Protein 6E5C (pdb70)

Structure (mmCIF, N/CA/C/O backbone):
data_6E5C
#
_entry.id   6E5C
#
loop_
_atom_site.group_PDB
_atom_site.id
_atom_site.type_symbol
_atom_site.label_atom_id
_atom_site.label_alt_id
_atom_site.label_comp_id
_atom_site.label_asym_id
_atom_site.label_entity_id
_atom_site.label_seq_id
_atom_site.pdbx_PDB_ins_code
_atom_site.Cartn_x
_atom_site.Cartn_y
_atom_site.Cartn_z
_atom_site.occupancy
_atom_site.B_iso_or_equiv
_atom_site.auth_seq_id
_atom_site.auth_comp_id
_atom_site.auth_asym_id
_atom_site.auth_atom_id
_atom_site.pdbx_PDB_model_num
ATOM 1 N N . THR A 1 1 ? 2.241 -0.719 -2.895 1.00 0.00 1 THR A N 1
ATOM 2 C CA . THR A 1 1 ? 3.510 -0.664 -2.180 1.00 0.00 1 THR A CA 1
ATOM 3 C C . THR A 1 1 ? 4.124 0.727 -2.254 1.00 0.00 1 THR A C 1
ATOM 4 O O . THR A 1 1 ? 4.165 1.343 -3.319 1.00 0.00 1 THR A O 1
ATOM 17 N N . ARG A 1 2 ? 4.602 1.219 -1.114 1.00 0.00 2 ARG A N 1
ATOM 18 C CA . ARG A 1 2 ? 5.193 2.549 -1.043 1.00 0.00 2 ARG A CA 1
ATOM 19 C C . ARG A 1 2 ? 6.234 2.632 0.067 1.00 0.00 2 ARG A C 1
ATOM 20 O O . ARG A 1 2 ? 6.285 1.772 0.947 1.00 0.00 2 ARG A O 1
ATOM 41 N N . GLU A 1 3 ? 7.062 3.670 0.020 1.00 0.00 3 GLU A N 1
ATOM 42 C CA . GLU A 1 3 ? 8.053 3.906 1.062 1.00 0.00 3 GLU A CA 1
ATOM 43 C C . GLU A 1 3 ? 8.070 5.371 1.482 1.00 0.00 3 GLU A C 1
ATOM 44 O O . GLU A 1 3 ? 7.782 6.259 0.681 1.00 0.00 3 GLU A O 1
ATOM 56 N N . THR A 1 4 ? 8.412 5.616 2.743 1.00 0.00 4 THR A N 1
ATOM 57 C CA . THR A 1 4 ? 8.705 6.966 3.209 1.00 0.00 4 THR A CA 1
ATOM 58 C C . THR A 1 4 ? 9.829 6.961 4.238 1.00 0.00 4 THR A C 1
ATOM 59 O O . THR A 1 4 ? 10.484 5.942 4.451 1.00 0.00 4 THR A O 1
ATOM 70 N N . LYS A 1 5 ? 10.047 8.108 4.872 1.00 0.00 5 LYS A N 1
ATOM 71 C CA . LYS A 1 5 ? 11.154 8.268 5.807 1.00 0.00 5 LYS A CA 1
ATOM 72 C C . LYS A 1 5 ? 10.797 9.238 6.924 1.00 0.00 5 LYS A C 1
ATOM 73 O O . LYS A 1 5 ? 10.257 10.317 6.675 1.00 0.00 5 LYS A O 1
ATOM 92 N N . VAL A 1 6 ? 11.102 8.850 8.158 1.00 0.00 6 VAL A N 1
ATOM 93 C CA . VAL A 1 6 ? 10.853 9.704 9.313 1.00 0.00 6 VAL A CA 1
ATOM 94 C C . VAL A 1 6 ? 12.092 9.815 10.193 1.00 0.00 6 VAL A C 1
ATOM 95 O O . VAL A 1 6 ? 12.980 8.964 10.140 1.00 0.00 6 VAL A O 1
ATOM 108 N N . THR A 1 7 ? 12.146 10.867 11.002 1.00 0.00 7 THR A N 1
ATOM 109 C CA . THR A 1 7 ? 13.245 11.058 11.939 1.00 0.00 7 THR A CA 1
ATOM 110 C C . THR A 1 7 ? 12.736 11.160 13.372 1.00 0.00 7 THR A C 1
ATOM 111 O O . THR A 1 7 ? 11.759 11.856 13.645 1.00 0.00 7 THR A O 1
ATOM 122 N N . VAL A 1 8 ? 13.406 10.463 14.284 1.00 0.00 8 VAL A N 1
ATOM 123 C CA . VAL A 1 8 ? 13.022 10.473 15.690 1.00 0.00 8 VAL A CA 1
ATOM 124 C C . VAL A 1 8 ? 14.174 10.936 16.572 1.00 0.00 8 VAL A C 1
ATOM 125 O O . VAL A 1 8 ? 15.293 10.433 16.462 1.00 0.00 8 VAL A O 1
ATOM 138 N N . ASN A 1 9 ? 13.895 11.896 17.447 1.00 0.00 9 ASN A N 1
ATOM 139 C CA . ASN A 1 9 ? 14.898 12.402 18.376 1.00 0.00 9 ASN A CA 1
ATOM 140 C C . ASN A 1 9 ? 15.104 11.443 19.541 1.00 0.00 9 ASN A C 1
ATOM 141 O O . ASN A 1 9 ? 14.228 10.641 19.860 1.00 0.00 9 ASN A O 1
ATOM 152 N N . PRO A 1 10 ? 16.270 11.531 20.173 1.00 0.00 10 PRO A N 1
ATOM 153 C CA . PRO A 1 10 ? 16.594 10.671 21.306 1.00 0.00 10 PRO A CA 1
ATOM 154 C C . PRO A 1 10 ? 15.498 10.719 22.363 1.00 0.00 10 PRO A C 1
ATOM 155 O O . PRO A 1 10 ? 15.058 11.794 22.768 1.00 0.00 10 PRO A O 1
ATOM 166 N N . GLY A 1 11 ? 15.061 9.545 22.808 1.00 0.00 11 GLY A N 1
ATOM 167 C CA . GLY A 1 11 ? 14.058 9.450 23.862 1.00 0.00 11 GLY A CA 1
ATOM 168 C C . GLY A 1 11 ? 12.649 9.462 23.284 1.00 0.00 11 GLY A C 1
ATOM 169 O O . GLY A 1 11 ? 11.714 8.941 23.892 1.00 0.00 11 GLY A O 1
ATOM 173 N N . GLU A 1 12 ? 12.503 10.061 22.107 1.00 0.00 12 GLU A N 1
ATOM 174 C CA . GLU A 1 12 ? 11.190 10.252 21.502 1.00 0.00 12 GLU A CA 1
ATOM 175 C C . GLU A 1 12 ? 10.736 8.998 20.767 1.00 0.00 12 GLU A C 1
ATOM 176 O O . GLU A 1 12 ? 11.527 8.087 20.525 1.00 0.00 12 GLU A O 1
ATOM 188 N N . GLU A 1 13 ? 9.455 8.957 20.415 1.00 0.00 13 GLU A N 1
ATOM 189 C CA . GLU A 1 13 ? 8.868 7.775 19.795 1.00 0.00 13 GLU A CA 1
ATOM 190 C C . GLU A 1 13 ? 8.068 8.142 18.552 1.00 0.00 13 GLU A C 1
ATOM 191 O O . GLU A 1 13 ? 7.674 9.296 18.374 1.00 0.00 13 GLU A O 1
ATOM 203 N N . TYR A 1 14 ? 7.831 7.157 17.694 1.00 0.00 14 TYR A N 1
ATOM 204 C CA . TYR A 1 14 ? 6.978 7.345 16.525 1.00 0.00 14 TYR A CA 1
ATOM 205 C C . TYR A 1 14 ? 6.230 6.066 16.177 1.00 0.00 14 TYR A C 1
ATOM 206 O O . TYR A 1 14 ? 6.790 4.971 16.238 1.00 0.00 14 TYR A O 1
ATOM 224 N N . GLU A 1 15 ? 4.962 6.210 15.811 1.00 0.00 15 GLU A N 1
ATOM 225 C CA . GLU A 1 15 ? 4.115 5.061 15.511 1.00 0.00 15 GLU A CA 1
ATOM 226 C C . GLU A 1 15 ? 4.010 4.832 14.009 1.00 0.00 15 GLU A C 1
ATOM 227 O O . GLU A 1 15 ? 3.833 5.775 13.238 1.00 0.00 15 GLU A O 1
ATOM 239 N N . VAL A 1 16 ? 4.120 3.572 13.600 1.00 0.00 16 VAL A N 1
ATOM 240 C CA . VAL A 1 16 ? 3.929 3.202 12.203 1.00 0.00 16 VAL A CA 1
ATOM 241 C C . VAL A 1 16 ? 2.655 2.388 12.018 1.00 0.00 16 VAL A C 1
ATOM 242 O O . VAL A 1 16 ? 2.478 1.342 12.643 1.00 0.00 16 VAL A O 1
ATOM 255 N N . LYS A 1 17 ? 1.767 2.874 11.156 1.00 0.00 17 LYS A N 1
ATOM 256 C CA . LYS A 1 17 ? 0.464 2.250 10.964 1.00 0.00 17 LYS A CA 1
ATOM 257 C C . LYS A 1 17 ? 0.549 1.095 9.975 1.00 0.00 17 LYS A C 1
ATOM 258 O O . LYS A 1 17 ? 1.203 1.198 8.939 1.00 0.00 17 LYS A O 1
ATOM 277 N N . VAL A 1 18 ? -0.119 -0.008 10.302 1.00 0.00 18 VAL A N 1
ATOM 278 C CA . VAL A 1 18 ? -0.280 -1.113 9.365 1.00 0.00 18 VAL A CA 1
ATOM 279 C C . VAL A 1 18 ? -1.739 -1.532 9.253 1.00 0.00 18 VAL A C 1
ATOM 280 O O . VAL A 1 18 ? -2.445 -1.633 10.257 1.00 0.00 18 VAL A O 1
ATOM 293 N N . ASN A 1 19 ? -2.187 -1.775 8.027 1.00 0.00 19 ASN A N 1
ATOM 294 C CA . ASN A 1 19 ? -3.572 -2.155 7.778 1.00 0.00 19 ASN A CA 1
ATOM 295 C C . ASN A 1 19 ? -3.740 -3.669 7.800 1.00 0.00 19 ASN A C 1
ATOM 296 O O . ASN A 1 19 ? -2.806 -4.411 7.498 1.00 0.00 19 ASN A O 1
ATOM 307 N N . PRO A 1 20 ? -4.937 -4.121 8.160 1.00 0.00 20 PRO A N 1
ATOM 308 C CA . PRO A 1 20 ? -5.251 -5.546 8.157 1.00 0.00 20 PRO A CA 1
ATOM 309 C C . PRO A 1 20 ? -4.908 -6.182 6.816 1.00 0.00 20 PRO A C 1
ATOM 310 O O . PRO A 1 20 ? -5.281 -5.669 5.761 1.00 0.00 20 PRO A O 1
ATOM 321 N N . GLY A 1 21 ? -4.195 -7.303 6.864 1.00 0.00 21 GLY A N 1
ATOM 322 C CA . GLY A 1 21 ? -3.870 -8.055 5.659 1.00 0.00 21 GLY A CA 1
ATOM 323 C C . GLY A 1 21 ? -2.573 -7.560 5.033 1.00 0.00 21 GLY A C 1
ATOM 324 O O . GLY A 1 21 ? -2.036 -8.184 4.119 1.00 0.00 21 GLY A O 1
ATOM 328 N N . THR A 1 22 ? -2.072 -6.436 5.533 1.00 0.00 22 THR A N 1
ATOM 329 C CA . THR A 1 22 ? -0.845 -5.845 5.012 1.00 0.00 22 THR A CA 1
ATOM 330 C C . THR A 1 22 ? 0.308 -6.011 5.994 1.00 0.00 22 THR A C 1
ATOM 331 O O . THR A 1 22 ? 0.112 -6.457 7.125 1.00 0.00 22 THR A O 1
ATOM 342 N N . ARG A 1 23 ? 1.509 -5.652 5.555 1.00 0.00 23 ARG A N 1
ATOM 343 C CA . ARG A 1 23 ? 2.687 -5.717 6.410 1.00 0.00 23 ARG A CA 1
ATOM 344 C C . ARG A 1 23 ? 3.604 -4.521 6.176 1.00 0.00 23 ARG A C 1
ATOM 345 O O . ARG A 1 23 ? 3.540 -3.874 5.132 1.00 0.00 23 ARG A O 1
ATOM 366 N N . VAL A 1 24 ? 4.456 -4.237 7.156 1.00 0.00 24 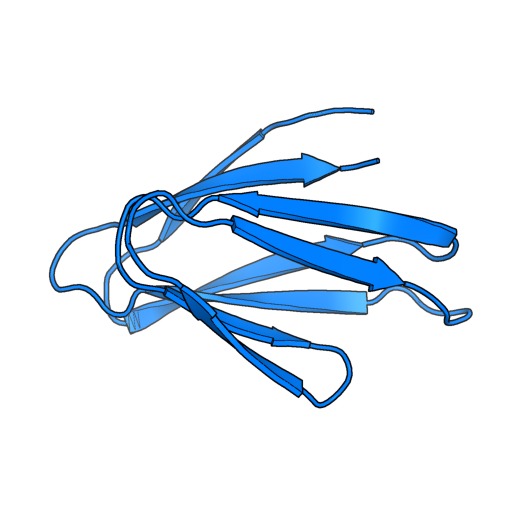VAL A N 1
ATOM 367 C CA . VAL A 1 24 ? 5.409 -3.140 7.045 1.00 0.00 24 VAL A CA 1
ATOM 368 C C . VAL A 1 24 ? 6.822 -3.600 7.383 1.00 0.00 24 VAL A C 1
ATOM 369 O O . VAL A 1 24 ? 7.013 -4.649 7.999 1.00 0.00 24 VAL A O 1
ATOM 382 N N . GLU A 1 25 ? 7.810 -2.811 6.973 1.00 0.00 25 GLU A N 1
ATOM 383 C CA . GLU A 1 25 ? 9.188 -3.031 7.391 1.00 0.00 25 GLU A CA 1
ATOM 384 C C . GLU A 1 25 ? 9.883 -1.715 7.715 1.00 0.00 25 GLU A C 1
ATOM 385 O O . GLU A 1 25 ? 9.783 -0.748 6.960 1.00 0.00 25 GLU A O 1
ATOM 397 N N . ILE A 1 26 ? 10.588 -1.684 8.840 1.00 0.00 26 ILE A N 1
ATOM 398 C CA . ILE A 1 26 ? 11.318 -0.491 9.256 1.00 0.00 26 ILE A CA 1
ATOM 399 C C . ILE A 1 26 ? 12.807 -0.780 9.400 1.00 0.00 26 ILE A C 1
ATOM 400 O O . ILE A 1 26 ? 13.206 -1.673 10.150 1.00 0.00 26 ILE A O 1
ATOM 416 N N . GLN A 1 27 ? 13.624 -0.019 8.682 1.00 0.00 27 GLN A N 1
ATOM 417 C CA . GLN A 1 27 ? 15.073 -0.112 8.816 1.00 0.00 27 GLN A CA 1
ATOM 418 C C . GLN A 1 27 ? 15.622 1.031 9.660 1.00 0.00 27 GLN A C 1
ATOM 419 O O . GLN A 1 27 ? 15.336 2.200 9.401 1.00 0.00 27 GLN A O 1
ATOM 433 N N . ALA A 1 28 ? 16.412 0.686 10.671 1.00 0.00 28 ALA A N 1
ATOM 434 C CA . ALA A 1 28 ? 16.848 1.656 11.668 1.00 0.00 28 ALA A CA 1
ATOM 435 C C . ALA A 1 28 ? 18.292 2.078 11.433 1.00 0.00 28 ALA A C 1
ATOM 436 O O . ALA A 1 28 ? 19.199 1.245 11.428 1.00 0.00 28 ALA A O 1
ATOM 443 N N . LYS A 1 29 ? 18.500 3.375 11.237 1.00 0.00 29 LYS A N 1
ATOM 444 C CA . LYS A 1 29 ? 19.846 3.926 11.119 1.00 0.00 29 LYS A CA 1
ATOM 445 C C . LYS A 1 29 ? 20.469 4.150 12.491 1.00 0.00 29 LYS A C 1
ATOM 446 O O . LYS A 1 29 ? 20.768 5.284 12.869 1.00 0.00 29 LYS A O 1
ATOM 465 N N . GLY A 1 30 ? 20.667 3.065 13.231 1.00 0.00 30 GLY A N 1
ATOM 466 C CA . GLY A 1 30 ? 21.125 3.152 14.612 1.00 0.00 30 GLY A CA 1
ATOM 467 C C . GLY A 1 30 ? 20.286 2.271 15.528 1.00 0.00 30 GLY A C 1
ATOM 468 O O . GLY A 1 30 ? 19.274 1.709 15.110 1.00 0.00 30 GLY A O 1
ATOM 472 N N . PRO A 1 31 ? 20.714 2.152 16.780 1.00 0.00 31 PRO A N 1
ATOM 473 C CA . PRO A 1 31 ? 19.986 1.361 17.766 1.00 0.00 31 PRO A CA 1
ATOM 474 C C . PRO A 1 31 ? 18.547 1.845 17.906 1.00 0.00 31 PRO A C 1
ATOM 475 O O . PRO A 1 31 ? 18.290 3.046 17.966 1.00 0.00 31 PRO A O 1
ATOM 486 N N . ALA A 1 32 ? 17.614 0.901 17.959 1.00 0.00 32 ALA A N 1
ATOM 487 C CA . ALA A 1 32 ? 16.197 1.230 18.062 1.00 0.00 32 ALA A CA 1
ATOM 488 C C . ALA A 1 32 ? 15.429 0.132 18.786 1.00 0.00 32 ALA A C 1
ATOM 489 O O . ALA A 1 32 ? 15.818 -1.036 18.755 1.00 0.00 32 ALA A O 1
ATOM 496 N N . GLU A 1 33 ? 14.338 0.514 19.441 1.00 0.00 33 GLU A N 1
ATOM 497 C CA . GLU A 1 33 ? 13.451 -0.450 20.081 1.00 0.00 33 GLU A CA 1
ATOM 498 C C . GLU A 1 33 ? 12.074 -0.448 19.431 1.00 0.00 33 GLU A C 1
ATOM 499 O O . GLU A 1 33 ? 11.539 0.607 19.087 1.00 0.00 33 GLU A O 1
ATOM 511 N N . PHE A 1 34 ? 11.502 -1.635 19.264 1.00 0.00 34 PHE A N 1
ATOM 512 C CA . PHE A 1 34 ? 10.192 -1.774 18.637 1.00 0.00 34 PHE A CA 1
ATOM 513 C C . PHE A 1 34 ? 9.205 -2.464 19.572 1.00 0.00 34 PHE A C 1
ATOM 514 O O . PHE A 1 34 ? 9.586 -3.320 20.370 1.00 0.00 34 PHE A O 1
ATOM 531 N N . GLU A 1 35 ? 7.936 -2.085 19.466 1.00 0.00 35 GLU A N 1
ATOM 532 C CA . GLU A 1 35 ? 6.869 -2.773 20.187 1.00 0.00 35 GLU A CA 1
ATOM 533 C C . GLU A 1 35 ? 5.644 -2.965 19.302 1.00 0.00 35 GLU A C 1
ATOM 534 O O . GLU A 1 35 ? 5.235 -2.051 18.585 1.00 0.00 35 GLU A O 1
ATOM 546 N N . GLY A 1 36 ? 5.062 -4.157 19.358 1.00 0.00 36 GLY A N 1
ATOM 547 C CA . GLY A 1 36 ? 3.826 -4.441 18.638 1.00 0.00 36 GLY A CA 1
ATOM 548 C C . GLY A 1 36 ? 3.506 -5.930 18.660 1.00 0.00 36 GLY A C 1
ATOM 549 O O . GLY A 1 36 ? 4.405 -6.768 18.717 1.00 0.00 36 GLY A O 1
ATOM 553 N N . GLY A 1 37 ? 2.217 -6.253 18.615 1.00 0.00 37 GLY A N 1
ATOM 554 C CA . GLY A 1 37 ? 1.777 -7.642 18.580 1.00 0.00 37 GLY A CA 1
ATOM 555 C C . GLY A 1 37 ? 1.938 -8.306 19.941 1.00 0.00 37 GLY A C 1
ATOM 556 O O . GLY A 1 37 ? 1.799 -9.522 20.071 1.00 0.00 37 GLY A O 1
ATOM 560 N N . GLY A 1 38 ? 2.233 -7.499 20.956 1.00 0.00 38 GLY A N 1
ATOM 561 C CA . GLY A 1 38 ? 2.483 -8.014 22.296 1.00 0.00 38 GLY A CA 1
ATOM 562 C C . GLY A 1 38 ? 3.943 -8.415 22.468 1.00 0.00 38 GLY A C 1
ATOM 563 O O . GLY A 1 38 ? 4.328 -8.966 23.500 1.00 0.00 38 GLY A O 1
ATOM 567 N N . THR A 1 39 ? 4.752 -8.136 21.452 1.00 0.00 39 THR A N 1
ATOM 568 C CA . THR A 1 39 ? 6.167 -8.489 21.478 1.00 0.00 39 THR A CA 1
ATOM 569 C C . THR A 1 39 ? 7.047 -7.248 21.410 1.00 0.00 39 THR A C 1
ATOM 570 O O . THR A 1 39 ? 6.574 -6.159 21.078 1.00 0.00 39 THR A O 1
ATOM 581 N N . ARG A 1 40 ? 8.325 -7.417 21.725 1.00 0.00 40 ARG A N 1
ATOM 582 C CA . ARG A 1 40 ? 9.290 -6.329 21.622 1.00 0.00 40 ARG A CA 1
ATOM 583 C C . ARG A 1 40 ? 10.573 -6.792 20.942 1.00 0.00 40 ARG A C 1
ATOM 584 O O . ARG A 1 40 ? 11.023 -7.919 21.145 1.00 0.00 40 ARG A O 1
ATOM 605 N N . THR A 1 41 ? 11.157 -5.914 20.133 1.00 0.00 41 THR A N 1
ATOM 606 C CA . THR A 1 41 ? 12.399 -6.225 19.435 1.00 0.00 41 THR A CA 1
ATOM 607 C C . THR A 1 41 ? 13.313 -5.008 19.370 1.00 0.00 41 THR A C 1
ATOM 608 O O . THR A 1 41 ? 12.857 -3.889 19.144 1.00 0.00 41 THR A O 1
ATOM 619 N N . ARG A 1 42 ? 14.607 -5.235 19.569 1.00 0.00 42 ARG A N 1
ATOM 620 C CA . ARG A 1 42 ? 15.608 -4.195 19.367 1.00 0.00 42 ARG A CA 1
ATOM 621 C C . ARG A 1 42 ? 16.506 -4.520 18.178 1.00 0.00 42 ARG A C 1
ATOM 622 O O . ARG A 1 42 ? 16.847 -5.679 17.943 1.00 0.00 42 ARG A O 1
ATOM 643 N N . LEU A 1 43 ? 16.887 -3.488 17.432 1.00 0.00 43 LEU A N 1
ATOM 644 C CA . LEU A 1 43 ? 17.712 -3.666 16.244 1.00 0.00 43 LEU A CA 1
ATOM 645 C C . LEU A 1 43 ? 19.124 -3.143 16.469 1.00 0.00 43 LEU A C 1
ATOM 646 O O . LEU A 1 43 ? 19.333 -2.199 17.233 1.00 0.00 43 LEU A O 1
ATOM 662 N N . ASN A 1 44 ? 20.092 -3.760 15.801 1.00 0.00 44 ASN A N 1
ATOM 663 C CA . ASN A 1 44 ? 21.385 -3.129 15.568 1.00 0.00 44 ASN A CA 1
ATOM 664 C C . ASN A 1 44 ? 21.353 -2.246 14.326 1.00 0.00 44 ASN A C 1
ATOM 665 O O . ASN A 1 44 ? 20.483 -2.398 13.468 1.00 0.00 44 ASN A O 1
ATOM 676 N N . PRO A 1 45 ? 22.304 -1.323 14.236 1.00 0.00 45 PRO A N 1
ATOM 677 C CA . PRO A 1 45 ? 22.411 -0.442 13.081 1.00 0.00 45 PRO A CA 1
ATOM 678 C C . PRO A 1 45 ? 22.405 -1.236 11.781 1.00 0.00 45 PRO A C 1
ATOM 679 O O . PRO A 1 45 ? 23.178 -2.180 11.615 1.00 0.00 45 PRO A O 1
ATOM 690 N N . GLY A 1 46 ? 21.529 -0.848 10.860 1.00 0.00 46 GLY A N 1
ATOM 691 C CA . GLY A 1 46 ? 21.478 -1.468 9.542 1.00 0.00 46 GLY A CA 1
ATOM 692 C C . GLY A 1 46 ? 20.358 -2.498 9.461 1.00 0.00 46 GLY A C 1
ATOM 693 O O . GLY A 1 46 ? 19.838 -2.781 8.381 1.00 0.00 46 GLY A O 1
ATOM 697 N N . GLU A 1 47 ? 19.990 -3.056 10.609 1.00 0.00 47 GLU A N 1
ATOM 698 C CA . GLU A 1 47 ? 18.972 -4.098 10.663 1.00 0.00 47 GLU A CA 1
ATOM 699 C C . GLU A 1 47 ? 17.574 -3.514 10.507 1.00 0.00 47 GLU A C 1
ATOM 700 O O . GLU A 1 47 ? 17.377 -2.307 10.645 1.00 0.00 47 GLU A O 1
ATOM 712 N N . SER A 1 48 ? 16.607 -4.377 10.218 1.00 0.00 48 SER A N 1
ATOM 713 C CA . SER A 1 48 ? 15.232 -3.942 10.002 1.00 0.00 48 SER A CA 1
ATOM 714 C C . SER A 1 48 ? 14.252 -4.792 10.801 1.00 0.00 48 SER A C 1
ATOM 715 O O . SER A 1 48 ? 14.541 -5.942 11.131 1.00 0.00 48 SER A O 1
ATOM 723 N N . TYR A 1 49 ? 13.094 -4.219 11.108 1.00 0.00 49 TYR A N 1
ATOM 724 C CA . TYR A 1 49 ? 12.042 -4.947 11.809 1.00 0.00 49 TYR A CA 1
ATOM 725 C C . TYR A 1 49 ? 10.799 -5.091 10.940 1.00 0.00 49 TYR A C 1
ATOM 726 O O . TYR A 1 49 ? 10.337 -4.123 10.335 1.00 0.00 49 TYR A O 1
ATOM 744 N N . LYS A 1 50 ? 10.261 -6.304 10.883 1.00 0.00 50 LYS A N 1
ATOM 745 C CA . LYS A 1 50 ? 9.075 -6.578 10.081 1.00 0.00 50 LYS A CA 1
ATOM 746 C C . LYS A 1 50 ? 7.858 -6.824 10.965 1.00 0.00 50 LYS A C 1
ATOM 747 O O . LYS A 1 50 ? 7.978 -7.343 12.074 1.00 0.00 50 LYS A O 1
ATOM 766 N N . PHE A 1 51 ? 6.685 -6.446 10.466 1.00 0.00 51 PHE A N 1
ATOM 767 C CA . PHE A 1 51 ? 5.436 -6.683 11.181 1.00 0.00 51 PHE A CA 1
ATOM 768 C C . PHE A 1 51 ? 4.282 -6.904 10.213 1.00 0.00 51 PHE A C 1
ATOM 769 O O . PHE A 1 51 ? 4.135 -6.179 9.229 1.00 0.00 51 PHE A O 1
ATOM 786 N N . GLU A 1 52 ? 3.462 -7.912 10.498 1.00 0.00 52 GLU A N 1
ATOM 787 C CA . GLU A 1 52 ? 2.292 -8.203 9.678 1.00 0.00 52 GLU A CA 1
ATOM 788 C C . GLU A 1 52 ? 1.017 -8.174 10.509 1.00 0.00 52 GLU A C 1
ATOM 789 O O . GLU A 1 52 ? 0.953 -8.765 11.587 1.00 0.00 52 GLU A O 1
ATOM 801 N N . ASN A 1 53 ? 0.002 -7.483 10.002 1.00 0.00 53 ASN A N 1
ATOM 802 C CA . ASN A 1 53 ? -1.257 -7.330 10.722 1.00 0.00 53 ASN A CA 1
ATOM 803 C C . ASN A 1 53 ? -2.204 -8.486 10.428 1.00 0.00 53 ASN A C 1
ATOM 804 O O . ASN A 1 53 ? -2.856 -8.518 9.385 1.00 0.00 53 ASN A O 1
ATOM 815 N N . LEU A 1 54 ? -2.274 -9.437 11.355 1.00 0.00 54 LEU A N 1
ATOM 816 C CA . LEU A 1 54 ? -3.058 -10.649 11.151 1.00 0.00 54 LEU A CA 1
ATOM 817 C C . LEU A 1 54 ? -4.421 -10.545 11.825 1.00 0.00 54 LEU A C 1
ATOM 818 O O . LEU A 1 54 ? -5.098 -11.551 12.037 1.00 0.00 54 LEU A O 1
ATOM 834 N N . THR A 1 55 ? -4.816 -9.321 12.161 1.00 0.00 55 THR A N 1
ATOM 835 C CA . THR A 1 55 ? -6.082 -9.087 12.844 1.00 0.00 55 THR A CA 1
ATOM 836 C C . THR A 1 55 ? -7.085 -8.397 11.926 1.00 0.00 55 THR A C 1
ATOM 837 O O . THR A 1 55 ? -6.784 -8.110 10.768 1.00 0.00 55 THR A O 1
ATOM 848 N N . SER A 1 56 ? -8.276 -8.133 12.451 1.00 0.00 56 SER A N 1
ATOM 849 C CA . SER A 1 56 ? -9.307 -7.430 11.698 1.00 0.00 56 SER A CA 1
ATOM 850 C C . SER A 1 56 ? -9.205 -5.924 11.899 1.00 0.00 56 SER A C 1
ATOM 851 O O . SER A 1 56 ? -9.925 -5.152 11.265 1.00 0.00 56 SER A O 1
ATOM 859 N N . GLN A 1 57 ? -8.308 -5.511 12.787 1.00 0.00 57 GLN A N 1
ATOM 860 C CA . GLN A 1 57 ? -8.223 -4.114 13.199 1.00 0.00 57 GLN A CA 1
ATOM 861 C C . GLN A 1 57 ? -6.862 -3.521 12.857 1.00 0.00 57 GLN A C 1
ATOM 862 O O . GLN A 1 57 ? -5.846 -4.215 12.887 1.00 0.00 57 GLN A O 1
ATOM 876 N N . PRO A 1 58 ? -6.848 -2.232 12.533 1.00 0.00 58 PRO A N 1
ATOM 877 C CA . PRO A 1 58 ? -5.601 -1.508 12.322 1.00 0.00 58 PRO A CA 1
ATOM 878 C C . PRO A 1 58 ? -4.682 -1.631 13.531 1.00 0.00 58 PRO A C 1
ATOM 879 O O . PRO A 1 58 ? -5.137 -1.589 14.676 1.00 0.00 58 PRO A O 1
ATOM 890 N N . LEU A 1 59 ? -3.388 -1.782 13.272 1.00 0.00 59 LEU A N 1
ATOM 891 C CA . LEU A 1 59 ? -2.394 -1.842 14.337 1.00 0.00 59 LEU A CA 1
ATOM 892 C C . LEU A 1 59 ? -1.302 -0.802 14.131 1.00 0.00 59 LEU A C 1
ATOM 893 O O . LEU A 1 59 ? -1.130 -0.276 13.032 1.00 0.00 59 LEU A O 1
ATOM 909 N N . ARG A 1 60 ? -0.562 -0.509 15.197 1.00 0.00 60 ARG A N 1
ATOM 910 C CA . ARG A 1 60 ? 0.541 0.442 15.125 1.00 0.00 60 ARG A CA 1
ATOM 911 C C . ARG A 1 60 ? 1.811 -0.140 15.732 1.00 0.00 60 ARG A C 1
ATOM 912 O O . ARG A 1 60 ? 1.768 -0.808 16.765 1.00 0.00 60 ARG A O 1
ATOM 933 N N . ILE A 1 61 ? 2.942 0.115 15.082 1.00 0.00 61 ILE A N 1
ATOM 934 C CA . ILE A 1 61 ? 4.234 -0.326 15.591 1.00 0.00 61 ILE A CA 1
ATOM 935 C C . ILE A 1 61 ? 5.006 0.831 16.213 1.00 0.00 61 ILE A C 1
ATOM 936 O O . ILE A 1 61 ? 5.222 1.860 15.574 1.00 0.00 61 ILE A O 1
ATOM 952 N N . ARG A 1 62 ? 5.417 0.657 17.465 1.00 0.00 62 ARG A N 1
ATOM 953 C CA . ARG A 1 62 ? 6.118 1.707 18.195 1.00 0.00 62 ARG A CA 1
ATOM 954 C C . ARG A 1 62 ? 7.590 1.757 17.809 1.00 0.00 62 ARG A C 1
ATOM 955 O O . ARG A 1 62 ? 8.278 0.734 17.815 1.00 0.00 62 ARG A O 1
ATOM 976 N N . LEU A 1 63 ? 8.070 2.949 17.477 1.00 0.00 63 LEU A N 1
ATOM 977 C CA . LEU A 1 63 ? 9.502 3.190 17.344 1.00 0.00 63 LEU A CA 1
ATOM 978 C C . LEU A 1 63 ? 10.038 3.993 18.522 1.00 0.00 63 LEU A C 1
ATOM 979 O O . LEU A 1 63 ? 9.385 4.920 19.002 1.00 0.00 63 LEU A O 1
ATOM 995 N N . ARG A 1 64 ? 11.229 3.630 18.985 1.00 0.00 64 ARG A N 1
ATOM 996 C CA . ARG A 1 64 ? 11.921 4.404 20.008 1.00 0.00 64 ARG A CA 1
ATOM 997 C C . ARG A 1 64 ? 13.400 4.560 19.676 1.00 0.00 64 ARG A C 1
ATOM 998 O O . ARG A 1 64 ? 14.072 3.591 19.323 1.00 0.00 64 ARG A O 1
ATOM 1019 N N . ASN A 1 65 ? 13.901 5.786 19.792 1.00 0.00 65 ASN A N 1
ATOM 1020 C CA . ASN A 1 65 ? 15.309 6.063 19.538 1.00 0.00 65 ASN A CA 1
ATOM 1021 C C . ASN A 1 65 ? 16.158 5.785 20.773 1.00 0.00 65 ASN A C 1
ATOM 1022 O O . ASN A 1 65 ? 16.027 6.463 21.792 1.00 0.00 65 ASN A O 1
ATOM 1033 N N . LEU A 1 66 ? 17.028 4.786 20.675 1.00 0.00 66 LEU A N 1
ATOM 1034 C CA . LEU A 1 66 ? 17.827 4.351 21.814 1.00 0.00 66 LEU A CA 1
ATOM 1035 C C . LEU A 1 66 ? 19.159 5.088 21.864 1.00 0.00 66 LEU A C 1
ATOM 1036 O O . LEU A 1 66 ? 19.934 4.926 22.805 1.00 0.00 66 LEU A O 1
ATOM 1052 N N . SER A 1 67 ? 19.419 5.900 20.844 1.00 0.00 67 SER A N 1
ATOM 1053 C CA . SER A 1 67 ? 20.729 6.516 20.672 1.00 0.00 67 SER A CA 1
ATOM 1054 C C . SER A 1 67 ? 20.794 7.875 21.358 1.00 0.00 67 SER A C 1
ATOM 1055 O O . SER A 1 67 ? 19.819 8.322 21.963 1.00 0.00 67 SER A O 1
ATOM 1063 N N . ASP A 1 68 ? 21.948 8.527 21.261 1.00 0.00 68 ASP A N 1
ATOM 1064 C CA . ASP A 1 68 ? 22.109 9.879 21.781 1.00 0.00 68 ASP A CA 1
ATOM 1065 C C . ASP A 1 68 ? 21.907 10.918 20.686 1.00 0.00 68 ASP A C 1
ATOM 1066 O O . ASP A 1 68 ? 21.862 12.118 20.955 1.00 0.00 68 ASP A O 1
ATOM 1075 N N . THR A 1 69 ? 21.785 10.450 19.449 1.00 0.00 69 THR A N 1
ATOM 1076 C CA . THR A 1 69 ? 21.539 11.334 18.316 1.00 0.00 69 THR A CA 1
ATOM 1077 C C . THR A 1 69 ? 20.262 10.945 17.581 1.00 0.00 69 THR A C 1
ATOM 1078 O O . THR A 1 69 ? 19.802 9.807 17.676 1.00 0.00 69 THR A O 1
ATOM 1089 N N . PRO A 1 70 ? 19.695 11.897 16.847 1.00 0.00 70 PRO A N 1
ATOM 1090 C CA . PRO A 1 70 ? 18.501 11.640 16.049 1.00 0.00 70 PRO A CA 1
ATOM 1091 C C . PRO A 1 70 ? 18.695 10.431 15.143 1.00 0.00 70 PRO A C 1
ATOM 1092 O O . PRO A 1 70 ? 19.756 10.253 14.547 1.00 0.00 70 PRO A O 1
ATOM 1103 N N . ILE A 1 71 ? 17.662 9.600 15.044 1.00 0.00 71 ILE A N 1
ATOM 1104 C CA . ILE A 1 71 ? 17.731 8.383 14.246 1.00 0.00 71 ILE A CA 1
ATOM 1105 C C . ILE A 1 71 ? 16.791 8.454 13.049 1.00 0.00 71 ILE A C 1
ATOM 1106 O O . ILE A 1 71 ? 15.673 8.958 13.155 1.00 0.00 71 ILE A O 1
ATOM 1122 N N . GLU A 1 72 ? 17.251 7.947 11.911 1.00 0.00 72 GLU A N 1
ATOM 1123 C CA . GLU A 1 72 ? 16.419 7.867 10.716 1.00 0.00 72 GLU A CA 1
ATOM 1124 C C . GLU A 1 72 ? 15.784 6.490 10.578 1.00 0.00 72 GLU A C 1
ATOM 1125 O O . GLU A 1 72 ? 16.451 5.468 10.736 1.00 0.00 72 GLU A O 1
ATOM 1137 N N . PHE A 1 73 ? 14.489 6.469 10.283 1.00 0.00 73 PHE A N 1
ATOM 1138 C CA . PHE A 1 73 ? 13.789 5.224 9.992 1.00 0.00 73 PHE A CA 1
ATOM 1139 C C . PHE A 1 73 ? 13.283 5.197 8.554 1.00 0.00 73 PHE A C 1
ATOM 1140 O O . PHE A 1 73 ? 12.601 6.121 8.110 1.00 0.00 73 PHE A O 1
ATOM 1157 N N . ARG A 1 74 ? 13.621 4.135 7.833 1.00 0.00 74 ARG A N 1
ATOM 1158 C CA . ARG A 1 74 ? 13.082 3.913 6.497 1.00 0.00 74 ARG A CA 1
ATOM 1159 C C . ARG A 1 74 ? 11.832 3.042 6.545 1.00 0.00 74 ARG A C 1
ATOM 1160 O O . ARG A 1 74 ? 11.895 1.871 6.914 1.00 0.00 74 ARG A O 1
ATOM 1181 N N . ILE A 1 75 ? 10.698 3.623 6.167 1.00 0.00 75 ILE A N 1
ATOM 1182 C CA . ILE A 1 75 ? 9.406 2.978 6.362 1.00 0.00 75 ILE A CA 1
ATOM 1183 C C . ILE A 1 75 ? 8.866 2.416 5.053 1.00 0.00 75 ILE A C 1
ATOM 1184 O O . ILE A 1 75 ? 8.614 3.158 4.105 1.00 0.00 75 ILE A O 1
ATOM 1200 N N . ARG A 1 76 ? 8.693 1.099 5.008 1.00 0.00 76 ARG A N 1
ATOM 1201 C CA . ARG A 1 76 ? 8.152 0.438 3.825 1.00 0.00 76 ARG A CA 1
ATOM 1202 C C . ARG A 1 76 ? 6.799 -0.197 4.122 1.00 0.00 76 ARG A C 1
ATOM 1203 O O . ARG A 1 76 ? 6.642 -0.912 5.112 1.00 0.00 76 ARG A O 1
ATOM 1224 N N . GLU A 1 77 ? 5.825 0.069 3.260 1.00 0.00 77 GLU A N 1
ATOM 1225 C CA . GLU A 1 77 ? 4.482 -0.472 3.429 1.00 0.00 77 GLU A CA 1
ATOM 1226 C C . GLU A 1 77 ? 4.089 -1.352 2.249 1.00 0.00 77 GLU A C 1
ATOM 1227 O O . GLU A 1 77 ? 4.174 -0.932 1.095 1.00 0.00 77 GLU A O 1
ATOM 1239 N N . GLU A 1 78 ? 3.661 -2.575 2.545 1.00 0.00 78 GLU A N 1
ATOM 1240 C CA . GLU A 1 78 ? 3.203 -3.498 1.514 1.00 0.00 78 GLU A CA 1
ATOM 1241 C C . GLU A 1 78 ? 1.754 -3.905 1.741 1.00 0.00 78 GLU A C 1
ATOM 1242 O O . GLU A 1 78 ? 0.865 -3.169 1.409 1.00 0.00 78 GLU A O 1
ATOM 1255 N N . THR A 1 1 ? 1.461 -0.184 -2.441 1.00 0.00 1 THR A N 2
ATOM 1256 C CA . THR A 1 1 ? 2.806 -0.224 -1.879 1.00 0.00 1 THR A CA 2
ATOM 1257 C C . THR A 1 1 ? 3.477 1.141 -1.958 1.00 0.00 1 THR A C 2
ATOM 1258 O O . THR A 1 1 ? 3.431 1.807 -2.992 1.00 0.00 1 THR A O 2
ATOM 1271 N N . ARG A 1 2 ? 4.103 1.552 -0.859 1.00 0.00 2 ARG A N 2
ATOM 1272 C CA . ARG A 1 2 ? 4.743 2.859 -0.786 1.00 0.00 2 ARG A CA 2
ATOM 1273 C C . ARG A 1 2 ? 5.925 2.841 0.173 1.00 0.00 2 ARG A C 2
ATOM 1274 O O . ARG A 1 2 ? 6.056 1.934 0.995 1.00 0.00 2 ARG A O 2
ATOM 1295 N N . GLU A 1 3 ? 6.785 3.847 0.063 1.00 0.00 3 GLU A N 2
ATOM 1296 C CA . GLU A 1 3 ? 7.889 4.018 1.001 1.00 0.00 3 GLU A CA 2
ATOM 1297 C C . GLU A 1 3 ? 7.964 5.453 1.508 1.00 0.00 3 GLU A C 2
ATOM 1298 O O . GLU A 1 3 ? 7.604 6.392 0.798 1.00 0.00 3 GLU A O 2
ATOM 1310 N N . THR A 1 4 ? 8.433 5.615 2.741 1.00 0.00 4 THR A N 2
ATOM 1311 C CA . THR A 1 4 ? 8.637 6.940 3.315 1.00 0.00 4 THR A CA 2
ATOM 1312 C C . THR A 1 4 ? 9.849 6.960 4.236 1.00 0.00 4 THR A C 2
ATOM 1313 O O . THR A 1 4 ? 10.600 5.988 4.311 1.00 0.00 4 THR A O 2
ATOM 1324 N N . LYS A 1 5 ? 10.034 8.074 4.936 1.00 0.00 5 LYS A N 2
ATOM 1325 C CA . LYS A 1 5 ? 11.195 8.252 5.800 1.00 0.00 5 LYS A CA 2
ATOM 1326 C C . LYS A 1 5 ? 10.862 9.133 6.997 1.00 0.00 5 LYS A C 2
ATOM 1327 O O . LYS A 1 5 ? 10.155 10.132 6.867 1.00 0.00 5 LYS A O 2
ATOM 1346 N N . VAL A 1 6 ? 11.376 8.756 8.163 1.00 0.00 6 VAL A N 2
ATOM 1347 C CA . VAL A 1 6 ? 11.167 9.534 9.379 1.00 0.00 6 VAL A CA 2
ATOM 1348 C C . VAL A 1 6 ? 12.459 9.668 10.176 1.00 0.00 6 VAL A C 2
ATOM 1349 O O . VAL A 1 6 ? 13.259 8.735 10.241 1.00 0.00 6 VAL A O 2
ATOM 1362 N N . THR A 1 7 ? 12.657 10.836 10.780 1.00 0.00 7 THR A N 2
ATOM 1363 C CA . THR A 1 7 ? 13.759 11.038 11.711 1.00 0.00 7 THR A CA 2
ATOM 1364 C C . THR A 1 7 ? 13.252 11.202 13.138 1.00 0.00 7 THR A C 2
ATOM 1365 O O . THR A 1 7 ? 12.334 11.981 13.394 1.00 0.00 7 THR A O 2
ATOM 1376 N N . VAL A 1 8 ? 13.855 10.464 14.064 1.00 0.00 8 VAL A N 2
ATOM 1377 C CA . VAL A 1 8 ? 13.461 10.522 15.466 1.00 0.00 8 VAL A CA 2
ATOM 1378 C C . VAL A 1 8 ? 14.642 10.889 16.355 1.00 0.00 8 VAL A C 2
ATOM 1379 O O . VAL A 1 8 ? 15.723 10.312 16.238 1.00 0.00 8 VAL A O 2
ATOM 1392 N N . ASN A 1 9 ? 14.430 11.854 17.245 1.00 0.00 9 ASN A N 2
ATOM 1393 C CA . ASN A 1 9 ? 15.472 12.289 18.165 1.00 0.00 9 ASN A CA 2
ATOM 1394 C C . ASN A 1 9 ? 15.481 11.440 19.429 1.00 0.00 9 ASN A C 2
ATOM 1395 O O . ASN A 1 9 ? 14.487 10.797 19.765 1.00 0.00 9 ASN A O 2
ATOM 1406 N N . PRO A 1 10 ? 16.611 11.441 20.129 1.00 0.00 10 PRO A N 2
ATOM 1407 C CA . PRO A 1 10 ? 16.741 10.697 21.376 1.00 0.00 10 PRO A CA 2
ATOM 1408 C C . PRO A 1 10 ? 15.596 11.015 22.329 1.00 0.00 10 PRO A C 2
ATOM 1409 O O . PRO A 1 10 ? 15.301 12.180 22.593 1.00 0.00 10 PRO A O 2
ATOM 1420 N N . GLY A 1 11 ? 14.955 9.972 22.844 1.00 0.00 11 GLY A N 2
ATOM 1421 C CA . GLY A 1 11 ? 13.884 10.136 23.820 1.00 0.00 11 GLY A CA 2
ATOM 1422 C C . GLY A 1 11 ? 12.522 10.187 23.139 1.00 0.00 11 GLY A C 2
ATOM 1423 O O . GLY A 1 11 ? 11.497 9.898 23.756 1.00 0.00 11 GLY A O 2
ATOM 1427 N N . GLU A 1 12 ? 12.518 10.559 21.863 1.00 0.00 12 GLU A N 2
ATOM 1428 C CA . GLU A 1 12 ? 11.278 10.694 21.109 1.00 0.00 12 GLU A CA 2
ATOM 1429 C C . GLU A 1 12 ? 10.796 9.343 20.592 1.00 0.00 12 GLU A C 2
ATOM 1430 O O . GLU A 1 12 ? 11.578 8.400 20.472 1.00 0.00 12 GLU A O 2
ATOM 1442 N N . GLU A 1 13 ? 9.506 9.257 20.289 1.00 0.00 13 GLU A N 2
ATOM 1443 C CA . GLU A 1 13 ? 8.926 8.032 19.752 1.00 0.00 13 GLU A CA 2
ATOM 1444 C C . GLU A 1 13 ? 8.133 8.309 18.481 1.00 0.00 13 GLU A C 2
ATOM 1445 O O . GLU A 1 13 ? 7.604 9.404 18.294 1.00 0.00 13 GLU A O 2
ATOM 1457 N N . TYR A 1 14 ? 8.058 7.310 17.608 1.00 0.00 14 TYR A N 2
ATOM 1458 C CA . TYR A 1 14 ? 7.235 7.401 16.408 1.00 0.00 14 TYR A CA 2
ATOM 1459 C C . TYR A 1 14 ? 6.235 6.254 16.337 1.00 0.00 14 TYR A C 2
ATOM 1460 O O . TYR A 1 14 ? 6.338 5.281 17.085 1.00 0.00 14 TYR A O 2
ATOM 1478 N N . GLU A 1 15 ? 5.268 6.373 15.433 1.00 0.00 15 GLU A N 2
ATOM 1479 C CA . GLU A 1 15 ? 4.191 5.397 15.331 1.00 0.00 15 GLU A CA 2
ATOM 1480 C C . GLU A 1 15 ? 3.828 5.128 13.876 1.00 0.00 15 GLU A C 2
ATOM 1481 O O . GLU A 1 15 ? 3.714 6.054 13.073 1.00 0.00 15 GLU A O 2
ATOM 1493 N N . VAL A 1 16 ? 3.646 3.854 13.543 1.00 0.00 16 VAL A N 2
ATOM 1494 C CA . VAL A 1 16 ? 3.087 3.473 12.252 1.00 0.00 16 VAL A CA 2
ATOM 1495 C C . VAL A 1 16 ? 1.791 2.689 12.422 1.00 0.00 16 VAL A C 2
ATOM 1496 O O . VAL A 1 16 ? 1.741 1.708 13.164 1.00 0.00 16 VAL A O 2
ATOM 1509 N N . LYS A 1 17 ? 0.745 3.129 11.731 1.00 0.00 17 LYS A N 2
ATOM 1510 C CA . LYS A 1 17 ? -0.538 2.438 11.761 1.00 0.00 17 LYS A CA 2
ATOM 1511 C C . LYS A 1 17 ? -0.628 1.394 10.655 1.00 0.00 17 LYS A C 2
ATOM 1512 O O . LYS A 1 17 ? -0.378 1.691 9.487 1.00 0.00 17 LYS A O 2
ATOM 1531 N N . VAL A 1 18 ? -0.986 0.171 11.031 1.00 0.00 18 VAL A N 2
ATOM 1532 C CA . VAL A 1 18 ? -0.986 -0.948 10.096 1.00 0.00 18 VAL A CA 2
ATOM 1533 C C . VAL A 1 18 ? -2.370 -1.575 9.988 1.00 0.00 18 VAL A C 2
ATOM 1534 O O . VAL A 1 18 ? -2.962 -1.971 10.991 1.00 0.00 18 VAL A O 2
ATOM 1547 N N . ASN A 1 19 ? -2.881 -1.662 8.765 1.00 0.00 19 ASN A N 2
ATOM 1548 C CA . ASN A 1 19 ? -4.161 -2.312 8.513 1.00 0.00 19 ASN A CA 2
ATOM 1549 C C . ASN A 1 19 ? -3.983 -3.805 8.269 1.00 0.00 19 ASN A C 2
ATOM 1550 O O . ASN A 1 19 ? -2.915 -4.251 7.850 1.00 0.00 19 ASN A O 2
ATOM 1561 N N . PRO A 1 20 ? -5.035 -4.572 8.532 1.00 0.00 20 PRO A N 2
ATOM 1562 C CA . PRO A 1 20 ? -5.011 -6.012 8.299 1.00 0.00 20 PRO A CA 2
ATOM 1563 C C . PRO A 1 20 ? -4.545 -6.333 6.886 1.00 0.00 20 PRO A C 2
ATOM 1564 O O . PRO A 1 20 ? -5.019 -5.743 5.916 1.00 0.00 20 PRO A O 2
ATOM 1575 N N . GLY A 1 21 ? -3.611 -7.272 6.777 1.00 0.00 21 GLY A N 2
ATOM 1576 C CA . GLY A 1 21 ? -3.110 -7.707 5.478 1.00 0.00 21 GLY A CA 2
ATOM 1577 C C . GLY A 1 21 ? -1.823 -6.977 5.114 1.00 0.00 21 GLY A C 2
ATOM 1578 O O . GLY A 1 21 ? -1.010 -7.483 4.339 1.00 0.00 21 GLY A O 2
ATOM 1582 N N . THR A 1 22 ? -1.644 -5.787 5.676 1.00 0.00 22 THR A N 2
ATOM 1583 C CA . THR A 1 22 ? -0.503 -4.944 5.335 1.00 0.00 22 THR A CA 2
ATOM 1584 C C . THR A 1 22 ? 0.762 -5.420 6.036 1.00 0.00 22 THR A C 2
ATOM 1585 O O . THR A 1 22 ? 0.738 -5.768 7.216 1.00 0.00 22 THR A O 2
ATOM 1596 N N . ARG A 1 23 ? 1.869 -5.435 5.300 1.00 0.00 23 ARG A N 2
ATOM 1597 C CA . ARG A 1 23 ? 3.179 -5.679 5.892 1.00 0.00 23 ARG A CA 2
ATOM 1598 C C . ARG A 1 23 ? 4.012 -4.405 5.931 1.00 0.00 23 ARG A C 2
ATOM 1599 O O . ARG A 1 23 ? 3.925 -3.567 5.033 1.00 0.00 23 ARG A O 2
ATOM 1620 N N . VAL A 1 24 ? 4.821 -4.265 6.975 1.00 0.00 24 VAL A N 2
ATOM 1621 C CA . VAL A 1 24 ? 5.681 -3.097 7.127 1.00 0.00 24 VAL A CA 2
ATOM 1622 C C . VAL A 1 24 ? 7.117 -3.506 7.430 1.00 0.00 24 VAL A C 2
ATOM 1623 O O . VAL A 1 24 ? 7.360 -4.405 8.234 1.00 0.00 24 VAL A O 2
ATOM 1636 N N . GLU A 1 25 ? 8.066 -2.840 6.780 1.00 0.00 25 GLU A N 2
ATOM 1637 C CA . GLU A 1 25 ? 9.479 -3.016 7.095 1.00 0.00 25 GLU A CA 2
ATOM 1638 C C . GLU A 1 25 ? 10.131 -1.688 7.456 1.00 0.00 25 GLU A C 2
ATOM 1639 O O . GLU A 1 25 ? 10.037 -0.714 6.709 1.00 0.00 25 GLU A O 2
ATOM 1651 N N . ILE A 1 26 ? 10.795 -1.655 8.608 1.00 0.00 26 ILE A N 2
ATOM 1652 C CA . ILE A 1 26 ? 11.441 -0.437 9.085 1.00 0.00 26 ILE A CA 2
ATOM 1653 C C . ILE A 1 26 ? 12.926 -0.664 9.336 1.00 0.00 26 ILE A C 2
ATOM 1654 O O . ILE A 1 26 ? 13.305 -1.436 10.217 1.00 0.00 26 ILE A O 2
ATOM 1670 N N . GLN A 1 27 ? 13.763 0.013 8.557 1.00 0.00 27 GLN A N 2
ATOM 1671 C CA . GLN A 1 27 ? 15.209 -0.131 8.680 1.00 0.00 27 GLN A CA 2
ATOM 1672 C C . GLN A 1 27 ? 15.817 1.044 9.434 1.00 0.00 27 GLN A C 2
ATOM 1673 O O . GLN A 1 27 ? 15.572 2.203 9.099 1.00 0.00 27 GLN A O 2
ATOM 1687 N N . ALA A 1 28 ? 16.611 0.737 10.455 1.00 0.00 28 ALA A N 2
ATOM 1688 C CA . ALA A 1 28 ? 17.155 1.763 11.337 1.00 0.00 28 ALA A CA 2
ATOM 1689 C C . ALA A 1 28 ? 18.605 2.075 10.991 1.00 0.00 28 ALA A C 2
ATOM 1690 O O . ALA A 1 28 ? 19.364 1.189 10.601 1.00 0.00 28 ALA A O 2
ATOM 1697 N N . LYS A 1 29 ? 18.983 3.341 11.136 1.00 0.00 29 LYS A N 2
ATOM 1698 C CA . LYS A 1 29 ? 20.383 3.738 11.036 1.00 0.00 29 LYS A CA 2
ATOM 1699 C C . LYS A 1 29 ? 21.022 3.852 12.415 1.00 0.00 29 LYS A C 2
ATOM 1700 O O . LYS A 1 29 ? 22.107 4.415 12.562 1.00 0.00 29 LYS A O 2
ATOM 1719 N N . GLY A 1 30 ? 20.344 3.315 13.423 1.00 0.00 30 GLY A N 2
ATOM 1720 C CA . GLY A 1 30 ? 20.845 3.355 14.791 1.00 0.00 30 GLY A CA 2
ATOM 1721 C C . GLY A 1 30 ? 20.011 2.470 15.710 1.00 0.00 30 GLY A C 2
ATOM 1722 O O . GLY A 1 30 ? 18.966 1.955 15.310 1.00 0.00 30 GLY A O 2
ATOM 1726 N N . PRO A 1 31 ? 20.479 2.297 16.941 1.00 0.00 31 PRO A N 2
ATOM 1727 C CA . PRO A 1 31 ? 19.774 1.479 17.920 1.00 0.00 31 PRO A CA 2
ATOM 1728 C C . PRO A 1 31 ? 18.343 1.965 18.116 1.00 0.00 31 PRO A C 2
ATOM 1729 O O . PRO A 1 31 ? 18.097 3.163 18.246 1.00 0.00 31 PRO A O 2
ATOM 1740 N N . ALA A 1 32 ? 17.402 1.026 18.135 1.00 0.00 32 ALA A N 2
ATOM 1741 C CA . ALA A 1 32 ? 15.991 1.359 18.284 1.00 0.00 32 ALA A CA 2
ATOM 1742 C C . ALA A 1 32 ? 15.234 0.244 18.993 1.00 0.00 32 ALA A C 2
ATOM 1743 O O . ALA A 1 32 ? 15.645 -0.916 18.963 1.00 0.00 32 ALA A O 2
ATOM 1750 N N . GLU A 1 33 ? 14.125 0.602 19.632 1.00 0.00 33 GLU A N 2
ATOM 1751 C CA . GLU A 1 33 ? 13.216 -0.385 20.202 1.00 0.00 33 GLU A CA 2
ATOM 1752 C C . GLU A 1 33 ? 11.874 -0.377 19.483 1.00 0.00 33 GLU A C 2
ATOM 1753 O O . GLU A 1 33 ? 11.338 0.682 19.157 1.00 0.00 33 GLU A O 2
ATOM 1765 N N . PHE A 1 34 ? 11.333 -1.566 19.236 1.00 0.00 34 PHE A N 2
ATOM 1766 C CA . PHE A 1 34 ? 10.037 -1.698 18.580 1.00 0.00 34 PHE A CA 2
ATOM 1767 C C . PHE A 1 34 ? 9.042 -2.432 19.469 1.00 0.00 34 PHE A C 2
ATOM 1768 O O . PHE A 1 34 ? 9.410 -3.346 20.207 1.00 0.00 34 PHE A O 2
ATOM 1785 N N . GLU A 1 35 ? 7.778 -2.026 19.394 1.00 0.00 35 GLU A N 2
ATOM 1786 C CA . GLU A 1 35 ? 6.701 -2.750 20.058 1.00 0.00 35 GLU A CA 2
ATOM 1787 C C . GLU A 1 35 ? 5.444 -2.778 19.197 1.00 0.00 35 GLU A C 2
ATOM 1788 O O . GLU A 1 35 ? 5.070 -1.771 18.595 1.00 0.00 35 GLU A O 2
ATOM 1800 N N . GLY A 1 36 ? 4.796 -3.936 19.144 1.00 0.00 36 GLY A N 2
ATOM 1801 C CA . GLY A 1 36 ? 3.546 -4.080 18.408 1.00 0.00 36 GLY A CA 2
ATOM 1802 C C . GLY A 1 36 ? 3.164 -5.547 18.252 1.00 0.00 36 GLY A C 2
ATOM 1803 O O . GLY A 1 36 ? 4.024 -6.427 18.275 1.00 0.00 36 GLY A O 2
ATOM 1807 N N . GLY A 1 37 ? 1.870 -5.803 18.093 1.00 0.00 37 GLY A N 2
ATOM 1808 C CA . GLY A 1 37 ? 1.374 -7.163 17.917 1.00 0.00 37 GLY A CA 2
ATOM 1809 C C . GLY A 1 37 ? 1.432 -7.944 19.224 1.00 0.00 37 GLY A C 2
ATOM 1810 O O . GLY A 1 37 ? 1.228 -9.158 19.243 1.00 0.00 37 GLY A O 2
ATOM 1814 N N . GLY A 1 38 ? 1.711 -7.240 20.316 1.00 0.00 38 GLY A N 2
ATOM 1815 C CA . GLY A 1 38 ? 1.869 -7.876 21.618 1.00 0.00 38 GLY A CA 2
ATOM 1816 C C . GLY A 1 38 ? 3.299 -8.362 21.823 1.00 0.00 38 GLY A C 2
ATOM 1817 O O . GLY A 1 38 ? 3.599 -9.041 22.806 1.00 0.00 38 GLY A O 2
ATOM 1821 N N . THR A 1 39 ? 4.177 -8.011 20.891 1.00 0.00 39 THR A N 2
ATOM 1822 C CA . THR A 1 39 ? 5.568 -8.446 20.946 1.00 0.00 39 THR A CA 2
ATOM 1823 C C . THR A 1 39 ? 6.512 -7.256 21.067 1.00 0.00 39 THR A C 2
ATOM 1824 O O . THR A 1 39 ? 6.153 -6.129 20.728 1.00 0.00 39 THR A O 2
ATOM 1835 N N . ARG A 1 40 ? 7.723 -7.514 21.551 1.00 0.00 40 ARG A N 2
ATOM 1836 C CA . ARG A 1 40 ? 8.760 -6.492 21.607 1.00 0.00 40 ARG A CA 2
ATOM 1837 C C . ARG A 1 40 ? 10.082 -7.017 21.063 1.00 0.00 40 ARG A C 2
ATOM 1838 O O . ARG A 1 40 ? 10.361 -8.214 21.135 1.00 0.00 40 ARG A O 2
ATOM 1859 N N . THR A 1 41 ? 10.893 -6.115 20.518 1.00 0.00 41 THR A N 2
ATOM 1860 C CA . THR A 1 41 ? 12.236 -6.464 20.073 1.00 0.00 41 THR A CA 2
ATOM 1861 C C . THR A 1 41 ? 13.126 -5.230 19.992 1.00 0.00 41 THR A C 2
ATOM 1862 O O . THR A 1 41 ? 12.642 -4.115 19.794 1.00 0.00 41 THR A O 2
ATOM 1873 N N . ARG A 1 42 ? 14.430 -5.436 20.145 1.00 0.00 42 ARG A N 2
ATOM 1874 C CA . ARG A 1 42 ? 15.411 -4.405 19.827 1.00 0.00 42 ARG A CA 2
ATOM 1875 C C . ARG A 1 42 ? 15.950 -4.577 18.413 1.00 0.00 42 ARG A C 2
ATOM 1876 O O . ARG A 1 42 ? 16.031 -5.693 17.900 1.00 0.00 42 ARG A O 2
ATOM 1897 N N . LEU A 1 43 ? 16.318 -3.465 17.786 1.00 0.00 43 LEU A N 2
ATOM 1898 C CA . LEU A 1 43 ? 16.881 -3.493 16.441 1.00 0.00 43 LEU A CA 2
ATOM 1899 C C . LEU A 1 43 ? 18.258 -2.842 16.407 1.00 0.00 43 LEU A C 2
ATOM 1900 O O . LEU A 1 43 ? 18.454 -1.754 16.949 1.00 0.00 43 LEU A O 2
ATOM 1916 N N . ASN A 1 44 ? 19.208 -3.514 15.766 1.00 0.00 44 ASN A N 2
ATOM 1917 C CA . ASN A 1 44 ? 20.553 -2.974 15.608 1.00 0.00 44 ASN A CA 2
ATOM 1918 C C . ASN A 1 44 ? 20.676 -2.169 14.319 1.00 0.00 44 ASN A C 2
ATOM 1919 O O . ASN A 1 44 ? 19.874 -2.327 13.399 1.00 0.00 44 ASN A O 2
ATOM 1930 N N . PRO A 1 45 ? 21.684 -1.306 14.261 1.00 0.00 45 PRO A N 2
ATOM 1931 C CA . PRO A 1 45 ? 21.941 -0.508 13.068 1.00 0.00 45 PRO A CA 2
ATOM 1932 C C . PRO A 1 45 ? 22.046 -1.389 11.829 1.00 0.00 45 PRO A C 2
ATOM 1933 O O . PRO A 1 45 ? 22.727 -2.415 11.841 1.00 0.00 45 PRO A O 2
ATOM 1944 N N . GLY A 1 46 ? 21.370 -0.982 10.760 1.00 0.00 46 GLY A N 2
ATOM 1945 C CA . GLY A 1 46 ? 21.462 -1.679 9.483 1.00 0.00 46 GLY A CA 2
ATOM 1946 C C . GLY A 1 46 ? 20.351 -2.711 9.338 1.00 0.00 46 GLY A C 2
ATOM 1947 O O . GLY A 1 46 ? 19.946 -3.050 8.225 1.00 0.00 46 GLY A O 2
ATOM 1951 N N . GLU A 1 47 ? 19.859 -3.208 10.468 1.00 0.00 47 GLU A N 2
ATOM 1952 C CA . GLU A 1 47 ? 18.872 -4.281 10.468 1.00 0.00 47 GLU A CA 2
ATOM 1953 C C . GLU A 1 47 ? 17.481 -3.751 10.146 1.00 0.00 47 GLU A C 2
ATOM 1954 O O . GLU A 1 47 ? 17.212 -2.557 10.289 1.00 0.00 47 GLU A O 2
ATOM 1966 N N . SER A 1 48 ? 16.599 -4.644 9.711 1.00 0.00 48 SER A N 2
ATOM 1967 C CA . SER A 1 48 ? 15.209 -4.285 9.453 1.00 0.00 48 SER A CA 2
ATOM 1968 C C . SER A 1 48 ? 14.286 -4.863 10.518 1.00 0.00 48 SER A C 2
ATOM 1969 O O . SER A 1 48 ? 14.471 -5.993 10.968 1.00 0.00 48 SER A O 2
ATOM 1977 N N . TYR A 1 49 ? 13.290 -4.079 10.919 1.00 0.00 49 TYR A N 2
ATOM 1978 C CA . TYR A 1 49 ? 12.174 -4.597 11.702 1.00 0.00 49 TYR A CA 2
ATOM 1979 C C . TYR A 1 49 ? 11.004 -4.982 10.805 1.00 0.00 49 TYR A C 2
ATOM 1980 O O . TYR A 1 49 ? 10.544 -4.181 9.991 1.00 0.00 49 TYR A O 2
ATOM 1998 N N . LYS A 1 50 ? 10.526 -6.212 10.961 1.00 0.00 50 LYS A N 2
ATOM 1999 C CA . LYS A 1 50 ? 9.427 -6.715 10.145 1.00 0.00 50 LYS A CA 2
ATOM 2000 C C . LYS A 1 50 ? 8.139 -6.811 10.955 1.00 0.00 50 LYS A C 2
ATOM 2001 O O . LYS A 1 50 ? 8.158 -7.197 12.123 1.00 0.00 50 LYS A O 2
ATOM 2020 N N . PHE A 1 51 ? 7.024 -6.458 10.326 1.00 0.00 51 PHE A N 2
ATOM 2021 C CA . PHE A 1 51 ? 5.721 -6.534 10.977 1.00 0.00 51 PHE A CA 2
ATOM 2022 C C . PHE A 1 51 ? 4.636 -6.947 9.991 1.00 0.00 51 PHE A C 2
ATOM 2023 O O . PHE A 1 51 ? 4.606 -6.478 8.854 1.00 0.00 51 PHE A O 2
ATOM 2040 N N . GLU A 1 52 ? 3.746 -7.829 10.434 1.00 0.00 52 GLU A N 2
ATOM 2041 C CA . GLU A 1 52 ? 2.613 -8.249 9.618 1.00 0.00 52 GLU A CA 2
ATOM 2042 C C . GLU A 1 52 ? 1.335 -8.319 10.444 1.00 0.00 52 GLU A C 2
ATOM 2043 O O . GLU A 1 52 ? 1.302 -8.948 11.502 1.00 0.00 52 GLU A O 2
ATOM 2055 N N . ASN A 1 53 ? 0.285 -7.668 9.956 1.00 0.00 53 ASN A N 2
ATOM 2056 C CA . ASN A 1 53 ? -0.990 -7.631 10.663 1.00 0.00 53 ASN A CA 2
ATOM 2057 C C . ASN A 1 53 ? -1.895 -8.775 10.229 1.00 0.00 53 ASN A C 2
ATOM 2058 O O . ASN A 1 53 ? -2.501 -8.729 9.158 1.00 0.00 53 ASN A O 2
ATOM 2069 N N . LEU A 1 54 ? -1.982 -9.805 11.064 1.00 0.00 54 LEU A N 2
ATOM 2070 C CA . LEU A 1 54 ? -2.774 -10.986 10.745 1.00 0.00 54 LEU A CA 2
ATOM 2071 C C . LEU A 1 54 ? -4.056 -11.030 11.568 1.00 0.00 54 LEU A C 2
ATOM 2072 O O . LEU A 1 54 ? -4.605 -12.102 11.822 1.00 0.00 54 LEU A O 2
ATOM 2088 N N . THR A 1 55 ? -4.526 -9.858 11.983 1.00 0.00 55 THR A N 2
ATOM 2089 C CA . THR A 1 55 ? -5.712 -9.765 12.825 1.00 0.00 55 THR A CA 2
ATOM 2090 C C . THR A 1 55 ? -6.894 -9.195 12.051 1.00 0.00 55 THR A C 2
ATOM 2091 O O . THR A 1 55 ? -6.815 -8.994 10.839 1.00 0.00 55 THR A O 2
ATOM 2102 N N . SER A 1 56 ? -7.990 -8.939 12.757 1.00 0.00 56 SER A N 2
ATOM 2103 C CA . SER A 1 56 ? -9.173 -8.346 12.147 1.00 0.00 56 SER A CA 2
ATOM 2104 C C . SER A 1 56 ? -9.272 -6.860 12.465 1.00 0.00 56 SER A C 2
ATOM 2105 O O . SER A 1 56 ? -10.288 -6.223 12.189 1.00 0.00 56 SER A O 2
ATOM 2113 N N . GLN A 1 57 ? -8.210 -6.313 13.046 1.00 0.00 57 GLN A N 2
ATOM 2114 C CA . GLN A 1 57 ? -8.201 -4.916 13.467 1.00 0.00 57 GLN A CA 2
ATOM 2115 C C . GLN A 1 57 ? -6.861 -4.258 13.163 1.00 0.00 57 GLN A C 2
ATOM 2116 O O . GLN A 1 57 ? -5.827 -4.923 13.124 1.00 0.00 57 GLN A O 2
ATOM 2130 N N . PRO A 1 58 ? -6.889 -2.947 12.948 1.00 0.00 58 PRO A N 2
ATOM 2131 C CA . PRO A 1 58 ? -5.664 -2.172 12.791 1.00 0.00 58 PRO A CA 2
ATOM 2132 C C . PRO A 1 58 ? -4.744 -2.346 13.992 1.00 0.00 58 PRO A C 2
ATOM 2133 O O . PRO A 1 58 ? -5.203 -2.425 15.132 1.00 0.00 58 PRO A O 2
ATOM 2144 N N . LEU A 1 59 ? -3.442 -2.406 13.730 1.00 0.00 59 LEU A N 2
ATOM 2145 C CA . LEU A 1 59 ? -2.450 -2.502 14.794 1.00 0.00 59 LEU A CA 2
ATOM 2146 C C . LEU A 1 59 ? -1.467 -1.340 14.737 1.00 0.00 59 LEU A C 2
ATOM 2147 O O . LEU A 1 59 ? -1.369 -0.645 13.726 1.00 0.00 59 LEU A O 2
ATOM 2163 N N . ARG A 1 60 ? -0.740 -1.133 15.831 1.00 0.00 60 ARG A N 2
ATOM 2164 C CA . ARG A 1 60 ? 0.216 -0.036 15.918 1.00 0.00 60 ARG A CA 2
ATOM 2165 C C . ARG A 1 60 ? 1.641 -0.558 16.049 1.00 0.00 60 ARG A C 2
ATOM 2166 O O . ARG A 1 60 ? 1.885 -1.564 16.714 1.00 0.00 60 ARG A O 2
ATOM 2187 N N . ILE A 1 61 ? 2.580 0.134 15.412 1.00 0.00 61 ILE A N 2
ATOM 2188 C CA . ILE A 1 61 ? 3.999 -0.081 15.673 1.00 0.00 61 ILE A CA 2
ATOM 2189 C C . ILE A 1 61 ? 4.610 1.107 16.406 1.00 0.00 61 ILE A C 2
ATOM 2190 O O . ILE A 1 61 ? 4.560 2.239 15.925 1.00 0.00 61 ILE A O 2
ATOM 2206 N N . ARG A 1 62 ? 5.187 0.841 17.574 1.00 0.00 62 ARG A N 2
ATOM 2207 C CA . ARG A 1 62 ? 5.895 1.868 18.328 1.00 0.00 62 ARG A CA 2
ATOM 2208 C C . ARG A 1 62 ? 7.387 1.848 18.022 1.00 0.00 62 ARG A C 2
ATOM 2209 O O . ARG A 1 62 ? 7.991 0.782 17.903 1.00 0.00 62 ARG A O 2
ATOM 2230 N N . LEU A 1 63 ? 7.976 3.031 17.895 1.00 0.00 63 LEU A N 2
ATOM 2231 C CA . LEU A 1 63 ? 9.402 3.152 17.616 1.00 0.00 63 LEU A CA 2
ATOM 2232 C C . LEU A 1 63 ? 10.065 4.153 18.554 1.00 0.00 63 LEU A C 2
ATOM 2233 O O . LEU A 1 63 ? 9.646 5.307 18.640 1.00 0.00 63 LEU A O 2
ATOM 2249 N N . ARG A 1 64 ? 11.101 3.705 19.253 1.00 0.00 64 ARG A N 2
ATOM 2250 C CA . ARG A 1 64 ? 11.807 4.554 20.205 1.00 0.00 64 ARG A CA 2
ATOM 2251 C C . ARG A 1 64 ? 13.280 4.689 19.835 1.00 0.00 64 ARG A C 2
ATOM 2252 O O . ARG A 1 64 ? 13.945 3.700 19.525 1.00 0.00 64 ARG A O 2
ATOM 2273 N N . ASN A 1 65 ? 13.782 5.918 19.869 1.00 0.00 65 ASN A N 2
ATOM 2274 C CA . ASN A 1 65 ? 15.197 6.174 19.628 1.00 0.00 65 ASN A CA 2
ATOM 2275 C C . ASN A 1 65 ? 16.019 5.960 20.892 1.00 0.00 65 ASN A C 2
ATOM 2276 O O . ASN A 1 65 ? 15.877 6.697 21.869 1.00 0.00 65 ASN A O 2
ATOM 2287 N N . LEU A 1 66 ? 16.879 4.948 20.869 1.00 0.00 66 LEU A N 2
ATOM 2288 C CA . LEU A 1 66 ? 17.594 4.521 22.066 1.00 0.00 66 LEU A CA 2
ATOM 2289 C C . LEU A 1 66 ? 18.940 5.222 22.184 1.00 0.00 66 LEU A C 2
ATOM 2290 O O . LEU A 1 66 ? 19.635 5.087 23.190 1.00 0.00 66 LEU A O 2
ATOM 2306 N N . SER A 1 67 ? 19.303 5.973 21.150 1.00 0.00 67 SER A N 2
ATOM 2307 C CA . SER A 1 67 ? 20.665 6.474 21.005 1.00 0.00 67 SER A CA 2
ATOM 2308 C C . SER A 1 67 ? 20.813 7.853 21.633 1.00 0.00 67 SER A C 2
ATOM 2309 O O . SER A 1 67 ? 19.861 8.399 22.190 1.00 0.00 67 SER A O 2
ATOM 2317 N N . ASP A 1 68 ? 22.015 8.413 21.541 1.00 0.00 68 ASP A N 2
ATOM 2318 C CA . ASP A 1 68 ? 22.258 9.783 21.978 1.00 0.00 68 ASP A CA 2
ATOM 2319 C C . ASP A 1 68 ? 22.186 10.756 20.809 1.00 0.00 68 ASP A C 2
ATOM 2320 O O . ASP A 1 68 ? 22.268 11.971 20.993 1.00 0.00 68 ASP A O 2
ATOM 2329 N N . THR A 1 69 ? 22.033 10.216 19.604 1.00 0.00 69 THR A N 2
ATOM 2330 C CA . THR A 1 69 ? 21.916 11.037 18.406 1.00 0.00 69 THR A CA 2
ATOM 2331 C C . THR A 1 69 ? 20.656 10.692 17.622 1.00 0.00 69 THR A C 2
ATOM 2332 O O . THR A 1 69 ? 20.114 9.594 17.752 1.00 0.00 69 THR A O 2
ATOM 2343 N N . PRO A 1 70 ? 20.193 11.635 16.809 1.00 0.00 70 PRO A N 2
ATOM 2344 C CA . PRO A 1 70 ? 19.050 11.400 15.935 1.00 0.00 70 PRO A CA 2
ATOM 2345 C C . PRO A 1 70 ? 19.281 10.189 15.040 1.00 0.00 70 PRO A C 2
ATOM 2346 O O . PRO A 1 70 ? 20.394 9.957 14.569 1.00 0.00 70 PRO A O 2
ATOM 2357 N N . ILE A 1 71 ? 18.222 9.421 14.808 1.00 0.00 71 ILE A N 2
ATOM 2358 C CA . ILE A 1 71 ? 18.291 8.272 13.912 1.00 0.00 71 ILE A CA 2
ATOM 2359 C C . ILE A 1 71 ? 17.317 8.422 12.750 1.00 0.00 71 ILE A C 2
ATOM 2360 O O . ILE A 1 71 ? 16.146 8.747 12.946 1.00 0.00 71 ILE A O 2
ATOM 2376 N N . GLU A 1 72 ? 17.809 8.182 11.539 1.00 0.00 72 GLU A N 2
ATOM 2377 C CA . GLU A 1 72 ? 16.948 8.108 10.364 1.00 0.00 72 GLU A CA 2
ATOM 2378 C C . GLU A 1 72 ? 16.410 6.698 10.163 1.00 0.00 72 GLU A C 2
ATOM 2379 O O . GLU A 1 72 ? 17.143 5.718 10.296 1.00 0.00 72 GLU A O 2
ATOM 2391 N N . PHE A 1 73 ? 15.125 6.601 9.840 1.00 0.00 73 PHE A N 2
ATOM 2392 C CA . PHE A 1 73 ? 14.495 5.312 9.577 1.00 0.00 73 PHE A CA 2
ATOM 2393 C C . PHE A 1 73 ? 13.861 5.282 8.193 1.00 0.00 73 PHE A C 2
ATOM 2394 O O . PHE A 1 73 ? 13.231 6.250 7.766 1.00 0.00 73 PHE A O 2
ATOM 2411 N N . ARG A 1 74 ? 14.030 4.165 7.495 1.00 0.00 74 ARG A N 2
ATOM 2412 C CA . ARG A 1 74 ? 13.372 3.956 6.210 1.00 0.00 74 ARG A CA 2
ATOM 2413 C C . ARG A 1 74 ? 12.201 2.991 6.341 1.00 0.00 74 ARG A C 2
ATOM 2414 O O . ARG A 1 74 ? 12.364 1.861 6.804 1.00 0.00 74 ARG A O 2
ATOM 2435 N N . ILE A 1 75 ? 11.020 3.440 5.930 1.00 0.00 75 ILE A N 2
ATOM 2436 C CA . ILE A 1 75 ? 9.793 2.687 6.156 1.00 0.00 75 ILE A CA 2
ATOM 2437 C C . ILE A 1 75 ? 9.166 2.249 4.839 1.00 0.00 75 ILE A C 2
ATOM 2438 O O . ILE A 1 75 ? 8.906 3.071 3.960 1.00 0.00 75 ILE A O 2
ATOM 2454 N N . ARG A 1 76 ? 8.925 0.949 4.708 1.00 0.00 76 ARG A N 2
ATOM 2455 C CA . ARG A 1 76 ? 8.232 0.411 3.542 1.00 0.00 76 ARG A CA 2
ATOM 2456 C C . ARG A 1 76 ? 6.913 -0.242 3.939 1.00 0.00 76 ARG A C 2
ATOM 2457 O O . ARG A 1 76 ? 6.869 -1.068 4.849 1.00 0.00 76 ARG A O 2
ATOM 2478 N N . GLU A 1 77 ? 5.843 0.134 3.248 1.00 0.00 77 GLU A N 2
ATOM 2479 C CA . GLU A 1 77 ? 4.513 -0.374 3.562 1.00 0.00 77 GLU A CA 2
ATOM 2480 C C . GLU A 1 77 ? 3.910 -1.110 2.373 1.00 0.00 77 GLU A C 2
ATOM 2481 O O . GLU A 1 77 ? 3.853 -0.578 1.264 1.00 0.00 77 GLU A O 2
ATOM 2493 N N . GLU A 1 78 ? 3.460 -2.339 2.609 1.00 0.00 78 GLU A N 2
ATOM 2494 C CA . GLU A 1 78 ? 2.908 -3.170 1.547 1.00 0.00 78 GLU A CA 2
ATOM 2495 C C . GLU A 1 78 ? 1.452 -3.523 1.825 1.00 0.00 78 GLU A C 2
ATOM 2496 O O . GLU A 1 78 ? 0.586 -2.728 1.584 1.00 0.00 78 GLU A O 2
ATOM 2509 N N . THR A 1 1 ? 2.690 -0.367 -3.396 1.00 0.00 1 THR A N 3
ATOM 2510 C CA . THR A 1 1 ? 3.555 -0.273 -2.227 1.00 0.00 1 THR A CA 3
ATOM 2511 C C . THR A 1 1 ? 3.845 1.180 -1.871 1.00 0.00 1 THR A C 3
ATOM 2512 O O . THR A 1 1 ? 3.673 2.077 -2.697 1.00 0.00 1 THR A O 3
ATOM 2525 N N . ARG A 1 2 ? 4.284 1.406 -0.637 1.00 0.00 2 ARG A N 3
ATOM 2526 C CA . ARG A 1 2 ? 4.618 2.748 -0.177 1.00 0.00 2 ARG A CA 3
ATOM 2527 C C . ARG A 1 2 ? 5.976 2.772 0.512 1.00 0.00 2 ARG A C 3
ATOM 2528 O O . ARG A 1 2 ? 6.304 1.874 1.290 1.00 0.00 2 ARG A O 3
ATOM 2549 N N . GLU A 1 3 ? 6.763 3.802 0.224 1.00 0.00 3 GLU A N 3
ATOM 2550 C CA . GLU A 1 3 ? 8.075 3.961 0.841 1.00 0.00 3 GLU A CA 3
ATOM 2551 C C . GLU A 1 3 ? 8.308 5.401 1.277 1.00 0.00 3 GLU A C 3
ATOM 2552 O O . GLU A 1 3 ? 8.071 6.337 0.514 1.00 0.00 3 GLU A O 3
ATOM 2564 N N . THR A 1 4 ? 8.772 5.573 2.511 1.00 0.00 4 THR A N 3
ATOM 2565 C CA . THR A 1 4 ? 9.088 6.897 3.033 1.00 0.00 4 THR A CA 3
ATOM 2566 C C . THR A 1 4 ? 10.234 6.835 4.035 1.00 0.00 4 THR A C 3
ATOM 2567 O O . THR A 1 4 ? 10.868 5.793 4.204 1.00 0.00 4 THR A O 3
ATOM 2578 N N . LYS A 1 5 ? 10.496 7.956 4.697 1.00 0.00 5 LYS A N 3
ATOM 2579 C CA . LYS A 1 5 ? 11.558 8.027 5.694 1.00 0.00 5 LYS A CA 3
ATOM 2580 C C . LYS A 1 5 ? 11.256 9.088 6.745 1.00 0.00 5 LYS A C 3
ATOM 2581 O O . LYS A 1 5 ? 10.834 10.196 6.419 1.00 0.00 5 LYS A O 3
ATOM 2600 N N . VAL A 1 6 ? 11.478 8.740 8.008 1.00 0.00 6 VAL A N 3
ATOM 2601 C CA . VAL A 1 6 ? 11.270 9.675 9.108 1.00 0.00 6 VAL A CA 3
ATOM 2602 C C . VAL A 1 6 ? 12.504 9.759 9.998 1.00 0.00 6 VAL A C 3
ATOM 2603 O O . VAL A 1 6 ? 13.357 8.872 9.980 1.00 0.00 6 VAL A O 3
ATOM 2616 N N . THR A 1 7 ? 12.591 10.831 10.778 1.00 0.00 7 THR A N 3
ATOM 2617 C CA . THR A 1 7 ? 13.661 10.982 11.757 1.00 0.00 7 THR A CA 3
ATOM 2618 C C . THR A 1 7 ? 13.104 11.098 13.170 1.00 0.00 7 THR A C 3
ATOM 2619 O O . THR A 1 7 ? 12.163 11.854 13.416 1.00 0.00 7 THR A O 3
ATOM 2630 N N . VAL A 1 8 ? 13.686 10.344 14.095 1.00 0.00 8 VAL A N 3
ATOM 2631 C CA . VAL A 1 8 ? 13.256 10.370 15.487 1.00 0.00 8 VAL A CA 3
ATOM 2632 C C . VAL A 1 8 ? 14.395 10.787 16.410 1.00 0.00 8 VAL A C 3
ATOM 2633 O O . VAL A 1 8 ? 15.510 10.279 16.302 1.00 0.00 8 VAL A O 3
ATOM 2646 N N . ASN A 1 9 ? 14.105 11.714 17.316 1.00 0.00 9 ASN A N 3
ATOM 2647 C CA . ASN A 1 9 ? 15.120 12.250 18.215 1.00 0.00 9 ASN A CA 3
ATOM 2648 C C . ASN A 1 9 ? 15.314 11.349 19.427 1.00 0.00 9 ASN A C 3
ATOM 2649 O O . ASN A 1 9 ? 14.436 10.559 19.771 1.00 0.00 9 ASN A O 3
ATOM 2660 N N . PRO A 1 10 ? 16.470 11.473 20.071 1.00 0.00 10 PRO A N 3
ATOM 2661 C CA . PRO A 1 10 ? 16.773 10.684 21.259 1.00 0.00 10 PRO A CA 3
ATOM 2662 C C . PRO A 1 10 ? 15.653 10.782 22.288 1.00 0.00 10 PRO A C 3
ATOM 2663 O O . PRO A 1 10 ? 15.226 11.877 22.649 1.00 0.00 10 PRO A O 3
ATOM 2674 N N . GLY A 1 11 ? 15.183 9.630 22.756 1.00 0.00 11 GLY A N 3
ATOM 2675 C CA . GLY A 1 11 ? 14.128 9.586 23.760 1.00 0.00 11 GLY A CA 3
ATOM 2676 C C . GLY A 1 11 ? 12.752 9.696 23.117 1.00 0.00 11 GLY A C 3
ATOM 2677 O O . GLY A 1 11 ? 11.744 9.311 23.713 1.00 0.00 11 GLY A O 3
ATOM 2681 N N . GLU A 1 12 ? 12.713 10.224 21.899 1.00 0.00 12 GLU A N 3
ATOM 2682 C CA . GLU A 1 12 ? 11.453 10.475 21.210 1.00 0.00 12 GLU A CA 3
ATOM 2683 C C . GLU A 1 12 ? 10.872 9.188 20.636 1.00 0.00 12 GLU A C 3
ATOM 2684 O O . GLU A 1 12 ? 11.609 8.298 20.215 1.00 0.00 12 GLU A O 3
ATOM 2696 N N . GLU A 1 13 ? 9.547 9.098 20.625 1.00 0.00 13 GLU A N 3
ATOM 2697 C CA . GLU A 1 13 ? 8.865 7.923 20.093 1.00 0.00 13 GLU A CA 3
ATOM 2698 C C . GLU A 1 13 ? 8.168 8.240 18.777 1.00 0.00 13 GLU A C 3
ATOM 2699 O O . GLU A 1 13 ? 7.934 9.404 18.450 1.00 0.00 13 GLU A O 3
ATOM 2711 N N . TYR A 1 14 ? 7.834 7.197 18.022 1.00 0.00 14 TYR A N 3
ATOM 2712 C CA . TYR A 1 14 ? 7.129 7.360 16.757 1.00 0.00 14 TYR A CA 3
ATOM 2713 C C . TYR A 1 14 ? 6.260 6.147 16.451 1.00 0.00 14 TYR A C 3
ATOM 2714 O O . TYR A 1 14 ? 6.610 5.018 16.795 1.00 0.00 14 TYR A O 3
ATOM 2732 N N . GLU A 1 15 ? 5.126 6.387 15.802 1.00 0.00 15 GLU A N 3
ATOM 2733 C CA . GLU A 1 15 ? 4.206 5.315 15.445 1.00 0.00 15 GLU A CA 3
ATOM 2734 C C . GLU A 1 15 ? 4.164 5.104 13.937 1.00 0.00 15 GLU A C 3
ATOM 2735 O O . GLU A 1 15 ? 3.983 6.052 13.172 1.00 0.00 15 GLU A O 3
ATOM 2747 N N . VAL A 1 16 ? 4.333 3.856 13.515 1.00 0.00 16 VAL A N 3
ATOM 2748 C CA . VAL A 1 16 ? 4.210 3.501 12.105 1.00 0.00 16 VAL A CA 3
ATOM 2749 C C . VAL A 1 16 ? 2.924 2.728 11.843 1.00 0.00 16 VAL A C 3
ATOM 2750 O O . VAL A 1 16 ? 2.672 1.694 12.461 1.00 0.00 16 VAL A O 3
ATOM 2763 N N . LYS A 1 17 ? 2.111 3.237 10.923 1.00 0.00 17 LYS A N 3
ATOM 2764 C CA . LYS A 1 17 ? 0.803 2.653 10.649 1.00 0.00 17 LYS A CA 3
ATOM 2765 C C . LYS A 1 17 ? 0.917 1.466 9.702 1.00 0.00 17 LYS A C 3
ATOM 2766 O O . LYS A 1 17 ? 1.640 1.521 8.705 1.00 0.00 17 LYS A O 3
ATOM 2785 N N . VAL A 1 18 ? 0.201 0.393 10.016 1.00 0.00 18 VAL A N 3
ATOM 2786 C CA . VAL A 1 18 ? 0.044 -0.722 9.090 1.00 0.00 18 VAL A CA 3
ATOM 2787 C C . VAL A 1 18 ? -1.427 -1.054 8.872 1.00 0.00 18 VAL A C 3
ATOM 2788 O O . VAL A 1 18 ? -2.203 -1.133 9.824 1.00 0.00 18 VAL A O 3
ATOM 2801 N N . ASN A 1 19 ? -1.804 -1.248 7.613 1.00 0.00 19 ASN A N 3
ATOM 2802 C CA . ASN A 1 19 ? -3.188 -1.545 7.264 1.00 0.00 19 ASN A CA 3
ATOM 2803 C C . ASN A 1 19 ? -3.460 -3.043 7.317 1.00 0.00 19 ASN A C 3
ATOM 2804 O O . ASN A 1 19 ? -2.563 -3.854 7.090 1.00 0.00 19 ASN A O 3
ATOM 2815 N N . PRO A 1 20 ? -4.703 -3.404 7.617 1.00 0.00 20 PRO A N 3
ATOM 2816 C CA . PRO A 1 20 ? -5.109 -4.804 7.648 1.00 0.00 20 PRO A CA 3
ATOM 2817 C C . PRO A 1 20 ? -4.748 -5.509 6.347 1.00 0.00 20 PRO A C 3
ATOM 2818 O O . PRO A 1 20 ? -5.020 -5.003 5.258 1.00 0.00 20 PRO A O 3
ATOM 2829 N N . GLY A 1 21 ? -4.135 -6.683 6.467 1.00 0.00 21 GLY A N 3
ATOM 2830 C CA . GLY A 1 21 ? -3.823 -7.505 5.304 1.00 0.00 21 GLY A CA 3
ATOM 2831 C C . GLY A 1 21 ? -2.467 -7.135 4.714 1.00 0.00 21 GLY A C 3
ATOM 2832 O O . GLY A 1 21 ? -1.963 -7.815 3.820 1.00 0.00 21 GLY A O 3
ATOM 2836 N N . THR A 1 22 ? -1.883 -6.056 5.220 1.00 0.00 22 THR A N 3
ATOM 2837 C CA . THR A 1 22 ? -0.596 -5.579 4.727 1.00 0.00 22 THR A CA 3
ATOM 2838 C C . THR A 1 22 ? 0.512 -5.832 5.742 1.00 0.00 22 THR A C 3
ATOM 2839 O O . THR A 1 22 ? 0.245 -6.193 6.889 1.00 0.00 22 THR A O 3
ATOM 2850 N N . ARG A 1 23 ? 1.755 -5.639 5.314 1.00 0.00 23 ARG A N 3
ATOM 2851 C CA . ARG A 1 23 ? 2.896 -5.714 6.218 1.00 0.00 23 ARG A CA 3
ATOM 2852 C C . ARG A 1 23 ? 3.821 -4.517 6.036 1.00 0.00 23 ARG A C 3
ATOM 2853 O O . ARG A 1 23 ? 3.817 -3.871 4.989 1.00 0.00 23 ARG A O 3
ATOM 2874 N N . VAL A 1 24 ? 4.616 -4.228 7.061 1.00 0.00 24 VAL A N 3
ATOM 2875 C CA . VAL A 1 24 ? 5.582 -3.138 6.999 1.00 0.00 24 VAL A CA 3
ATOM 2876 C C . VAL A 1 24 ? 6.979 -3.619 7.369 1.00 0.00 24 VAL A C 3
ATOM 2877 O O . VAL A 1 24 ? 7.137 -4.620 8.068 1.00 0.00 24 VAL A O 3
ATOM 2890 N N . GLU A 1 25 ? 7.991 -2.898 6.897 1.00 0.00 25 GLU A N 3
ATOM 2891 C CA . GLU A 1 25 ? 9.359 -3.103 7.360 1.00 0.00 25 GLU A CA 3
ATOM 2892 C C . GLU A 1 25 ? 10.072 -1.775 7.578 1.00 0.00 25 GLU A C 3
ATOM 2893 O O . GLU A 1 25 ? 10.057 -0.902 6.709 1.00 0.00 25 GLU A O 3
ATOM 2905 N N . ILE A 1 26 ? 10.695 -1.628 8.742 1.00 0.00 26 ILE A N 3
ATOM 2906 C CA . ILE A 1 26 ? 11.368 -0.384 9.099 1.00 0.00 26 ILE A CA 3
ATOM 2907 C C . ILE A 1 26 ? 12.841 -0.624 9.403 1.00 0.00 26 ILE A C 3
ATOM 2908 O O . ILE A 1 26 ? 13.182 -1.379 10.313 1.00 0.00 26 ILE A O 3
ATOM 2924 N N . GLN A 1 27 ? 13.711 0.026 8.637 1.00 0.00 27 GLN A N 3
ATOM 2925 C CA . GLN A 1 27 ? 15.150 -0.097 8.837 1.00 0.00 27 GLN A CA 3
ATOM 2926 C C . GLN A 1 27 ? 15.692 1.065 9.657 1.00 0.00 27 GLN A C 3
ATOM 2927 O O . GLN A 1 27 ? 15.463 2.230 9.331 1.00 0.00 27 GLN A O 3
ATOM 2941 N N . ALA A 1 28 ? 16.413 0.742 10.726 1.00 0.00 28 ALA A N 3
ATOM 2942 C CA . ALA A 1 28 ? 16.909 1.756 11.650 1.00 0.00 28 ALA A CA 3
ATOM 2943 C C . ALA A 1 28 ? 18.381 2.058 11.399 1.00 0.00 28 ALA A C 3
ATOM 2944 O O . ALA A 1 28 ? 19.218 1.155 11.395 1.00 0.00 28 ALA A O 3
ATOM 2951 N N . LYS A 1 29 ? 18.691 3.333 11.190 1.00 0.00 29 LYS A N 3
ATOM 2952 C CA . LYS A 1 29 ? 20.073 3.769 11.028 1.00 0.00 29 LYS A CA 3
ATOM 2953 C C . LYS A 1 29 ? 20.894 3.472 12.277 1.00 0.00 29 LYS A C 3
ATOM 2954 O O . LYS A 1 29 ? 22.073 3.129 12.188 1.00 0.00 29 LYS A O 3
ATOM 2973 N N . GLY A 1 30 ? 20.264 3.604 13.439 1.00 0.00 30 GLY A N 3
ATOM 2974 C CA . GLY A 1 30 ? 20.943 3.378 14.710 1.00 0.00 30 GLY A CA 3
ATOM 2975 C C . GLY A 1 30 ? 20.124 2.470 15.618 1.00 0.00 30 GLY A C 3
ATOM 2976 O O . GLY A 1 30 ? 19.096 1.931 15.209 1.00 0.00 30 GLY A O 3
ATOM 2980 N N . PRO A 1 31 ? 20.587 2.304 16.852 1.00 0.00 31 PRO A N 3
ATOM 2981 C CA . PRO A 1 31 ? 19.885 1.478 17.828 1.00 0.00 31 PRO A CA 3
ATOM 2982 C C . PRO A 1 31 ? 18.462 1.974 18.049 1.00 0.00 31 PRO A C 3
ATOM 2983 O O . PRO A 1 31 ? 18.232 3.170 18.229 1.00 0.00 31 PRO A O 3
ATOM 2994 N N . ALA A 1 32 ? 17.509 1.048 18.032 1.00 0.00 32 ALA A N 3
ATOM 2995 C CA . ALA A 1 32 ? 16.098 1.398 18.142 1.00 0.00 32 ALA A CA 3
ATOM 2996 C C . ALA A 1 32 ? 15.300 0.272 18.786 1.00 0.00 32 ALA A C 3
ATOM 2997 O O . ALA A 1 32 ? 15.670 -0.898 18.691 1.00 0.00 32 ALA A O 3
ATOM 3004 N N . GLU A 1 33 ? 14.202 0.633 19.442 1.00 0.00 33 GLU A N 3
ATOM 3005 C CA . GLU A 1 33 ? 13.279 -0.354 19.992 1.00 0.00 33 GLU A CA 3
ATOM 3006 C C . GLU A 1 33 ? 11.948 -0.334 19.253 1.00 0.00 33 GLU A C 3
ATOM 3007 O O . GLU A 1 33 ? 11.382 0.730 19.000 1.00 0.00 33 GLU A O 3
ATOM 3019 N N . PHE A 1 34 ? 11.450 -1.516 18.909 1.00 0.00 34 PHE A N 3
ATOM 3020 C CA . PHE A 1 34 ? 10.143 -1.643 18.276 1.00 0.00 34 PHE A CA 3
ATOM 3021 C C . PHE A 1 34 ? 9.201 -2.488 19.122 1.00 0.00 34 PHE A C 3
ATOM 3022 O O . PHE A 1 34 ? 9.606 -3.494 19.704 1.00 0.00 34 PHE A O 3
ATOM 3039 N N . GLU A 1 35 ? 7.939 -2.074 19.188 1.00 0.00 35 GLU A N 3
ATOM 3040 C CA . GLU A 1 35 ? 6.919 -2.835 19.898 1.00 0.00 35 GLU A CA 3
ATOM 3041 C C . GLU A 1 35 ? 5.606 -2.849 19.125 1.00 0.00 35 GLU A C 3
ATOM 3042 O O . GLU A 1 35 ? 5.184 -1.828 18.581 1.00 0.00 35 GLU A O 3
ATOM 3054 N N . GLY A 1 36 ? 4.963 -4.012 19.080 1.00 0.00 36 GLY A N 3
ATOM 3055 C CA . GLY A 1 36 ? 3.622 -4.123 18.520 1.00 0.00 36 GLY A CA 3
ATOM 3056 C C . GLY A 1 36 ? 3.173 -5.577 18.455 1.00 0.00 36 GLY A C 3
ATOM 3057 O O . GLY A 1 36 ? 3.974 -6.475 18.198 1.00 0.00 36 GLY A O 3
ATOM 3061 N N . GLY A 1 37 ? 1.885 -5.805 18.691 1.00 0.00 37 GLY A N 3
ATOM 3062 C CA . GLY A 1 37 ? 1.314 -7.145 18.611 1.00 0.00 37 GLY A CA 3
ATOM 3063 C C . GLY A 1 37 ? 1.733 -7.994 19.803 1.00 0.00 37 GLY A C 3
ATOM 3064 O O . GLY A 1 37 ? 1.538 -9.209 19.811 1.00 0.00 37 GLY A O 3
ATOM 3068 N N . GLY A 1 38 ? 2.311 -7.348 20.810 1.00 0.00 38 GLY A N 3
ATOM 3069 C CA . GLY A 1 38 ? 2.838 -8.053 21.972 1.00 0.00 38 GLY A CA 3
ATOM 3070 C C . GLY A 1 38 ? 4.312 -8.388 21.790 1.00 0.00 38 GLY A C 3
ATOM 3071 O O . GLY A 1 38 ? 4.978 -8.830 22.728 1.00 0.00 38 GLY A O 3
ATOM 3075 N N . THR A 1 39 ? 4.818 -8.174 20.581 1.00 0.00 39 THR A N 3
ATOM 3076 C CA . THR A 1 39 ? 6.210 -8.475 20.268 1.00 0.00 39 THR A CA 3
ATOM 3077 C C . THR A 1 39 ? 7.107 -7.273 20.537 1.00 0.00 39 THR A C 3
ATOM 3078 O O . THR A 1 39 ? 6.774 -6.145 20.176 1.00 0.00 39 THR A O 3
ATOM 3089 N N . ARG A 1 40 ? 8.246 -7.522 21.175 1.00 0.00 40 ARG A N 3
ATOM 3090 C CA . ARG A 1 40 ? 9.235 -6.477 21.413 1.00 0.00 40 ARG A CA 3
ATOM 3091 C C . ARG A 1 40 ? 10.597 -6.869 20.856 1.00 0.00 40 ARG A C 3
ATOM 3092 O O . ARG A 1 40 ? 11.140 -7.919 21.201 1.00 0.00 40 ARG A O 3
ATOM 3113 N N . THR A 1 41 ? 11.143 -6.021 19.993 1.00 0.00 41 THR A N 3
ATOM 3114 C CA . THR A 1 41 ? 12.435 -6.287 19.370 1.00 0.00 41 THR A CA 3
ATOM 3115 C C . THR A 1 41 ? 13.269 -5.017 19.265 1.00 0.00 41 THR A C 3
ATOM 3116 O O . THR A 1 41 ? 12.767 -3.963 18.875 1.00 0.00 41 THR A O 3
ATOM 3127 N N . ARG A 1 42 ? 14.545 -5.123 19.616 1.00 0.00 42 ARG A N 3
ATOM 3128 C CA . ARG A 1 42 ? 15.486 -4.024 19.431 1.00 0.00 42 ARG A CA 3
ATOM 3129 C C . ARG A 1 42 ? 16.431 -4.297 18.268 1.00 0.00 42 ARG A C 3
ATOM 3130 O O . ARG A 1 42 ? 16.845 -5.435 18.047 1.00 0.00 42 ARG A O 3
ATOM 3151 N N . LEU A 1 43 ? 16.773 -3.248 17.528 1.00 0.00 43 LEU A N 3
ATOM 3152 C CA . LEU A 1 43 ? 17.596 -3.387 16.333 1.00 0.00 43 LEU A CA 3
ATOM 3153 C C . LEU A 1 43 ? 19.013 -2.888 16.579 1.00 0.00 43 LEU A C 3
ATOM 3154 O O . LEU A 1 43 ? 19.226 -1.951 17.350 1.00 0.00 43 LEU A O 3
ATOM 3170 N N . ASN A 1 44 ? 19.981 -3.518 15.922 1.00 0.00 44 ASN A N 3
ATOM 3171 C CA . ASN A 1 44 ? 21.284 -2.903 15.700 1.00 0.00 44 ASN A CA 3
ATOM 3172 C C . ASN A 1 44 ? 21.284 -2.055 14.434 1.00 0.00 44 ASN A C 3
ATOM 3173 O O . ASN A 1 44 ? 20.431 -2.224 13.562 1.00 0.00 44 ASN A O 3
ATOM 3184 N N . PRO A 1 45 ? 22.244 -1.141 14.340 1.00 0.00 45 PRO A N 3
ATOM 3185 C CA . PRO A 1 45 ? 22.398 -0.312 13.152 1.00 0.00 45 PRO A CA 3
ATOM 3186 C C . PRO A 1 45 ? 22.400 -1.158 11.885 1.00 0.00 45 PRO A C 3
ATOM 3187 O O . PRO A 1 45 ? 23.179 -2.104 11.761 1.00 0.00 45 PRO A O 3
ATOM 3198 N N . GLY A 1 46 ? 21.525 -0.812 10.947 1.00 0.00 46 GLY A N 3
ATOM 3199 C CA . GLY A 1 46 ? 21.470 -1.497 9.661 1.00 0.00 46 GLY A CA 3
ATOM 3200 C C . GLY A 1 46 ? 20.335 -2.512 9.626 1.00 0.00 46 GLY A C 3
ATOM 3201 O O . GLY A 1 46 ? 19.827 -2.852 8.557 1.00 0.00 46 GLY A O 3
ATOM 3205 N N . GLU A 1 47 ? 19.940 -2.992 10.800 1.00 0.00 47 GLU A N 3
ATOM 3206 C CA . GLU A 1 47 ? 18.903 -4.011 10.901 1.00 0.00 47 GLU A CA 3
ATOM 3207 C C . GLU A 1 47 ? 17.515 -3.404 10.734 1.00 0.00 47 GLU A C 3
ATOM 3208 O O . GLU A 1 47 ? 17.348 -2.187 10.810 1.00 0.00 47 GLU A O 3
ATOM 3220 N N . SER A 1 48 ? 16.525 -4.259 10.507 1.00 0.00 48 SER A N 3
ATOM 3221 C CA . SER A 1 48 ? 15.163 -3.803 10.251 1.00 0.00 48 SER A CA 3
ATOM 3222 C C . SER A 1 48 ? 14.157 -4.579 11.091 1.00 0.00 48 SER A C 3
ATOM 3223 O O . SER A 1 48 ? 14.410 -5.717 11.487 1.00 0.00 48 SER A O 3
ATOM 3231 N N . TYR A 1 49 ? 13.013 -3.958 11.358 1.00 0.00 49 TYR A N 3
ATOM 3232 C CA . TYR A 1 49 ? 11.925 -4.625 12.064 1.00 0.00 49 TYR A CA 3
ATOM 3233 C C . TYR A 1 49 ? 10.732 -4.852 11.144 1.00 0.00 49 TYR A C 3
ATOM 3234 O O . TYR A 1 49 ? 10.317 -3.951 10.415 1.00 0.00 49 TYR A O 3
ATOM 3252 N N . LYS A 1 50 ? 10.183 -6.062 11.182 1.00 0.00 50 LYS A N 3
ATOM 3253 C CA . LYS A 1 50 ? 9.042 -6.413 10.346 1.00 0.00 50 LYS A CA 3
ATOM 3254 C C . LYS A 1 50 ? 7.782 -6.598 11.181 1.00 0.00 50 LYS A C 3
ATOM 3255 O O . LYS A 1 50 ? 7.846 -7.037 12.330 1.00 0.00 50 LYS A O 3
ATOM 3274 N N . PHE A 1 51 ? 6.637 -6.258 10.600 1.00 0.00 51 PHE A N 3
ATOM 3275 C CA . PHE A 1 51 ? 5.352 -6.471 11.255 1.00 0.00 51 PHE A CA 3
ATOM 3276 C C . PHE A 1 51 ? 4.241 -6.683 10.234 1.00 0.00 51 PHE A C 3
ATOM 3277 O O . PHE A 1 51 ? 4.177 -5.988 9.219 1.00 0.00 51 PHE A O 3
ATOM 3294 N N . GLU A 1 52 ? 3.368 -7.645 10.508 1.00 0.00 52 GLU A N 3
ATOM 3295 C CA . GLU A 1 52 ? 2.243 -7.933 9.627 1.00 0.00 52 GLU A CA 3
ATOM 3296 C C . GLU A 1 52 ? 0.920 -7.850 10.379 1.00 0.00 52 GLU A C 3
ATOM 3297 O O . GLU A 1 52 ? 0.773 -8.415 11.462 1.00 0.00 52 GLU A O 3
ATOM 3309 N N . ASN A 1 53 ? -0.042 -7.140 9.796 1.00 0.00 53 ASN A N 3
ATOM 3310 C CA . ASN A 1 53 ? -1.331 -6.923 10.441 1.00 0.00 53 ASN A CA 3
ATOM 3311 C C . ASN A 1 53 ? -2.340 -7.985 10.025 1.00 0.00 53 ASN A C 3
ATOM 3312 O O . ASN A 1 53 ? -2.919 -7.915 8.940 1.00 0.00 53 ASN A O 3
ATOM 3323 N N . LEU A 1 54 ? -2.547 -8.970 10.893 1.00 0.00 54 LEU A N 3
ATOM 3324 C CA . LEU A 1 54 ? -3.407 -10.103 10.573 1.00 0.00 54 LEU A CA 3
ATOM 3325 C C . LEU A 1 54 ? -4.803 -9.918 11.155 1.00 0.00 54 LEU A C 3
ATOM 3326 O O . LEU A 1 54 ? -5.574 -10.871 11.257 1.00 0.00 54 LEU A O 3
ATOM 3342 N N . THR A 1 55 ? -5.120 -8.684 11.532 1.00 0.00 55 THR A N 3
ATOM 3343 C CA . THR A 1 55 ? -6.405 -8.381 12.153 1.00 0.00 55 THR A CA 3
ATOM 3344 C C . THR A 1 55 ? -7.313 -7.621 11.196 1.00 0.00 55 THR A C 3
ATOM 3345 O O . THR A 1 55 ? -6.946 -7.362 10.050 1.00 0.00 55 THR A O 3
ATOM 3356 N N . SER A 1 56 ? -8.503 -7.267 11.672 1.00 0.00 56 SER A N 3
ATOM 3357 C CA . SER A 1 56 ? -9.432 -6.459 10.890 1.00 0.00 56 SER A CA 3
ATOM 3358 C C . SER A 1 56 ? -9.332 -4.986 11.265 1.00 0.00 56 SER A C 3
ATOM 3359 O O . SER A 1 56 ? -10.111 -4.161 10.789 1.00 0.00 56 SER A O 3
ATOM 3367 N N . GLN A 1 57 ? -8.366 -4.664 12.121 1.00 0.00 57 GLN A N 3
ATOM 3368 C CA . GLN A 1 57 ? -8.221 -3.306 12.633 1.00 0.00 57 GLN A CA 3
ATOM 3369 C C . GLN A 1 57 ? -6.816 -2.772 12.388 1.00 0.00 57 GLN A C 3
ATOM 3370 O O . GLN A 1 57 ? -5.827 -3.443 12.683 1.00 0.00 57 GLN A O 3
ATOM 3384 N N . PRO A 1 58 ? -6.735 -1.561 11.846 1.00 0.00 58 PRO A N 3
ATOM 3385 C CA . PRO A 1 58 ? -5.453 -0.902 11.633 1.00 0.00 58 PRO A CA 3
ATOM 3386 C C . PRO A 1 58 ? -4.624 -0.881 12.910 1.00 0.00 58 PRO A C 3
ATOM 3387 O O . PRO A 1 58 ? -5.140 -0.601 13.992 1.00 0.00 58 PRO A O 3
ATOM 3398 N N . LEU A 1 59 ? -3.336 -1.181 12.778 1.00 0.00 59 LEU A N 3
ATOM 3399 C CA . LEU A 1 59 ? -2.438 -1.222 13.926 1.00 0.00 59 LEU A CA 3
ATOM 3400 C C . LEU A 1 59 ? -1.283 -0.243 13.759 1.00 0.00 59 LEU A C 3
ATOM 3401 O O . LEU A 1 59 ? -1.023 0.242 12.659 1.00 0.00 59 LEU A O 3
ATOM 3417 N N . ARG A 1 60 ? -0.594 0.045 14.858 1.00 0.00 60 ARG A N 3
ATOM 3418 C CA . ARG A 1 60 ? 0.565 0.929 14.827 1.00 0.00 60 ARG A CA 3
ATOM 3419 C C . ARG A 1 60 ? 1.760 0.296 15.525 1.00 0.00 60 ARG A C 3
ATOM 3420 O O . ARG A 1 60 ? 1.609 -0.388 16.536 1.00 0.00 60 ARG A O 3
ATOM 3441 N N . ILE A 1 61 ? 2.949 0.528 14.979 1.00 0.00 61 ILE A N 3
ATOM 3442 C CA . ILE A 1 61 ? 4.177 0.007 15.566 1.00 0.00 61 ILE A CA 3
ATOM 3443 C C . ILE A 1 61 ? 4.920 1.088 16.342 1.00 0.00 61 ILE A C 3
ATOM 3444 O O . ILE A 1 61 ? 5.185 2.170 15.818 1.00 0.00 61 ILE A O 3
ATOM 3460 N N . ARG A 1 62 ? 5.250 0.790 17.594 1.00 0.00 62 ARG A N 3
ATOM 3461 C CA . ARG A 1 62 ? 5.824 1.784 18.492 1.00 0.00 62 ARG A CA 3
ATOM 3462 C C . ARG A 1 62 ? 7.342 1.822 18.376 1.00 0.00 62 ARG A C 3
ATOM 3463 O O . ARG A 1 62 ? 8.017 0.819 18.612 1.00 0.00 62 ARG A O 3
ATOM 3484 N N . LEU A 1 63 ? 7.875 2.983 18.014 1.00 0.00 63 LEU A N 3
ATOM 3485 C CA . LEU A 1 63 ? 9.317 3.161 17.894 1.00 0.00 63 LEU A CA 3
ATOM 3486 C C . LEU A 1 63 ? 9.874 3.954 19.070 1.00 0.00 63 LEU A C 3
ATOM 3487 O O . LEU A 1 63 ? 9.191 4.808 19.634 1.00 0.00 63 LEU A O 3
ATOM 3503 N N . ARG A 1 64 ? 11.119 3.665 19.435 1.00 0.00 64 ARG A N 3
ATOM 3504 C CA . ARG A 1 64 ? 11.869 4.524 20.342 1.00 0.00 64 ARG A CA 3
ATOM 3505 C C . ARG A 1 64 ? 13.325 4.647 19.906 1.00 0.00 64 ARG A C 3
ATOM 3506 O O . ARG A 1 64 ? 13.970 3.652 19.579 1.00 0.00 64 ARG A O 3
ATOM 3527 N N . ASN A 1 65 ? 13.834 5.874 19.903 1.00 0.00 65 ASN A N 3
ATOM 3528 C CA . ASN A 1 65 ? 15.245 6.117 19.624 1.00 0.00 65 ASN A CA 3
ATOM 3529 C C . ASN A 1 65 ? 16.100 5.881 20.863 1.00 0.00 65 ASN A C 3
ATOM 3530 O O . ASN A 1 65 ? 16.016 6.628 21.839 1.00 0.00 65 ASN A O 3
ATOM 3541 N N . LEU A 1 66 ? 16.921 4.837 20.818 1.00 0.00 66 LEU A N 3
ATOM 3542 C CA . LEU A 1 66 ? 17.647 4.384 21.998 1.00 0.00 66 LEU A CA 3
ATOM 3543 C C . LEU A 1 66 ? 18.990 5.092 22.128 1.00 0.00 66 LEU A C 3
ATOM 3544 O O . LEU A 1 66 ? 19.683 4.948 23.134 1.00 0.00 66 LEU A O 3
ATOM 3560 N N . SER A 1 67 ? 19.350 5.855 21.102 1.00 0.00 67 SER A N 3
ATOM 3561 C CA . SER A 1 67 ? 20.699 6.396 20.986 1.00 0.00 67 SER A CA 3
ATOM 3562 C C . SER A 1 67 ? 20.760 7.836 21.476 1.00 0.00 67 SER A C 3
ATOM 3563 O O . SER A 1 67 ? 19.752 8.398 21.906 1.00 0.00 67 SER A O 3
ATOM 3571 N N . ASP A 1 68 ? 21.946 8.430 21.410 1.00 0.00 68 ASP A N 3
ATOM 3572 C CA . ASP A 1 68 ? 22.134 9.817 21.820 1.00 0.00 68 ASP A CA 3
ATOM 3573 C C . ASP A 1 68 ? 22.010 10.764 20.633 1.00 0.00 68 ASP A C 3
ATOM 3574 O O . ASP A 1 68 ? 22.173 11.976 20.776 1.00 0.00 68 ASP A O 3
ATOM 3583 N N . THR A 1 69 ? 21.724 10.205 19.463 1.00 0.00 69 THR A N 3
ATOM 3584 C CA . THR A 1 69 ? 21.601 10.996 18.246 1.00 0.00 69 THR A CA 3
ATOM 3585 C C . THR A 1 69 ? 20.329 10.643 17.484 1.00 0.00 69 THR A C 3
ATOM 3586 O O . THR A 1 69 ? 19.806 9.536 17.610 1.00 0.00 69 THR A O 3
ATOM 3597 N N . PRO A 1 70 ? 19.836 11.590 16.694 1.00 0.00 70 PRO A N 3
ATOM 3598 C CA . PRO A 1 70 ? 18.690 11.345 15.828 1.00 0.00 70 PRO A CA 3
ATOM 3599 C C . PRO A 1 70 ? 18.926 10.139 14.928 1.00 0.00 70 PRO A C 3
ATOM 3600 O O . PRO A 1 70 ? 20.027 9.946 14.411 1.00 0.00 70 PRO A O 3
ATOM 3611 N N . ILE A 1 71 ? 17.887 9.332 14.743 1.00 0.00 71 ILE A N 3
ATOM 3612 C CA . ILE A 1 71 ? 17.975 8.154 13.888 1.00 0.00 71 ILE A CA 3
ATOM 3613 C C . ILE A 1 71 ? 17.020 8.259 12.706 1.00 0.00 71 ILE A C 3
ATOM 3614 O O . ILE A 1 71 ? 15.845 8.588 12.872 1.00 0.00 71 ILE A O 3
ATOM 3630 N N . GLU A 1 72 ? 17.531 7.977 11.513 1.00 0.00 72 GLU A N 3
ATOM 3631 C CA . GLU A 1 72 ? 16.690 7.864 10.327 1.00 0.00 72 GLU A CA 3
ATOM 3632 C C . GLU A 1 72 ? 16.054 6.484 10.232 1.00 0.00 72 GLU A C 3
ATOM 3633 O O . GLU A 1 72 ? 16.728 5.467 10.389 1.00 0.00 72 GLU A O 3
ATOM 3645 N N . PHE A 1 73 ? 14.750 6.456 9.975 1.00 0.00 73 PHE A N 3
ATOM 3646 C CA . PHE A 1 73 ? 14.027 5.200 9.820 1.00 0.00 73 PHE A CA 3
ATOM 3647 C C . PHE A 1 73 ? 13.419 5.082 8.428 1.00 0.00 73 PHE A C 3
ATOM 3648 O O . PHE A 1 73 ? 12.572 5.887 8.041 1.00 0.00 73 PHE A O 3
ATOM 3665 N N . ARG A 1 74 ? 13.857 4.075 7.680 1.00 0.00 74 ARG A N 3
ATOM 3666 C CA . ARG A 1 74 ? 13.347 3.844 6.333 1.00 0.00 74 ARG A CA 3
ATOM 3667 C C . ARG A 1 74 ? 12.158 2.891 6.351 1.00 0.00 74 ARG A C 3
ATOM 3668 O O . ARG A 1 74 ? 12.288 1.728 6.729 1.00 0.00 74 ARG A O 3
ATOM 3689 N N . ILE A 1 75 ? 10.999 3.394 5.938 1.00 0.00 75 ILE A N 3
ATOM 3690 C CA . ILE A 1 75 ? 9.741 2.685 6.142 1.00 0.00 75 ILE A CA 3
ATOM 3691 C C . ILE A 1 75 ? 9.145 2.230 4.816 1.00 0.00 75 ILE A C 3
ATOM 3692 O O . ILE A 1 75 ? 8.951 3.033 3.904 1.00 0.00 75 ILE A O 3
ATOM 3708 N N . ARG A 1 76 ? 8.853 0.938 4.717 1.00 0.00 76 ARG A N 3
ATOM 3709 C CA . ARG A 1 76 ? 8.207 0.386 3.533 1.00 0.00 76 ARG A CA 3
ATOM 3710 C C . ARG A 1 76 ? 6.939 -0.374 3.899 1.00 0.00 76 ARG A C 3
ATOM 3711 O O . ARG A 1 76 ? 6.939 -1.190 4.822 1.00 0.00 76 ARG A O 3
ATOM 3732 N N . GLU A 1 77 ? 5.861 -0.102 3.174 1.00 0.00 77 GLU A N 3
ATOM 3733 C CA . GLU A 1 77 ? 4.605 -0.817 3.367 1.00 0.00 77 GLU A CA 3
ATOM 3734 C C . GLU A 1 77 ? 4.249 -1.647 2.141 1.00 0.00 77 GLU A C 3
ATOM 3735 O O . GLU A 1 77 ? 4.304 -1.158 1.012 1.00 0.00 77 GLU A O 3
ATOM 3747 N N . GLU A 1 78 ? 3.886 -2.904 2.369 1.00 0.00 78 GLU A N 3
ATOM 3748 C CA . GLU A 1 78 ? 3.505 -3.800 1.284 1.00 0.00 78 GLU A CA 3
ATOM 3749 C C . GLU A 1 78 ? 2.115 -4.381 1.509 1.00 0.00 78 GLU A C 3
ATOM 3750 O O . GLU A 1 78 ? 1.143 -3.729 1.247 1.00 0.00 78 GLU A O 3
ATOM 3763 N N . THR A 1 1 ? 2.567 -0.597 -3.088 1.00 0.00 1 THR A N 4
ATOM 3764 C CA . THR A 1 1 ? 3.752 -0.412 -2.260 1.00 0.00 1 THR A CA 4
ATOM 3765 C C . THR A 1 1 ? 3.990 1.063 -1.961 1.00 0.00 1 THR A C 4
ATOM 3766 O O . THR A 1 1 ? 3.916 1.907 -2.854 1.00 0.00 1 THR A O 4
ATOM 3779 N N . ARG A 1 2 ? 4.277 1.367 -0.700 1.00 0.00 2 ARG A N 4
ATOM 3780 C CA . ARG A 1 2 ? 4.498 2.744 -0.274 1.00 0.00 2 ARG A CA 4
ATOM 3781 C C . ARG A 1 2 ? 5.748 2.861 0.588 1.00 0.00 2 ARG A C 4
ATOM 3782 O O . ARG A 1 2 ? 5.980 2.042 1.477 1.00 0.00 2 ARG A O 4
ATOM 3803 N N . GLU A 1 3 ? 6.554 3.883 0.319 1.00 0.00 3 GLU A N 4
ATOM 3804 C CA . GLU A 1 3 ? 7.742 4.153 1.119 1.00 0.00 3 GLU A CA 4
ATOM 3805 C C . GLU A 1 3 ? 7.743 5.583 1.641 1.00 0.00 3 GLU A C 4
ATOM 3806 O O . GLU A 1 3 ? 7.326 6.509 0.944 1.00 0.00 3 GLU A O 4
ATOM 3818 N N . THR A 1 4 ? 8.212 5.760 2.871 1.00 0.00 4 THR A N 4
ATOM 3819 C CA . THR A 1 4 ? 8.380 7.089 3.445 1.00 0.00 4 THR A CA 4
ATOM 3820 C C . THR A 1 4 ? 9.537 7.120 4.436 1.00 0.00 4 THR A C 4
ATOM 3821 O O . THR A 1 4 ? 10.231 6.121 4.626 1.00 0.00 4 THR A O 4
ATOM 3832 N N . LYS A 1 5 ? 9.737 8.271 5.068 1.00 0.00 5 LYS A N 4
ATOM 3833 C CA . LYS A 1 5 ? 10.844 8.450 6.000 1.00 0.00 5 LYS A CA 4
ATOM 3834 C C . LYS A 1 5 ? 10.402 9.221 7.237 1.00 0.00 5 LYS A C 4
ATOM 3835 O O . LYS A 1 5 ? 9.722 10.242 7.135 1.00 0.00 5 LYS A O 4
ATOM 3854 N N . VAL A 1 6 ? 10.791 8.727 8.408 1.00 0.00 6 VAL A N 4
ATOM 3855 C CA . VAL A 1 6 ? 10.447 9.374 9.667 1.00 0.00 6 VAL A CA 4
ATOM 3856 C C . VAL A 1 6 ? 11.683 9.592 10.532 1.00 0.00 6 VAL A C 4
ATOM 3857 O O . VAL A 1 6 ? 12.497 8.685 10.706 1.00 0.00 6 VAL A O 4
ATOM 3870 N N . THR A 1 7 ? 11.817 10.799 11.071 1.00 0.00 7 THR A N 4
ATOM 3871 C CA . THR A 1 7 ? 12.896 11.107 12.001 1.00 0.00 7 THR A CA 4
ATOM 3872 C C . THR A 1 7 ? 12.397 11.106 13.440 1.00 0.00 7 THR A C 4
ATOM 3873 O O . THR A 1 7 ? 11.419 11.778 13.769 1.00 0.00 7 THR A O 4
ATOM 3884 N N . VAL A 1 8 ? 13.076 10.350 14.297 1.00 0.00 8 VAL A N 4
ATOM 3885 C CA . VAL A 1 8 ? 12.720 10.283 15.710 1.00 0.00 8 VAL A CA 4
ATOM 3886 C C . VAL A 1 8 ? 13.861 10.781 16.587 1.00 0.00 8 VAL A C 4
ATOM 3887 O O . VAL A 1 8 ? 14.996 10.322 16.469 1.00 0.00 8 VAL A O 4
ATOM 3900 N N . ASN A 1 9 ? 13.551 11.725 17.472 1.00 0.00 9 ASN A N 4
ATOM 3901 C CA . ASN A 1 9 ? 14.545 12.279 18.381 1.00 0.00 9 ASN A CA 4
ATOM 3902 C C . ASN A 1 9 ? 14.827 11.326 19.536 1.00 0.00 9 ASN A C 4
ATOM 3903 O O . ASN A 1 9 ? 13.980 10.511 19.900 1.00 0.00 9 ASN A O 4
ATOM 3914 N N . PRO A 1 10 ? 16.021 11.434 20.109 1.00 0.00 10 PRO A N 4
ATOM 3915 C CA . PRO A 1 10 ? 16.412 10.588 21.230 1.00 0.00 10 PRO A CA 4
ATOM 3916 C C . PRO A 1 10 ? 15.364 10.617 22.334 1.00 0.00 10 PRO A C 4
ATOM 3917 O O . PRO A 1 10 ? 14.908 11.683 22.743 1.00 0.00 10 PRO A O 4
ATOM 3928 N N . GLY A 1 11 ? 14.985 9.436 22.814 1.00 0.00 11 GLY A N 4
ATOM 3929 C CA . GLY A 1 11 ? 14.043 9.327 23.921 1.00 0.00 11 GLY A CA 4
ATOM 3930 C C . GLY A 1 11 ? 12.605 9.273 23.419 1.00 0.00 11 GLY A C 4
ATOM 3931 O O . GLY A 1 11 ? 11.716 8.765 24.103 1.00 0.00 11 GLY A O 4
ATOM 3935 N N . GLU A 1 12 ? 12.384 9.798 22.218 1.00 0.00 12 GLU A N 4
ATOM 3936 C CA . GLU A 1 12 ? 11.037 9.923 21.674 1.00 0.00 12 GLU A CA 4
ATOM 3937 C C . GLU A 1 12 ? 10.646 8.682 20.881 1.00 0.00 12 GLU A C 4
ATOM 3938 O O . GLU A 1 12 ? 11.487 7.837 20.579 1.00 0.00 12 GLU A O 4
ATOM 3950 N N . GLU A 1 13 ? 9.364 8.579 20.548 1.00 0.00 13 GLU A N 4
ATOM 3951 C CA . GLU A 1 13 ? 8.862 7.451 19.773 1.00 0.00 13 GLU A CA 4
ATOM 3952 C C . GLU A 1 13 ? 7.981 7.923 18.624 1.00 0.00 13 GLU A C 4
ATOM 3953 O O . GLU A 1 13 ? 7.316 8.954 18.721 1.00 0.00 13 GLU A O 4
ATOM 3965 N N . TYR A 1 14 ? 7.977 7.159 17.536 1.00 0.00 14 TYR A N 4
ATOM 3966 C CA . TYR A 1 14 ? 6.963 7.308 16.499 1.00 0.00 14 TYR A CA 4
ATOM 3967 C C . TYR A 1 14 ? 6.175 6.019 16.308 1.00 0.00 14 TYR A C 4
ATOM 3968 O O . TYR A 1 14 ? 6.736 4.925 16.353 1.00 0.00 14 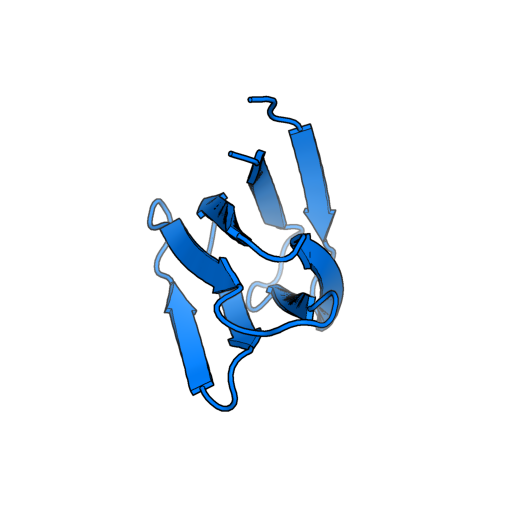TYR A O 4
ATOM 3986 N N . GLU A 1 15 ? 4.871 6.154 16.096 1.00 0.00 15 GLU A N 4
ATOM 3987 C CA . GLU A 1 15 ? 4.004 4.999 15.893 1.00 0.00 15 GLU A CA 4
ATOM 3988 C C . GLU A 1 15 ? 3.721 4.776 14.413 1.00 0.00 15 GLU A C 4
ATOM 3989 O O . GLU A 1 15 ? 3.133 5.628 13.748 1.00 0.00 15 GLU A O 4
ATOM 4001 N N . VAL A 1 16 ? 4.143 3.624 13.903 1.00 0.00 16 VAL A N 4
ATOM 4002 C CA . VAL A 1 16 ? 3.924 3.280 12.503 1.00 0.00 16 VAL A CA 4
ATOM 4003 C C . VAL A 1 16 ? 2.626 2.503 12.322 1.00 0.00 16 VAL A C 4
ATOM 4004 O O . VAL A 1 16 ? 2.442 1.439 12.912 1.00 0.00 16 VAL A O 4
ATOM 4017 N N . LYS A 1 17 ? 1.729 3.042 11.504 1.00 0.00 17 LYS A N 4
ATOM 4018 C CA . LYS A 1 17 ? 0.444 2.405 11.249 1.00 0.00 17 LYS A CA 4
ATOM 4019 C C . LYS A 1 17 ? 0.594 1.227 10.293 1.00 0.00 17 LYS A C 4
ATOM 4020 O O . LYS A 1 17 ? 1.180 1.358 9.219 1.00 0.00 17 LYS A O 4
ATOM 4039 N N . VAL A 1 18 ? 0.059 0.077 10.691 1.00 0.00 18 VAL A N 4
ATOM 4040 C CA . VAL A 1 18 ? 0.047 -1.100 9.831 1.00 0.00 18 VAL A CA 4
ATOM 4041 C C . VAL A 1 18 ? -1.377 -1.524 9.496 1.00 0.00 18 VAL A C 4
ATOM 4042 O O . VAL A 1 18 ? -2.171 -1.825 10.389 1.00 0.00 18 VAL A O 4
ATOM 4055 N N . ASN A 1 19 ? -1.696 -1.545 8.208 1.00 0.00 19 ASN A N 4
ATOM 4056 C CA . ASN A 1 19 ? -3.038 -1.893 7.756 1.00 0.00 19 ASN A CA 4
ATOM 4057 C C . ASN A 1 19 ? -3.247 -3.400 7.762 1.00 0.00 19 ASN A C 4
ATOM 4058 O O . ASN A 1 19 ? -2.378 -4.160 7.331 1.00 0.00 19 ASN A O 4
ATOM 4069 N N . PRO A 1 20 ? -4.406 -3.831 8.253 1.00 0.00 20 PRO A N 4
ATOM 4070 C CA . PRO A 1 20 ? -4.749 -5.247 8.277 1.00 0.00 20 PRO A CA 4
ATOM 4071 C C . PRO A 1 20 ? -4.565 -5.882 6.904 1.00 0.00 20 PRO A C 4
ATOM 4072 O O . PRO A 1 20 ? -4.989 -5.325 5.892 1.00 0.00 20 PRO A O 4
ATOM 4083 N N . GLY A 1 21 ? -3.931 -7.049 6.878 1.00 0.00 21 GLY A N 4
ATOM 4084 C CA . GLY A 1 21 ? -3.746 -7.792 5.637 1.00 0.00 21 GLY A CA 4
ATOM 4085 C C . GLY A 1 21 ? -2.423 -7.433 4.972 1.00 0.00 21 GLY A C 4
ATOM 4086 O O . GLY A 1 21 ? -1.976 -8.112 4.049 1.00 0.00 21 GLY A O 4
ATOM 4090 N N . THR A 1 22 ? -1.799 -6.360 5.449 1.00 0.00 22 THR A N 4
ATOM 4091 C CA . THR A 1 22 ? -0.535 -5.898 4.889 1.00 0.00 22 THR A CA 4
ATOM 4092 C C . THR A 1 22 ? 0.608 -6.092 5.878 1.00 0.00 22 THR A C 4
ATOM 4093 O O . THR A 1 22 ? 0.385 -6.417 7.044 1.00 0.00 22 THR A O 4
ATOM 4104 N N . ARG A 1 23 ? 1.833 -5.891 5.406 1.00 0.00 23 ARG A N 4
ATOM 4105 C CA . ARG A 1 23 ? 3.002 -5.901 6.278 1.00 0.00 23 ARG A CA 4
ATOM 4106 C C . ARG A 1 23 ? 3.879 -4.679 6.039 1.00 0.00 23 ARG A C 4
ATOM 4107 O O . ARG A 1 23 ? 3.888 -4.112 4.947 1.00 0.00 23 ARG A O 4
ATOM 4128 N N . VAL A 1 24 ? 4.616 -4.276 7.068 1.00 0.00 24 VAL A N 4
ATOM 4129 C CA . VAL A 1 24 ? 5.497 -3.118 6.973 1.00 0.00 24 VAL A CA 4
ATOM 4130 C C . VAL A 1 24 ? 6.899 -3.452 7.468 1.00 0.00 24 VAL A C 4
ATOM 4131 O O . VAL A 1 24 ? 7.065 -4.101 8.499 1.00 0.00 24 VAL A O 4
ATOM 4144 N N . GLU A 1 25 ? 7.905 -3.003 6.725 1.00 0.00 25 GLU A N 4
ATOM 4145 C CA . GLU A 1 25 ? 9.293 -3.130 7.157 1.00 0.00 25 GLU A CA 4
ATOM 4146 C C . GLU A 1 25 ? 9.895 -1.768 7.479 1.00 0.00 25 GLU A C 4
ATOM 4147 O O . GLU A 1 25 ? 9.817 -0.839 6.677 1.00 0.00 25 GLU A O 4
ATOM 4159 N N . ILE A 1 26 ? 10.496 -1.658 8.660 1.00 0.00 26 ILE A N 4
ATOM 4160 C CA . ILE A 1 26 ? 11.115 -0.409 9.091 1.00 0.00 26 ILE A CA 4
ATOM 4161 C C . ILE A 1 26 ? 12.594 -0.605 9.393 1.00 0.00 26 ILE A C 4
ATOM 4162 O O . ILE A 1 26 ? 12.962 -1.415 10.243 1.00 0.00 26 ILE A O 4
ATOM 4178 N N . GLN A 1 27 ? 13.440 0.143 8.692 1.00 0.00 27 GLN A N 4
ATOM 4179 C CA . GLN A 1 27 ? 14.879 0.094 8.924 1.00 0.00 27 GLN A CA 4
ATOM 4180 C C . GLN A 1 27 ? 15.349 1.303 9.725 1.00 0.00 27 GLN A C 4
ATOM 4181 O O . GLN A 1 27 ? 15.083 2.446 9.353 1.00 0.00 27 GLN A O 4
ATOM 4195 N N . ALA A 1 28 ? 16.047 1.042 10.824 1.00 0.00 28 ALA A N 4
ATOM 4196 C CA . ALA A 1 28 ? 16.439 2.098 11.750 1.00 0.00 28 ALA A CA 4
ATOM 4197 C C . ALA A 1 28 ? 17.712 2.795 11.285 1.00 0.00 28 ALA A C 4
ATOM 4198 O O . ALA A 1 28 ? 17.858 4.008 11.439 1.00 0.00 28 ALA A O 4
ATOM 4205 N N . LYS A 1 29 ? 18.630 2.020 10.718 1.00 0.00 29 LYS A N 4
ATOM 4206 C CA . LYS A 1 29 ? 19.973 2.510 10.431 1.00 0.00 29 LYS A CA 4
ATOM 4207 C C . LYS A 1 29 ? 20.643 3.049 11.688 1.00 0.00 29 LYS A C 4
ATOM 4208 O O . LYS A 1 29 ? 21.451 3.976 11.623 1.00 0.00 29 LYS A O 4
ATOM 4227 N N . GLY A 1 30 ? 20.303 2.463 12.830 1.00 0.00 30 GLY A N 4
ATOM 4228 C CA . GLY A 1 30 ? 20.854 2.900 14.109 1.00 0.00 30 GLY A CA 4
ATOM 4229 C C . GLY A 1 30 ? 20.148 2.220 15.274 1.00 0.00 30 GLY A C 4
ATOM 4230 O O . GLY A 1 30 ? 19.178 1.486 15.082 1.00 0.00 30 GLY A O 4
ATOM 4234 N N . PRO A 1 31 ? 20.638 2.467 16.484 1.00 0.00 31 PRO A N 4
ATOM 4235 C CA . PRO A 1 31 ? 20.054 1.881 17.684 1.00 0.00 31 PRO A CA 4
ATOM 4236 C C . PRO A 1 31 ? 18.572 2.216 17.795 1.00 0.00 31 PRO A C 4
ATOM 4237 O O . PRO A 1 31 ? 18.184 3.383 17.742 1.00 0.00 31 PRO A O 4
ATOM 4248 N N . ALA A 1 32 ? 17.747 1.186 17.949 1.00 0.00 32 ALA A N 4
ATOM 4249 C CA . ALA A 1 32 ? 16.302 1.366 18.023 1.00 0.00 32 ALA A CA 4
ATOM 4250 C C . ALA A 1 32 ? 15.631 0.165 18.679 1.00 0.00 32 ALA A C 4
ATOM 4251 O O . ALA A 1 32 ? 16.141 -0.952 18.622 1.00 0.00 32 ALA A O 4
ATOM 4258 N N . GLU A 1 33 ? 14.482 0.406 19.302 1.00 0.00 33 GLU A N 4
ATOM 4259 C CA . GLU A 1 33 ? 13.657 -0.676 19.828 1.00 0.00 33 GLU A CA 4
ATOM 4260 C C . GLU A 1 33 ? 12.270 -0.668 19.196 1.00 0.00 33 GLU A C 4
ATOM 4261 O O . GLU A 1 33 ? 11.635 0.380 19.081 1.00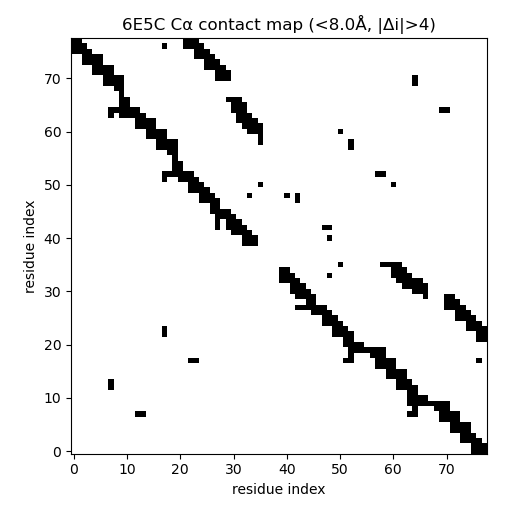 0.00 33 GLU A O 4
ATOM 4273 N N . PHE A 1 34 ? 11.806 -1.845 18.788 1.00 0.00 34 PHE A N 4
ATOM 4274 C CA . PHE A 1 34 ? 10.527 -1.965 18.097 1.00 0.00 34 PHE A CA 4
ATOM 4275 C C . PHE A 1 34 ? 9.519 -2.739 18.937 1.00 0.00 34 PHE A C 4
ATOM 4276 O O . PHE A 1 34 ? 9.777 -3.869 19.349 1.00 0.00 34 PHE A O 4
ATOM 4293 N N . GLU A 1 35 ? 8.369 -2.122 19.188 1.00 0.00 35 GLU A N 4
ATOM 4294 C CA . GLU A 1 35 ? 7.343 -2.725 20.029 1.00 0.00 35 GLU A CA 4
ATOM 4295 C C . GLU A 1 35 ? 5.947 -2.434 19.494 1.00 0.00 35 GLU A C 4
ATOM 4296 O O . GLU A 1 35 ? 5.635 -1.297 19.135 1.00 0.00 35 GLU A O 4
ATOM 4308 N N . GLY A 1 36 ? 5.111 -3.465 19.441 1.00 0.00 36 GLY A N 4
ATOM 4309 C CA . GLY A 1 36 ? 3.704 -3.293 19.101 1.00 0.00 36 GLY A CA 4
ATOM 4310 C C . GLY A 1 36 ? 3.119 -4.570 18.512 1.00 0.00 36 GLY A C 4
ATOM 4311 O O . GLY A 1 36 ? 3.846 -5.407 17.975 1.00 0.00 36 GLY A O 4
ATOM 4315 N N . GLY A 1 37 ? 1.802 -4.714 18.614 1.00 0.00 37 GLY A N 4
ATOM 4316 C CA . GLY A 1 37 ? 1.106 -5.843 18.008 1.00 0.00 37 GLY A CA 4
ATOM 4317 C C . GLY A 1 37 ? 1.359 -7.127 18.787 1.00 0.00 37 GLY A C 4
ATOM 4318 O O . GLY A 1 37 ? 1.084 -8.225 18.300 1.00 0.00 37 GLY A O 4
ATOM 4322 N N . GLY A 1 38 ? 1.883 -6.985 20.000 1.00 0.00 38 GLY A N 4
ATOM 4323 C CA . GLY A 1 38 ? 2.220 -8.137 20.827 1.00 0.00 38 GLY A CA 4
ATOM 4324 C C . GLY A 1 38 ? 3.660 -8.576 20.598 1.00 0.00 38 GLY A C 4
ATOM 4325 O O . GLY A 1 38 ? 4.149 -9.501 21.248 1.00 0.00 38 GLY A O 4
ATOM 4329 N N . THR A 1 39 ? 4.338 -7.907 19.671 1.00 0.00 39 THR A N 4
ATOM 4330 C CA . THR A 1 39 ? 5.720 -8.237 19.344 1.00 0.00 39 THR A CA 4
ATOM 4331 C C . THR A 1 39 ? 6.678 -7.172 19.863 1.00 0.00 39 THR A C 4
ATOM 4332 O O . THR A 1 39 ? 6.423 -5.975 19.727 1.00 0.00 39 THR A O 4
ATOM 4343 N N . ARG A 1 40 ? 7.779 -7.614 20.459 1.00 0.00 40 ARG A N 4
ATOM 4344 C CA . ARG A 1 40 ? 8.802 -6.700 20.955 1.00 0.00 40 ARG A CA 4
ATOM 4345 C C . ARG A 1 40 ? 10.199 -7.262 20.729 1.00 0.00 40 ARG A C 4
ATOM 4346 O O . ARG A 1 40 ? 10.490 -8.399 21.104 1.00 0.00 40 ARG A O 4
ATOM 4367 N N . THR A 1 41 ? 11.062 -6.460 20.115 1.00 0.00 41 THR A N 4
ATOM 4368 C CA . THR A 1 41 ? 12.460 -6.833 19.934 1.00 0.00 41 THR A CA 4
ATOM 4369 C C . THR A 1 41 ? 13.347 -5.600 19.806 1.00 0.00 41 THR A C 4
ATOM 4370 O O . THR A 1 41 ? 12.994 -4.638 19.122 1.00 0.00 41 THR A O 4
ATOM 4381 N N . ARG A 1 42 ? 14.499 -5.634 20.466 1.00 0.00 42 ARG A N 4
ATOM 4382 C CA . ARG A 1 42 ? 15.513 -4.603 20.290 1.00 0.00 42 ARG A CA 4
ATOM 4383 C C . ARG A 1 42 ? 16.484 -4.968 19.175 1.00 0.00 42 ARG A C 4
ATOM 4384 O O . ARG A 1 42 ? 17.025 -6.072 19.148 1.00 0.00 42 ARG A O 4
ATOM 4405 N N . LEU A 1 43 ? 16.700 -4.032 18.256 1.00 0.00 43 LEU A N 4
ATOM 4406 C CA . LEU A 1 43 ? 17.465 -4.309 17.046 1.00 0.00 43 LEU A CA 4
ATOM 4407 C C . LEU A 1 43 ? 18.813 -3.601 17.072 1.00 0.00 43 LEU A C 4
ATOM 4408 O O . LEU A 1 43 ? 18.971 -2.571 17.728 1.00 0.00 43 LEU A O 4
ATOM 4424 N N . ASN A 1 44 ? 19.783 -4.158 16.354 1.00 0.00 44 ASN A N 4
ATOM 4425 C CA . ASN A 1 44 ? 21.090 -3.529 16.216 1.00 0.00 44 ASN A CA 4
ATOM 4426 C C . ASN A 1 44 ? 21.120 -2.575 15.028 1.00 0.00 44 ASN A C 4
ATOM 4427 O O . ASN A 1 44 ? 20.305 -2.684 14.113 1.00 0.00 44 ASN A O 4
ATOM 4438 N N . PRO A 1 45 ? 22.065 -1.642 15.048 1.00 0.00 45 PRO A N 4
ATOM 4439 C CA . PRO A 1 45 ? 22.232 -0.697 13.951 1.00 0.00 45 PRO A CA 4
ATOM 4440 C C . PRO A 1 45 ? 22.317 -1.418 12.611 1.00 0.00 45 PRO A C 4
ATOM 4441 O O . PRO A 1 45 ? 23.040 -2.404 12.471 1.00 0.00 45 PRO A O 4
ATOM 4452 N N . GLY A 1 46 ? 21.575 -0.920 11.629 1.00 0.00 46 GLY A N 4
ATOM 4453 C CA . GLY A 1 46 ? 21.589 -1.496 10.289 1.00 0.00 46 GLY A CA 4
ATOM 4454 C C . GLY A 1 46 ? 20.386 -2.403 10.070 1.00 0.00 46 GLY A C 4
ATOM 4455 O O . GLY A 1 46 ? 19.878 -2.516 8.953 1.00 0.00 46 GLY A O 4
ATOM 4459 N N . GLU A 1 47 ? 19.933 -3.050 11.139 1.00 0.00 47 GLU A N 4
ATOM 4460 C CA . GLU A 1 47 ? 18.896 -4.068 11.037 1.00 0.00 47 GLU A CA 4
ATOM 4461 C C . GLU A 1 47 ? 17.535 -3.442 10.759 1.00 0.00 47 GLU A C 4
ATOM 4462 O O . GLU A 1 47 ? 17.291 -2.286 11.102 1.00 0.00 47 GLU A O 4
ATOM 4474 N N . SER A 1 48 ? 16.650 -4.213 10.134 1.00 0.00 48 SER A N 4
ATOM 4475 C CA . SER A 1 48 ? 15.284 -3.767 9.891 1.00 0.00 48 SER A CA 4
ATOM 4476 C C . SER A 1 48 ? 14.280 -4.628 10.649 1.00 0.00 48 SER A C 4
ATOM 4477 O O . SER A 1 48 ? 14.537 -5.798 10.928 1.00 0.00 48 SER A O 4
ATOM 4485 N N . TYR A 1 49 ? 13.136 -4.040 10.979 1.00 0.00 49 TYR A N 4
ATOM 4486 C CA . TYR A 1 49 ? 12.083 -4.756 11.689 1.00 0.00 49 TYR A CA 4
ATOM 4487 C C . TYR A 1 49 ? 10.875 -4.993 10.791 1.00 0.00 49 TYR A C 4
ATOM 4488 O O . TYR A 1 49 ? 10.389 -4.073 10.135 1.00 0.00 49 TYR A O 4
ATOM 4506 N N . LYS A 1 50 ? 10.398 -6.233 10.765 1.00 0.00 50 LYS A N 4
ATOM 4507 C CA . LYS A 1 50 ? 9.231 -6.587 9.969 1.00 0.00 50 LYS A CA 4
ATOM 4508 C C . LYS A 1 50 ? 8.045 -6.944 10.856 1.00 0.00 50 LYS A C 4
ATOM 4509 O O . LYS A 1 50 ? 8.206 -7.589 11.892 1.00 0.00 50 LYS A O 4
ATOM 4528 N N . PHE A 1 51 ? 6.854 -6.520 10.444 1.00 0.00 51 PHE A N 4
ATOM 4529 C CA . PHE A 1 51 ? 5.626 -6.895 11.135 1.00 0.00 51 PHE A CA 4
ATOM 4530 C C . PHE A 1 51 ? 4.470 -7.049 10.157 1.00 0.00 51 PHE A C 4
ATOM 4531 O O . PHE A 1 51 ? 4.301 -6.238 9.247 1.00 0.00 51 PHE A O 4
ATOM 4548 N N . GLU A 1 52 ? 3.674 -8.096 10.350 1.00 0.00 52 GLU A N 4
ATOM 4549 C CA . GLU A 1 52 ? 2.473 -8.303 9.550 1.00 0.00 52 GLU A CA 4
ATOM 4550 C C . GLU A 1 52 ? 1.224 -8.306 10.423 1.00 0.00 52 GLU A C 4
ATOM 4551 O O . GLU A 1 52 ? 1.171 -8.990 11.445 1.00 0.00 52 GLU A O 4
ATOM 4563 N N . ASN A 1 53 ? 0.221 -7.536 10.015 1.00 0.00 53 ASN A N 4
ATOM 4564 C CA . ASN A 1 53 ? -1.001 -7.393 10.797 1.00 0.00 53 ASN A CA 4
ATOM 4565 C C . ASN A 1 53 ? -2.033 -8.444 10.408 1.00 0.00 53 ASN A C 4
ATOM 4566 O O . ASN A 1 53 ? -2.696 -8.325 9.378 1.00 0.00 53 ASN A O 4
ATOM 4577 N N . LEU A 1 54 ? -2.161 -9.475 11.237 1.00 0.00 54 LEU A N 4
ATOM 4578 C CA . LEU A 1 54 ? -3.049 -10.592 10.938 1.00 0.00 54 LEU A CA 4
ATOM 4579 C C . LEU A 1 54 ? -4.370 -10.460 11.686 1.00 0.00 54 LEU A C 4
ATOM 4580 O O . LEU A 1 54 ? -5.148 -11.411 11.764 1.00 0.00 54 LEU A O 4
ATOM 4596 N N . THR A 1 55 ? -4.619 -9.276 12.233 1.00 0.00 55 THR A N 4
ATOM 4597 C CA . THR A 1 55 ? -5.835 -9.024 12.995 1.00 0.00 55 THR A CA 4
ATOM 4598 C C . THR A 1 55 ? -6.845 -8.232 12.175 1.00 0.00 55 THR A C 4
ATOM 4599 O O . THR A 1 55 ? -6.565 -7.834 11.044 1.00 0.00 55 THR A O 4
ATOM 4610 N N . SER A 1 56 ? -8.021 -8.005 12.751 1.00 0.00 56 SER A N 4
ATOM 4611 C CA . SER A 1 56 ? -9.079 -7.269 12.070 1.00 0.00 56 SER A CA 4
ATOM 4612 C C . SER A 1 56 ? -8.924 -5.768 12.276 1.00 0.00 56 SER A C 4
ATOM 4613 O O . SER A 1 56 ? -9.511 -4.967 11.548 1.00 0.00 56 SER A O 4
ATOM 4621 N N . GLN A 1 57 ? -8.129 -5.391 13.272 1.00 0.00 57 GLN A N 4
ATOM 4622 C CA . GLN A 1 57 ? -7.972 -3.988 13.638 1.00 0.00 57 GLN A CA 4
ATOM 4623 C C . GLN A 1 57 ? -6.590 -3.472 13.259 1.00 0.00 57 GLN A C 4
ATOM 4624 O O . GLN A 1 57 ? -5.613 -4.219 13.269 1.00 0.00 57 GLN A O 4
ATOM 4638 N N . PRO A 1 58 ? -6.515 -2.187 12.925 1.00 0.00 58 PRO A N 4
ATOM 4639 C CA . PRO A 1 58 ? -5.235 -1.531 12.685 1.00 0.00 58 PRO A CA 4
ATOM 4640 C C . PRO A 1 58 ? -4.307 -1.679 13.884 1.00 0.00 58 PRO A C 4
ATOM 4641 O O . PRO A 1 58 ? -4.745 -1.611 15.031 1.00 0.00 58 PRO A O 4
ATOM 4652 N N . LEU A 1 59 ? -3.023 -1.883 13.609 1.00 0.00 59 LEU A N 4
ATOM 4653 C CA . LEU A 1 59 ? -2.019 -1.965 14.662 1.00 0.00 59 LEU A CA 4
ATOM 4654 C C . LEU A 1 59 ? -0.903 -0.953 14.439 1.00 0.00 59 LEU A C 4
ATOM 4655 O O . LEU A 1 59 ? -0.699 -0.476 13.322 1.00 0.00 59 LEU A O 4
ATOM 4671 N N . ARG A 1 60 ? -0.179 -0.630 15.506 1.00 0.00 60 ARG A N 4
ATOM 4672 C CA . ARG A 1 60 ? 0.870 0.379 15.443 1.00 0.00 60 ARG A CA 4
ATOM 4673 C C . ARG A 1 60 ? 2.172 -0.139 16.042 1.00 0.00 60 ARG A C 4
ATOM 4674 O O . ARG A 1 60 ? 2.168 -0.800 17.080 1.00 0.00 60 ARG A O 4
ATOM 4695 N N . ILE A 1 61 ? 3.284 0.165 15.381 1.00 0.00 61 ILE A N 4
ATOM 4696 C CA . ILE A 1 61 ? 4.600 -0.209 15.885 1.00 0.00 61 ILE A CA 4
ATOM 4697 C C . ILE A 1 61 ? 5.366 1.011 16.378 1.00 0.00 61 ILE A C 4
ATOM 4698 O O . ILE A 1 61 ? 5.523 1.994 15.653 1.00 0.00 61 ILE A O 4
ATOM 4714 N N . ARG A 1 62 ? 5.845 0.942 17.616 1.00 0.00 62 ARG A N 4
ATOM 4715 C CA . ARG A 1 62 ? 6.582 2.049 18.216 1.00 0.00 62 ARG A CA 4
ATOM 4716 C C . ARG A 1 62 ? 8.039 2.043 17.773 1.00 0.00 62 ARG A C 4
ATOM 4717 O O . ARG A 1 62 ? 8.706 1.009 17.813 1.00 0.00 62 ARG A O 4
ATOM 4738 N N . LEU A 1 63 ? 8.530 3.205 17.352 1.00 0.00 63 LEU A N 4
ATOM 4739 C CA . LEU A 1 63 ? 9.936 3.361 17.004 1.00 0.00 63 LEU A CA 4
ATOM 4740 C C . LEU A 1 63 ? 10.680 4.165 18.063 1.00 0.00 63 LEU A C 4
ATOM 4741 O O . LEU A 1 63 ? 10.646 5.394 18.060 1.00 0.00 63 LEU A O 4
ATOM 4757 N N . ARG A 1 64 ? 11.352 3.461 18.969 1.00 0.00 64 ARG A N 4
ATOM 4758 C CA . ARG A 1 64 ? 12.060 4.104 20.068 1.00 0.00 64 ARG A CA 4
ATOM 4759 C C . ARG A 1 64 ? 13.515 4.368 19.707 1.00 0.00 64 ARG A C 4
ATOM 4760 O O . ARG A 1 64 ? 14.252 3.447 19.352 1.00 0.00 64 ARG A O 4
ATOM 4781 N N . ASN A 1 65 ? 13.924 5.628 19.800 1.00 0.00 65 ASN A N 4
ATOM 4782 C CA . ASN A 1 65 ? 15.295 6.015 19.486 1.00 0.00 65 ASN A CA 4
ATOM 4783 C C . ASN A 1 65 ? 16.213 5.810 20.686 1.00 0.00 65 ASN A C 4
ATOM 4784 O O . ASN A 1 65 ? 16.112 6.523 21.683 1.00 0.00 65 ASN A O 4
ATOM 4795 N N . LEU A 1 66 ? 17.107 4.833 20.580 1.00 0.00 66 LEU A N 4
ATOM 4796 C CA . LEU A 1 66 ? 17.934 4.428 21.709 1.00 0.00 66 LEU A CA 4
ATOM 4797 C C . LEU A 1 66 ? 19.247 5.201 21.736 1.00 0.00 66 LEU A C 4
ATOM 4798 O O . LEU A 1 66 ? 20.033 5.076 22.674 1.00 0.00 66 LEU A O 4
ATOM 4814 N N . SER A 1 67 ? 19.478 6.001 20.700 1.00 0.00 67 SER A N 4
ATOM 4815 C CA . SER A 1 67 ? 20.771 6.643 20.501 1.00 0.00 67 SER A CA 4
ATOM 4816 C C . SER A 1 67 ? 20.778 8.058 21.066 1.00 0.00 67 SER A C 4
ATOM 4817 O O . SER A 1 67 ? 19.776 8.523 21.609 1.00 0.00 67 SER A O 4
ATOM 4825 N N . ASP A 1 68 ? 21.913 8.735 20.937 1.00 0.00 68 ASP A N 4
ATOM 4826 C CA . ASP A 1 68 ? 22.041 10.110 21.402 1.00 0.00 68 ASP A CA 4
ATOM 4827 C C . ASP A 1 68 ? 21.742 11.101 20.285 1.00 0.00 68 ASP A C 4
ATOM 4828 O O . ASP A 1 68 ? 21.802 12.316 20.485 1.00 0.00 68 ASP A O 4
ATOM 4837 N N . THR A 1 69 ? 21.416 10.577 19.108 1.00 0.00 69 THR A N 4
ATOM 4838 C CA . THR A 1 69 ? 21.147 11.414 17.945 1.00 0.00 69 THR A CA 4
ATOM 4839 C C . THR A 1 69 ? 19.863 10.987 17.244 1.00 0.00 69 THR A C 4
ATOM 4840 O O . THR A 1 69 ? 19.444 9.833 17.344 1.00 0.00 69 THR A O 4
ATOM 4851 N N . PRO A 1 70 ? 19.243 11.924 16.535 1.00 0.00 70 PRO A N 4
ATOM 4852 C CA . PRO A 1 70 ? 18.058 11.623 15.740 1.00 0.00 70 PRO A CA 4
ATOM 4853 C C . PRO A 1 70 ? 18.316 10.467 14.782 1.00 0.00 70 PRO A C 4
ATOM 4854 O O . PRO A 1 70 ? 19.361 10.406 14.134 1.00 0.00 70 PRO A O 4
ATOM 4865 N N . ILE A 1 71 ? 17.357 9.552 14.695 1.00 0.00 71 ILE A N 4
ATOM 4866 C CA . ILE A 1 71 ? 17.465 8.411 13.794 1.00 0.00 71 ILE A CA 4
ATOM 4867 C C . ILE A 1 71 ? 16.432 8.492 12.676 1.00 0.00 71 ILE A C 4
ATOM 4868 O O . ILE A 1 71 ? 15.249 8.717 12.928 1.00 0.00 71 ILE A O 4
ATOM 4884 N N . GLU A 1 72 ? 16.886 8.305 11.442 1.00 0.00 72 GLU A N 4
ATOM 4885 C CA . GLU A 1 72 ? 15.997 8.323 10.287 1.00 0.00 72 GLU A CA 4
ATOM 4886 C C . GLU A 1 72 ? 15.502 6.922 9.952 1.00 0.00 72 GLU A C 4
ATOM 4887 O O . GLU A 1 72 ? 16.274 6.069 9.511 1.00 0.00 72 GLU A O 4
ATOM 4899 N N . PHE A 1 73 ? 14.211 6.689 10.164 1.00 0.00 73 PHE A N 4
ATOM 4900 C CA . PHE A 1 73 ? 13.619 5.378 9.925 1.00 0.00 73 PHE A CA 4
ATOM 4901 C C . PHE A 1 73 ? 13.022 5.290 8.527 1.00 0.00 73 PHE A C 4
ATOM 4902 O O . PHE A 1 73 ? 12.206 6.125 8.137 1.00 0.00 73 PHE A O 4
ATOM 4919 N N . ARG A 1 74 ? 13.434 4.274 7.776 1.00 0.00 74 ARG A N 4
ATOM 4920 C CA . ARG A 1 74 ? 12.872 4.021 6.455 1.00 0.00 74 ARG A CA 4
ATOM 4921 C C . ARG A 1 74 ? 11.724 3.021 6.528 1.00 0.00 74 ARG A C 4
ATOM 4922 O O . ARG A 1 74 ? 11.912 1.874 6.931 1.00 0.00 74 ARG A O 4
ATOM 4943 N N . ILE A 1 75 ? 10.535 3.464 6.134 1.00 0.00 75 ILE A N 4
ATOM 4944 C CA . ILE A 1 75 ? 9.328 2.661 6.287 1.00 0.00 75 ILE A CA 4
ATOM 4945 C C . ILE A 1 75 ? 8.790 2.212 4.935 1.00 0.00 75 ILE A C 4
ATOM 4946 O O . ILE A 1 75 ? 8.531 3.033 4.056 1.00 0.00 75 ILE A O 4
ATOM 4962 N N . ARG A 1 76 ? 8.623 0.904 4.775 1.00 0.00 76 ARG A N 4
ATOM 4963 C CA . ARG A 1 76 ? 8.131 0.341 3.524 1.00 0.00 76 ARG A CA 4
ATOM 4964 C C . ARG A 1 76 ? 6.896 -0.521 3.754 1.00 0.00 76 ARG A C 4
ATOM 4965 O O . ARG A 1 76 ? 6.954 -1.528 4.462 1.00 0.00 76 ARG A O 4
ATOM 4986 N N . GLU A 1 77 ? 5.781 -0.123 3.154 1.00 0.00 77 GLU A N 4
ATOM 4987 C CA . GLU A 1 77 ? 4.525 -0.846 3.311 1.00 0.00 77 GLU A CA 4
ATOM 4988 C C . GLU A 1 77 ? 4.248 -1.737 2.107 1.00 0.00 77 GLU A C 4
ATOM 4989 O O . GLU A 1 77 ? 4.289 -1.281 0.964 1.00 0.00 77 GLU A O 4
ATOM 5001 N N . GLU A 1 78 ? 3.965 -3.008 2.370 1.00 0.00 78 GLU A N 4
ATOM 5002 C CA . GLU A 1 78 ? 3.647 -3.957 1.310 1.00 0.00 78 GLU A CA 4
ATOM 5003 C C . GLU A 1 78 ? 2.268 -4.569 1.516 1.00 0.00 78 GLU A C 4
ATOM 5004 O O . GLU A 1 78 ? 1.285 -3.958 1.195 1.00 0.00 78 GLU A O 4
ATOM 5017 N N . THR A 1 1 ? -0.451 0.070 3.867 1.00 0.00 1 THR A N 5
ATOM 5018 C CA . THR A 1 1 ? 0.293 0.542 5.030 1.00 0.00 1 THR A CA 5
ATOM 5019 C C . THR A 1 1 ? 0.920 1.904 4.767 1.00 0.00 1 THR A C 5
ATOM 5020 O O . THR A 1 1 ? 0.837 2.433 3.659 1.00 0.00 1 THR A O 5
ATOM 5033 N N . ARG A 1 2 ? 1.547 2.470 5.794 1.00 0.00 2 ARG A N 5
ATOM 5034 C CA . ARG A 1 2 ? 2.249 3.740 5.657 1.00 0.00 2 ARG A CA 5
ATOM 5035 C C . ARG A 1 2 ? 3.682 3.529 5.182 1.00 0.00 2 ARG A C 5
ATOM 5036 O O . ARG A 1 2 ? 4.415 2.711 5.737 1.00 0.00 2 ARG A O 5
ATOM 5057 N N . GLU A 1 3 ? 4.074 4.272 4.153 1.00 0.00 3 GLU A N 5
ATOM 5058 C CA . GLU A 1 3 ? 5.460 4.285 3.702 1.00 0.00 3 GLU A CA 5
ATOM 5059 C C . GLU A 1 3 ? 6.055 5.684 3.788 1.00 0.00 3 GLU A C 5
ATOM 5060 O O . GLU A 1 3 ? 5.444 6.658 3.346 1.00 0.00 3 GLU A O 5
ATOM 5072 N N . THR A 1 4 ? 7.250 5.780 4.362 1.00 0.00 4 THR A N 5
ATOM 5073 C CA . THR A 1 4 ? 7.863 7.072 4.647 1.00 0.00 4 THR A CA 5
ATOM 5074 C C . THR A 1 4 ? 9.266 6.902 5.216 1.00 0.00 4 THR A C 5
ATOM 5075 O O . THR A 1 4 ? 9.609 5.843 5.742 1.00 0.00 4 THR A O 5
ATOM 5086 N N . LYS A 1 5 ? 10.073 7.952 5.107 1.00 0.00 5 LYS A N 5
ATOM 5087 C CA . LYS A 1 5 ? 11.267 8.088 5.932 1.00 0.00 5 LYS A CA 5
ATOM 5088 C C . LYS A 1 5 ? 11.086 9.165 6.992 1.00 0.00 5 LYS A C 5
ATOM 5089 O O . LYS A 1 5 ? 10.631 10.270 6.697 1.00 0.00 5 LYS A O 5
ATOM 5108 N N . VAL A 1 6 ? 11.443 8.837 8.230 1.00 0.00 6 VAL A N 5
ATOM 5109 C CA . VAL A 1 6 ? 11.251 9.751 9.349 1.00 0.00 6 VAL A CA 5
ATOM 5110 C C . VAL A 1 6 ? 12.505 9.839 10.210 1.00 0.00 6 VAL A C 5
ATOM 5111 O O . VAL A 1 6 ? 13.363 8.956 10.166 1.00 0.00 6 VAL A O 5
ATOM 5124 N N . THR A 1 7 ? 12.606 10.908 10.993 1.00 0.00 7 THR A N 5
ATOM 5125 C CA . THR A 1 7 ? 13.659 11.028 11.994 1.00 0.00 7 THR A CA 5
ATOM 5126 C C . THR A 1 7 ? 13.077 11.107 13.399 1.00 0.00 7 THR A C 5
ATOM 5127 O O . THR A 1 7 ? 12.126 11.848 13.646 1.00 0.00 7 THR A O 5
ATOM 5138 N N . VAL A 1 8 ? 13.654 10.338 14.316 1.00 0.00 8 VAL A N 5
ATOM 5139 C CA . VAL A 1 8 ? 13.157 10.276 15.686 1.00 0.00 8 VAL A CA 5
ATOM 5140 C C . VAL A 1 8 ? 14.230 10.698 16.680 1.00 0.00 8 VAL A C 5
ATOM 5141 O O . VAL A 1 8 ? 15.372 10.245 16.608 1.00 0.00 8 VAL A O 5
ATOM 5154 N N . ASN A 1 9 ? 13.857 11.570 17.611 1.00 0.00 9 ASN A N 5
ATOM 5155 C CA . ASN A 1 9 ? 14.788 12.055 18.623 1.00 0.00 9 ASN A CA 5
ATOM 5156 C C . ASN A 1 9 ? 14.880 11.088 19.796 1.00 0.00 9 ASN A C 5
ATOM 5157 O O . ASN A 1 9 ? 13.971 10.293 20.031 1.00 0.00 9 ASN A O 5
ATOM 5168 N N . PRO A 1 10 ? 15.985 11.161 20.531 1.00 0.00 10 PRO A N 5
ATOM 5169 C CA . PRO A 1 10 ? 16.196 10.295 21.686 1.00 0.00 10 PRO A CA 5
ATOM 5170 C C . PRO A 1 10 ? 14.997 10.329 22.625 1.00 0.00 10 PRO A C 5
ATOM 5171 O O . PRO A 1 10 ? 14.516 11.399 22.996 1.00 0.00 10 PRO A O 5
ATOM 5182 N N . GLY A 1 11 ? 14.517 9.150 23.006 1.00 0.00 11 GLY A N 5
ATOM 5183 C CA . GLY A 1 11 ? 13.426 9.040 23.966 1.00 0.00 11 GLY A CA 5
ATOM 5184 C C . GLY A 1 11 ? 12.075 9.006 23.263 1.00 0.00 11 GLY A C 5
ATOM 5185 O O . GLY A 1 11 ? 11.104 8.462 23.790 1.00 0.00 11 GLY A O 5
ATOM 5189 N N . GLU A 1 12 ? 12.021 9.589 22.070 1.00 0.00 12 GLU A N 5
ATOM 5190 C CA . GLU A 1 12 ? 10.762 9.743 21.350 1.00 0.00 12 GLU A CA 5
ATOM 5191 C C . GLU A 1 12 ? 10.442 8.501 20.528 1.00 0.00 12 GLU A C 5
ATOM 5192 O O . GLU A 1 12 ? 11.320 7.683 20.254 1.00 0.00 12 GLU A O 5
ATOM 5204 N N . GLU A 1 13 ? 9.178 8.366 20.138 1.00 0.00 13 GLU A N 5
ATOM 5205 C CA . GLU A 1 13 ? 8.750 7.249 19.304 1.00 0.00 13 GLU A CA 5
ATOM 5206 C C . GLU A 1 13 ? 7.931 7.731 18.115 1.00 0.00 13 GLU A C 5
ATOM 5207 O O . GLU A 1 13 ? 7.176 8.698 18.220 1.00 0.00 13 GLU A O 5
ATOM 5219 N N . TYR A 1 14 ? 8.081 7.053 16.983 1.00 0.00 14 TYR A N 5
ATOM 5220 C CA . TYR A 1 14 ? 7.211 7.274 15.835 1.00 0.00 14 TYR A CA 5
ATOM 5221 C C . TYR A 1 14 ? 6.232 6.120 15.656 1.00 0.00 14 TYR A C 5
ATOM 5222 O O . TYR A 1 14 ? 6.588 4.957 15.846 1.00 0.00 14 TYR A O 5
ATOM 5240 N N . GLU A 1 15 ? 4.998 6.448 15.291 1.00 0.00 15 GLU A N 5
ATOM 5241 C CA . GLU A 1 15 ? 3.967 5.440 15.079 1.00 0.00 15 GLU A CA 5
ATOM 5242 C C . GLU A 1 15 ? 3.875 5.047 13.610 1.00 0.00 15 GLU A C 5
ATOM 5243 O O . GLU A 1 15 ? 3.660 5.894 12.743 1.00 0.00 15 GLU A O 5
ATOM 5255 N N . VAL A 1 16 ? 4.037 3.757 13.337 1.00 0.00 16 VAL A N 5
ATOM 5256 C CA . VAL A 1 16 ? 3.867 3.232 11.987 1.00 0.00 16 VAL A CA 5
ATOM 5257 C C . VAL A 1 16 ? 2.563 2.454 11.858 1.00 0.00 16 VAL A C 5
ATOM 5258 O O . VAL A 1 16 ? 2.284 1.558 12.655 1.00 0.00 16 VAL A O 5
ATOM 5271 N N . LYS A 1 17 ? 1.768 2.801 10.853 1.00 0.00 17 LYS A N 5
ATOM 5272 C CA . LYS A 1 17 ? 0.446 2.212 10.682 1.00 0.00 17 LYS A CA 5
ATOM 5273 C C . LYS A 1 17 ? 0.502 0.984 9.783 1.00 0.00 17 LYS A C 5
ATOM 5274 O O . LYS A 1 17 ? 1.030 1.040 8.673 1.00 0.00 17 LYS A O 5
ATOM 5293 N N . VAL A 1 18 ? -0.045 -0.125 10.269 1.00 0.00 18 VAL A N 5
ATOM 5294 C CA . VAL A 1 18 ? -0.167 -1.335 9.465 1.00 0.00 18 VAL A CA 5
ATOM 5295 C C . VAL A 1 18 ? -1.606 -1.838 9.442 1.00 0.00 18 VAL A C 5
ATOM 5296 O O . VAL A 1 18 ? -2.278 -1.870 10.472 1.00 0.00 18 VAL A O 5
ATOM 5309 N N . ASN A 1 19 ? -2.071 -2.231 8.261 1.00 0.00 19 ASN A N 5
ATOM 5310 C CA . ASN A 1 19 ? -3.454 -2.655 8.084 1.00 0.00 19 ASN A CA 5
ATOM 5311 C C . ASN A 1 19 ? -3.594 -4.162 8.255 1.00 0.00 19 ASN A C 5
ATOM 5312 O O . ASN A 1 19 ? -2.638 -4.911 8.053 1.00 0.00 19 ASN A O 5
ATOM 5323 N N . PRO A 1 20 ? -4.790 -4.602 8.628 1.00 0.00 20 PRO A N 5
ATOM 5324 C CA . PRO A 1 20 ? -5.062 -6.023 8.807 1.00 0.00 20 PRO A CA 5
ATOM 5325 C C . PRO A 1 20 ? -4.647 -6.823 7.580 1.00 0.00 20 PRO A C 5
ATOM 5326 O O . PRO A 1 20 ? -4.989 -6.467 6.452 1.00 0.00 20 PRO A O 5
ATOM 5337 N N . GLY A 1 21 ? -3.910 -7.904 7.806 1.00 0.00 21 GLY A N 5
ATOM 5338 C CA . GLY A 1 21 ? -3.564 -8.834 6.738 1.00 0.00 21 GLY A CA 5
ATOM 5339 C C . GLY A 1 21 ? -2.301 -8.393 6.010 1.00 0.00 21 GLY A C 5
ATOM 5340 O O . GLY A 1 21 ? -1.742 -9.141 5.207 1.00 0.00 21 GLY A O 5
ATOM 5344 N N . THR A 1 22 ? -1.855 -7.174 6.296 1.00 0.00 22 THR A N 5
ATOM 5345 C CA . THR A 1 22 ? -0.704 -6.599 5.610 1.00 0.00 22 THR A CA 5
ATOM 5346 C C . THR A 1 22 ? 0.544 -6.658 6.484 1.00 0.00 22 THR A C 5
ATOM 5347 O O . THR A 1 22 ? 0.463 -6.945 7.678 1.00 0.00 22 THR A O 5
ATOM 5358 N N . ARG A 1 23 ? 1.695 -6.383 5.882 1.00 0.00 23 ARG A N 5
ATOM 5359 C CA . ARG A 1 23 ? 2.950 -6.319 6.621 1.00 0.00 23 ARG A CA 5
ATOM 5360 C C . ARG A 1 23 ? 3.664 -4.995 6.382 1.00 0.00 23 ARG A C 5
ATOM 5361 O O . ARG A 1 23 ? 3.479 -4.356 5.346 1.00 0.00 23 ARG A O 5
ATOM 5382 N N . VAL A 1 24 ? 4.478 -4.586 7.349 1.00 0.00 24 VAL A N 5
ATOM 5383 C CA . VAL A 1 24 ? 5.318 -3.403 7.195 1.00 0.00 24 VAL A CA 5
ATOM 5384 C C . VAL A 1 24 ? 6.719 -3.647 7.740 1.00 0.00 24 VAL A C 5
ATOM 5385 O O . VAL A 1 24 ? 6.885 -4.239 8.808 1.00 0.00 24 VAL A O 5
ATOM 5398 N N . GLU A 1 25 ? 7.724 -3.188 7.004 1.00 0.00 25 GLU A N 5
ATOM 5399 C CA . GLU A 1 25 ? 9.111 -3.311 7.438 1.00 0.00 25 GLU A CA 5
ATOM 5400 C C . GLU A 1 25 ? 9.703 -1.950 7.782 1.00 0.00 25 GLU A C 5
ATOM 5401 O O . GLU A 1 25 ? 9.498 -0.974 7.062 1.00 0.00 25 GLU A O 5
ATOM 5413 N N . ILE A 1 26 ? 10.439 -1.894 8.888 1.00 0.00 26 ILE A N 5
ATOM 5414 C CA . ILE A 1 26 ? 11.188 -0.697 9.248 1.00 0.00 26 ILE A CA 5
ATOM 5415 C C . ILE A 1 26 ? 12.674 -0.997 9.385 1.00 0.00 26 ILE A C 5
ATOM 5416 O O . ILE A 1 26 ? 13.068 -1.928 10.087 1.00 0.00 26 ILE A O 5
ATOM 5432 N N . GLN A 1 27 ? 13.499 -0.202 8.711 1.00 0.00 27 GLN A N 5
ATOM 5433 C CA . GLN A 1 27 ? 14.946 -0.301 8.855 1.00 0.00 27 GLN A CA 5
ATOM 5434 C C . GLN A 1 27 ? 15.492 0.827 9.720 1.00 0.00 27 GLN A C 5
ATOM 5435 O O . GLN A 1 27 ? 15.100 1.985 9.568 1.00 0.00 27 GLN A O 5
ATOM 5449 N N . ALA A 1 28 ? 16.398 0.483 10.629 1.00 0.00 28 ALA A N 5
ATOM 5450 C CA . ALA A 1 28 ? 16.974 1.460 11.545 1.00 0.00 28 ALA A CA 5
ATOM 5451 C C . ALA A 1 28 ? 18.347 1.917 11.074 1.00 0.00 28 ALA A C 5
ATOM 5452 O O . ALA A 1 28 ? 19.163 1.107 10.632 1.00 0.00 28 ALA A O 5
ATOM 5459 N N . LYS A 1 29 ? 18.598 3.218 11.170 1.00 0.00 29 LYS A N 5
ATOM 5460 C CA . LYS A 1 29 ? 19.931 3.761 10.932 1.00 0.00 29 LYS A CA 5
ATOM 5461 C C . LYS A 1 29 ? 20.657 4.027 12.244 1.00 0.00 29 LYS A C 5
ATOM 5462 O O . LYS A 1 29 ? 21.668 4.730 12.273 1.00 0.00 29 LYS A O 5
ATOM 5481 N N . GLY A 1 30 ? 20.137 3.463 13.329 1.00 0.00 30 GLY A N 5
ATOM 5482 C CA . GLY A 1 30 ? 20.758 3.608 14.641 1.00 0.00 30 GLY A CA 5
ATOM 5483 C C . GLY A 1 30 ? 20.096 2.697 15.666 1.00 0.00 30 GLY A C 5
ATOM 5484 O O . GLY A 1 30 ? 19.119 2.013 15.363 1.00 0.00 30 GLY A O 5
ATOM 5488 N N . PRO A 1 31 ? 20.635 2.693 16.881 1.00 0.00 31 PRO A N 5
ATOM 5489 C CA . PRO A 1 31 ? 20.079 1.888 17.963 1.00 0.00 31 PRO A CA 5
ATOM 5490 C C . PRO A 1 31 ? 18.601 2.194 18.173 1.00 0.00 31 PRO A C 5
ATOM 5491 O O . PRO A 1 31 ? 18.221 3.345 18.393 1.00 0.00 31 PRO A O 5
ATOM 5502 N N . ALA A 1 32 ? 17.772 1.158 18.104 1.00 0.00 32 ALA A N 5
ATOM 5503 C CA . ALA A 1 32 ? 16.326 1.336 18.066 1.00 0.00 32 ALA A CA 5
ATOM 5504 C C . ALA A 1 32 ? 15.609 0.159 18.715 1.00 0.00 32 ALA A C 5
ATOM 5505 O O . ALA A 1 32 ? 16.150 -0.944 18.791 1.00 0.00 32 ALA A O 5
ATOM 5512 N N . GLU A 1 33 ? 14.387 0.400 19.180 1.00 0.00 33 GLU A N 5
ATOM 5513 C CA . GLU A 1 33 ? 13.499 -0.679 19.592 1.00 0.00 33 GLU A CA 5
ATOM 5514 C C . GLU A 1 33 ? 12.113 -0.518 18.977 1.00 0.00 33 GLU A C 5
ATOM 5515 O O . GLU A 1 33 ? 11.509 0.552 19.058 1.00 0.00 33 GLU A O 5
ATOM 5527 N N . PHE A 1 34 ? 11.616 -1.585 18.363 1.00 0.00 34 PHE A N 5
ATOM 5528 C CA . PHE A 1 34 ? 10.305 -1.562 17.728 1.00 0.00 34 PHE A CA 5
ATOM 5529 C C . PHE A 1 34 ? 9.286 -2.356 18.535 1.00 0.00 34 PHE A C 5
ATOM 5530 O O . PHE A 1 34 ? 9.516 -3.517 18.873 1.00 0.00 34 PHE A O 5
ATOM 5547 N N . GLU A 1 35 ? 8.159 -1.723 18.841 1.00 0.00 35 GLU A N 5
ATOM 5548 C CA . GLU A 1 35 ? 7.129 -2.347 19.664 1.00 0.00 35 GLU A CA 5
ATOM 5549 C C . GLU A 1 35 ? 5.772 -2.307 18.974 1.00 0.00 35 GLU A C 5
ATOM 5550 O O . GLU A 1 35 ? 5.330 -1.254 18.513 1.00 0.00 35 GLU A O 5
ATOM 5562 N N . GLY A 1 36 ? 5.113 -3.458 18.908 1.00 0.00 36 GLY A N 5
ATOM 5563 C CA . GLY A 1 36 ? 3.820 -3.563 18.241 1.00 0.00 36 GLY A CA 5
ATOM 5564 C C . GLY A 1 36 ? 3.539 -4.996 17.807 1.00 0.00 36 GLY A C 5
ATOM 5565 O O . GLY A 1 36 ? 4.439 -5.835 17.783 1.00 0.00 36 GLY A O 5
ATOM 5569 N N . GLY A 1 37 ? 2.285 -5.270 17.466 1.00 0.00 37 GLY A N 5
ATOM 5570 C CA . GLY A 1 37 ? 1.894 -6.587 16.977 1.00 0.00 37 GLY A CA 5
ATOM 5571 C C . GLY A 1 37 ? 1.830 -7.599 18.112 1.00 0.00 37 GLY A C 5
ATOM 5572 O O . GLY A 1 37 ? 1.693 -8.800 17.879 1.00 0.00 37 GLY A O 5
ATOM 5576 N N . GLY A 1 38 ? 1.929 -7.107 19.343 1.00 0.00 38 GLY A N 5
ATOM 5577 C CA . GLY A 1 38 ? 1.938 -7.973 20.516 1.00 0.00 38 GLY A CA 5
ATOM 5578 C C . GLY A 1 38 ? 3.352 -8.430 20.851 1.00 0.00 38 GLY A C 5
ATOM 5579 O O . GLY A 1 38 ? 3.556 -9.231 21.765 1.00 0.00 38 GLY A O 5
ATOM 5583 N N . THR A 1 39 ? 4.327 -7.916 20.108 1.00 0.00 39 THR A N 5
ATOM 5584 C CA . THR A 1 39 ? 5.722 -8.282 20.318 1.00 0.00 39 THR A CA 5
ATOM 5585 C C . THR A 1 39 ? 6.627 -7.057 20.256 1.00 0.00 39 THR A C 5
ATOM 5586 O O . THR A 1 39 ? 6.150 -5.922 20.234 1.00 0.00 39 THR A O 5
ATOM 5597 N N . ARG A 1 40 ? 7.933 -7.292 20.226 1.00 0.00 40 ARG A N 5
ATOM 5598 C CA . ARG A 1 40 ? 8.906 -6.209 20.150 1.00 0.00 40 ARG A CA 5
ATOM 5599 C C . ARG A 1 40 ? 10.288 -6.735 19.776 1.00 0.00 40 ARG A C 5
ATOM 5600 O O . ARG A 1 40 ? 10.614 -7.892 20.041 1.00 0.00 40 ARG A O 5
ATOM 5621 N N . THR A 1 41 ? 11.094 -5.877 19.160 1.00 0.00 41 THR A N 5
ATOM 5622 C CA . THR A 1 41 ? 12.454 -6.243 18.780 1.00 0.00 41 THR A CA 5
ATOM 5623 C C . THR A 1 41 ? 13.415 -5.079 18.986 1.00 0.00 41 THR A C 5
ATOM 5624 O O . THR A 1 41 ? 13.097 -3.934 18.664 1.00 0.00 41 THR A O 5
ATOM 5635 N N . ARG A 1 42 ? 14.590 -5.380 19.526 1.00 0.00 42 ARG A N 5
ATOM 5636 C CA . ARG A 1 42 ? 15.684 -4.416 19.566 1.00 0.00 42 ARG A CA 5
ATOM 5637 C C . ARG A 1 42 ? 16.604 -4.575 18.364 1.00 0.00 42 ARG A C 5
ATOM 5638 O O . ARG A 1 42 ? 16.981 -5.691 18.002 1.00 0.00 42 ARG A O 5
ATOM 5659 N N . LEU A 1 43 ? 16.963 -3.455 17.745 1.00 0.00 43 LEU A N 5
ATOM 5660 C CA . LEU A 1 43 ? 17.681 -3.476 16.477 1.00 0.00 43 LEU A CA 5
ATOM 5661 C C . LEU A 1 43 ? 19.034 -2.789 16.599 1.00 0.00 43 LEU A C 5
ATOM 5662 O O . LEU A 1 43 ? 19.178 -1.802 17.321 1.00 0.00 43 LEU A O 5
ATOM 5678 N N . ASN A 1 44 ? 20.026 -3.314 15.888 1.00 0.00 44 ASN A N 5
ATOM 5679 C CA . ASN A 1 44 ? 21.279 -2.599 15.675 1.00 0.00 44 ASN A CA 5
ATOM 5680 C C . ASN A 1 44 ? 21.227 -1.760 14.405 1.00 0.00 44 ASN A C 5
ATOM 5681 O O . ASN A 1 44 ? 20.380 -1.980 13.539 1.00 0.00 44 ASN A O 5
ATOM 5692 N N . PRO A 1 45 ? 22.135 -0.796 14.299 1.00 0.00 45 PRO A N 5
ATOM 5693 C CA . PRO A 1 45 ? 22.240 0.030 13.103 1.00 0.00 45 PRO A CA 5
ATOM 5694 C C . PRO A 1 45 ? 22.345 -0.830 11.849 1.00 0.00 45 PRO A C 5
ATOM 5695 O O . PRO A 1 45 ? 23.151 -1.757 11.785 1.00 0.00 45 PRO A O 5
ATOM 5706 N N . GLY A 1 46 ? 21.523 -0.515 10.853 1.00 0.00 46 GLY A N 5
ATOM 5707 C CA . GLY A 1 46 ? 21.566 -1.214 9.574 1.00 0.00 46 GLY A CA 5
ATOM 5708 C C . GLY A 1 46 ? 20.513 -2.315 9.512 1.00 0.00 46 GLY A C 5
ATOM 5709 O O . GLY A 1 46 ? 20.058 -2.691 8.433 1.00 0.00 46 GLY A O 5
ATOM 5713 N N . GLU A 1 47 ? 20.129 -2.824 10.677 1.00 0.00 47 GLU A N 5
ATOM 5714 C CA . GLU A 1 47 ? 19.200 -3.945 10.754 1.00 0.00 47 GLU A CA 5
ATOM 5715 C C . GLU A 1 47 ? 17.764 -3.485 10.539 1.00 0.00 47 GLU A C 5
ATOM 5716 O O . GLU A 1 47 ? 17.456 -2.299 10.662 1.00 0.00 47 GLU A O 5
ATOM 5728 N N . SER A 1 48 ? 16.886 -4.429 10.214 1.00 0.00 48 SER A N 5
ATOM 5729 C CA . SER A 1 48 ? 15.474 -4.128 10.017 1.00 0.00 48 SER A CA 5
ATOM 5730 C C . SER A 1 48 ? 14.590 -5.194 10.650 1.00 0.00 48 SER A C 5
ATOM 5731 O O . SER A 1 48 ? 15.040 -6.308 10.921 1.00 0.00 48 SER A O 5
ATOM 5739 N N . TYR A 1 49 ? 13.329 -4.848 10.885 1.00 0.00 49 TYR A N 5
ATOM 5740 C CA . TYR A 1 49 ? 12.352 -5.805 11.389 1.00 0.00 49 TYR A CA 5
ATOM 5741 C C . TYR A 1 49 ? 10.942 -5.439 10.944 1.00 0.00 49 TYR A C 5
ATOM 5742 O O . TYR A 1 49 ? 10.597 -4.262 10.844 1.00 0.00 49 TYR A O 5
ATOM 5760 N N . LYS A 1 50 ? 10.130 -6.456 10.677 1.00 0.00 50 LYS A N 5
ATOM 5761 C CA . LYS A 1 50 ? 8.814 -6.248 10.082 1.00 0.00 50 LYS A CA 5
ATOM 5762 C C . LYS A 1 50 ? 7.713 -6.824 10.964 1.00 0.00 50 LYS A C 5
ATOM 5763 O O . LYS A 1 50 ? 7.941 -7.771 11.718 1.00 0.00 50 LYS A O 5
ATOM 5782 N N . PHE A 1 51 ? 6.520 -6.247 10.867 1.00 0.00 51 PHE A N 5
ATOM 5783 C CA . PHE A 1 51 ? 5.382 -6.705 11.654 1.00 0.00 51 PHE A CA 5
ATOM 5784 C C . PHE A 1 51 ? 4.224 -7.124 10.756 1.00 0.00 51 PHE A C 5
ATOM 5785 O O . PHE A 1 51 ? 4.021 -6.556 9.683 1.00 0.00 51 PHE A O 5
ATOM 5802 N N . GLU A 1 52 ? 3.468 -8.122 11.201 1.00 0.00 52 GLU A N 5
ATOM 5803 C CA . GLU A 1 52 ? 2.234 -8.508 10.527 1.00 0.00 52 GLU A CA 5
ATOM 5804 C C . GLU A 1 52 ? 1.020 -8.249 11.409 1.00 0.00 52 GLU A C 5
ATOM 5805 O O . GLU A 1 52 ? 1.009 -8.609 12.587 1.00 0.00 52 GLU A O 5
ATOM 5817 N N . ASN A 1 53 ? -0.002 -7.626 10.834 1.00 0.00 53 ASN A N 5
ATOM 5818 C CA . ASN A 1 53 ? -1.224 -7.319 11.566 1.00 0.00 53 ASN A CA 5
ATOM 5819 C C . ASN A 1 53 ? -2.181 -8.505 11.561 1.00 0.00 53 ASN A C 5
ATOM 5820 O O . ASN A 1 53 ? -2.856 -8.765 10.565 1.00 0.00 53 ASN A O 5
ATOM 5831 N N . LEU A 1 54 ? -2.235 -9.219 12.680 1.00 0.00 54 LEU A N 5
ATOM 5832 C CA . LEU A 1 54 ? -3.005 -10.456 12.763 1.00 0.00 54 LEU A CA 5
ATOM 5833 C C . LEU A 1 54 ? -4.376 -10.210 13.377 1.00 0.00 54 LEU A C 5
ATOM 5834 O O . LEU A 1 54 ? -5.076 -11.151 13.751 1.00 0.00 54 LEU A O 5
ATOM 5850 N N . THR A 1 55 ? -4.755 -8.941 13.480 1.00 0.00 55 THR A N 5
ATOM 5851 C CA . THR A 1 55 ? -6.031 -8.568 14.081 1.00 0.00 55 THR A CA 5
ATOM 5852 C C . THR A 1 55 ? -6.998 -8.035 13.032 1.00 0.00 55 THR A C 5
ATOM 5853 O O . THR A 1 55 ? -6.668 -7.962 11.848 1.00 0.00 55 THR A O 5
ATOM 5864 N N . SER A 1 56 ? -8.196 -7.665 13.473 1.00 0.00 56 SER A N 5
ATOM 5865 C CA . SER A 1 56 ? -9.201 -7.103 12.579 1.00 0.00 56 SER A CA 5
ATOM 5866 C C . SER A 1 56 ? -9.055 -5.591 12.466 1.00 0.00 56 SER A C 5
ATOM 5867 O O . SER A 1 56 ? -9.730 -4.951 11.660 1.00 0.00 56 SER A O 5
ATOM 5875 N N . GLN A 1 57 ? -8.167 -5.025 13.278 1.00 0.00 57 GLN A N 5
ATOM 5876 C CA . GLN A 1 57 ? -8.035 -3.577 13.377 1.00 0.00 57 GLN A CA 5
ATOM 5877 C C . GLN A 1 57 ? -6.622 -3.127 13.025 1.00 0.00 57 GLN A C 5
ATOM 5878 O O . GLN A 1 57 ? -5.654 -3.849 13.259 1.00 0.00 57 GLN A O 5
ATOM 5892 N N . PRO A 1 58 ? -6.513 -1.931 12.458 1.00 0.00 58 PRO A N 5
ATOM 5893 C CA . PRO A 1 58 ? -5.213 -1.315 12.215 1.00 0.00 58 PRO A CA 5
ATOM 5894 C C . PRO A 1 58 ? -4.391 -1.241 13.496 1.00 0.00 58 PRO A C 5
ATOM 5895 O O 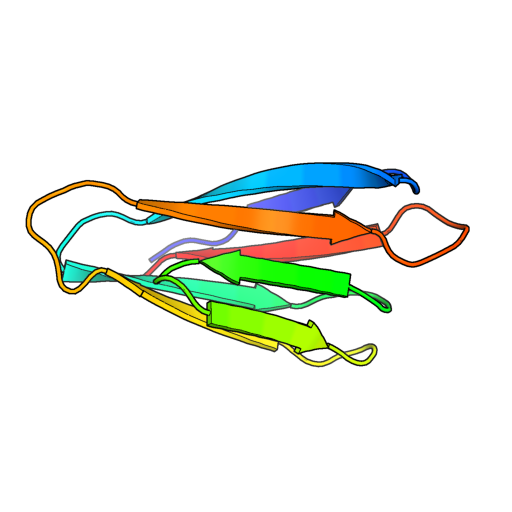. PRO A 1 58 ? -4.921 -0.961 14.570 1.00 0.00 58 PRO A O 5
ATOM 5906 N N . LEU A 1 59 ? -3.092 -1.495 13.373 1.00 0.00 59 LEU A N 5
ATOM 5907 C CA . LEU A 1 59 ? -2.188 -1.423 14.513 1.00 0.00 59 LEU A CA 5
ATOM 5908 C C . LEU A 1 59 ? -1.126 -0.348 14.309 1.00 0.00 59 LEU A C 5
ATOM 5909 O O . LEU A 1 59 ? -0.879 0.085 13.183 1.00 0.00 59 LEU A O 5
ATOM 5925 N N . ARG A 1 60 ? -0.505 0.078 15.403 1.00 0.00 60 ARG A N 5
ATOM 5926 C CA . ARG A 1 60 ? 0.574 1.057 15.337 1.00 0.00 60 ARG A CA 5
ATOM 5927 C C . ARG A 1 60 ? 1.855 0.505 15.950 1.00 0.00 60 ARG A C 5
ATOM 5928 O O . ARG A 1 60 ? 1.845 -0.024 17.062 1.00 0.00 60 ARG A O 5
ATOM 5949 N N . ILE A 1 61 ? 2.957 0.631 15.218 1.00 0.00 61 ILE A N 5
ATOM 5950 C CA . ILE A 1 61 ? 4.258 0.193 15.711 1.00 0.00 61 ILE A CA 5
ATOM 5951 C C . ILE A 1 61 ? 5.114 1.380 16.134 1.00 0.00 61 ILE A C 5
ATOM 5952 O O . ILE A 1 61 ? 5.327 2.313 15.360 1.00 0.00 61 ILE A O 5
ATOM 5968 N N . ARG A 1 62 ? 5.604 1.338 17.369 1.00 0.00 62 ARG A N 5
ATOM 5969 C CA . ARG A 1 62 ? 6.433 2.413 17.901 1.00 0.00 62 ARG A CA 5
ATOM 5970 C C . ARG A 1 62 ? 7.891 2.237 17.497 1.00 0.00 62 ARG A C 5
ATOM 5971 O O . ARG A 1 62 ? 8.464 1.159 17.662 1.00 0.00 62 ARG A O 5
ATOM 5992 N N . LEU A 1 63 ? 8.486 3.299 16.966 1.00 0.00 63 LEU A N 5
ATOM 5993 C CA . LEU A 1 63 ? 9.908 3.302 16.646 1.00 0.00 63 LEU A CA 5
ATOM 5994 C C . LEU A 1 63 ? 10.702 4.105 17.668 1.00 0.00 63 LEU A C 5
ATOM 5995 O O . LEU A 1 63 ? 10.768 5.332 17.592 1.00 0.00 63 LEU A O 5
ATOM 6011 N N . ARG A 1 64 ? 11.303 3.407 18.625 1.00 0.00 64 ARG A N 5
ATOM 6012 C CA . ARG A 1 64 ? 11.938 4.057 19.765 1.00 0.00 64 ARG A CA 5
ATOM 6013 C C . ARG A 1 64 ? 13.417 4.309 19.503 1.00 0.00 64 ARG A C 5
ATOM 6014 O O . ARG A 1 64 ? 14.152 3.398 19.123 1.00 0.00 64 ARG A O 5
ATOM 6035 N N . ASN A 1 65 ? 13.847 5.550 19.709 1.00 0.00 65 ASN A N 5
ATOM 6036 C CA . ASN A 1 65 ? 15.256 5.902 19.582 1.00 0.00 65 ASN A CA 5
ATOM 6037 C C . ASN A 1 65 ? 16.006 5.651 20.885 1.00 0.00 65 ASN A C 5
ATOM 6038 O O . ASN A 1 65 ? 15.776 6.330 21.885 1.00 0.00 65 ASN A O 5
ATOM 6049 N N . LEU A 1 66 ? 16.902 4.671 20.866 1.00 0.00 66 LEU A N 5
ATOM 6050 C CA . LEU A 1 66 ? 17.588 4.235 22.077 1.00 0.00 66 LEU A CA 5
ATOM 6051 C C . LEU A 1 66 ? 18.862 5.037 22.307 1.00 0.00 66 LEU A C 5
ATOM 6052 O O . LEU A 1 66 ? 19.466 4.965 23.379 1.00 0.00 66 LEU A O 5
ATOM 6068 N N . SER A 1 67 ? 19.267 5.798 21.298 1.00 0.00 67 SER A N 5
ATOM 6069 C CA . SER A 1 67 ? 20.586 6.421 21.288 1.00 0.00 67 SER A CA 5
ATOM 6070 C C . SER A 1 67 ? 20.538 7.821 21.889 1.00 0.00 67 SER A C 5
ATOM 6071 O O . SER A 1 67 ? 19.480 8.291 22.306 1.00 0.00 67 SER A O 5
ATOM 6079 N N . ASP A 1 68 ? 21.690 8.482 21.928 1.00 0.00 68 ASP A N 5
ATOM 6080 C CA . ASP A 1 68 ? 21.778 9.837 22.459 1.00 0.00 68 ASP A CA 5
ATOM 6081 C C . ASP A 1 68 ? 21.605 10.873 21.356 1.00 0.00 68 ASP A C 5
ATOM 6082 O O . ASP A 1 68 ? 21.636 12.077 21.611 1.00 0.00 68 ASP A O 5
ATOM 6091 N N . THR A 1 69 ? 21.423 10.398 20.129 1.00 0.00 69 THR A N 5
ATOM 6092 C CA . THR A 1 69 ? 21.276 11.282 18.978 1.00 0.00 69 THR A CA 5
ATOM 6093 C C . THR A 1 69 ? 20.098 10.864 18.109 1.00 0.00 69 THR A C 5
ATOM 6094 O O . THR A 1 69 ? 19.692 9.701 18.113 1.00 0.00 69 THR A O 5
ATOM 6105 N N . PRO A 1 70 ? 19.550 11.818 17.364 1.00 0.00 70 PRO A N 5
ATOM 6106 C CA . PRO A 1 70 ? 18.490 11.529 16.406 1.00 0.00 70 PRO A CA 5
ATOM 6107 C C . PRO A 1 70 ? 18.922 10.459 15.412 1.00 0.00 70 PRO A C 5
ATOM 6108 O O . PRO A 1 70 ? 20.062 10.455 14.946 1.00 0.00 70 PRO A O 5
ATOM 6119 N N . ILE A 1 71 ? 18.005 9.553 15.089 1.00 0.00 71 ILE A N 5
ATOM 6120 C CA . ILE A 1 71 ? 18.270 8.513 14.102 1.00 0.00 71 ILE A CA 5
ATOM 6121 C C . ILE A 1 71 ? 17.159 8.446 13.062 1.00 0.00 71 ILE A C 5
ATOM 6122 O O . ILE A 1 71 ? 16.032 8.868 13.315 1.00 0.00 71 ILE A O 5
ATOM 6138 N N . GLU A 1 72 ? 17.486 7.912 11.889 1.00 0.00 72 GLU A N 5
ATOM 6139 C CA . GLU A 1 72 ? 16.531 7.835 10.789 1.00 0.00 72 GLU A CA 5
ATOM 6140 C C . GLU A 1 72 ? 15.894 6.453 10.709 1.00 0.00 72 GLU A C 5
ATOM 6141 O O . GLU A 1 72 ? 16.530 5.449 11.027 1.00 0.00 72 GLU A O 5
ATOM 6153 N N . PHE A 1 73 ? 14.638 6.411 10.280 1.00 0.00 73 PHE A N 5
ATOM 6154 C CA . PHE A 1 73 ? 13.978 5.149 9.966 1.00 0.00 73 PHE A CA 5
ATOM 6155 C C . PHE A 1 73 ? 13.448 5.146 8.538 1.00 0.00 73 PHE A C 5
ATOM 6156 O O . PHE A 1 73 ? 13.001 6.175 8.029 1.00 0.00 73 PHE A O 5
ATOM 6173 N N . ARG A 1 74 ? 13.501 3.985 7.896 1.00 0.00 74 ARG A N 5
ATOM 6174 C CA . ARG A 1 74 ? 12.884 3.805 6.586 1.00 0.00 74 ARG A CA 5
ATOM 6175 C C . ARG A 1 74 ? 11.784 2.751 6.636 1.00 0.00 74 ARG A C 5
ATOM 6176 O O . ARG A 1 74 ? 12.036 1.591 6.960 1.00 0.00 74 ARG A O 5
ATOM 6197 N N . ILE A 1 75 ? 10.563 3.163 6.312 1.00 0.00 75 ILE A N 5
ATOM 6198 C CA . ILE A 1 75 ? 9.404 2.286 6.428 1.00 0.00 75 ILE A CA 5
ATOM 6199 C C . ILE A 1 75 ? 8.879 1.884 5.055 1.00 0.00 75 ILE A C 5
ATOM 6200 O O . ILE A 1 75 ? 8.588 2.736 4.217 1.00 0.00 75 ILE A O 5
ATOM 6216 N N . ARG A 1 76 ? 8.762 0.578 4.832 1.00 0.00 76 ARG A N 5
ATOM 6217 C CA . ARG A 1 76 ? 8.298 0.059 3.551 1.00 0.00 76 ARG A CA 5
ATOM 6218 C C . ARG A 1 76 ? 7.164 -0.940 3.740 1.00 0.00 76 ARG A C 5
ATOM 6219 O O . ARG A 1 76 ? 7.086 -1.617 4.765 1.00 0.00 76 ARG A O 5
ATOM 6240 N N . GLU A 1 77 ? 6.288 -1.027 2.745 1.00 0.00 77 GLU A N 5
ATOM 6241 C CA . GLU A 1 77 ? 5.218 -2.017 2.751 1.00 0.00 77 GLU A CA 5
ATOM 6242 C C . GLU A 1 77 ? 5.700 -3.352 2.199 1.00 0.00 77 GLU A C 5
ATOM 6243 O O . GLU A 1 77 ? 6.494 -3.396 1.259 1.00 0.00 77 GLU A O 5
ATOM 6255 N N . GLU A 1 78 ? 5.216 -4.441 2.788 1.00 0.00 78 GLU A N 5
ATOM 6256 C CA . GLU A 1 78 ? 5.462 -5.775 2.253 1.00 0.00 78 GLU A CA 5
ATOM 6257 C C . GLU A 1 78 ? 4.156 -6.496 1.945 1.00 0.00 78 GLU A C 5
ATOM 6258 O O . GLU A 1 78 ? 3.561 -6.252 0.931 1.00 0.00 78 GLU A O 5
ATOM 6271 N N . THR A 1 1 ? 1.607 -1.400 -1.266 1.00 0.00 1 THR A N 6
ATOM 6272 C CA . THR A 1 1 ? 2.953 -0.947 -1.597 1.00 0.00 1 THR A CA 6
ATOM 6273 C C . THR A 1 1 ? 3.137 0.527 -1.261 1.00 0.00 1 THR A C 6
ATOM 6274 O O . THR A 1 1 ? 2.703 1.403 -2.008 1.00 0.00 1 THR A O 6
ATOM 6287 N N . ARG A 1 2 ? 3.783 0.795 -0.131 1.00 0.00 2 ARG A N 6
ATOM 6288 C CA . ARG A 1 2 ? 4.010 2.164 0.316 1.00 0.00 2 ARG A CA 6
ATOM 6289 C C . ARG A 1 2 ? 5.351 2.297 1.028 1.00 0.00 2 ARG A C 6
ATOM 6290 O O . ARG A 1 2 ? 5.732 1.437 1.819 1.00 0.00 2 ARG A O 6
ATOM 6311 N N . GLU A 1 3 ? 6.062 3.382 0.739 1.00 0.00 3 GLU A N 6
ATOM 6312 C CA . GLU A 1 3 ? 7.307 3.688 1.432 1.00 0.00 3 GLU A CA 6
ATOM 6313 C C . GLU A 1 3 ? 7.290 5.103 1.997 1.00 0.00 3 GLU A C 6
ATOM 6314 O O . GLU A 1 3 ? 6.755 6.022 1.376 1.00 0.00 3 GLU A O 6
ATOM 6326 N N . THR A 1 4 ? 7.881 5.273 3.175 1.00 0.00 4 THR A N 6
ATOM 6327 C CA . THR A 1 4 ? 8.018 6.591 3.781 1.00 0.00 4 THR A CA 6
ATOM 6328 C C . THR A 1 4 ? 9.282 6.680 4.626 1.00 0.00 4 THR A C 6
ATOM 6329 O O . THR A 1 4 ? 10.084 5.747 4.660 1.00 0.00 4 THR A O 6
ATOM 6340 N N . LYS A 1 5 ? 9.453 7.806 5.309 1.00 0.00 5 LYS A N 6
ATOM 6341 C CA . LYS A 1 5 ? 10.653 8.048 6.101 1.00 0.00 5 LYS A CA 6
ATOM 6342 C C . LYS A 1 5 ? 10.316 8.741 7.415 1.00 0.00 5 LYS A C 6
ATOM 6343 O O . LYS A 1 5 ? 9.519 9.678 7.447 1.00 0.00 5 LYS A O 6
ATOM 6362 N N . VAL A 1 6 ? 10.928 8.273 8.498 1.00 0.00 6 VAL A N 6
ATOM 6363 C CA . VAL A 1 6 ? 10.648 8.807 9.826 1.00 0.00 6 VAL A CA 6
ATOM 6364 C C . VAL A 1 6 ? 11.935 9.160 10.560 1.00 0.00 6 VAL A C 6
ATOM 6365 O O . VAL A 1 6 ? 12.921 8.427 10.491 1.00 0.00 6 VAL A O 6
ATOM 6378 N N . THR A 1 7 ? 11.918 10.289 11.262 1.00 0.00 7 THR A N 6
ATOM 6379 C CA . THR A 1 7 ? 13.004 10.640 12.170 1.00 0.00 7 THR A CA 6
ATOM 6380 C C . THR A 1 7 ? 12.513 10.715 13.609 1.00 0.00 7 THR A C 6
ATOM 6381 O O . THR A 1 7 ? 11.493 11.341 13.897 1.00 0.00 7 THR A O 6
ATOM 6392 N N . VAL A 1 8 ? 13.246 10.072 14.514 1.00 0.00 8 VAL A N 6
ATOM 6393 C CA . VAL A 1 8 ? 12.875 10.045 15.923 1.00 0.00 8 VAL A CA 6
ATOM 6394 C C . VAL A 1 8 ? 13.973 10.646 16.792 1.00 0.00 8 VAL A C 6
ATOM 6395 O O . VAL A 1 8 ? 15.152 10.337 16.621 1.00 0.00 8 VAL A O 6
ATOM 6408 N N . ASN A 1 9 ? 13.578 11.505 17.726 1.00 0.00 9 ASN A N 6
ATOM 6409 C CA . ASN A 1 9 ? 14.523 12.115 18.653 1.00 0.00 9 ASN A CA 6
ATOM 6410 C C . ASN A 1 9 ? 14.828 11.187 19.822 1.00 0.00 9 ASN A C 6
ATOM 6411 O O . ASN A 1 9 ? 14.015 10.333 20.177 1.00 0.00 9 ASN A O 6
ATOM 6422 N N . PRO A 1 10 ? 16.004 11.357 20.415 1.00 0.00 10 PRO A N 6
ATOM 6423 C CA . PRO A 1 10 ? 16.405 10.558 21.567 1.00 0.00 10 PRO A CA 6
ATOM 6424 C C . PRO A 1 10 ? 15.332 10.574 22.648 1.00 0.00 10 PRO A C 6
ATOM 6425 O O . PRO A 1 10 ? 14.840 11.635 23.031 1.00 0.00 10 PRO A O 6
ATOM 6436 N N . GLY A 1 11 ? 14.975 9.392 23.138 1.00 0.00 11 GLY A N 6
ATOM 6437 C CA . GLY A 1 11 ? 14.026 9.275 24.238 1.00 0.00 11 GLY A CA 6
ATOM 6438 C C . GLY A 1 11 ? 12.593 9.210 23.725 1.00 0.00 11 GLY A C 6
ATOM 6439 O O . GLY A 1 11 ? 11.691 8.753 24.428 1.00 0.00 11 GLY A O 6
ATOM 6443 N N . GLU A 1 12 ? 12.389 9.669 22.495 1.00 0.00 12 GLU A N 6
ATOM 6444 C CA . GLU A 1 12 ? 11.055 9.728 21.911 1.00 0.00 12 GLU A CA 6
ATOM 6445 C C . GLU A 1 12 ? 10.790 8.521 21.019 1.00 0.00 12 GLU A C 6
ATOM 6446 O O . GLU A 1 12 ? 11.684 7.709 20.776 1.00 0.00 12 GLU A O 6
ATOM 6458 N N . GLU A 1 13 ? 9.559 8.408 20.536 1.00 0.00 13 GLU A N 6
ATOM 6459 C CA . GLU A 1 13 ? 9.192 7.338 19.616 1.00 0.00 13 GLU A CA 6
ATOM 6460 C C . GLU A 1 13 ? 8.140 7.804 18.618 1.00 0.00 13 GLU A C 6
ATOM 6461 O O . GLU A 1 13 ? 7.345 8.698 18.912 1.00 0.00 13 GLU A O 6
ATOM 6473 N N . TYR A 1 14 ? 8.141 7.195 17.437 1.00 0.00 14 TYR A N 6
ATOM 6474 C CA . TYR A 1 14 ? 7.127 7.479 16.429 1.00 0.00 14 TYR A CA 6
ATOM 6475 C C . TYR A 1 14 ? 6.243 6.263 16.178 1.00 0.00 14 TYR A C 6
ATOM 6476 O O . TYR A 1 14 ? 6.726 5.132 16.141 1.00 0.00 14 TYR A O 6
ATOM 6494 N N . GLU A 1 15 ? 4.948 6.504 16.009 1.00 0.00 15 GLU A N 6
ATOM 6495 C CA . GLU A 1 15 ? 3.993 5.427 15.771 1.00 0.00 15 GLU A CA 6
ATOM 6496 C C . GLU A 1 15 ? 3.705 5.266 14.284 1.00 0.00 15 GLU A C 6
ATOM 6497 O O . GLU A 1 15 ? 3.257 6.203 13.624 1.00 0.00 15 GLU A O 6
ATOM 6509 N N . VAL A 1 16 ? 3.964 4.072 13.764 1.00 0.00 16 VAL A N 6
ATOM 6510 C CA . VAL A 1 16 ? 3.659 3.761 12.372 1.00 0.00 16 VAL A CA 6
ATOM 6511 C C . VAL A 1 16 ? 2.280 3.131 12.238 1.00 0.00 16 VAL A C 6
ATOM 6512 O O . VAL A 1 16 ? 1.932 2.211 12.979 1.00 0.00 16 VAL A O 6
ATOM 6525 N N . LYS A 1 17 ? 1.495 3.631 11.290 1.00 0.00 17 LYS A N 6
ATOM 6526 C CA . LYS A 1 17 ? 0.172 3.080 11.020 1.00 0.00 17 LYS A CA 6
ATOM 6527 C C . LYS A 1 17 ? 0.215 2.079 9.872 1.00 0.00 17 LYS A C 6
ATOM 6528 O O . LYS A 1 17 ? 0.696 2.390 8.783 1.00 0.00 17 LYS A O 6
ATOM 6547 N N . VAL A 1 18 ? -0.292 0.877 10.124 1.00 0.00 18 VAL A N 6
ATOM 6548 C CA . VAL A 1 18 ? -0.306 -0.174 9.113 1.00 0.00 18 VAL A CA 6
ATOM 6549 C C . VAL A 1 18 ? -1.719 -0.696 8.881 1.00 0.00 18 VAL A C 6
ATOM 6550 O O . VAL A 1 18 ? -2.460 -0.953 9.829 1.00 0.00 18 VAL A O 6
ATOM 6563 N N . ASN A 1 19 ? -2.085 -0.848 7.613 1.00 0.00 19 ASN A N 6
ATOM 6564 C CA . ASN A 1 19 ? -3.431 -1.276 7.250 1.00 0.00 19 ASN A CA 6
ATOM 6565 C C . ASN A 1 19 ? -3.613 -2.771 7.474 1.00 0.00 19 ASN A C 6
ATOM 6566 O O . ASN A 1 19 ? -2.671 -3.550 7.328 1.00 0.00 19 ASN A O 6
ATOM 6577 N N . PRO A 1 20 ? -4.831 -3.168 7.829 1.00 0.00 20 PRO A N 6
ATOM 6578 C CA . PRO A 1 20 ? -5.151 -4.576 8.026 1.00 0.00 20 PRO A CA 6
ATOM 6579 C C . PRO A 1 20 ? -4.746 -5.407 6.815 1.00 0.00 20 PRO A C 6
ATOM 6580 O O . PRO A 1 20 ? -4.981 -5.013 5.673 1.00 0.00 20 PRO A O 6
ATOM 6591 N N . GLY A 1 21 ? -4.137 -6.560 7.072 1.00 0.00 21 GLY A N 6
ATOM 6592 C CA . GLY A 1 21 ? -3.839 -7.521 6.017 1.00 0.00 21 GLY A CA 6
ATOM 6593 C C . GLY A 1 21 ? -2.429 -7.327 5.477 1.00 0.00 21 GLY A C 6
ATOM 6594 O O . GLY A 1 21 ? -1.850 -8.238 4.886 1.00 0.00 21 GLY A O 6
ATOM 6598 N N . THR A 1 22 ? -1.881 -6.135 5.683 1.00 0.00 22 THR A N 6
ATOM 6599 C CA . THR A 1 22 ? -0.570 -5.790 5.144 1.00 0.00 22 THR A CA 6
ATOM 6600 C C . THR A 1 22 ? 0.533 -6.082 6.154 1.00 0.00 22 THR A C 6
ATOM 6601 O O . THR A 1 22 ? 0.264 -6.329 7.330 1.00 0.00 22 THR A O 6
ATOM 6612 N N . ARG A 1 23 ? 1.776 -6.054 5.688 1.00 0.00 23 ARG A N 6
ATOM 6613 C CA . ARG A 1 23 ? 2.930 -6.128 6.576 1.00 0.00 23 ARG A CA 6
ATOM 6614 C C . ARG A 1 23 ? 3.782 -4.869 6.481 1.00 0.00 23 ARG A C 6
ATOM 6615 O O . ARG A 1 23 ? 3.720 -4.140 5.490 1.00 0.00 23 ARG A O 6
ATOM 6636 N N . VAL A 1 24 ? 4.578 -4.619 7.514 1.00 0.00 24 VAL A N 6
ATOM 6637 C CA . VAL A 1 24 ? 5.476 -3.469 7.530 1.00 0.00 24 VAL A CA 6
ATOM 6638 C C . VAL A 1 24 ? 6.885 -3.877 7.943 1.00 0.00 24 VAL A C 6
ATOM 6639 O O . VAL A 1 24 ? 7.065 -4.692 8.848 1.00 0.00 24 VAL A O 6
ATOM 6652 N N . GLU A 1 25 ? 7.880 -3.307 7.274 1.00 0.00 25 GLU A N 6
ATOM 6653 C CA . GLU A 1 25 ? 9.271 -3.484 7.671 1.00 0.00 25 GLU A CA 6
ATOM 6654 C C . GLU A 1 25 ? 9.956 -2.141 7.894 1.00 0.00 25 GLU A C 6
ATOM 6655 O O . GLU A 1 25 ? 9.861 -1.239 7.061 1.00 0.00 25 GLU A O 6
ATOM 6667 N N . ILE A 1 26 ? 10.646 -2.013 9.022 1.00 0.00 26 ILE A N 6
ATOM 6668 C CA . ILE A 1 26 ? 11.368 -0.789 9.346 1.00 0.00 26 ILE A CA 6
ATOM 6669 C C . ILE A 1 26 ? 12.860 -1.050 9.494 1.00 0.00 26 ILE A C 6
ATOM 6670 O O . ILE A 1 26 ? 13.274 -1.954 10.222 1.00 0.00 26 ILE A O 6
ATOM 6686 N N . GLN A 1 27 ? 13.667 -0.254 8.800 1.00 0.00 27 GLN A N 6
ATOM 6687 C CA . GLN A 1 27 ? 15.117 -0.332 8.930 1.00 0.00 27 GLN A CA 6
ATOM 6688 C C . GLN A 1 27 ? 15.667 0.879 9.674 1.00 0.00 27 GLN A C 6
ATOM 6689 O O . GLN A 1 27 ? 15.357 2.020 9.336 1.00 0.00 27 GLN A O 6
ATOM 6703 N N . ALA A 1 28 ? 16.487 0.621 10.688 1.00 0.00 28 ALA A N 6
ATOM 6704 C CA . ALA A 1 28 ? 17.013 1.683 11.536 1.00 0.00 28 ALA A CA 6
ATOM 6705 C C . ALA A 1 28 ? 18.395 2.125 11.072 1.00 0.00 28 ALA A C 6
ATOM 6706 O O . ALA A 1 28 ? 19.210 1.307 10.647 1.00 0.00 28 ALA A O 6
ATOM 6713 N N . LYS A 1 29 ? 18.652 3.426 11.154 1.00 0.00 29 LYS A N 6
ATOM 6714 C CA . LYS A 1 29 ? 19.988 3.960 10.913 1.00 0.00 29 LYS A CA 6
ATOM 6715 C C . LYS A 1 29 ? 20.746 4.157 12.220 1.00 0.00 29 LYS A C 6
ATOM 6716 O O . LYS A 1 29 ? 21.764 4.846 12.260 1.00 0.00 29 LYS A O 6
ATOM 6735 N N . GLY A 1 30 ? 20.242 3.548 13.288 1.00 0.00 30 GLY A N 6
ATOM 6736 C CA . GLY A 1 30 ? 20.888 3.629 14.592 1.00 0.00 30 GLY A CA 6
ATOM 6737 C C . GLY A 1 30 ? 20.220 2.701 15.597 1.00 0.00 30 GLY A C 6
ATOM 6738 O O . GLY A 1 30 ? 19.239 2.027 15.278 1.00 0.00 30 GLY A O 6
ATOM 6742 N N . PRO A 1 31 ? 20.754 2.668 16.814 1.00 0.00 31 PRO A N 6
ATOM 6743 C CA . PRO A 1 31 ? 20.187 1.852 17.880 1.00 0.00 31 PRO A CA 6
ATOM 6744 C C . PRO A 1 31 ? 18.721 2.193 18.113 1.00 0.00 31 PRO A C 6
ATOM 6745 O O . PRO A 1 31 ? 18.374 3.349 18.356 1.00 0.00 31 PRO A O 6
ATOM 6756 N N . ALA A 1 32 ? 17.864 1.181 18.040 1.00 0.00 32 ALA A N 6
ATOM 6757 C CA . ALA A 1 32 ? 16.421 1.396 18.041 1.00 0.00 32 ALA A CA 6
ATOM 6758 C C . ALA A 1 32 ? 15.689 0.217 18.670 1.00 0.00 32 ALA A C 6
ATOM 6759 O O . ALA A 1 32 ? 16.224 -0.888 18.749 1.00 0.00 32 ALA A O 6
ATOM 6766 N N . GLU A 1 33 ? 14.462 0.461 19.116 1.00 0.00 33 GLU A N 6
ATOM 6767 C CA . GLU A 1 33 ? 13.595 -0.609 19.594 1.00 0.00 33 GLU A CA 6
ATOM 6768 C C . GLU A 1 33 ? 12.188 -0.477 19.022 1.00 0.00 33 GLU A C 6
ATOM 6769 O O . GLU A 1 33 ? 11.556 0.573 19.139 1.00 0.00 33 GLU A O 6
ATOM 6781 N N . PHE A 1 34 ? 11.704 -1.547 18.402 1.00 0.00 34 PHE A N 6
ATOM 6782 C CA . PHE A 1 34 ? 10.411 -1.522 17.728 1.00 0.00 34 PHE A CA 6
ATOM 6783 C C . PHE A 1 34 ? 9.379 -2.352 18.483 1.00 0.00 34 PHE A C 6
ATOM 6784 O O . PHE A 1 34 ? 9.578 -3.544 18.717 1.00 0.00 34 PHE A O 6
ATOM 6801 N N . GLU A 1 35 ? 8.279 -1.713 18.864 1.00 0.00 35 GLU A N 6
ATOM 6802 C CA . GLU A 1 35 ? 7.238 -2.376 19.640 1.00 0.00 35 GLU A CA 6
ATOM 6803 C C . GLU A 1 35 ? 5.910 -2.374 18.892 1.00 0.00 35 GLU A C 6
ATOM 6804 O O . GLU A 1 35 ? 5.449 -1.331 18.427 1.00 0.00 35 GLU A O 6
ATOM 6816 N N . GLY A 1 36 ? 5.300 -3.549 18.778 1.00 0.00 36 GLY A N 6
ATOM 6817 C CA . GLY A 1 36 ? 4.041 -3.694 18.056 1.00 0.00 36 GLY A CA 6
ATOM 6818 C C . GLY A 1 36 ? 3.792 -5.144 17.667 1.00 0.00 36 GLY A C 6
ATOM 6819 O O . GLY A 1 36 ? 4.713 -5.959 17.647 1.00 0.00 36 GLY A O 6
ATOM 6823 N N . GLY A 1 37 ? 2.538 -5.461 17.359 1.00 0.00 37 GLY A N 6
ATOM 6824 C CA . GLY A 1 37 ? 2.176 -6.798 16.906 1.00 0.00 37 GLY A CA 6
ATOM 6825 C C . GLY A 1 37 ? 2.158 -7.787 18.064 1.00 0.00 37 GLY A C 6
ATOM 6826 O O . GLY A 1 37 ? 2.044 -8.997 17.860 1.00 0.00 37 GLY A O 6
ATOM 6830 N N . GLY A 1 38 ? 2.272 -7.267 19.281 1.00 0.00 38 GLY A N 6
ATOM 6831 C CA . GLY A 1 38 ? 2.323 -8.106 20.473 1.00 0.00 38 GLY A CA 6
ATOM 6832 C C . GLY A 1 38 ? 3.755 -8.495 20.811 1.00 0.00 38 GLY A C 6
ATOM 6833 O O . GLY A 1 38 ? 3.997 -9.252 21.751 1.00 0.00 38 GLY A O 6
ATOM 6837 N N . THR A 1 39 ? 4.702 -7.973 20.039 1.00 0.00 39 THR A N 6
ATOM 6838 C CA . THR A 1 39 ? 6.115 -8.268 20.253 1.00 0.00 39 THR A CA 6
ATOM 6839 C C . THR A 1 39 ? 6.933 -6.990 20.375 1.00 0.00 39 THR A C 6
ATOM 6840 O O . THR A 1 39 ? 6.435 -5.895 20.114 1.00 0.00 39 THR A O 6
ATOM 6851 N N . ARG A 1 40 ? 8.191 -7.134 20.775 1.00 0.00 40 ARG A N 6
ATOM 6852 C CA . ARG A 1 40 ? 9.130 -6.019 20.772 1.00 0.00 40 ARG A CA 6
ATOM 6853 C C . ARG A 1 40 ? 10.544 -6.488 20.458 1.00 0.00 40 ARG A C 6
ATOM 6854 O O . ARG A 1 40 ? 11.025 -7.466 21.029 1.00 0.00 40 ARG A O 6
ATOM 6875 N N . THR A 1 41 ? 11.206 -5.786 19.544 1.00 0.00 41 THR A N 6
ATOM 6876 C CA . THR A 1 41 ? 12.551 -6.158 19.119 1.00 0.00 41 THR A CA 6
ATOM 6877 C C . THR A 1 41 ? 13.506 -4.975 19.222 1.00 0.00 41 THR A C 6
ATOM 6878 O O . THR A 1 41 ? 13.173 -3.860 18.824 1.00 0.00 41 THR A O 6
ATOM 6889 N N . ARG A 1 42 ? 14.697 -5.229 19.758 1.00 0.00 42 ARG A N 6
ATOM 6890 C CA . ARG A 1 42 ? 15.772 -4.244 19.733 1.00 0.00 42 ARG A CA 6
ATOM 6891 C C . ARG A 1 42 ? 16.709 -4.481 18.556 1.00 0.00 42 ARG A C 6
ATOM 6892 O O . ARG A 1 42 ? 17.063 -5.620 18.250 1.00 0.00 42 ARG A O 6
ATOM 6913 N N . LEU A 1 43 ? 17.107 -3.398 17.896 1.00 0.00 43 LEU A N 6
ATOM 6914 C CA . LEU A 1 43 ? 17.824 -3.491 16.631 1.00 0.00 43 LEU A CA 6
ATOM 6915 C C . LEU A 1 43 ? 19.171 -2.787 16.707 1.00 0.00 43 LEU A C 6
ATOM 6916 O O . LEU A 1 43 ? 19.313 -1.769 17.384 1.00 0.00 43 LEU A O 6
ATOM 6932 N N . ASN A 1 44 ? 20.160 -3.335 16.009 1.00 0.00 44 ASN A N 6
ATOM 6933 C CA . ASN A 1 44 ? 21.400 -2.617 15.744 1.00 0.00 44 ASN A CA 6
ATOM 6934 C C . ASN A 1 44 ? 21.296 -1.787 14.471 1.00 0.00 44 ASN A C 6
ATOM 6935 O O . ASN A 1 44 ? 20.414 -2.013 13.642 1.00 0.00 44 ASN A O 6
ATOM 6946 N N . PRO A 1 45 ? 22.201 -0.827 14.320 1.00 0.00 45 PRO A N 6
ATOM 6947 C CA . PRO A 1 45 ? 22.255 -0.006 13.116 1.00 0.00 45 PRO A CA 6
ATOM 6948 C C . PRO A 1 45 ? 22.302 -0.871 11.863 1.00 0.00 45 PRO A C 6
ATOM 6949 O O . PRO A 1 45 ? 23.100 -1.803 11.770 1.00 0.00 45 PRO A O 6
ATOM 6960 N N . GLY A 1 46 ? 21.442 -0.556 10.900 1.00 0.00 46 GLY A N 6
ATOM 6961 C CA . GLY A 1 46 ? 21.438 -1.250 9.618 1.00 0.00 46 GLY A CA 6
ATOM 6962 C C . GLY A 1 46 ? 20.412 -2.376 9.605 1.00 0.00 46 GLY A C 6
ATOM 6963 O O . GLY A 1 46 ? 19.967 -2.811 8.542 1.00 0.00 46 GLY A O 6
ATOM 6967 N N . GLU A 1 47 ? 20.039 -2.844 10.791 1.00 0.00 47 GLU A N 6
ATOM 6968 C CA . GLU A 1 47 ? 19.134 -3.980 10.916 1.00 0.00 47 GLU A CA 6
ATOM 6969 C C . GLU A 1 47 ? 17.683 -3.553 10.735 1.00 0.00 47 GLU A C 6
ATOM 6970 O O . GLU A 1 47 ? 17.355 -2.373 10.858 1.00 0.00 47 GLU A O 6
ATOM 6982 N N . SER A 1 48 ? 16.818 -4.518 10.444 1.00 0.00 48 SER A N 6
ATOM 6983 C CA . SER A 1 48 ? 15.400 -4.243 10.254 1.00 0.00 48 SER A CA 6
ATOM 6984 C C . SER A 1 48 ? 14.538 -5.331 10.884 1.00 0.00 48 SER A C 6
ATOM 6985 O O . SER A 1 48 ? 15.037 -6.393 11.256 1.00 0.00 48 SER A O 6
ATOM 6993 N N . TYR A 1 49 ? 13.243 -5.059 11.002 1.00 0.00 49 TYR A N 6
ATOM 6994 C CA . TYR A 1 49 ? 12.294 -6.046 11.504 1.00 0.00 49 TYR A CA 6
ATOM 6995 C C . TYR A 1 49 ? 10.915 -5.846 10.890 1.00 0.00 49 TYR A C 6
ATOM 6996 O O . TYR A 1 49 ? 10.486 -4.717 10.658 1.00 0.00 49 TYR A O 6
ATOM 7014 N N . LYS A 1 50 ? 10.225 -6.953 10.629 1.00 0.00 50 LYS A N 6
ATOM 7015 C CA . LYS A 1 50 ? 8.931 -6.906 9.959 1.00 0.00 50 LYS A CA 6
ATOM 7016 C C . LYS A 1 50 ? 7.803 -7.273 10.916 1.00 0.00 50 LYS A C 6
ATOM 7017 O O . LYS A 1 50 ? 7.901 -8.248 11.662 1.00 0.00 50 LYS A O 6
ATOM 7036 N N . PHE A 1 51 ? 6.732 -6.488 10.888 1.00 0.00 51 PHE A N 6
ATOM 7037 C CA . PHE A 1 51 ? 5.540 -6.791 11.671 1.00 0.00 51 PHE A CA 6
ATOM 7038 C C . PHE A 1 51 ? 4.367 -7.156 10.771 1.00 0.00 51 PHE A C 6
ATOM 7039 O O . PHE A 1 51 ? 4.255 -6.660 9.650 1.00 0.00 51 PHE A O 6
ATOM 7056 N N . GLU A 1 52 ? 3.493 -8.024 11.270 1.00 0.00 52 GLU A N 6
ATOM 7057 C CA . GLU A 1 52 ? 2.279 -8.390 10.548 1.00 0.00 52 GLU A CA 6
ATOM 7058 C C . GLU A 1 52 ? 1.041 -7.817 11.228 1.00 0.00 52 GLU A C 6
ATOM 7059 O O . GLU A 1 52 ? 0.937 -7.825 12.454 1.00 0.00 52 GLU A O 6
ATOM 7071 N N . ASN A 1 53 ? 0.106 -7.323 10.424 1.00 0.00 53 ASN A N 6
ATOM 7072 C CA . ASN A 1 53 ? -1.214 -6.956 10.921 1.00 0.00 53 ASN A CA 6
ATOM 7073 C C . ASN A 1 53 ? -2.237 -8.045 10.620 1.00 0.00 53 ASN A C 6
ATOM 7074 O O . ASN A 1 53 ? -2.831 -8.072 9.542 1.00 0.00 53 ASN A O 6
ATOM 7085 N N . LEU A 1 54 ? -2.439 -8.940 11.580 1.00 0.00 54 LEU A N 6
ATOM 7086 C CA . LEU A 1 54 ? -3.289 -10.107 11.372 1.00 0.00 54 LEU A CA 6
ATOM 7087 C C . LEU A 1 54 ? -4.681 -9.885 11.952 1.00 0.00 54 LEU A C 6
ATOM 7088 O O . LEU A 1 54 ? -5.385 -10.838 12.286 1.00 0.00 54 LEU A O 6
ATOM 7104 N N . THR A 1 55 ? -5.072 -8.620 12.069 1.00 0.00 55 THR A N 6
ATOM 7105 C CA . THR A 1 55 ? -6.366 -8.269 12.642 1.00 0.00 55 THR A CA 6
ATOM 7106 C C . THR A 1 55 ? -7.214 -7.486 11.648 1.00 0.00 55 THR A C 6
ATOM 7107 O O . THR A 1 55 ? -6.797 -7.248 10.514 1.00 0.00 55 THR A O 6
ATOM 7118 N N . SER A 1 56 ? -8.405 -7.089 12.079 1.00 0.00 56 SER A N 6
ATOM 7119 C CA . SER A 1 56 ? -9.277 -6.254 11.261 1.00 0.00 56 SER A CA 6
ATOM 7120 C C . SER A 1 56 ? -8.984 -4.774 11.475 1.00 0.00 56 SER A C 6
ATOM 7121 O O . SER A 1 56 ? -9.535 -3.916 10.787 1.00 0.00 56 SER A O 6
ATOM 7129 N N . GLN A 1 57 ? -8.112 -4.482 12.435 1.00 0.00 57 GLN A N 6
ATOM 7130 C CA . GLN A 1 57 ? -7.864 -3.107 12.851 1.00 0.00 57 GLN A CA 6
ATOM 7131 C C . GLN A 1 57 ? -6.461 -2.660 12.466 1.00 0.00 57 GLN A C 6
ATOM 7132 O O . GLN A 1 57 ? -5.561 -3.482 12.296 1.00 0.00 57 GLN A O 6
ATOM 7146 N N . PRO A 1 58 ? -6.279 -1.350 12.331 1.00 0.00 58 PRO A N 6
ATOM 7147 C CA . PRO A 1 58 ? -4.960 -0.781 12.081 1.00 0.00 58 PRO A CA 6
ATOM 7148 C C . PRO A 1 58 ? -3.959 -1.227 13.139 1.00 0.00 58 PRO A C 6
ATOM 7149 O O . PRO A 1 58 ? -4.294 -1.340 14.318 1.00 0.00 58 PRO A O 6
ATOM 7160 N N . LEU A 1 59 ? -2.726 -1.479 12.712 1.00 0.00 59 LEU A N 6
ATOM 7161 C CA . LEU A 1 59 ? -1.668 -1.894 13.625 1.00 0.00 59 LEU A CA 6
ATOM 7162 C C . LEU A 1 59 ? -0.718 -0.742 13.927 1.00 0.00 59 LEU A C 6
ATOM 7163 O O . LEU A 1 59 ? -0.335 0.011 13.031 1.00 0.00 59 LEU A O 6
ATOM 7179 N N . ARG A 1 60 ? -0.342 -0.609 15.194 1.00 0.00 60 ARG A N 6
ATOM 7180 C CA . ARG A 1 60 ? 0.515 0.487 15.628 1.00 0.00 60 ARG A CA 6
ATOM 7181 C C . ARG A 1 60 ? 1.893 -0.018 16.035 1.00 0.00 60 ARG A C 6
ATOM 7182 O O . ARG A 1 60 ? 2.017 -0.882 16.901 1.00 0.00 60 ARG A O 6
ATOM 7203 N N . ILE A 1 61 ? 2.927 0.527 15.402 1.00 0.00 61 ILE A N 6
ATOM 7204 C CA . ILE A 1 61 ? 4.302 0.163 15.727 1.00 0.00 61 ILE A CA 6
ATOM 7205 C C . ILE A 1 61 ? 5.097 1.376 16.194 1.00 0.00 61 ILE A C 6
ATOM 7206 O O . ILE A 1 61 ? 5.218 2.365 15.473 1.00 0.00 61 ILE A O 6
ATOM 7222 N N . ARG A 1 62 ? 5.637 1.291 17.404 1.00 0.00 62 ARG A N 6
ATOM 7223 C CA . ARG A 1 62 ? 6.414 2.385 17.974 1.00 0.00 62 ARG A CA 6
ATOM 7224 C C . ARG A 1 62 ? 7.893 2.246 17.634 1.00 0.00 62 ARG A C 6
ATOM 7225 O O . ARG A 1 62 ? 8.485 1.183 17.819 1.00 0.00 62 ARG A O 6
ATOM 7246 N N . LEU A 1 63 ? 8.484 3.326 17.135 1.00 0.00 63 LEU A N 6
ATOM 7247 C CA . LEU A 1 63 ? 9.902 3.335 16.794 1.00 0.00 63 LEU A CA 6
ATOM 7248 C C . LEU A 1 63 ? 10.708 4.135 17.809 1.00 0.00 63 LEU A C 6
ATOM 7249 O O . LEU A 1 63 ? 10.765 5.362 17.745 1.00 0.00 63 LEU A O 6
ATOM 7265 N N . ARG A 1 64 ? 11.331 3.429 18.748 1.00 0.00 64 ARG A N 6
ATOM 7266 C CA . ARG A 1 64 ? 11.992 4.072 19.877 1.00 0.00 64 ARG A CA 6
ATOM 7267 C C . ARG A 1 64 ? 13.459 4.348 19.573 1.00 0.00 64 ARG A C 6
ATOM 7268 O O . ARG A 1 64 ? 14.186 3.463 19.122 1.00 0.00 64 ARG A O 6
ATOM 7289 N N . ASN A 1 65 ? 13.889 5.579 19.823 1.00 0.00 65 ASN A N 6
ATOM 7290 C CA . ASN A 1 65 ? 15.282 5.960 19.622 1.00 0.00 65 ASN A CA 6
ATOM 7291 C C . ASN A 1 65 ? 16.104 5.728 20.884 1.00 0.00 65 ASN A C 6
ATOM 7292 O O . ASN A 1 65 ? 15.932 6.423 21.886 1.00 0.00 65 ASN A O 6
ATOM 7303 N N . LEU A 1 66 ? 16.997 4.746 20.830 1.00 0.00 66 LEU A N 6
ATOM 7304 C CA . LEU A 1 66 ? 17.732 4.314 22.013 1.00 0.00 66 LEU A CA 6
ATOM 7305 C C . LEU A 1 66 ? 19.009 5.125 22.194 1.00 0.00 66 LEU A C 6
ATOM 7306 O O . LEU A 1 66 ? 19.682 5.021 23.220 1.00 0.00 66 LEU A O 6
ATOM 7322 N N . SER A 1 67 ? 19.339 5.932 21.192 1.00 0.00 67 SER A N 6
ATOM 7323 C CA . SER A 1 67 ? 20.646 6.574 21.121 1.00 0.00 67 SER A CA 6
ATOM 7324 C C . SER A 1 67 ? 20.590 8.000 21.653 1.00 0.00 67 SER A C 6
ATOM 7325 O O . SER A 1 67 ? 19.539 8.469 22.090 1.00 0.00 67 SER A O 6
ATOM 7333 N N . ASP A 1 68 ? 21.726 8.687 21.611 1.00 0.00 68 ASP A N 6
ATOM 7334 C CA . ASP A 1 68 ? 21.802 10.070 22.066 1.00 0.00 68 ASP A CA 6
ATOM 7335 C C . ASP A 1 68 ? 21.613 11.042 20.908 1.00 0.00 68 ASP A C 6
ATOM 7336 O O . ASP A 1 68 ? 21.673 12.259 21.091 1.00 0.00 68 ASP A O 6
ATOM 7345 N N . THR A 1 69 ? 21.385 10.499 19.718 1.00 0.00 69 THR A N 6
ATOM 7346 C CA . THR A 1 69 ? 21.209 11.318 18.523 1.00 0.00 69 THR A CA 6
ATOM 7347 C C . THR A 1 69 ? 19.974 10.893 17.741 1.00 0.00 69 THR A C 6
ATOM 7348 O O . THR A 1 69 ? 19.541 9.744 17.821 1.00 0.00 69 THR A O 6
ATOM 7359 N N . PRO A 1 70 ? 19.409 11.828 16.984 1.00 0.00 70 PRO A N 6
ATOM 7360 C CA . PRO A 1 70 ? 18.279 11.529 16.112 1.00 0.00 70 PRO A CA 6
ATOM 7361 C C . PRO A 1 70 ? 18.599 10.375 15.172 1.00 0.00 70 PRO A C 6
ATOM 7362 O O . PRO A 1 70 ? 19.711 10.274 14.654 1.00 0.00 70 PRO A O 6
ATOM 7373 N N . ILE A 1 71 ? 17.618 9.506 14.953 1.00 0.00 71 ILE A N 6
ATOM 7374 C CA . ILE A 1 71 ? 17.779 8.378 14.044 1.00 0.00 71 ILE A CA 6
ATOM 7375 C C . ILE A 1 71 ? 16.770 8.438 12.905 1.00 0.00 71 ILE A C 6
ATOM 7376 O O . ILE A 1 71 ? 15.581 8.667 13.129 1.00 0.00 71 ILE A O 6
ATOM 7392 N N . GLU A 1 72 ? 17.249 8.229 11.684 1.00 0.00 72 GLU A N 6
ATOM 7393 C CA . GLU A 1 72 ? 16.370 8.074 10.532 1.00 0.00 72 GLU A CA 6
ATOM 7394 C C . GLU A 1 72 ? 15.889 6.636 10.395 1.00 0.00 72 GLU A C 6
ATOM 7395 O O . GLU A 1 72 ? 16.618 5.694 10.711 1.00 0.00 72 GLU A O 6
ATOM 7407 N N . PHE A 1 73 ? 14.659 6.470 9.923 1.00 0.00 73 PHE A N 6
ATOM 7408 C CA . PHE A 1 73 ? 14.109 5.146 9.664 1.00 0.00 73 PHE A CA 6
ATOM 7409 C C . PHE A 1 73 ? 13.504 5.063 8.268 1.00 0.00 73 PHE A C 6
ATOM 7410 O O . PHE A 1 73 ? 12.909 6.025 7.781 1.00 0.00 73 PHE A O 6
ATOM 7427 N N . ARG A 1 74 ? 13.658 3.909 7.628 1.00 0.00 74 ARG A N 6
ATOM 7428 C CA . ARG A 1 74 ? 12.974 3.632 6.372 1.00 0.00 74 ARG A CA 6
ATOM 7429 C C . ARG A 1 74 ? 11.871 2.598 6.561 1.00 0.00 74 ARG A C 6
ATOM 7430 O O . ARG A 1 74 ? 12.121 1.488 7.030 1.00 0.00 74 ARG A O 6
ATOM 7451 N N . ILE A 1 75 ? 10.649 2.971 6.194 1.00 0.00 75 ILE A N 6
ATOM 7452 C CA . ILE A 1 75 ? 9.488 2.120 6.425 1.00 0.00 75 ILE A CA 6
ATOM 7453 C C . ILE A 1 75 ? 8.844 1.697 5.111 1.00 0.00 75 ILE A C 6
ATOM 7454 O O . ILE A 1 75 ? 8.514 2.537 4.273 1.00 0.00 75 ILE A O 6
ATOM 7470 N N . ARG A 1 76 ? 8.668 0.392 4.937 1.00 0.00 76 ARG A N 6
ATOM 7471 C CA . ARG A 1 76 ? 7.984 -0.138 3.763 1.00 0.00 76 ARG A CA 6
ATOM 7472 C C . ARG A 1 76 ? 6.767 -0.964 4.162 1.00 0.00 76 ARG A C 6
ATOM 7473 O O . ARG A 1 76 ? 6.855 -1.840 5.021 1.00 0.00 76 ARG A O 6
ATOM 7494 N N . GLU A 1 77 ? 5.633 -0.680 3.531 1.00 0.00 77 GLU A N 6
ATOM 7495 C CA . GLU A 1 77 ? 4.419 -1.457 3.751 1.00 0.00 77 GLU A CA 6
ATOM 7496 C C . GLU A 1 77 ? 4.046 -2.257 2.511 1.00 0.00 77 GLU A C 6
ATOM 7497 O O . GLU A 1 77 ? 4.117 -1.755 1.389 1.00 0.00 77 GLU A O 6
ATOM 7509 N N . GLU A 1 78 ? 3.646 -3.508 2.718 1.00 0.00 78 GLU A N 6
ATOM 7510 C CA . GLU A 1 78 ? 3.298 -4.395 1.615 1.00 0.00 78 GLU A CA 6
ATOM 7511 C C . GLU A 1 78 ? 1.887 -4.120 1.110 1.00 0.00 78 GLU A C 6
ATOM 7512 O O . GLU A 1 78 ? 1.685 -3.198 0.369 1.00 0.00 78 GLU A O 6
ATOM 7525 N N . THR A 1 1 ? 2.291 -1.193 -3.010 1.00 0.00 1 THR A N 7
ATOM 7526 C CA . THR A 1 1 ? 3.349 -0.961 -2.034 1.00 0.00 1 THR A CA 7
ATOM 7527 C C . THR A 1 1 ? 3.589 0.528 -1.824 1.00 0.00 1 THR A C 7
ATOM 7528 O O . THR A 1 1 ? 3.316 1.342 -2.708 1.00 0.00 1 THR A O 7
ATOM 7541 N N . ARG A 1 2 ? 4.102 0.881 -0.650 1.00 0.00 2 ARG A N 7
ATOM 7542 C CA . ARG A 1 2 ? 4.380 2.275 -0.323 1.00 0.00 2 ARG A CA 7
ATOM 7543 C C . ARG A 1 2 ? 5.756 2.425 0.313 1.00 0.00 2 ARG A C 7
ATOM 7544 O O . ARG A 1 2 ? 6.294 1.478 0.888 1.00 0.00 2 ARG A O 7
ATOM 7565 N N . GLU A 1 3 ? 6.322 3.624 0.209 1.00 0.00 3 GLU A N 7
ATOM 7566 C CA . GLU A 1 3 ? 7.544 3.959 0.930 1.00 0.00 3 GLU A CA 7
ATOM 7567 C C . GLU A 1 3 ? 7.446 5.338 1.568 1.00 0.00 3 GLU A C 7
ATOM 7568 O O . GLU A 1 3 ? 6.834 6.249 1.009 1.00 0.00 3 GLU A O 7
ATOM 7580 N N . THR A 1 4 ? 8.052 5.488 2.740 1.00 0.00 4 THR A N 7
ATOM 7581 C CA . THR A 1 4 ? 8.179 6.793 3.378 1.00 0.00 4 THR A CA 7
ATOM 7582 C C . THR A 1 4 ? 9.422 6.859 4.255 1.00 0.00 4 THR A C 7
ATOM 7583 O O . THR A 1 4 ? 10.245 5.943 4.253 1.00 0.00 4 THR A O 7
ATOM 7594 N N . LYS A 1 5 ? 9.554 7.948 5.005 1.00 0.00 5 LYS A N 7
ATOM 7595 C CA . LYS A 1 5 ? 10.726 8.162 5.846 1.00 0.00 5 LYS A CA 7
ATOM 7596 C C . LYS A 1 5 ? 10.373 8.969 7.088 1.00 0.00 5 LYS A C 7
ATOM 7597 O O . LYS A 1 5 ? 9.586 9.914 7.023 1.00 0.00 5 LYS A O 7
ATOM 7616 N N . VAL A 1 6 ? 10.959 8.592 8.219 1.00 0.00 6 VAL A N 7
ATOM 7617 C CA . VAL A 1 6 ? 10.733 9.303 9.472 1.00 0.00 6 VAL A CA 7
ATOM 7618 C C . VAL A 1 6 ? 12.031 9.467 10.252 1.00 0.00 6 VAL A C 7
ATOM 7619 O O . VAL A 1 6 ? 12.884 8.579 10.253 1.00 0.00 6 VAL A O 7
ATOM 7632 N N . THR A 1 7 ? 12.174 10.610 10.917 1.00 0.00 7 THR A N 7
ATOM 7633 C CA . THR A 1 7 ? 13.263 10.812 11.866 1.00 0.00 7 THR A CA 7
ATOM 7634 C C . THR A 1 7 ? 12.743 10.856 13.297 1.00 0.00 7 THR A C 7
ATOM 7635 O O . THR A 1 7 ? 11.774 11.553 13.595 1.00 0.00 7 THR A O 7
ATOM 7646 N N . VAL A 1 8 ? 13.393 10.106 14.181 1.00 0.00 8 VAL A N 7
ATOM 7647 C CA . VAL A 1 8 ? 12.978 10.034 15.577 1.00 0.00 8 VAL A CA 7
ATOM 7648 C C . VAL A 1 8 ? 14.086 10.513 16.506 1.00 0.00 8 VAL A C 7
ATOM 7649 O O . VAL A 1 8 ? 15.241 10.105 16.374 1.00 0.00 8 VAL A O 7
ATOM 7662 N N . ASN A 1 9 ? 13.727 11.380 17.447 1.00 0.00 9 ASN A N 7
ATOM 7663 C CA . ASN A 1 9 ? 14.700 11.957 18.367 1.00 0.00 9 ASN A CA 7
ATOM 7664 C C . ASN A 1 9 ? 14.912 11.058 19.577 1.00 0.00 9 ASN A C 7
ATOM 7665 O O . ASN A 1 9 ? 14.057 10.238 19.912 1.00 0.00 9 ASN A O 7
ATOM 7676 N N . PRO A 1 10 ? 16.058 11.216 20.232 1.00 0.00 10 PRO A N 7
ATOM 7677 C CA . PRO A 1 10 ? 16.373 10.438 21.424 1.00 0.00 10 PRO A CA 7
ATOM 7678 C C . PRO A 1 10 ? 15.241 10.503 22.440 1.00 0.00 10 PRO A C 7
ATOM 7679 O O . PRO A 1 10 ? 14.779 11.586 22.801 1.00 0.00 10 PRO A O 7
ATOM 7690 N N . GLY A 1 11 ? 14.796 9.338 22.898 1.00 0.00 11 GLY A N 7
ATOM 7691 C CA . GLY A 1 11 ? 13.737 9.261 23.898 1.00 0.00 11 GLY A CA 7
ATOM 7692 C C . GLY A 1 11 ? 12.361 9.319 23.248 1.00 0.00 11 GLY A C 7
ATOM 7693 O O . GLY A 1 11 ? 11.368 8.893 23.837 1.00 0.00 11 GLY A O 7
ATOM 7697 N N . GLU A 1 12 ? 12.309 9.849 22.030 1.00 0.00 12 GLU A N 7
ATOM 7698 C CA . GLU A 1 12 ? 11.044 10.030 21.327 1.00 0.00 12 GLU A CA 7
ATOM 7699 C C . GLU A 1 12 ? 10.536 8.712 20.760 1.00 0.00 12 GLU A C 7
ATOM 7700 O O . GLU A 1 12 ? 11.320 7.864 20.335 1.00 0.00 12 GLU A O 7
ATOM 7712 N N . GLU A 1 13 ? 9.217 8.545 20.756 1.00 0.00 13 GLU A N 7
ATOM 7713 C CA . GLU A 1 13 ? 8.596 7.361 20.176 1.00 0.00 13 GLU A CA 7
ATOM 7714 C C . GLU A 1 13 ? 7.729 7.724 18.978 1.00 0.00 13 GLU A C 7
ATOM 7715 O O . GLU A 1 13 ? 7.016 8.728 18.997 1.00 0.00 13 GLU A O 7
ATOM 7727 N N . TYR A 1 14 ? 7.793 6.903 17.935 1.00 0.00 14 TYR A N 7
ATOM 7728 C CA . TYR A 1 14 ? 6.997 7.125 16.735 1.00 0.00 14 TYR A CA 7
ATOM 7729 C C . TYR A 1 14 ? 6.094 5.934 16.444 1.00 0.00 14 TYR A C 7
ATOM 7730 O O . TYR A 1 14 ? 6.543 4.787 16.447 1.00 0.00 14 TYR A O 7
ATOM 7748 N N . GLU A 1 15 ? 4.819 6.212 16.193 1.00 0.00 15 GLU A N 7
ATOM 7749 C CA . GLU A 1 15 ? 3.844 5.160 15.927 1.00 0.00 15 GLU A CA 7
ATOM 7750 C C . GLU A 1 15 ? 3.810 4.804 14.446 1.00 0.00 15 GLU A C 7
ATOM 7751 O O . GLU A 1 15 ? 3.546 5.657 13.599 1.00 0.00 15 GLU A O 7
ATOM 7763 N N . VAL A 1 16 ? 4.077 3.539 14.141 1.00 0.00 16 VAL A N 7
ATOM 7764 C CA . VAL A 1 16 ? 4.020 3.054 12.767 1.00 0.00 16 VAL A CA 7
ATOM 7765 C C . VAL A 1 16 ? 2.727 2.293 12.505 1.00 0.00 16 VAL A C 7
ATOM 7766 O O . VAL A 1 16 ? 2.456 1.272 13.136 1.00 0.00 16 VAL A O 7
ATOM 7779 N N . LYS A 1 17 ? 1.930 2.797 11.568 1.00 0.00 17 LYS A N 7
ATOM 7780 C CA . LYS A 1 17 ? 0.620 2.221 11.286 1.00 0.00 17 LYS A CA 7
ATOM 7781 C C . LYS A 1 17 ? 0.728 1.062 10.302 1.00 0.00 17 LYS A C 7
ATOM 7782 O O . LYS A 1 17 ? 1.349 1.188 9.246 1.00 0.00 17 LYS A O 7
ATOM 7801 N N . VAL A 1 18 ? 0.121 -0.066 10.655 1.00 0.00 18 VAL A N 7
ATOM 7802 C CA . VAL A 1 18 ? 0.109 -1.233 9.782 1.00 0.00 18 VAL A CA 7
ATOM 7803 C C . VAL A 1 18 ? -1.317 -1.667 9.462 1.00 0.00 18 VAL A C 7
ATOM 7804 O O . VAL A 1 18 ? -2.125 -1.886 10.363 1.00 0.00 18 VAL A O 7
ATOM 7817 N N . ASN A 1 19 ? -1.617 -1.790 8.173 1.00 0.00 19 ASN A N 7
ATOM 7818 C CA . ASN A 1 19 ? -2.952 -2.172 7.732 1.00 0.00 19 ASN A CA 7
ATOM 7819 C C . ASN A 1 19 ? -3.160 -3.677 7.847 1.00 0.00 19 ASN A C 7
ATOM 7820 O O . ASN A 1 19 ? -2.235 -4.459 7.633 1.00 0.00 19 ASN A O 7
ATOM 7831 N N . PRO A 1 20 ? -4.382 -4.076 8.185 1.00 0.00 20 PRO A N 7
ATOM 7832 C CA . PRO A 1 20 ? -4.726 -5.489 8.286 1.00 0.00 20 PRO A CA 7
ATOM 7833 C C . PRO A 1 20 ? -4.344 -6.240 7.016 1.00 0.00 20 PRO A C 7
ATOM 7834 O O . PRO A 1 20 ? -4.644 -5.798 5.908 1.00 0.00 20 PRO A O 7
ATOM 7845 N N . GLY A 1 21 ? -3.682 -7.380 7.185 1.00 0.00 21 GLY A N 7
ATOM 7846 C CA . GLY A 1 21 ? -3.370 -8.259 6.065 1.00 0.00 21 GLY A CA 7
ATOM 7847 C C . GLY A 1 21 ? -2.065 -7.855 5.392 1.00 0.00 21 GLY A C 7
ATOM 7848 O O . GLY A 1 21 ? -1.527 -8.592 4.568 1.00 0.00 21 GLY A O 7
ATOM 7852 N N . THR A 1 22 ? -1.562 -6.678 5.750 1.00 0.00 22 THR A N 7
ATOM 7853 C CA . THR A 1 22 ? -0.352 -6.144 5.135 1.00 0.00 22 THR A CA 7
ATOM 7854 C C . THR A 1 22 ? 0.834 -6.233 6.087 1.00 0.00 22 THR A C 7
ATOM 7855 O O . THR A 1 22 ? 0.674 -6.549 7.267 1.00 0.00 22 THR A O 7
ATOM 7866 N N . ARG A 1 23 ? 2.023 -5.950 5.570 1.00 0.00 23 ARG A N 7
ATOM 7867 C CA . ARG A 1 23 ? 3.233 -5.936 6.386 1.00 0.00 23 ARG A CA 7
ATOM 7868 C C . ARG A 1 23 ? 4.048 -4.673 6.143 1.00 0.00 23 ARG A C 7
ATOM 7869 O O . ARG A 1 23 ? 4.117 -4.175 5.019 1.00 0.00 23 ARG A O 7
ATOM 7890 N N . VAL A 1 24 ? 4.663 -4.158 7.201 1.00 0.00 24 VAL A N 7
ATOM 7891 C CA . VAL A 1 24 ? 5.509 -2.974 7.097 1.00 0.00 24 VAL A CA 7
ATOM 7892 C C . VAL A 1 24 ? 6.903 -3.243 7.650 1.00 0.00 24 VAL A C 7
ATOM 7893 O O . VAL A 1 24 ? 7.052 -3.763 8.756 1.00 0.00 24 VAL A O 7
ATOM 7906 N N . GLU A 1 25 ? 7.920 -2.887 6.873 1.00 0.00 25 GLU A N 7
ATOM 7907 C CA . GLU A 1 25 ? 9.305 -3.087 7.285 1.00 0.00 25 GLU A CA 7
ATOM 7908 C C . GLU A 1 25 ? 10.009 -1.757 7.515 1.00 0.00 25 GLU A C 7
ATOM 7909 O O . GLU A 1 25 ? 9.896 -0.835 6.706 1.00 0.00 25 GLU A O 7
ATOM 7921 N N . ILE A 1 26 ? 10.736 -1.662 8.623 1.00 0.00 26 ILE A N 7
ATOM 7922 C CA . ILE A 1 26 ? 11.468 -0.446 8.957 1.00 0.00 26 ILE A CA 7
ATOM 7923 C C . ILE A 1 26 ? 12.952 -0.731 9.149 1.00 0.00 26 ILE A C 7
ATOM 7924 O O . ILE A 1 26 ? 13.330 -1.620 9.911 1.00 0.00 26 ILE A O 7
ATOM 7940 N N . GLN A 1 27 ? 13.790 0.028 8.449 1.00 0.00 27 GLN A N 7
ATOM 7941 C CA . GLN A 1 27 ? 15.236 -0.102 8.585 1.00 0.00 27 GLN A CA 7
ATOM 7942 C C . GLN A 1 27 ? 15.814 1.028 9.427 1.00 0.00 27 GLN A C 7
ATOM 7943 O O . GLN A 1 27 ? 15.525 2.201 9.192 1.00 0.00 27 GLN A O 7
ATOM 7957 N N . ALA A 1 28 ? 16.630 0.667 10.412 1.00 0.00 28 ALA A N 7
ATOM 7958 C CA . ALA A 1 28 ? 17.177 1.640 11.349 1.00 0.00 28 ALA A CA 7
ATOM 7959 C C . ALA A 1 28 ? 18.583 2.066 10.945 1.00 0.00 28 ALA A C 7
ATOM 7960 O O . ALA A 1 28 ? 19.365 1.259 10.444 1.00 0.00 28 ALA A O 7
ATOM 7967 N N . LYS A 1 29 ? 18.898 3.338 11.166 1.00 0.00 29 LYS A N 7
ATOM 7968 C CA . LYS A 1 29 ? 20.254 3.835 10.980 1.00 0.00 29 LYS A CA 7
ATOM 7969 C C . LYS A 1 29 ? 20.969 4.002 12.314 1.00 0.00 29 LYS A C 7
ATOM 7970 O O . LYS A 1 29 ? 22.019 4.640 12.392 1.00 0.00 29 LYS A O 7
ATOM 7989 N N . GLY A 1 30 ? 20.393 3.426 13.363 1.00 0.00 30 GLY A N 7
ATOM 7990 C CA . GLY A 1 30 ? 20.973 3.513 14.699 1.00 0.00 30 GLY A CA 7
ATOM 7991 C C . GLY A 1 30 ? 20.216 2.633 15.687 1.00 0.00 30 GLY A C 7
ATOM 7992 O O . GLY A 1 30 ? 19.223 1.998 15.331 1.00 0.00 30 GLY A O 7
ATOM 7996 N N . PRO A 1 31 ? 20.691 2.600 16.927 1.00 0.00 31 PRO A N 7
ATOM 7997 C CA . PRO A 1 31 ? 20.057 1.802 17.969 1.00 0.00 31 PRO A CA 7
ATOM 7998 C C . PRO A 1 31 ? 18.578 2.142 18.101 1.00 0.00 31 PRO A C 7
ATOM 7999 O O . PRO A 1 31 ? 18.206 3.312 18.195 1.00 0.00 31 PRO A O 7
ATOM 8010 N N . ALA A 1 32 ? 17.738 1.114 18.107 1.00 0.00 32 ALA A N 7
ATOM 8011 C CA . ALA A 1 32 ? 16.293 1.303 18.167 1.00 0.00 32 ALA A CA 7
ATOM 8012 C C . ALA A 1 32 ? 15.589 0.033 18.627 1.00 0.00 32 ALA A C 7
ATOM 8013 O O . ALA A 1 32 ? 16.179 -1.046 18.634 1.00 0.00 32 ALA A O 7
ATOM 8020 N N . GLU A 1 33 ? 14.324 0.171 19.008 1.00 0.00 33 GLU A N 7
ATOM 8021 C CA . GLU A 1 33 ? 13.472 -0.984 19.266 1.00 0.00 33 GLU A CA 7
ATOM 8022 C C . GLU A 1 33 ? 12.027 -0.702 18.872 1.00 0.00 33 GLU A C 7
ATOM 8023 O O . GLU A 1 33 ? 11.602 0.451 18.824 1.00 0.00 33 GLU A O 7
ATOM 8035 N N . PHE A 1 34 ? 11.279 -1.764 18.590 1.00 0.00 34 PHE A N 7
ATOM 8036 C CA . PHE A 1 34 ? 9.843 -1.650 18.363 1.00 0.00 34 PHE A CA 7
ATOM 8037 C C . PHE A 1 34 ? 9.055 -2.365 19.454 1.00 0.00 34 PHE A C 7
ATOM 8038 O O . PHE A 1 34 ? 9.492 -3.390 19.976 1.00 0.00 34 PHE A O 7
ATOM 8055 N N . GLU A 1 35 ? 7.892 -1.819 19.790 1.00 0.00 35 GLU A N 7
ATOM 8056 C CA . GLU A 1 35 ? 6.966 -2.488 20.696 1.00 0.00 35 GLU A CA 7
ATOM 8057 C C . GLU A 1 35 ? 5.522 -2.308 20.239 1.00 0.00 35 GLU A C 7
ATOM 8058 O O . GLU A 1 35 ? 5.079 -1.189 19.981 1.00 0.00 35 GLU A O 7
ATOM 8070 N N . GLY A 1 36 ? 4.796 -3.416 20.141 1.00 0.00 36 GLY A N 7
ATOM 8071 C CA . GLY A 1 36 ? 3.374 -3.373 19.821 1.00 0.00 36 GLY A CA 7
ATOM 8072 C C . GLY A 1 36 ? 2.902 -4.695 19.231 1.00 0.00 36 GLY A C 7
ATOM 8073 O O . GLY A 1 36 ? 3.689 -5.445 18.653 1.00 0.00 36 GLY A O 7
ATOM 8077 N N . GLY A 1 37 ? 1.612 -4.978 19.381 1.00 0.00 37 GLY A N 7
ATOM 8078 C CA . GLY A 1 37 ? 1.023 -6.189 18.823 1.00 0.00 37 GLY A CA 7
ATOM 8079 C C . GLY A 1 37 ? 1.452 -7.422 19.608 1.00 0.00 37 GLY A C 7
ATOM 8080 O O . GLY A 1 37 ? 1.272 -8.552 19.156 1.00 0.00 37 GLY A O 7
ATOM 8084 N N . GLY A 1 38 ? 2.021 -7.197 20.788 1.00 0.00 38 GLY A N 7
ATOM 8085 C CA . GLY A 1 38 ? 2.523 -8.286 21.617 1.00 0.00 38 GLY A CA 7
ATOM 8086 C C . GLY A 1 38 ? 3.951 -8.656 21.233 1.00 0.00 38 GLY A C 7
ATOM 8087 O O . GLY A 1 38 ? 4.523 -9.602 21.774 1.00 0.00 38 GLY A O 7
ATOM 8091 N N . THR A 1 39 ? 4.520 -7.906 20.297 1.00 0.00 39 THR A N 7
ATOM 8092 C CA . THR A 1 39 ? 5.871 -8.171 19.819 1.00 0.00 39 THR A CA 7
ATOM 8093 C C . THR A 1 39 ? 6.825 -7.050 20.212 1.00 0.00 39 THR A C 7
ATOM 8094 O O . THR A 1 39 ? 6.483 -5.871 20.118 1.00 0.00 39 THR A O 7
ATOM 8105 N N . ARG A 1 40 ? 8.020 -7.424 20.652 1.00 0.00 40 ARG A N 7
ATOM 8106 C CA . ARG A 1 40 ? 9.077 -6.456 20.917 1.00 0.00 40 ARG A CA 7
ATOM 8107 C C . ARG A 1 40 ? 10.406 -6.913 20.328 1.00 0.00 40 ARG A C 7
ATOM 8108 O O . ARG A 1 40 ? 10.832 -8.048 20.542 1.00 0.00 40 ARG A O 7
ATOM 8129 N N . THR A 1 41 ? 11.056 -6.024 19.586 1.00 0.00 41 THR A N 7
ATOM 8130 C CA . THR A 1 41 ? 12.314 -6.352 18.924 1.00 0.00 41 THR A CA 7
ATOM 8131 C C . THR A 1 41 ? 13.301 -5.195 19.012 1.00 0.00 41 THR A C 7
ATOM 8132 O O . THR A 1 41 ? 12.948 -4.044 18.755 1.00 0.00 41 THR A O 7
ATOM 8143 N N . ARG A 1 42 ? 14.540 -5.508 19.375 1.00 0.00 42 ARG A N 7
ATOM 8144 C CA . ARG A 1 42 ? 15.606 -4.515 19.394 1.00 0.00 42 ARG A CA 7
ATOM 8145 C C . ARG A 1 42 ? 16.492 -4.631 18.161 1.00 0.00 42 ARG A C 7
ATOM 8146 O O . ARG A 1 42 ? 16.826 -5.733 17.728 1.00 0.00 42 ARG A O 7
ATOM 8167 N N . LEU A 1 43 ? 16.870 -3.488 17.598 1.00 0.00 43 LEU A N 7
ATOM 8168 C CA . LEU A 1 43 ? 17.605 -3.459 16.340 1.00 0.00 43 LEU A CA 7
ATOM 8169 C C . LEU A 1 43 ? 19.008 -2.899 16.535 1.00 0.00 43 LEU A C 7
ATOM 8170 O O . LEU A 1 43 ? 19.217 -1.987 17.333 1.00 0.00 43 LEU A O 7
ATOM 8186 N N . ASN A 1 44 ? 19.967 -3.452 15.801 1.00 0.00 44 ASN A N 7
ATOM 8187 C CA . ASN A 1 44 ? 21.256 -2.798 15.604 1.00 0.00 44 ASN A CA 7
ATOM 8188 C C . ASN A 1 44 ? 21.250 -1.936 14.350 1.00 0.00 44 ASN A C 7
ATOM 8189 O O . ASN A 1 44 ? 20.414 -2.116 13.463 1.00 0.00 44 ASN A O 7
ATOM 8200 N N . PRO A 1 45 ? 22.188 -0.997 14.278 1.00 0.00 45 PRO A N 7
ATOM 8201 C CA . PRO A 1 45 ? 22.336 -0.150 13.103 1.00 0.00 45 PRO A CA 7
ATOM 8202 C C . PRO A 1 45 ? 22.431 -0.984 11.831 1.00 0.00 45 PRO A C 7
ATOM 8203 O O . PRO A 1 45 ? 23.213 -1.932 11.756 1.00 0.00 45 PRO A O 7
ATOM 8214 N N . GLY A 1 46 ? 21.631 -0.624 10.832 1.00 0.00 46 GLY A N 7
ATOM 8215 C CA . GLY A 1 46 ? 21.663 -1.304 9.543 1.00 0.00 46 GLY A CA 7
ATOM 8216 C C . GLY A 1 46 ? 20.566 -2.356 9.446 1.00 0.00 46 GLY A C 7
ATOM 8217 O O . GLY A 1 46 ? 20.119 -2.703 8.353 1.00 0.00 46 GLY A O 7
ATOM 8221 N N . GLU A 1 47 ? 20.133 -2.859 10.597 1.00 0.00 47 GLU A N 7
ATOM 8222 C CA . GLU A 1 47 ? 19.141 -3.927 10.643 1.00 0.00 47 GLU A CA 7
ATOM 8223 C C . GLU A 1 47 ? 17.736 -3.384 10.419 1.00 0.00 47 GLU A C 7
ATOM 8224 O O . GLU A 1 47 ? 17.510 -2.175 10.480 1.00 0.00 47 GLU A O 7
ATOM 8236 N N . SER A 1 48 ? 16.794 -4.283 10.159 1.00 0.00 48 SER A N 7
ATOM 8237 C CA . SER A 1 48 ? 15.413 -3.894 9.895 1.00 0.00 48 SER A CA 7
ATOM 8238 C C . SER A 1 48 ? 14.437 -4.783 10.653 1.00 0.00 48 SER A C 7
ATOM 8239 O O . SER A 1 48 ? 14.803 -5.851 11.139 1.00 0.00 48 SER A O 7
ATOM 8247 N N . TYR A 1 49 ? 13.189 -4.334 10.748 1.00 0.00 49 TYR A N 7
ATOM 8248 C CA . TYR A 1 49 ? 12.157 -5.087 11.451 1.00 0.00 49 TYR A CA 7
ATOM 8249 C C . TYR A 1 49 ? 10.828 -5.025 10.709 1.00 0.00 49 TYR A C 7
ATOM 8250 O O . TYR A 1 49 ? 10.431 -3.970 10.213 1.00 0.00 49 TYR A O 7
ATOM 8268 N N . LYS A 1 50 ? 10.143 -6.162 10.637 1.00 0.00 50 LYS A N 7
ATOM 8269 C CA . LYS A 1 50 ? 8.898 -6.258 9.885 1.00 0.00 50 LYS A CA 7
ATOM 8270 C C . LYS A 1 50 ? 7.763 -6.770 10.762 1.00 0.00 50 LYS A C 7
ATOM 8271 O O . LYS A 1 50 ? 7.896 -7.795 11.431 1.00 0.00 50 LYS A O 7
ATOM 8290 N N . PHE A 1 51 ? 6.645 -6.052 10.755 1.00 0.00 51 PHE A N 7
ATOM 8291 C CA . PHE A 1 51 ? 5.470 -6.456 11.515 1.00 0.00 51 PHE A CA 7
ATOM 8292 C C . PHE A 1 51 ? 4.321 -6.838 10.590 1.00 0.00 51 PHE A C 7
ATOM 8293 O O . PHE A 1 51 ? 4.075 -6.175 9.582 1.00 0.00 51 PHE A O 7
ATOM 8310 N N . GLU A 1 52 ? 3.618 -7.910 10.939 1.00 0.00 52 GLU A N 7
ATOM 8311 C CA . GLU A 1 52 ? 2.436 -8.326 10.195 1.00 0.00 52 GLU A CA 7
ATOM 8312 C C . GLU A 1 52 ? 1.174 -8.176 11.037 1.00 0.00 52 GLU A C 7
ATOM 8313 O O . GLU A 1 52 ? 1.108 -8.667 12.164 1.00 0.00 52 GLU A O 7
ATOM 8325 N N . ASN A 1 53 ? 0.176 -7.498 10.481 1.00 0.00 53 ASN A N 7
ATOM 8326 C CA . ASN A 1 53 ? -1.078 -7.265 11.188 1.00 0.00 53 ASN A CA 7
ATOM 8327 C C . ASN A 1 53 ? -2.063 -8.403 10.948 1.00 0.00 53 ASN A C 7
ATOM 8328 O O . ASN A 1 53 ? -2.662 -8.502 9.876 1.00 0.00 53 ASN A O 7
ATOM 8339 N N . LEU A 1 54 ? -2.230 -9.256 11.951 1.00 0.00 54 LEU A N 7
ATOM 8340 C CA . LEU A 1 54 ? -3.034 -10.465 11.804 1.00 0.00 54 LEU A CA 7
ATOM 8341 C C . LEU A 1 54 ? -4.433 -10.269 12.375 1.00 0.00 54 LEU A C 7
ATOM 8342 O O . LEU A 1 54 ? -5.151 -11.235 12.626 1.00 0.00 54 LEU A O 7
ATOM 8358 N N . THR A 1 55 ? -4.812 -9.012 12.577 1.00 0.00 55 THR A N 7
ATOM 8359 C CA . THR A 1 55 ? -6.106 -8.689 13.166 1.00 0.00 55 THR A CA 7
ATOM 8360 C C . THR A 1 55 ? -7.045 -8.077 12.134 1.00 0.00 55 THR A C 7
ATOM 8361 O O . THR A 1 55 ? -6.702 -7.971 10.957 1.00 0.00 55 THR A O 7
ATOM 8372 N N . SER A 1 56 ? -8.230 -7.676 12.583 1.00 0.00 56 SER A N 7
ATOM 8373 C CA . SER A 1 56 ? -9.216 -7.066 11.701 1.00 0.00 56 SER A CA 7
ATOM 8374 C C . SER A 1 56 ? -9.197 -5.547 11.821 1.00 0.00 56 SER A C 7
ATOM 8375 O O . SER A 1 56 ? -10.043 -4.859 11.249 1.00 0.00 56 SER A O 7
ATOM 8383 N N . GLN A 1 57 ? -8.227 -5.030 12.566 1.00 0.00 57 GLN A N 7
ATOM 8384 C CA . GLN A 1 57 ? -8.122 -3.594 12.797 1.00 0.00 57 GLN A CA 7
ATOM 8385 C C . GLN A 1 57 ? -6.681 -3.117 12.651 1.00 0.00 57 GLN A C 7
ATOM 8386 O O . GLN A 1 57 ? -5.742 -3.837 12.989 1.00 0.00 57 GLN A O 7
ATOM 8400 N N . PRO A 1 58 ? -6.516 -1.899 12.146 1.00 0.00 58 PRO A N 7
ATOM 8401 C CA . PRO A 1 58 ? -5.196 -1.289 12.039 1.00 0.00 58 PRO A CA 7
ATOM 8402 C C . PRO A 1 58 ? -4.475 -1.294 13.379 1.00 0.00 58 PRO A C 7
ATOM 8403 O O . PRO A 1 58 ? -5.084 -1.064 14.424 1.00 0.00 58 PRO A O 7
ATOM 8414 N N . LEU A 1 59 ? -3.173 -1.561 13.345 1.00 0.00 59 LEU A N 7
ATOM 8415 C CA . LEU A 1 59 ? -2.358 -1.560 14.552 1.00 0.00 59 LEU A CA 7
ATOM 8416 C C . LEU A 1 59 ? -1.245 -0.523 14.465 1.00 0.00 59 LEU A C 7
ATOM 8417 O O . LEU A 1 59 ? -0.812 -0.154 13.374 1.00 0.00 59 LEU A O 7
ATOM 8433 N N . ARG A 1 60 ? -0.786 -0.056 15.622 1.00 0.00 60 ARG A N 7
ATOM 8434 C CA . ARG A 1 60 ? 0.299 0.915 15.680 1.00 0.00 60 ARG A CA 7
ATOM 8435 C C . ARG A 1 60 ? 1.475 0.379 16.486 1.00 0.00 60 ARG A C 7
ATOM 8436 O O . ARG A 1 60 ? 1.325 0.013 17.652 1.00 0.00 60 ARG A O 7
ATOM 8457 N N . ILE A 1 61 ? 2.646 0.337 15.859 1.00 0.00 61 ILE A N 7
ATOM 8458 C CA . ILE A 1 61 ? 3.847 -0.173 16.512 1.00 0.00 61 ILE A CA 7
ATOM 8459 C C . ILE A 1 61 ? 4.769 0.964 16.932 1.00 0.00 61 ILE A C 7
ATOM 8460 O O . ILE A 1 61 ? 5.100 1.837 16.129 1.00 0.00 61 ILE A O 7
ATOM 8476 N N . ARG A 1 62 ? 5.182 0.949 18.195 1.00 0.00 62 ARG A N 7
ATOM 8477 C CA . ARG A 1 62 ? 5.906 2.072 18.778 1.00 0.00 62 ARG A CA 7
ATOM 8478 C C . ARG A 1 62 ? 7.405 1.948 18.537 1.00 0.00 62 ARG A C 7
ATOM 8479 O O . ARG A 1 62 ? 8.037 0.990 18.983 1.00 0.00 62 ARG A O 7
ATOM 8500 N N . LEU A 1 63 ? 7.969 2.920 17.829 1.00 0.00 63 LEU A N 7
ATOM 8501 C CA . LEU A 1 63 ? 9.396 2.925 17.536 1.00 0.00 63 LEU A CA 7
ATOM 8502 C C . LEU A 1 63 ? 10.143 3.889 18.448 1.00 0.00 63 LEU A C 7
ATOM 8503 O O . LEU A 1 63 ? 9.878 5.092 18.447 1.00 0.00 63 LEU A O 7
ATOM 8519 N N . ARG A 1 64 ? 11.077 3.356 19.228 1.00 0.00 64 ARG A N 7
ATOM 8520 C CA . ARG A 1 64 ? 11.798 4.152 20.214 1.00 0.00 64 ARG A CA 7
ATOM 8521 C C . ARG A 1 64 ? 13.254 4.346 19.807 1.00 0.00 64 ARG A C 7
ATOM 8522 O O . ARG A 1 64 ? 13.935 3.393 19.425 1.00 0.00 64 ARG A O 7
ATOM 8543 N N . ASN A 1 65 ? 13.725 5.586 19.891 1.00 0.00 65 ASN A N 7
ATOM 8544 C CA . ASN A 1 65 ? 15.129 5.889 19.642 1.00 0.00 65 ASN A CA 7
ATOM 8545 C C . ASN A 1 65 ? 15.969 5.673 20.895 1.00 0.00 65 ASN A C 7
ATOM 8546 O O . ASN A 1 65 ? 15.836 6.400 21.878 1.00 0.00 65 ASN A O 7
ATOM 8557 N N . LEU A 1 66 ? 16.837 4.667 20.852 1.00 0.00 66 LEU A N 7
ATOM 8558 C CA . LEU A 1 66 ? 17.559 4.227 22.040 1.00 0.00 66 LEU A CA 7
ATOM 8559 C C . LEU A 1 66 ? 18.911 4.921 22.151 1.00 0.00 66 LEU A C 7
ATOM 8560 O O . LEU A 1 66 ? 19.665 4.684 23.094 1.00 0.00 66 LEU A O 7
ATOM 8576 N N . SER A 1 67 ? 19.210 5.780 21.182 1.00 0.00 67 SER A N 7
ATOM 8577 C CA . SER A 1 67 ? 20.530 6.389 21.081 1.00 0.00 67 SER A CA 7
ATOM 8578 C C . SER A 1 67 ? 20.529 7.805 21.644 1.00 0.00 67 SER A C 7
ATOM 8579 O O . SER A 1 67 ? 19.504 8.293 22.121 1.00 0.00 67 SER A O 7
ATOM 8587 N N . ASP A 1 68 ? 21.684 8.459 21.584 1.00 0.00 68 ASP A N 7
ATOM 8588 C CA . ASP A 1 68 ? 21.798 9.850 22.009 1.00 0.00 68 ASP A CA 7
ATOM 8589 C C . ASP A 1 68 ? 21.773 10.795 20.815 1.00 0.00 68 ASP A C 7
ATOM 8590 O O . ASP A 1 68 ? 22.124 11.970 20.931 1.00 0.00 68 ASP A O 7
ATOM 8599 N N . THR A 1 69 ? 21.359 10.275 19.663 1.00 0.00 69 THR A N 7
ATOM 8600 C CA . THR A 1 69 ? 21.281 11.073 18.446 1.00 0.00 69 THR A CA 7
ATOM 8601 C C . THR A 1 69 ? 20.053 10.704 17.624 1.00 0.00 69 THR A C 7
ATOM 8602 O O . THR A 1 69 ? 19.637 9.546 17.597 1.00 0.00 69 THR A O 7
ATOM 8613 N N . PRO A 1 70 ? 19.477 11.696 16.953 1.00 0.00 70 PRO A N 7
ATOM 8614 C CA . PRO A 1 70 ? 18.361 11.459 16.043 1.00 0.00 70 PRO A CA 7
ATOM 8615 C C . PRO A 1 70 ? 18.701 10.380 15.025 1.00 0.00 70 PRO A C 7
ATOM 8616 O O . PRO A 1 70 ? 19.810 10.344 14.488 1.00 0.00 70 PRO A O 7
ATOM 8627 N N . ILE A 1 71 ? 17.742 9.498 14.760 1.00 0.00 71 ILE A N 7
ATOM 8628 C CA . ILE A 1 71 ? 17.937 8.419 13.800 1.00 0.00 71 ILE A CA 7
ATOM 8629 C C . ILE A 1 71 ? 16.945 8.519 12.649 1.00 0.00 71 ILE A C 7
ATOM 8630 O O . ILE A 1 71 ? 15.748 8.712 12.864 1.00 0.00 71 ILE A O 7
ATOM 8646 N N . GLU A 1 72 ? 17.449 8.390 11.427 1.00 0.00 72 GLU A N 7
ATOM 8647 C CA . GLU A 1 72 ? 16.591 8.281 10.252 1.00 0.00 72 GLU A CA 7
ATOM 8648 C C . GLU A 1 72 ? 16.164 6.838 10.012 1.00 0.00 72 GLU A C 7
ATOM 8649 O O . GLU A 1 72 ? 16.986 5.922 10.056 1.00 0.00 72 GLU A O 7
ATOM 8661 N N . PHE A 1 73 ? 14.874 6.643 9.760 1.00 0.00 73 PHE A N 7
ATOM 8662 C CA . PHE A 1 73 ? 14.341 5.315 9.482 1.00 0.00 73 PHE A CA 7
ATOM 8663 C C . PHE A 1 73 ? 13.689 5.261 8.106 1.00 0.00 73 PHE A C 7
ATOM 8664 O O . PHE A 1 73 ? 12.996 6.193 7.699 1.00 0.00 73 PHE A O 7
ATOM 8681 N N . ARG A 1 74 ? 13.914 4.163 7.393 1.00 0.00 74 ARG A N 7
ATOM 8682 C CA . ARG A 1 74 ? 13.253 3.930 6.114 1.00 0.00 74 ARG A CA 7
ATOM 8683 C C . ARG A 1 74 ? 12.114 2.929 6.258 1.00 0.00 74 ARG A C 7
ATOM 8684 O O . ARG A 1 74 ? 12.310 1.814 6.741 1.00 0.00 74 ARG A O 7
ATOM 8705 N N . ILE A 1 75 ? 10.922 3.333 5.834 1.00 0.00 75 ILE A N 7
ATOM 8706 C CA . ILE A 1 75 ? 9.730 2.510 5.998 1.00 0.00 75 ILE A CA 7
ATOM 8707 C C . ILE A 1 75 ? 9.120 2.150 4.649 1.00 0.00 75 ILE A C 7
ATOM 8708 O O . ILE A 1 75 ? 8.908 3.016 3.802 1.00 0.00 75 ILE A O 7
ATOM 8724 N N . ARG A 1 76 ? 8.836 0.865 4.458 1.00 0.00 76 ARG A N 7
ATOM 8725 C CA . ARG A 1 76 ? 8.171 0.401 3.247 1.00 0.00 76 ARG A CA 7
ATOM 8726 C C . ARG A 1 76 ? 7.060 -0.588 3.574 1.00 0.00 76 ARG A C 7
ATOM 8727 O O . ARG A 1 76 ? 7.171 -1.372 4.518 1.00 0.00 76 ARG A O 7
ATOM 8748 N N . GLU A 1 77 ? 5.989 -0.550 2.788 1.00 0.00 77 GLU A N 7
ATOM 8749 C CA . GLU A 1 77 ? 4.818 -1.377 3.049 1.00 0.00 77 GLU A CA 7
ATOM 8750 C C . GLU A 1 77 ? 4.554 -2.337 1.896 1.00 0.00 77 GLU A C 7
ATOM 8751 O O . GLU A 1 77 ? 4.596 -1.948 0.729 1.00 0.00 77 GLU A O 7
ATOM 8763 N N . GLU A 1 78 ? 4.281 -3.594 2.230 1.00 0.00 78 GLU A N 7
ATOM 8764 C CA . GLU A 1 78 ? 3.999 -4.610 1.222 1.00 0.00 78 GLU A CA 7
ATOM 8765 C C . GLU A 1 78 ? 2.528 -4.604 0.830 1.00 0.00 78 GLU A C 7
ATOM 8766 O O . GLU A 1 78 ? 2.118 -3.788 0.051 1.00 0.00 78 GLU A O 7
ATOM 8779 N N . THR A 1 1 ? 0.016 -0.343 -0.628 1.00 0.00 1 THR A N 8
ATOM 8780 C CA . THR A 1 1 ? 1.470 -0.348 -0.726 1.00 0.00 1 THR A CA 8
ATOM 8781 C C . THR A 1 1 ? 2.024 1.071 -0.773 1.00 0.00 1 THR A C 8
ATOM 8782 O O . THR A 1 1 ? 1.539 1.911 -1.530 1.00 0.00 1 THR A O 8
ATOM 8795 N N . ARG A 1 2 ? 3.041 1.331 0.040 1.00 0.00 2 ARG A N 8
ATOM 8796 C CA . ARG A 1 2 ? 3.598 2.672 0.165 1.00 0.00 2 ARG A CA 8
ATOM 8797 C C . ARG A 1 2 ? 4.995 2.635 0.773 1.00 0.00 2 ARG A C 8
ATOM 8798 O O . ARG A 1 2 ? 5.424 1.612 1.305 1.00 0.00 2 ARG A O 8
ATOM 8819 N N . GLU A 1 3 ? 5.701 3.758 0.690 1.00 0.00 3 GLU A N 8
ATOM 8820 C CA . GLU A 1 3 ? 7.014 3.884 1.311 1.00 0.00 3 GLU A CA 8
ATOM 8821 C C . GLU A 1 3 ? 7.281 5.320 1.748 1.00 0.00 3 GLU A C 8
ATOM 8822 O O . GLU A 1 3 ? 7.028 6.264 0.998 1.00 0.00 3 GLU A O 8
ATOM 8834 N N . THR A 1 4 ? 7.792 5.479 2.963 1.00 0.00 4 THR A N 8
ATOM 8835 C CA . THR A 1 4 ? 8.073 6.801 3.509 1.00 0.00 4 THR A CA 8
ATOM 8836 C C . THR A 1 4 ? 9.311 6.777 4.398 1.00 0.00 4 THR A C 8
ATOM 8837 O O . THR A 1 4 ? 10.011 5.768 4.478 1.00 0.00 4 THR A O 8
ATOM 8848 N N . LYS A 1 5 ? 9.574 7.896 5.067 1.00 0.00 5 LYS A N 8
ATOM 8849 C CA . LYS A 1 5 ? 10.754 8.022 5.912 1.00 0.00 5 LYS A CA 8
ATOM 8850 C C . LYS A 1 5 ? 10.524 9.031 7.030 1.00 0.00 5 LYS A C 8
ATOM 8851 O O . LYS A 1 5 ? 10.041 10.139 6.790 1.00 0.00 5 LYS A O 8
ATOM 8870 N N . VAL A 1 6 ? 10.875 8.643 8.252 1.00 0.00 6 VAL A N 8
ATOM 8871 C CA . VAL A 1 6 ? 10.689 9.506 9.412 1.00 0.00 6 VAL A CA 8
ATOM 8872 C C . VAL A 1 6 ? 11.958 9.582 10.252 1.00 0.00 6 VAL A C 8
ATOM 8873 O O . VAL A 1 6 ? 12.862 8.761 10.101 1.00 0.00 6 VAL A O 8
ATOM 8886 N N . THR A 1 7 ? 12.018 10.571 11.135 1.00 0.00 7 THR A N 8
ATOM 8887 C CA . THR A 1 7 ? 13.125 10.691 12.077 1.00 0.00 7 THR A CA 8
ATOM 8888 C C . THR A 1 7 ? 12.623 10.736 13.514 1.00 0.00 7 THR A C 8
ATOM 8889 O O . THR A 1 7 ? 11.654 11.429 13.822 1.00 0.00 7 THR A O 8
ATOM 8900 N N . VAL A 1 8 ? 13.288 9.992 14.391 1.00 0.00 8 VAL A N 8
ATOM 8901 C CA . VAL A 1 8 ? 12.933 9.973 15.806 1.00 0.00 8 VAL A CA 8
ATOM 8902 C C . VAL A 1 8 ? 14.062 10.530 16.664 1.00 0.00 8 VAL A C 8
ATOM 8903 O O . VAL A 1 8 ? 15.222 10.153 16.502 1.00 0.00 8 VAL A O 8
ATOM 89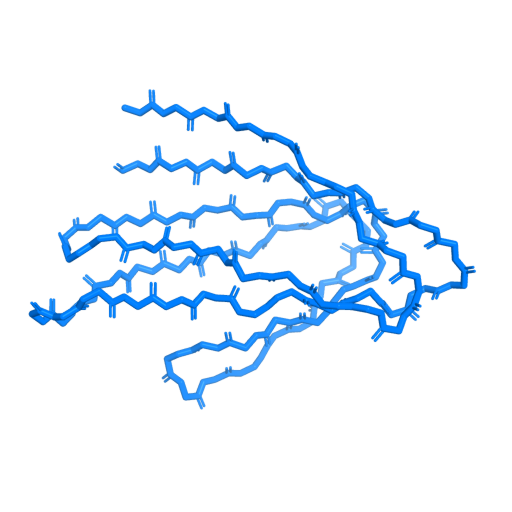16 N N . ASN A 1 9 ? 13.714 11.428 17.580 1.00 0.00 9 ASN A N 8
ATOM 8917 C CA . ASN A 1 9 ? 14.701 12.058 18.449 1.00 0.00 9 ASN A CA 8
ATOM 8918 C C . ASN A 1 9 ? 15.030 11.171 19.642 1.00 0.00 9 ASN A C 8
ATOM 8919 O O . ASN A 1 9 ? 14.224 10.333 20.046 1.00 0.00 9 ASN A O 8
ATOM 8930 N N . PRO A 1 10 ? 16.219 11.360 20.204 1.00 0.00 10 PRO A N 8
ATOM 8931 C CA . PRO A 1 10 ? 16.645 10.599 21.372 1.00 0.00 10 PRO A CA 8
ATOM 8932 C C . PRO A 1 10 ? 15.601 10.659 22.480 1.00 0.00 10 PRO A C 8
ATOM 8933 O O . PRO A 1 10 ? 15.133 11.737 22.846 1.00 0.00 10 PRO A O 8
ATOM 8944 N N . GLY A 1 11 ? 15.239 9.494 23.008 1.00 0.00 11 GLY A N 8
ATOM 8945 C CA . GLY A 1 11 ? 14.327 9.420 24.143 1.00 0.00 11 GLY A CA 8
ATOM 8946 C C . GLY A 1 11 ? 12.875 9.450 23.688 1.00 0.00 11 GLY A C 8
ATOM 8947 O O . GLY A 1 11 ? 11.970 9.080 24.438 1.00 0.00 11 GLY A O 8
ATOM 8951 N N . GLU A 1 12 ? 12.655 9.893 22.454 1.00 0.00 12 GLU A N 8
ATOM 8952 C CA . GLU A 1 12 ? 11.306 10.066 21.931 1.00 0.00 12 GLU A CA 8
ATOM 8953 C C . GLU A 1 12 ? 10.883 8.867 21.092 1.00 0.00 12 GLU A C 8
ATOM 8954 O O . GLU A 1 12 ? 11.669 7.945 20.869 1.00 0.00 12 GLU A O 8
ATOM 8966 N N . GLU A 1 13 ? 9.639 8.886 20.627 1.00 0.00 13 GLU A N 8
ATOM 8967 C CA . GLU A 1 13 ? 9.078 7.758 19.892 1.00 0.00 13 GLU A CA 8
ATOM 8968 C C . GLU A 1 13 ? 8.245 8.230 18.707 1.00 0.00 13 GLU A C 8
ATOM 8969 O O . GLU A 1 13 ? 7.943 9.418 18.583 1.00 0.00 13 GLU A O 8
ATOM 8981 N N . TYR A 1 14 ? 7.875 7.294 17.841 1.00 0.00 14 TYR A N 8
ATOM 8982 C CA . TYR A 1 14 ? 7.008 7.599 16.708 1.00 0.00 14 TYR A CA 8
ATOM 8983 C C . TYR A 1 14 ? 6.058 6.446 16.413 1.00 0.00 14 TYR A C 8
ATOM 8984 O O . TYR A 1 14 ? 6.442 5.279 16.492 1.00 0.00 14 TYR A O 8
ATOM 9002 N N . GLU A 1 15 ? 4.818 6.779 16.075 1.00 0.00 15 GLU A N 8
ATOM 9003 C CA . GLU A 1 15 ? 3.796 5.772 15.823 1.00 0.00 15 GLU A CA 8
ATOM 9004 C C . GLU A 1 15 ? 3.691 5.454 14.336 1.00 0.00 15 GLU A C 8
ATOM 9005 O O . GLU A 1 15 ? 3.481 6.344 13.514 1.00 0.00 15 GLU A O 8
ATOM 9017 N N . VAL A 1 16 ? 3.840 4.177 13.998 1.00 0.00 16 VAL A N 8
ATOM 9018 C CA . VAL A 1 16 ? 3.647 3.720 12.628 1.00 0.00 16 VAL A CA 8
ATOM 9019 C C . VAL A 1 16 ? 2.393 2.863 12.504 1.00 0.00 16 VAL A C 8
ATOM 9020 O O . VAL A 1 16 ? 2.233 1.873 13.218 1.00 0.00 16 VAL A O 8
ATOM 9033 N N . LYS A 1 17 ? 1.506 3.251 11.593 1.00 0.00 17 LYS A N 8
ATOM 9034 C CA . LYS A 1 17 ? 0.249 2.537 11.398 1.00 0.00 17 LYS A CA 8
ATOM 9035 C C . LYS A 1 17 ? 0.377 1.484 10.306 1.00 0.00 17 LYS A C 8
ATOM 9036 O O . LYS A 1 17 ? 0.943 1.742 9.244 1.00 0.00 17 LYS A O 8
ATOM 9055 N N . VAL A 1 18 ? -0.151 0.294 10.574 1.00 0.00 18 VAL A N 8
ATOM 9056 C CA . VAL A 1 18 ? -0.186 -0.771 9.578 1.00 0.00 18 VAL A CA 8
ATOM 9057 C C . VAL A 1 18 ? -1.614 -1.222 9.304 1.00 0.00 18 VAL A C 8
ATOM 9058 O O . VAL A 1 18 ? -2.396 -1.436 10.230 1.00 0.00 18 VAL A O 8
ATOM 9071 N N . ASN A 1 19 ? -1.949 -1.366 8.025 1.00 0.00 19 ASN A N 8
ATOM 9072 C CA . ASN A 1 19 ? -3.281 -1.807 7.628 1.00 0.00 19 ASN A CA 8
ATOM 9073 C C . ASN A 1 19 ? -3.384 -3.326 7.642 1.00 0.00 19 ASN A C 8
ATOM 9074 O O . ASN A 1 19 ? -2.408 -4.027 7.381 1.00 0.00 19 ASN A O 8
ATOM 9085 N N . PRO A 1 20 ? -4.575 -3.829 7.949 1.00 0.00 20 PRO A N 8
ATOM 9086 C CA . PRO A 1 20 ? -4.817 -5.267 7.971 1.00 0.00 20 PRO A CA 8
ATOM 9087 C C . PRO A 1 20 ? -4.377 -5.919 6.667 1.00 0.00 20 PRO A C 8
ATOM 9088 O O . PRO A 1 20 ? -4.664 -5.416 5.582 1.00 0.00 20 PRO A O 8
ATOM 9099 N N . GLY A 1 21 ? -3.678 -7.045 6.781 1.00 0.00 21 GLY A N 8
ATOM 9100 C CA . GLY A 1 21 ? -3.314 -7.841 5.614 1.00 0.00 21 GLY A CA 8
ATOM 9101 C C . GLY A 1 21 ? -1.905 -7.509 5.139 1.00 0.00 21 GLY A C 8
ATOM 9102 O O . GLY A 1 21 ? -1.221 -8.353 4.560 1.00 0.00 21 GLY A O 8
ATOM 9106 N N . THR A 1 22 ? -1.476 -6.277 5.388 1.00 0.00 22 THR A N 8
ATOM 9107 C CA . THR A 1 22 ? -0.244 -5.762 4.804 1.00 0.00 22 THR A CA 8
ATOM 9108 C C . THR A 1 22 ? 0.972 -6.188 5.617 1.00 0.00 22 THR A C 8
ATOM 9109 O O . THR A 1 22 ? 0.841 -6.644 6.754 1.00 0.00 22 THR A O 8
ATOM 9120 N N . ARG A 1 23 ? 2.153 -6.038 5.029 1.00 0.00 23 ARG A N 8
ATOM 9121 C CA . ARG A 1 23 ? 3.401 -6.310 5.734 1.00 0.00 23 ARG A CA 8
ATOM 9122 C C . ARG A 1 23 ? 4.278 -5.067 5.798 1.00 0.00 23 ARG A C 8
ATOM 9123 O O . ARG A 1 23 ? 4.439 -4.356 4.806 1.00 0.00 23 ARG A O 8
ATOM 9144 N N . VAL A 1 24 ? 4.844 -4.810 6.973 1.00 0.00 24 VAL A N 8
ATOM 9145 C CA . VAL A 1 24 ? 5.676 -3.630 7.180 1.00 0.00 24 VAL A CA 8
ATOM 9146 C C . VAL A 1 24 ? 7.114 -4.019 7.495 1.00 0.00 24 VAL A C 8
ATOM 9147 O O . VAL A 1 24 ? 7.363 -4.935 8.280 1.00 0.00 24 VAL A O 8
ATOM 9160 N N . GLU A 1 25 ? 8.061 -3.319 6.879 1.00 0.00 25 GLU A N 8
ATOM 9161 C CA . GLU A 1 25 ? 9.469 -3.457 7.230 1.00 0.00 25 GLU A CA 8
ATOM 9162 C C . GLU A 1 25 ? 10.126 -2.096 7.421 1.00 0.00 25 GLU A C 8
ATOM 9163 O O . GLU A 1 25 ? 10.026 -1.222 6.558 1.00 0.00 25 GLU A O 8
ATOM 9175 N N . ILE A 1 26 ? 10.794 -1.919 8.555 1.00 0.00 26 ILE A N 8
ATOM 9176 C CA . ILE A 1 26 ? 11.411 -0.641 8.891 1.00 0.00 26 ILE A CA 8
ATOM 9177 C C . ILE A 1 26 ? 12.891 -0.811 9.213 1.00 0.00 26 ILE A C 8
ATOM 9178 O O . ILE A 1 26 ? 13.260 -1.611 10.074 1.00 0.00 26 ILE A O 8
ATOM 9194 N N . GLN A 1 27 ? 13.732 -0.056 8.517 1.00 0.00 27 GLN A N 8
ATOM 9195 C CA . GLN A 1 27 ? 15.170 -0.090 8.757 1.00 0.00 27 GLN A CA 8
ATOM 9196 C C . GLN A 1 27 ? 15.623 1.119 9.567 1.00 0.00 27 GLN A C 8
ATOM 9197 O O . GLN A 1 27 ? 15.264 2.254 9.257 1.00 0.00 27 GLN A O 8
ATOM 9211 N N . ALA A 1 28 ? 16.412 0.867 10.606 1.00 0.00 28 ALA A N 8
ATOM 9212 C CA . ALA A 1 28 ? 16.871 1.927 11.493 1.00 0.00 28 ALA A CA 8
ATOM 9213 C C . ALA A 1 28 ? 18.328 2.280 11.222 1.00 0.00 28 ALA A C 8
ATOM 9214 O O . ALA A 1 28 ? 19.182 1.397 11.119 1.00 0.00 28 ALA A O 8
ATOM 9221 N N . LYS A 1 29 ? 18.610 3.574 11.109 1.00 0.00 29 LYS A N 8
ATOM 9222 C CA . LYS A 1 29 ? 19.984 4.055 11.033 1.00 0.00 29 LYS A CA 8
ATOM 9223 C C . LYS A 1 29 ? 20.531 4.383 12.415 1.00 0.00 29 LYS A C 8
ATOM 9224 O O . LYS A 1 29 ? 20.862 5.533 12.706 1.00 0.00 29 LYS A O 8
ATOM 9243 N N . GLY A 1 30 ? 20.623 3.367 13.265 1.00 0.00 30 GLY A N 8
ATOM 9244 C CA . GLY A 1 30 ? 21.022 3.565 14.654 1.00 0.00 30 GLY A CA 8
ATOM 9245 C C . GLY A 1 30 ? 20.285 2.605 15.581 1.00 0.00 30 GLY A C 8
ATOM 9246 O O . GLY A 1 30 ? 19.225 2.084 15.234 1.00 0.00 30 GLY A O 8
ATOM 9250 N N . PRO A 1 31 ? 20.851 2.377 16.761 1.00 0.00 31 PRO A N 8
ATOM 9251 C CA . PRO A 1 31 ? 20.225 1.520 17.759 1.00 0.00 31 PRO A CA 8
ATOM 9252 C C . PRO A 1 31 ? 18.795 1.961 18.044 1.00 0.00 31 PRO A C 8
ATOM 9253 O O . PRO A 1 31 ? 18.535 3.142 18.278 1.00 0.00 31 PRO A O 8
ATOM 9264 N N . ALA A 1 32 ? 17.870 1.007 18.024 1.00 0.00 32 ALA A N 8
ATOM 9265 C CA . ALA A 1 32 ? 16.452 1.312 18.171 1.00 0.00 32 ALA A CA 8
ATOM 9266 C C . ALA A 1 32 ? 15.678 0.099 18.672 1.00 0.00 32 ALA A C 8
ATOM 9267 O O . ALA A 1 32 ? 16.151 -1.034 18.575 1.00 0.00 32 ALA A O 8
ATOM 9274 N N . GLU A 1 33 ? 14.487 0.343 19.207 1.00 0.00 33 GLU A N 8
ATOM 9275 C CA . GLU A 1 33 ? 13.567 -0.735 19.554 1.00 0.00 33 GLU A CA 8
ATOM 9276 C C . GLU A 1 33 ? 12.275 -0.635 18.753 1.00 0.00 33 GLU A C 8
ATOM 9277 O O . GLU A 1 33 ? 11.821 0.461 18.425 1.00 0.00 33 GLU A O 8
ATOM 9289 N N . PHE A 1 34 ? 11.688 -1.784 18.442 1.00 0.00 34 PHE A N 8
ATOM 9290 C CA . PHE A 1 34 ? 10.382 -1.828 17.794 1.00 0.00 34 PHE A CA 8
ATOM 9291 C C . PHE A 1 34 ? 9.380 -2.618 18.626 1.00 0.00 34 PHE A C 8
ATOM 9292 O O . PHE A 1 34 ? 9.675 -3.724 19.085 1.00 0.00 34 PHE A O 8
ATOM 9309 N N . GLU A 1 35 ? 8.198 -2.047 18.821 1.00 0.00 35 GLU A N 8
ATOM 9310 C CA . GLU A 1 35 ? 7.145 -2.705 19.585 1.00 0.00 35 GLU A CA 8
ATOM 9311 C C . GLU A 1 35 ? 5.850 -2.781 18.786 1.00 0.00 35 GLU A C 8
ATOM 9312 O O . GLU A 1 35 ? 5.430 -1.800 18.170 1.00 0.00 35 GLU A O 8
ATOM 9324 N N . GLY A 1 36 ? 5.220 -3.951 18.799 1.00 0.00 36 GLY A N 8
ATOM 9325 C CA . GLY A 1 36 ? 3.907 -4.121 18.191 1.00 0.00 36 GLY A CA 8
ATOM 9326 C C . GLY A 1 36 ? 3.371 -5.527 18.419 1.00 0.00 36 GLY A C 8
ATOM 9327 O O . GLY A 1 36 ? 4.134 -6.492 18.466 1.00 0.00 36 GLY A O 8
ATOM 9331 N N . GLY A 1 37 ? 2.054 -5.640 18.561 1.00 0.00 37 GLY A N 8
ATOM 9332 C CA . GLY A 1 37 ? 1.414 -6.931 18.776 1.00 0.00 37 GLY A CA 8
ATOM 9333 C C . GLY A 1 37 ? 1.629 -7.422 20.202 1.00 0.00 37 GLY A C 8
ATOM 9334 O O . GLY A 1 37 ? 1.317 -8.567 20.528 1.00 0.00 37 GLY A O 8
ATOM 9338 N N . GLY A 1 38 ? 2.165 -6.550 21.048 1.00 0.00 38 GLY A N 8
ATOM 9339 C CA . GLY A 1 38 ? 2.456 -6.903 22.432 1.00 0.00 38 GLY A CA 8
ATOM 9340 C C . GLY A 1 38 ? 3.893 -7.387 22.588 1.00 0.00 38 GLY A C 8
ATOM 9341 O O . GLY A 1 38 ? 4.341 -7.688 23.694 1.00 0.00 38 GLY A O 8
ATOM 9345 N N . THR A 1 39 ? 4.612 -7.457 21.473 1.00 0.00 39 THR A N 8
ATOM 9346 C CA . THR A 1 39 ? 5.989 -7.933 21.477 1.00 0.00 39 THR A CA 8
ATOM 9347 C C . THR A 1 39 ? 6.959 -6.814 21.114 1.00 0.00 39 THR A C 8
ATOM 9348 O O . THR A 1 39 ? 6.715 -6.045 20.184 1.00 0.00 39 THR A O 8
ATOM 9359 N N . ARG A 1 40 ? 8.061 -6.730 21.852 1.00 0.00 40 ARG A N 8
ATOM 9360 C CA . ARG A 1 40 ? 9.101 -5.748 21.566 1.00 0.00 40 ARG A CA 8
ATOM 9361 C C . ARG A 1 40 ? 10.431 -6.426 21.264 1.00 0.00 40 ARG A C 8
ATOM 9362 O O . ARG A 1 40 ? 10.819 -7.381 21.937 1.00 0.00 40 ARG A O 8
ATOM 9383 N N . THR A 1 41 ? 11.125 -5.926 20.248 1.00 0.00 41 THR A N 8
ATOM 9384 C CA . THR A 1 41 ? 12.449 -6.433 19.901 1.00 0.00 41 THR A CA 8
ATOM 9385 C C . THR A 1 41 ? 13.443 -5.293 19.718 1.00 0.00 41 THR A C 8
ATOM 9386 O O . THR A 1 41 ? 13.135 -4.285 19.082 1.00 0.00 41 THR A O 8
ATOM 9397 N N . ARG A 1 42 ? 14.638 -5.461 20.275 1.00 0.00 42 ARG A N 8
ATOM 9398 C CA . ARG A 1 42 ? 15.701 -4.477 20.119 1.00 0.00 42 ARG A CA 8
ATOM 9399 C C . ARG A 1 42 ? 16.520 -4.745 18.863 1.00 0.00 42 ARG A C 8
ATOM 9400 O O . ARG A 1 42 ? 17.021 -5.852 18.663 1.00 0.00 42 ARG A O 8
ATOM 9421 N N . LEU A 1 43 ? 16.650 -3.729 18.019 1.00 0.00 43 LEU A N 8
ATOM 9422 C CA . LEU A 1 43 ? 17.326 -3.879 16.736 1.00 0.00 43 LEU A CA 8
ATOM 9423 C C . LEU A 1 43 ? 18.701 -3.223 16.755 1.00 0.00 43 LEU A C 8
ATOM 9424 O O . LEU A 1 43 ? 18.909 -2.219 17.435 1.00 0.00 43 LEU A O 8
ATOM 9440 N N . ASN A 1 44 ? 19.635 -3.796 16.004 1.00 0.00 44 ASN A N 8
ATOM 9441 C CA . ASN A 1 44 ? 20.929 -3.164 15.776 1.00 0.00 44 ASN A CA 8
ATOM 9442 C C . ASN A 1 44 ? 20.884 -2.237 14.568 1.00 0.00 44 ASN A C 8
ATOM 9443 O O . ASN A 1 44 ? 20.057 -2.410 13.672 1.00 0.00 44 ASN A O 8
ATOM 9454 N N . PRO A 1 45 ? 21.779 -1.255 14.549 1.00 0.00 45 PRO A N 8
ATOM 9455 C CA . PRO A 1 45 ? 21.898 -0.351 13.410 1.00 0.00 45 PRO A CA 8
ATOM 9456 C C . PRO A 1 45 ? 22.156 -1.119 12.120 1.00 0.00 45 PRO A C 8
ATOM 9457 O O . PRO A 1 45 ? 23.029 -1.986 12.068 1.00 0.00 45 PRO A O 8
ATOM 9468 N N . GLY A 1 46 ? 21.391 -0.798 11.084 1.00 0.00 46 GLY A N 8
ATOM 9469 C CA . GLY A 1 46 ? 21.518 -1.475 9.799 1.00 0.00 46 GLY A CA 8
ATOM 9470 C C . GLY A 1 46 ? 20.434 -2.533 9.624 1.00 0.00 46 GLY A C 8
ATOM 9471 O O . GLY A 1 46 ? 20.027 -2.838 8.503 1.00 0.00 46 GLY A O 8
ATOM 9475 N N . GLU A 1 47 ? 19.970 -3.086 10.739 1.00 0.00 47 GLU A N 8
ATOM 9476 C CA . GLU A 1 47 ? 18.964 -4.142 10.707 1.00 0.00 47 GLU A CA 8
ATOM 9477 C C . GLU A 1 47 ? 17.569 -3.568 10.495 1.00 0.00 47 GLU A C 8
ATOM 9478 O O . GLU A 1 47 ? 17.323 -2.393 10.770 1.00 0.00 47 GLU A O 8
ATOM 9490 N N . SER A 1 48 ? 16.660 -4.402 10.005 1.00 0.00 48 SER A N 8
ATOM 9491 C CA . SER A 1 48 ? 15.271 -3.999 9.818 1.00 0.00 48 SER A CA 8
ATOM 9492 C C . SER A 1 48 ? 14.339 -4.804 10.715 1.00 0.00 48 SER A C 8
ATOM 9493 O O . SER A 1 48 ? 14.639 -5.940 11.079 1.00 0.00 48 SER A O 8
ATOM 9501 N N . TYR A 1 49 ? 13.206 -4.206 11.069 1.00 0.00 49 TYR A N 8
ATOM 9502 C CA . TYR A 1 49 ? 12.173 -4.908 11.822 1.00 0.00 49 TYR A CA 8
ATOM 9503 C C . TYR A 1 49 ? 10.946 -5.172 10.959 1.00 0.00 49 TYR A C 8
ATOM 9504 O O . TYR A 1 49 ? 10.446 -4.273 10.283 1.00 0.00 49 TYR A O 8
ATOM 9522 N N . LYS A 1 50 ? 10.465 -6.410 10.987 1.00 0.00 50 LYS A N 8
ATOM 9523 C CA . LYS A 1 50 ? 9.315 -6.803 10.180 1.00 0.00 50 LYS A CA 8
ATOM 9524 C C . LYS A 1 50 ? 8.083 -7.021 11.048 1.00 0.00 50 LYS A C 8
ATOM 9525 O O . LYS A 1 50 ? 8.178 -7.547 12.157 1.00 0.00 50 LYS A O 8
ATOM 9544 N N . PHE A 1 51 ? 6.926 -6.615 10.537 1.00 0.00 51 PHE A N 8
ATOM 9545 C CA . PHE A 1 51 ? 5.668 -6.792 11.251 1.00 0.00 51 PHE A CA 8
ATOM 9546 C C . PHE A 1 51 ? 4.511 -7.013 10.285 1.00 0.00 51 PHE A C 8
ATOM 9547 O O . PHE A 1 51 ? 4.394 -6.319 9.274 1.00 0.00 51 PHE A O 8
ATOM 9564 N N . GLU A 1 52 ? 3.659 -7.982 10.601 1.00 0.00 52 GLU A N 8
ATOM 9565 C CA . GLU A 1 52 ? 2.449 -8.221 9.824 1.00 0.00 52 GLU A CA 8
ATOM 9566 C C . GLU A 1 52 ? 1.199 -7.971 10.660 1.00 0.00 52 GLU A C 8
ATOM 9567 O O . GLU A 1 52 ? 1.172 -8.265 11.855 1.00 0.00 52 GLU A O 8
ATOM 9579 N N . ASN A 1 53 ? 0.168 -7.425 10.024 1.00 0.00 53 ASN A N 8
ATOM 9580 C CA . ASN A 1 53 ? -1.125 -7.252 10.674 1.00 0.00 53 ASN A CA 8
ATOM 9581 C C . ASN A 1 53 ? -2.097 -8.354 10.271 1.00 0.00 53 ASN A C 8
ATOM 9582 O O . ASN A 1 53 ? -2.719 -8.290 9.211 1.00 0.00 53 ASN A O 8
ATOM 9593 N N . LEU A 1 54 ? -2.222 -9.365 11.123 1.00 0.00 54 LEU A N 8
ATOM 9594 C CA . LEU A 1 54 ? -3.031 -10.538 10.809 1.00 0.00 54 LEU A CA 8
ATOM 9595 C C . LEU A 1 54 ? -4.398 -10.459 11.478 1.00 0.00 54 LEU A C 8
ATOM 9596 O O . LEU A 1 54 ? -5.058 -11.477 11.684 1.00 0.00 54 LEU A O 8
ATOM 9612 N N . THR A 1 55 ? -4.816 -9.244 11.815 1.00 0.00 55 THR A N 8
ATOM 9613 C CA . THR A 1 55 ? -6.080 -9.037 12.513 1.00 0.00 55 THR A CA 8
ATOM 9614 C C . THR A 1 55 ? -7.102 -8.354 11.612 1.00 0.00 55 THR A C 8
ATOM 9615 O O . THR A 1 55 ? -6.839 -8.111 10.433 1.00 0.00 55 THR A O 8
ATOM 9626 N N . SER A 1 56 ? -8.266 -8.046 12.172 1.00 0.00 56 SER A N 8
ATOM 9627 C CA . SER A 1 56 ? -9.315 -7.359 11.430 1.00 0.00 56 SER A CA 8
ATOM 9628 C C . SER A 1 56 ? -9.310 -5.863 11.726 1.00 0.00 56 SER A C 8
ATOM 9629 O O . SER A 1 56 ? -10.210 -5.135 11.307 1.00 0.00 56 SER A O 8
ATOM 9637 N N . GLN A 1 57 ? -8.293 -5.413 12.451 1.00 0.00 57 GLN A N 8
ATOM 9638 C CA . GLN A 1 57 ? -8.191 -4.011 12.840 1.00 0.00 57 GLN A CA 8
ATOM 9639 C C . GLN A 1 57 ? -6.775 -3.486 12.640 1.00 0.00 57 GLN A C 8
ATOM 9640 O O . GLN A 1 57 ? -5.802 -4.228 12.767 1.00 0.00 57 GLN A O 8
ATOM 9654 N N . PRO A 1 58 ? -6.667 -2.199 12.324 1.00 0.00 58 PRO A N 8
ATOM 9655 C CA . PRO A 1 58 ? -5.368 -1.546 12.205 1.00 0.00 58 PRO A CA 8
ATOM 9656 C C . PRO A 1 58 ? -4.543 -1.727 13.474 1.00 0.00 58 PRO A C 8
ATOM 9657 O O . PRO A 1 58 ? -5.078 -1.701 14.583 1.00 0.00 58 PRO A O 8
ATOM 9668 N N . LEU A 1 59 ? -3.238 -1.909 13.304 1.00 0.00 59 LEU A N 8
ATOM 9669 C CA . LEU A 1 59 ? -2.327 -2.027 14.437 1.00 0.00 59 LEU A CA 8
ATOM 9670 C C . LEU A 1 59 ? -1.250 -0.952 14.392 1.00 0.00 59 LEU A C 8
ATOM 9671 O O . LEU A 1 59 ? -1.129 -0.220 13.409 1.00 0.00 59 LEU A O 8
ATOM 9687 N N . ARG A 1 60 ? -0.470 -0.857 15.464 1.00 0.00 60 ARG A N 8
ATOM 9688 C CA . ARG A 1 60 ? 0.568 0.160 15.568 1.00 0.00 60 ARG A CA 8
ATOM 9689 C C . ARG A 1 60 ? 1.937 -0.470 15.799 1.00 0.00 60 ARG A C 8
ATOM 9690 O O . ARG A 1 60 ? 2.052 -1.494 16.471 1.00 0.00 60 ARG A O 8
ATOM 9711 N N . ILE A 1 61 ? 2.970 0.148 15.238 1.00 0.00 61 ILE A N 8
ATOM 9712 C CA . ILE A 1 61 ? 4.344 -0.172 15.602 1.00 0.00 61 ILE A CA 8
ATOM 9713 C C . ILE A 1 61 ? 5.060 1.046 16.174 1.00 0.00 61 ILE A C 8
ATOM 9714 O O . ILE A 1 61 ? 5.127 2.095 15.532 1.00 0.00 61 ILE A O 8
ATOM 9730 N N . ARG A 1 62 ? 5.593 0.901 17.382 1.00 0.00 62 ARG A N 8
ATOM 9731 C CA . ARG A 1 62 ? 6.273 2.000 18.057 1.00 0.00 62 ARG A CA 8
ATOM 9732 C C . ARG A 1 62 ? 7.759 2.016 17.724 1.00 0.00 62 ARG A C 8
ATOM 9733 O O . ARG A 1 62 ? 8.426 0.982 17.773 1.00 0.00 62 ARG A O 8
ATOM 9754 N N . LEU A 1 63 ? 8.274 3.194 17.388 1.00 0.00 63 LEU A N 8
ATOM 9755 C CA . LEU A 1 63 ? 9.711 3.388 17.236 1.00 0.00 63 LEU A CA 8
ATOM 9756 C C . LEU A 1 63 ? 10.309 4.052 18.468 1.00 0.00 63 LEU A C 8
ATOM 9757 O O . LEU A 1 63 ? 9.732 4.986 19.026 1.00 0.00 63 LEU A O 8
ATOM 9773 N N . ARG A 1 64 ? 11.472 3.565 18.891 1.00 0.00 64 ARG A N 8
ATOM 9774 C CA . ARG A 1 64 ? 12.191 4.160 20.011 1.00 0.00 64 ARG A CA 8
ATOM 9775 C C . ARG A 1 64 ? 13.650 4.415 19.656 1.00 0.00 64 ARG A C 8
ATOM 9776 O O . ARG A 1 64 ? 14.351 3.515 19.194 1.00 0.00 64 ARG A O 8
ATOM 9797 N N . ASN A 1 65 ? 14.100 5.646 19.875 1.00 0.00 65 ASN A N 8
ATOM 9798 C CA . ASN A 1 65 ? 15.486 6.012 19.606 1.00 0.00 65 ASN A CA 8
ATOM 9799 C C . ASN A 1 65 ? 16.357 5.815 20.840 1.00 0.00 65 ASN A C 8
ATOM 9800 O O . ASN A 1 65 ? 16.230 6.543 21.825 1.00 0.00 65 ASN A O 8
ATOM 9811 N N . LEU A 1 66 ? 17.241 4.825 20.782 1.00 0.00 66 LEU A N 8
ATOM 9812 C CA . LEU A 1 66 ? 18.056 4.456 21.934 1.00 0.00 66 LEU A CA 8
ATOM 9813 C C . LEU A 1 66 ? 19.273 5.363 22.060 1.00 0.00 66 LEU A C 8
ATOM 9814 O O . LEU A 1 66 ? 19.883 5.456 23.126 1.00 0.00 66 LEU A O 8
ATOM 9830 N N . SER A 1 67 ? 19.624 6.031 20.967 1.00 0.00 67 SER A N 8
ATOM 9831 C CA . SER A 1 67 ? 20.930 6.666 20.842 1.00 0.00 67 SER A CA 8
ATOM 9832 C C . SER A 1 67 ? 20.895 8.105 21.338 1.00 0.00 67 SER A C 8
ATOM 9833 O O . SER A 1 67 ? 19.857 8.590 21.791 1.00 0.00 67 SER A O 8
ATOM 9841 N N . ASP A 1 68 ? 22.033 8.784 21.251 1.00 0.00 68 ASP A N 8
ATOM 9842 C CA . ASP A 1 68 ? 22.126 10.178 21.667 1.00 0.00 68 ASP A CA 8
ATOM 9843 C C . ASP A 1 68 ? 21.867 11.121 20.500 1.00 0.00 68 ASP A C 8
ATOM 9844 O O . ASP A 1 68 ? 21.909 12.341 20.653 1.00 0.00 68 ASP A O 8
ATOM 9853 N N . THR A 1 69 ? 21.596 10.547 19.332 1.00 0.00 69 THR A N 8
ATOM 9854 C CA . THR A 1 69 ? 21.343 11.335 18.131 1.00 0.00 69 THR A CA 8
ATOM 9855 C C . THR A 1 69 ? 20.081 10.868 17.421 1.00 0.00 69 THR A C 8
ATOM 9856 O O . THR A 1 69 ? 19.676 9.713 17.550 1.00 0.00 69 THR A O 8
ATOM 9867 N N . PRO A 1 70 ? 19.461 11.773 16.669 1.00 0.00 70 PRO A N 8
ATOM 9868 C CA . PRO A 1 70 ? 18.293 11.431 15.867 1.00 0.00 70 PRO A CA 8
ATOM 9869 C C . PRO A 1 70 ? 18.580 10.246 14.953 1.00 0.00 70 PRO A C 8
ATOM 9870 O O . PRO A 1 70 ? 19.659 10.147 14.367 1.00 0.00 70 PRO A O 8
ATOM 9881 N N . ILE A 1 71 ? 17.608 9.347 14.835 1.00 0.00 71 ILE A N 8
ATOM 9882 C CA . ILE A 1 71 ? 17.746 8.179 13.974 1.00 0.00 71 ILE A CA 8
ATOM 9883 C C . ILE A 1 71 ? 16.743 8.218 12.828 1.00 0.00 71 ILE A C 8
ATOM 9884 O O . ILE A 1 71 ? 15.557 8.470 13.037 1.00 0.00 71 ILE A O 8
ATOM 9900 N N . GLU A 1 72 ? 17.227 7.968 11.616 1.00 0.00 72 GLU A N 8
ATOM 9901 C CA . GLU A 1 72 ? 16.358 7.869 10.449 1.00 0.00 72 GLU A CA 8
ATOM 9902 C C . GLU A 1 72 ? 15.742 6.480 10.338 1.00 0.00 72 GLU A C 8
ATOM 9903 O O . GLU A 1 72 ? 16.437 5.471 10.455 1.00 0.00 72 GLU A O 8
ATOM 9915 N N . PHE A 1 73 ? 14.433 6.436 10.111 1.00 0.00 73 PHE A N 8
ATOM 9916 C CA . PHE A 1 73 ? 13.731 5.173 9.917 1.00 0.00 73 PHE A CA 8
ATOM 9917 C C . PHE A 1 73 ? 13.082 5.110 8.541 1.00 0.00 73 PHE A C 8
ATOM 9918 O O . PHE A 1 73 ? 12.240 5.941 8.203 1.00 0.00 73 PHE A O 8
ATOM 9935 N N . ARG A 1 74 ? 13.478 4.119 7.750 1.00 0.00 74 ARG A N 8
ATOM 9936 C CA . ARG A 1 74 ? 12.900 3.916 6.427 1.00 0.00 74 ARG A CA 8
ATOM 9937 C C . ARG A 1 74 ? 11.749 2.921 6.475 1.00 0.00 74 ARG A C 8
ATOM 9938 O O . ARG A 1 74 ? 11.947 1.743 6.773 1.00 0.00 74 ARG A O 8
ATOM 9959 N N . ILE A 1 75 ? 10.545 3.399 6.180 1.00 0.00 75 ILE A N 8
ATOM 9960 C CA . ILE A 1 75 ? 9.332 2.629 6.423 1.00 0.00 75 ILE A CA 8
ATOM 9961 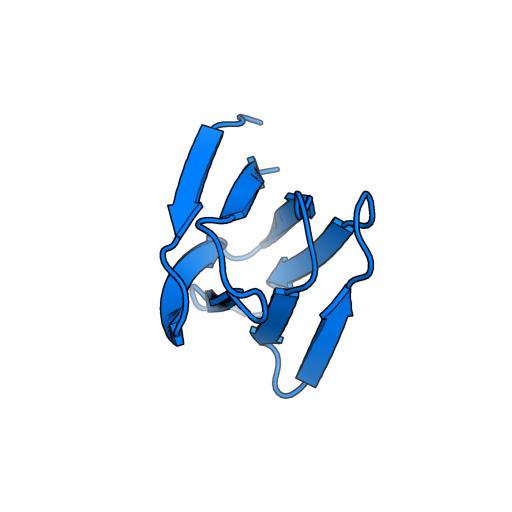C C . ILE A 1 75 ? 8.698 2.171 5.116 1.00 0.00 75 ILE A C 8
ATOM 9962 O O . ILE A 1 75 ? 8.329 2.989 4.274 1.00 0.00 75 ILE A O 8
ATOM 9978 N N . ARG A 1 76 ? 8.573 0.858 4.953 1.00 0.00 76 ARG A N 8
ATOM 9979 C CA . ARG A 1 76 ? 7.948 0.290 3.765 1.00 0.00 76 ARG A CA 8
ATOM 9980 C C . ARG A 1 76 ? 6.774 -0.607 4.137 1.00 0.00 76 ARG A C 8
ATOM 9981 O O . ARG A 1 76 ? 6.865 -1.413 5.063 1.00 0.00 76 ARG A O 8
ATOM 10002 N N . GLU A 1 77 ? 5.670 -0.461 3.411 1.00 0.00 77 GLU A N 8
ATOM 10003 C CA . GLU A 1 77 ? 4.487 -1.280 3.643 1.00 0.00 77 GLU A CA 8
ATOM 10004 C C . GLU A 1 77 ? 3.968 -1.880 2.341 1.00 0.00 77 GLU A C 8
ATOM 10005 O O . GLU A 1 77 ? 3.842 -1.185 1.334 1.00 0.00 77 GLU A O 8
ATOM 10017 N N . GLU A 1 78 ? 3.670 -3.175 2.372 1.00 0.00 78 GLU A N 8
ATOM 10018 C CA . GLU A 1 78 ? 3.185 -3.876 1.189 1.00 0.00 78 GLU A CA 8
ATOM 10019 C C . GLU A 1 78 ? 1.663 -3.922 1.160 1.00 0.00 78 GLU A C 8
ATOM 10020 O O . GLU A 1 78 ? 1.041 -2.965 0.788 1.00 0.00 78 GLU A O 8
ATOM 10033 N N . THR A 1 1 ? 0.332 2.397 2.169 1.00 0.00 1 THR A N 9
ATOM 10034 C CA . THR A 1 1 ? 0.929 1.433 1.254 1.00 0.00 1 THR A CA 9
ATOM 10035 C C . THR A 1 1 ? 1.941 2.099 0.331 1.00 0.00 1 THR A C 9
ATOM 10036 O O . THR A 1 1 ? 1.772 2.107 -0.888 1.00 0.00 1 THR A O 9
ATOM 10049 N N . ARG A 1 2 ? 2.992 2.659 0.921 1.00 0.00 2 ARG A N 9
ATOM 10050 C CA . ARG A 1 2 ? 4.067 3.271 0.149 1.00 0.00 2 ARG A CA 9
ATOM 10051 C C . ARG A 1 2 ? 5.331 3.418 0.987 1.00 0.00 2 ARG A C 9
ATOM 10052 O O . ARG A 1 2 ? 5.308 3.227 2.203 1.00 0.00 2 ARG A O 9
ATOM 10073 N N . GLU A 1 3 ? 6.434 3.760 0.329 1.00 0.00 3 GLU A N 9
ATOM 10074 C CA . GLU A 1 3 ? 7.700 3.978 1.018 1.00 0.00 3 GLU A CA 9
ATOM 10075 C C . GLU A 1 3 ? 7.709 5.320 1.741 1.00 0.00 3 GLU A C 9
ATOM 10076 O O . GLU A 1 3 ? 7.436 6.360 1.143 1.00 0.00 3 GLU A O 9
ATOM 10088 N N . THR A 1 4 ? 8.026 5.289 3.031 1.00 0.00 4 THR A N 9
ATOM 10089 C CA . THR A 1 4 ? 8.032 6.497 3.848 1.00 0.00 4 THR A CA 9
ATOM 10090 C C . THR A 1 4 ? 9.293 6.582 4.698 1.00 0.00 4 THR A C 9
ATOM 10091 O O . THR A 1 4 ? 10.065 5.625 4.777 1.00 0.00 4 THR A O 9
ATOM 10102 N N . LYS A 1 5 ? 9.497 7.732 5.333 1.00 0.00 5 LYS A N 9
ATOM 10103 C CA . LYS A 1 5 ? 10.662 7.940 6.184 1.00 0.00 5 LYS A CA 9
ATOM 10104 C C . LYS A 1 5 ? 10.271 8.598 7.500 1.00 0.00 5 LYS A C 9
ATOM 10105 O O . LYS A 1 5 ? 9.452 9.516 7.528 1.00 0.00 5 LYS A O 9
ATOM 10124 N N . VAL A 1 6 ? 10.863 8.122 8.591 1.00 0.00 6 VAL A N 9
ATOM 10125 C CA . VAL A 1 6 ? 10.593 8.676 9.913 1.00 0.00 6 VAL A CA 9
ATOM 10126 C C . VAL A 1 6 ? 11.884 9.061 10.623 1.00 0.00 6 VAL A C 9
ATOM 10127 O O . VAL A 1 6 ? 12.859 8.310 10.608 1.00 0.00 6 VAL A O 9
ATOM 10140 N N . THR A 1 7 ? 11.885 10.234 11.246 1.00 0.00 7 THR A N 9
ATOM 10141 C CA . THR A 1 7 ? 12.996 10.653 12.090 1.00 0.00 7 THR A CA 9
ATOM 10142 C C . THR A 1 7 ? 12.566 10.776 13.546 1.00 0.00 7 THR A C 9
ATOM 10143 O O . THR A 1 7 ? 11.546 11.392 13.852 1.00 0.00 7 THR A O 9
ATOM 10154 N N . VAL A 1 8 ? 13.350 10.185 14.441 1.00 0.00 8 VAL A N 9
ATOM 10155 C CA . VAL A 1 8 ? 13.012 10.163 15.860 1.00 0.00 8 VAL A CA 9
ATOM 10156 C C . VAL A 1 8 ? 14.156 10.710 16.706 1.00 0.00 8 VAL A C 9
ATOM 10157 O O . VAL A 1 8 ? 15.310 10.319 16.533 1.00 0.00 8 VAL A O 9
ATOM 10170 N N . ASN A 1 9 ? 13.828 11.617 17.621 1.00 0.00 9 ASN A N 9
ATOM 10171 C CA . ASN A 1 9 ? 14.821 12.194 18.518 1.00 0.00 9 ASN A CA 9
ATOM 10172 C C . ASN A 1 9 ? 15.031 11.316 19.744 1.00 0.00 9 ASN A C 9
ATOM 10173 O O . ASN A 1 9 ? 14.168 10.513 20.101 1.00 0.00 9 ASN A O 9
ATOM 10184 N N . PRO A 1 10 ? 16.185 11.472 20.387 1.00 0.00 10 PRO A N 9
ATOM 10185 C CA . PRO A 1 10 ? 16.503 10.705 21.585 1.00 0.00 10 PRO A CA 9
ATOM 10186 C C . PRO A 1 10 ? 15.378 10.794 22.609 1.00 0.00 10 PRO A C 9
ATOM 10187 O O . PRO A 1 10 ? 14.937 11.884 22.970 1.00 0.00 10 PRO A O 9
ATOM 10198 N N . GLY A 1 11 ? 14.919 9.637 23.076 1.00 0.00 11 GLY A N 9
ATOM 10199 C CA . GLY A 1 11 ? 13.855 9.581 24.073 1.00 0.00 11 GLY A CA 9
ATOM 10200 C C . GLY A 1 11 ? 12.483 9.675 23.419 1.00 0.00 11 GLY A C 9
ATOM 10201 O O . GLY A 1 11 ? 11.472 9.315 24.022 1.00 0.00 11 GLY A O 9
ATOM 10205 N N . GLU A 1 12 ? 12.454 10.160 22.183 1.00 0.00 12 GLU A N 9
ATOM 10206 C CA . GLU A 1 12 ? 11.199 10.359 21.467 1.00 0.00 12 GLU A CA 9
ATOM 10207 C C . GLU A 1 12 ? 10.687 9.052 20.878 1.00 0.00 12 GLU A C 9
ATOM 10208 O O . GLU A 1 12 ? 11.469 8.162 20.542 1.00 0.00 12 GLU A O 9
ATOM 10220 N N . GLU A 1 13 ? 9.369 8.940 20.754 1.00 0.00 13 GLU A N 9
ATOM 10221 C CA . GLU A 1 13 ? 8.754 7.781 20.119 1.00 0.00 13 GLU A CA 9
ATOM 10222 C C . GLU A 1 13 ? 7.896 8.194 18.930 1.00 0.00 13 GLU A C 9
ATOM 10223 O O . GLU A 1 13 ? 7.253 9.244 18.951 1.00 0.00 13 GLU A O 9
ATOM 10235 N N . TYR A 1 14 ? 7.890 7.363 17.893 1.00 0.00 14 TYR A N 9
ATOM 10236 C CA . TYR A 1 14 ? 6.955 7.526 16.787 1.00 0.00 14 TYR A CA 9
ATOM 10237 C C . TYR A 1 14 ? 6.085 6.288 16.615 1.00 0.00 14 TYR A C 9
ATOM 10238 O O . TYR A 1 14 ? 6.362 5.237 17.194 1.00 0.00 14 TYR A O 9
ATOM 10256 N N . GLU A 1 15 ? 5.032 6.417 15.816 1.00 0.00 15 GLU A N 9
ATOM 10257 C CA . GLU A 1 15 ? 4.104 5.317 15.586 1.00 0.00 15 GLU A CA 9
ATOM 10258 C C . GLU A 1 15 ? 3.890 5.080 14.096 1.00 0.00 15 GLU A C 9
ATOM 10259 O O . GLU A 1 15 ? 3.458 5.975 13.371 1.00 0.00 15 GLU A O 9
ATOM 10271 N N . VAL A 1 16 ? 4.194 3.867 13.646 1.00 0.00 16 VAL A N 9
ATOM 10272 C CA . VAL A 1 16 ? 3.943 3.477 12.264 1.00 0.00 16 VAL A CA 9
ATOM 10273 C C . VAL A 1 16 ? 2.752 2.533 12.164 1.00 0.00 16 VAL A C 9
ATOM 10274 O O . VAL A 1 16 ? 2.706 1.506 12.841 1.00 0.00 16 VAL A O 9
ATOM 10287 N N . LYS A 1 17 ? 1.792 2.888 11.319 1.00 0.00 17 LYS A N 9
ATOM 10288 C CA . LYS A 1 17 ? 0.550 2.130 11.209 1.00 0.00 17 LYS A CA 9
ATOM 10289 C C . LYS A 1 17 ? 0.688 0.992 10.206 1.00 0.00 17 LYS A C 9
ATOM 10290 O O . LYS A 1 17 ? 1.484 1.067 9.270 1.00 0.00 17 LYS A O 9
ATOM 10309 N N . VAL A 1 18 ? -0.093 -0.065 10.406 1.00 0.00 18 VAL A N 9
ATOM 10310 C CA . VAL A 1 18 ? -0.246 -1.107 9.398 1.00 0.00 18 VAL A CA 9
ATOM 10311 C C . VAL A 1 18 ? -1.692 -1.579 9.308 1.00 0.00 18 VAL A C 9
ATOM 10312 O O . VAL A 1 18 ? -2.332 -1.845 10.326 1.00 0.00 18 VAL A O 9
ATOM 10325 N N . ASN A 1 19 ? -2.200 -1.682 8.087 1.00 0.00 19 ASN A N 9
ATOM 10326 C CA . ASN A 1 19 ? -3.589 -2.069 7.865 1.00 0.00 19 ASN A CA 9
ATOM 10327 C C . ASN A 1 19 ? -3.729 -3.583 7.760 1.00 0.00 19 ASN A C 9
ATOM 10328 O O . ASN A 1 19 ? -2.791 -4.276 7.367 1.00 0.00 19 ASN A O 9
ATOM 10339 N N . PRO A 1 20 ? -4.906 -4.089 8.112 1.00 0.00 20 PRO A N 9
ATOM 10340 C CA . PRO A 1 20 ? -5.174 -5.521 8.046 1.00 0.00 20 PRO A CA 9
ATOM 10341 C C . PRO A 1 20 ? -4.809 -6.087 6.680 1.00 0.00 20 PRO A C 9
ATOM 10342 O O . PRO A 1 20 ? -5.189 -5.537 5.647 1.00 0.00 20 PRO A O 9
ATOM 10353 N N . GLY A 1 21 ? -4.068 -7.190 6.682 1.00 0.00 21 GLY A N 9
ATOM 10354 C CA . GLY A 1 21 ? -3.726 -7.885 5.447 1.00 0.00 21 GLY A CA 9
ATOM 10355 C C . GLY A 1 21 ? -2.327 -7.508 4.971 1.00 0.00 21 GLY A C 9
ATOM 10356 O O . GLY A 1 21 ? -1.634 -8.313 4.349 1.00 0.00 21 GLY A O 9
ATOM 10360 N N . THR A 1 22 ? -1.920 -6.277 5.267 1.00 0.00 22 THR A N 9
ATOM 10361 C CA . THR A 1 22 ? -0.691 -5.723 4.711 1.00 0.00 22 THR A CA 9
ATOM 10362 C C . THR A 1 22 ? 0.518 -6.118 5.548 1.00 0.00 22 THR A C 9
ATOM 10363 O O . THR A 1 22 ? 0.380 -6.568 6.686 1.00 0.00 22 THR A O 9
ATOM 10374 N N . ARG A 1 23 ? 1.708 -5.948 4.978 1.00 0.00 23 ARG A N 9
ATOM 10375 C CA . ARG A 1 23 ? 2.947 -6.237 5.689 1.00 0.00 23 ARG A CA 9
ATOM 10376 C C . ARG A 1 23 ? 3.910 -5.059 5.620 1.00 0.00 23 ARG A C 9
ATOM 10377 O O . ARG A 1 23 ? 3.981 -4.362 4.607 1.00 0.00 23 ARG A O 9
ATOM 10398 N N . VAL A 1 24 ? 4.648 -4.840 6.702 1.00 0.00 24 VAL A N 9
ATOM 10399 C CA . VAL A 1 24 ? 5.549 -3.698 6.797 1.00 0.00 24 VAL A CA 9
ATOM 10400 C C . VAL A 1 24 ? 6.927 -4.120 7.285 1.00 0.00 24 VAL A C 9
ATOM 10401 O O . VAL A 1 24 ? 7.049 -4.949 8.188 1.00 0.00 24 VAL A O 9
ATOM 10414 N N . GLU A 1 25 ? 7.965 -3.547 6.684 1.00 0.00 25 GLU A N 9
ATOM 10415 C CA . GLU A 1 25 ? 9.324 -3.708 7.184 1.00 0.00 25 GLU A CA 9
ATOM 10416 C C . GLU A 1 25 ? 9.980 -2.357 7.443 1.00 0.00 25 GLU A C 9
ATOM 10417 O O . GLU A 1 25 ? 9.945 -1.467 6.593 1.00 0.00 25 GLU A O 9
ATOM 10429 N N . ILE A 1 26 ? 10.576 -2.210 8.621 1.00 0.00 26 ILE A N 9
ATOM 10430 C CA . ILE A 1 26 ? 11.228 -0.962 9.000 1.00 0.00 26 ILE A CA 9
ATOM 10431 C C . ILE A 1 26 ? 12.716 -1.169 9.249 1.00 0.00 26 ILE A C 9
ATOM 10432 O O . ILE A 1 26 ? 13.107 -1.972 10.096 1.00 0.00 26 ILE A O 9
ATOM 10448 N N . GLN A 1 27 ? 13.541 -0.441 8.505 1.00 0.00 27 GLN A N 9
ATOM 10449 C CA . GLN A 1 27 ? 14.988 -0.503 8.680 1.00 0.00 27 GLN A CA 9
ATOM 10450 C C . GLN A 1 27 ? 15.490 0.660 9.525 1.00 0.00 27 GLN A C 9
ATOM 10451 O O . GLN A 1 27 ? 15.138 1.814 9.281 1.00 0.00 27 GLN A O 9
ATOM 10465 N N . ALA A 1 28 ? 16.316 0.349 10.518 1.00 0.00 28 ALA A N 9
ATOM 10466 C CA . ALA A 1 28 ? 16.836 1.364 11.427 1.00 0.00 28 ALA A CA 9
ATOM 10467 C C . ALA A 1 28 ? 18.216 1.838 10.993 1.00 0.00 28 ALA A C 9
ATOM 10468 O O . ALA A 1 28 ? 19.056 1.039 10.578 1.00 0.00 28 ALA A O 9
ATOM 10475 N N . LYS A 1 29 ? 18.447 3.143 11.089 1.00 0.00 29 LYS A N 9
ATOM 10476 C CA . LYS A 1 29 ? 19.775 3.705 10.877 1.00 0.00 29 LYS A CA 9
ATOM 10477 C C . LYS A 1 29 ? 20.468 3.994 12.203 1.00 0.00 29 LYS A C 9
ATOM 10478 O O . LYS A 1 29 ? 21.506 4.656 12.240 1.00 0.00 29 LYS A O 9
ATOM 10497 N N . GLY A 1 30 ? 19.889 3.494 13.289 1.00 0.00 30 GLY A N 9
ATOM 10498 C CA . GLY A 1 30 ? 20.455 3.692 14.618 1.00 0.00 30 GLY A CA 9
ATOM 10499 C C . GLY A 1 30 ? 19.764 2.807 15.648 1.00 0.00 30 GLY A C 9
ATOM 10500 O O . GLY A 1 30 ? 18.709 2.231 15.377 1.00 0.00 30 GLY A O 9
ATOM 10504 N N . PRO A 1 31 ? 20.362 2.703 16.829 1.00 0.00 31 PRO A N 9
ATOM 10505 C CA . PRO A 1 31 ? 19.797 1.901 17.906 1.00 0.00 31 PRO A CA 9
ATOM 10506 C C . PRO A 1 31 ? 18.349 2.285 18.179 1.00 0.00 31 PRO A C 9
ATOM 10507 O O . PRO A 1 31 ? 18.037 3.455 18.397 1.00 0.00 31 PRO A O 9
ATOM 10518 N N . ALA A 1 32 ? 17.466 1.292 18.165 1.00 0.00 32 ALA A N 9
ATOM 10519 C CA . ALA A 1 32 ? 16.033 1.538 18.279 1.00 0.00 32 ALA A CA 9
ATOM 10520 C C . ALA A 1 32 ? 15.325 0.368 18.948 1.00 0.00 32 ALA A C 9
ATOM 10521 O O . ALA A 1 32 ? 15.777 -0.773 18.867 1.00 0.00 32 ALA A O 9
ATOM 10528 N N . GLU A 1 33 ? 14.210 0.659 19.610 1.00 0.00 33 GLU A N 9
ATOM 10529 C CA . GLU A 1 33 ? 13.349 -0.384 20.158 1.00 0.00 33 GLU A CA 9
ATOM 10530 C C . GLU A 1 33 ? 11.985 -0.383 19.481 1.00 0.00 33 GLU A C 9
ATOM 10531 O O . GLU A 1 33 ? 11.380 0.671 19.283 1.00 0.00 33 GLU A O 9
ATOM 10543 N N . PHE A 1 34 ? 11.503 -1.569 19.129 1.00 0.00 34 PHE A N 9
ATOM 10544 C CA . PHE A 1 34 ? 10.202 -1.709 18.484 1.00 0.00 34 PHE A CA 9
ATOM 10545 C C . PHE A 1 34 ? 9.202 -2.395 19.405 1.00 0.00 34 PHE A C 9
ATOM 10546 O O . PHE A 1 34 ? 9.408 -3.533 19.825 1.00 0.00 34 PHE A O 9
ATOM 10563 N N . GLU A 1 35 ? 8.115 -1.695 19.716 1.00 0.00 35 GLU A N 9
ATOM 10564 C CA . GLU A 1 35 ? 7.100 -2.217 20.623 1.00 0.00 35 GLU A CA 9
ATOM 10565 C C . GLU A 1 35 ? 5.732 -2.258 19.955 1.00 0.00 35 GLU A C 9
ATOM 10566 O O . GLU A 1 35 ? 5.276 -1.263 19.392 1.00 0.00 35 GLU A O 9
ATOM 10578 N N . GLY A 1 36 ? 5.081 -3.415 20.019 1.00 0.00 36 GLY A N 9
ATOM 10579 C CA . GLY A 1 36 ? 3.734 -3.566 19.486 1.00 0.00 36 GLY A CA 9
ATOM 10580 C C . GLY A 1 36 ? 3.549 -4.931 18.835 1.00 0.00 36 GLY A C 9
ATOM 10581 O O . GLY A 1 36 ? 4.522 -5.621 18.534 1.00 0.00 36 GLY A O 9
ATOM 10585 N N . GLY A 1 37 ? 2.294 -5.314 18.622 1.00 0.00 37 GLY A N 9
ATOM 10586 C CA . GLY A 1 37 ? 1.979 -6.584 17.978 1.00 0.00 37 GLY A CA 9
ATOM 10587 C C . GLY A 1 37 ? 2.162 -7.750 18.942 1.00 0.00 37 GLY A C 9
ATOM 10588 O O . GLY A 1 37 ? 2.065 -8.913 18.550 1.00 0.00 37 GLY A O 9
ATOM 10592 N N . GLY A 1 38 ? 2.425 -7.431 20.206 1.00 0.00 38 GLY A N 9
ATOM 10593 C CA . GLY A 1 38 ? 2.711 -8.450 21.208 1.00 0.00 38 GLY A CA 9
ATOM 10594 C C . GLY A 1 38 ? 4.184 -8.842 21.190 1.00 0.00 38 GLY A C 9
ATOM 10595 O O . GLY A 1 38 ? 4.593 -9.785 21.867 1.00 0.00 38 GLY A O 9
ATOM 10599 N N . THR A 1 39 ? 4.975 -8.111 20.411 1.00 0.00 39 THR A N 9
ATOM 10600 C CA . THR A 1 39 ? 6.395 -8.413 20.266 1.00 0.00 39 THR A CA 9
ATOM 10601 C C . THR A 1 39 ? 7.256 -7.302 20.853 1.00 0.00 39 THR A C 9
ATOM 10602 O O . THR A 1 39 ? 6.774 -6.199 21.112 1.00 0.00 39 THR A O 9
ATOM 10613 N N . ARG A 1 40 ? 8.534 -7.600 21.062 1.00 0.00 40 ARG A N 9
ATOM 10614 C CA . ARG A 1 40 ? 9.503 -6.585 21.459 1.00 0.00 40 ARG A CA 9
ATOM 10615 C C . ARG A 1 40 ? 10.875 -6.869 20.863 1.00 0.00 40 ARG A C 9
ATOM 10616 O O . ARG A 1 40 ? 11.501 -7.882 21.178 1.00 0.00 40 ARG A O 9
ATOM 10637 N N . THR A 1 41 ? 11.338 -5.972 20.000 1.00 0.00 41 THR A N 9
ATOM 10638 C CA . THR A 1 41 ? 12.585 -6.181 19.272 1.00 0.00 41 THR A CA 9
ATOM 10639 C C . THR A 1 41 ? 13.430 -4.913 19.253 1.00 0.00 41 THR A C 9
ATOM 10640 O O . THR A 1 41 ? 12.911 -3.813 19.063 1.00 0.00 41 THR A O 9
ATOM 10651 N N . ARG A 1 42 ? 14.733 -5.074 19.451 1.00 0.00 42 ARG A N 9
ATOM 10652 C CA . ARG A 1 42 ? 15.676 -3.975 19.276 1.00 0.00 42 ARG A CA 9
ATOM 10653 C C . ARG A 1 42 ? 16.613 -4.233 18.104 1.00 0.00 42 ARG A C 9
ATOM 10654 O O . ARG A 1 42 ? 17.046 -5.363 17.879 1.00 0.00 42 ARG A O 9
ATOM 10675 N N . LEU A 1 43 ? 16.921 -3.178 17.357 1.00 0.00 43 LEU A N 9
ATOM 10676 C CA . LEU A 1 43 ? 17.744 -3.301 16.159 1.00 0.00 43 LEU A CA 9
ATOM 10677 C C . LEU A 1 43 ? 19.102 -2.639 16.352 1.00 0.00 43 LEU A C 9
ATOM 10678 O O . LEU A 1 43 ? 19.222 -1.644 17.066 1.00 0.00 43 LEU A O 9
ATOM 10694 N N . ASN A 1 44 ? 20.124 -3.199 15.712 1.00 0.00 44 ASN A N 9
ATOM 10695 C CA . ASN A 1 44 ? 21.349 -2.460 15.432 1.00 0.00 44 ASN A CA 9
ATOM 10696 C C . ASN A 1 44 ? 21.254 -1.719 14.104 1.00 0.00 44 ASN A C 9
ATOM 10697 O O . ASN A 1 44 ? 20.422 -2.045 13.259 1.00 0.00 44 ASN A O 9
ATOM 10708 N N . PRO A 1 45 ? 22.114 -0.721 13.928 1.00 0.00 45 PRO A N 9
ATOM 10709 C CA . PRO A 1 45 ? 22.183 0.017 12.671 1.00 0.00 45 PRO A CA 9
ATOM 10710 C C . PRO A 1 45 ? 22.294 -0.929 11.482 1.00 0.00 45 PRO A C 9
ATOM 10711 O O . PRO A 1 45 ? 23.154 -1.808 11.456 1.00 0.00 45 PRO A O 9
ATOM 10722 N N . GLY A 1 46 ? 21.418 -0.742 10.501 1.00 0.00 46 GLY A N 9
ATOM 10723 C CA . GLY A 1 46 ? 21.439 -1.556 9.291 1.00 0.00 46 GLY A CA 9
ATOM 10724 C C . GLY A 1 46 ? 20.367 -2.638 9.338 1.00 0.00 46 GLY A C 9
ATOM 10725 O O . GLY A 1 46 ? 19.866 -3.073 8.302 1.00 0.00 46 GLY A O 9
ATOM 10729 N N . GLU A 1 47 ? 20.021 -3.069 10.547 1.00 0.00 47 GLU A N 9
ATOM 10730 C CA . GLU A 1 47 ? 19.053 -4.143 10.728 1.00 0.00 47 GLU A CA 9
ATOM 10731 C C . GLU A 1 47 ? 17.627 -3.636 10.548 1.00 0.00 47 GLU A C 9
ATOM 10732 O O . GLU A 1 47 ? 17.377 -2.431 10.586 1.00 0.00 47 GLU A O 9
ATOM 10744 N N . SER A 1 48 ? 16.695 -4.563 10.354 1.00 0.00 48 SER A N 9
ATOM 10745 C CA . SER A 1 48 ? 15.304 -4.209 10.096 1.00 0.00 48 SER A CA 9
ATOM 10746 C C . SER A 1 48 ? 14.357 -5.048 10.945 1.00 0.00 48 SER A C 9
ATOM 10747 O O . SER A 1 48 ? 14.701 -6.148 11.375 1.00 0.00 48 SER A O 9
ATOM 10755 N N . TYR A 1 49 ? 13.160 -4.521 11.181 1.00 0.00 49 TYR A N 9
ATOM 10756 C CA . TYR A 1 49 ? 12.130 -5.253 11.908 1.00 0.00 49 TYR A CA 9
ATOM 10757 C C . TYR A 1 49 ? 10.905 -5.496 11.035 1.00 0.00 49 TYR A C 9
ATOM 10758 O O . TYR A 1 49 ? 10.367 -4.566 10.433 1.00 0.00 49 TYR A O 9
ATOM 10776 N N . LYS A 1 50 ? 10.471 -6.749 10.968 1.00 0.00 50 LYS A N 9
ATOM 10777 C CA . LYS A 1 50 ? 9.342 -7.125 10.125 1.00 0.00 50 LYS A CA 9
ATOM 10778 C C . LYS A 1 50 ? 8.104 -7.420 10.962 1.00 0.00 50 LYS A C 9
ATOM 10779 O O . LYS A 1 50 ? 8.190 -8.050 12.017 1.00 0.00 50 LYS A O 9
ATOM 10798 N N . PHE A 1 51 ? 6.952 -6.962 10.486 1.00 0.00 51 PHE A N 9
ATOM 10799 C CA . PHE A 1 51 ? 5.678 -7.275 11.124 1.00 0.00 51 PHE A CA 9
ATOM 10800 C C . PHE A 1 51 ? 4.527 -7.183 10.132 1.00 0.00 51 PHE A C 9
ATOM 10801 O O . PHE A 1 51 ? 4.666 -6.598 9.058 1.00 0.00 51 PHE A O 9
ATOM 10818 N N . GLU A 1 52 ? 3.389 -7.763 10.499 1.00 0.00 52 GLU A N 9
ATOM 10819 C CA . GLU A 1 52 ? 2.203 -7.727 9.650 1.00 0.00 52 GLU A CA 9
ATOM 10820 C C . GLU A 1 52 ? 0.929 -7.715 10.485 1.00 0.00 52 GLU A C 9
ATOM 10821 O O . GLU A 1 52 ? 0.939 -8.097 11.656 1.00 0.00 52 GLU A O 9
ATOM 10833 N N . ASN A 1 53 ? -0.167 -7.275 9.876 1.00 0.00 53 ASN A N 9
ATOM 10834 C CA . ASN A 1 53 ? -1.429 -7.120 10.590 1.00 0.00 53 ASN A CA 9
ATOM 10835 C C . ASN A 1 53 ? -2.367 -8.287 10.311 1.00 0.00 53 ASN A C 9
ATOM 10836 O O . ASN A 1 53 ? -2.959 -8.377 9.235 1.00 0.00 53 ASN A O 9
ATOM 10847 N N . LEU A 1 54 ? -2.496 -9.181 11.285 1.00 0.00 54 LEU A N 9
ATOM 10848 C CA . LEU A 1 54 ? -3.334 -10.365 11.131 1.00 0.00 54 LEU A CA 9
ATOM 10849 C C . LEU A 1 54 ? -4.646 -10.214 11.888 1.00 0.00 54 LEU A C 9
ATOM 10850 O O . LEU A 1 54 ? -5.299 -11.203 12.222 1.00 0.00 54 LEU A O 9
ATOM 10866 N N . THR A 1 55 ? -5.028 -8.969 12.157 1.00 0.00 55 THR A N 9
ATOM 10867 C CA . THR A 1 55 ? -6.236 -8.688 12.923 1.00 0.00 55 THR A CA 9
ATOM 10868 C C . THR A 1 55 ? -7.290 -8.008 12.059 1.00 0.00 55 THR A C 9
ATOM 10869 O O . THR A 1 55 ? -7.136 -7.902 10.841 1.00 0.00 55 THR A O 9
ATOM 10880 N N . SER A 1 56 ? -8.362 -7.546 12.695 1.00 0.00 56 SER A N 9
ATOM 10881 C CA . SER A 1 56 ? -9.437 -6.860 11.988 1.00 0.00 56 SER A CA 9
ATOM 10882 C C . SER A 1 56 ? -9.339 -5.351 12.167 1.00 0.00 56 SER A C 9
ATOM 10883 O O . SER A 1 56 ? -10.217 -4.606 11.733 1.00 0.00 56 SER A O 9
ATOM 10891 N N . GLN A 1 57 ? -8.265 -4.906 12.811 1.00 0.00 57 GLN A N 9
ATOM 10892 C CA . GLN A 1 57 ? -8.072 -3.487 13.088 1.00 0.00 57 GLN A CA 9
ATOM 10893 C C . GLN A 1 57 ? -6.633 -3.064 12.818 1.00 0.00 57 GLN A C 9
ATOM 10894 O O . GLN A 1 57 ? -5.701 -3.847 12.998 1.00 0.00 57 GLN A O 9
ATOM 10908 N N . PRO A 1 58 ? -6.459 -1.820 12.384 1.00 0.00 58 PRO A N 9
ATOM 10909 C CA . PRO A 1 58 ? -5.129 -1.258 12.182 1.00 0.00 58 PRO A CA 9
ATOM 10910 C C . PRO A 1 58 ? -4.283 -1.383 13.443 1.00 0.00 58 PRO A C 9
ATOM 10911 O O . PRO A 1 58 ? -4.777 -1.197 14.555 1.00 0.00 58 PRO A O 9
ATOM 10922 N N . LEU A 1 59 ? -3.005 -1.700 13.262 1.00 0.00 59 LEU A N 9
ATOM 10923 C CA . LEU A 1 59 ? -2.075 -1.802 14.380 1.00 0.00 59 LEU A CA 9
ATOM 10924 C C . LEU A 1 59 ? -0.980 -0.747 14.284 1.00 0.00 59 LEU A C 9
ATOM 10925 O O . LEU A 1 59 ? -0.762 -0.160 13.224 1.00 0.00 59 LEU A O 9
ATOM 10941 N N . ARG A 1 60 ? -0.293 -0.510 15.397 1.00 0.00 60 ARG A N 9
ATOM 10942 C CA . ARG A 1 60 ? 0.799 0.452 15.432 1.00 0.00 60 ARG A CA 9
ATOM 10943 C C . ARG A 1 60 ? 2.047 -0.151 16.065 1.00 0.00 60 ARG A C 9
ATOM 10944 O O . ARG A 1 60 ? 1.961 -0.888 17.048 1.00 0.00 60 ARG A O 9
ATOM 10965 N N . ILE A 1 61 ? 3.205 0.163 15.496 1.00 0.00 61 ILE A N 9
ATOM 10966 C CA . ILE A 1 61 ? 4.480 -0.166 16.122 1.00 0.00 61 ILE A CA 9
ATOM 10967 C C . ILE A 1 61 ? 5.208 1.090 16.584 1.00 0.00 61 ILE A C 9
ATOM 10968 O O . ILE A 1 61 ? 5.375 2.039 15.818 1.00 0.00 61 ILE A O 9
ATOM 10984 N N . ARG A 1 62 ? 5.636 1.091 17.842 1.00 0.00 62 ARG A N 9
ATOM 10985 C CA . ARG A 1 62 ? 6.335 2.236 18.412 1.00 0.00 62 ARG A CA 9
ATOM 10986 C C . ARG A 1 62 ? 7.811 2.222 18.039 1.00 0.00 62 ARG A C 9
ATOM 10987 O O . ARG A 1 62 ? 8.476 1.189 18.135 1.00 0.00 62 ARG A O 9
ATOM 11008 N N . LEU A 1 63 ? 8.320 3.372 17.613 1.00 0.00 63 LEU A N 9
ATOM 11009 C CA . LEU A 1 63 ? 9.737 3.513 17.294 1.00 0.00 63 LEU A CA 9
ATOM 11010 C C . LEU A 1 63 ? 10.448 4.388 18.319 1.00 0.00 63 LEU A C 9
ATOM 11011 O O . LEU A 1 63 ? 10.311 5.611 18.306 1.00 0.00 63 LEU A O 9
ATOM 11027 N N . ARG A 1 64 ? 11.206 3.754 19.207 1.00 0.00 64 ARG A N 9
ATOM 11028 C CA . ARG A 1 64 ? 11.887 4.466 20.280 1.00 0.00 64 ARG A CA 9
ATOM 11029 C C . ARG A 1 64 ? 13.371 4.632 19.977 1.00 0.00 64 ARG A C 9
ATOM 11030 O O . ARG A 1 64 ? 14.067 3.658 19.688 1.00 0.00 64 ARG A O 9
ATOM 11051 N N . ASN A 1 65 ? 13.849 5.869 20.045 1.00 0.00 65 ASN A N 9
ATOM 11052 C CA . ASN A 1 65 ? 15.256 6.161 19.799 1.00 0.00 65 ASN A CA 9
ATOM 11053 C C . ASN A 1 65 ? 16.098 5.906 21.044 1.00 0.00 65 ASN A C 9
ATOM 11054 O O . ASN A 1 65 ? 15.964 6.603 22.049 1.00 0.00 65 ASN A O 9
ATOM 11065 N N . LEU A 1 66 ? 16.964 4.901 20.969 1.00 0.00 66 LEU A N 9
ATOM 11066 C CA . LEU A 1 66 ? 17.736 4.467 22.127 1.00 0.00 66 LEU A CA 9
ATOM 11067 C C . LEU A 1 66 ? 19.068 5.202 22.209 1.00 0.00 66 LEU A C 9
ATOM 11068 O O . LEU A 1 66 ? 19.820 5.037 23.168 1.00 0.00 66 LEU A O 9
ATOM 11084 N N . SER A 1 67 ? 19.353 6.013 21.197 1.00 0.00 67 SER A N 9
ATOM 11085 C CA . SER A 1 67 ? 20.667 6.629 21.055 1.00 0.00 67 SER A CA 9
ATOM 11086 C C . SER A 1 67 ? 20.702 8.008 21.700 1.00 0.00 67 SER A C 9
ATOM 11087 O O . SER A 1 67 ? 19.707 8.467 22.261 1.00 0.00 67 SER A O 9
ATOM 11095 N N . ASP A 1 68 ? 21.853 8.667 21.614 1.00 0.00 68 ASP A N 9
ATOM 11096 C CA . ASP A 1 68 ? 21.990 10.036 22.097 1.00 0.00 68 ASP A CA 9
ATOM 11097 C C . ASP A 1 68 ? 21.794 11.041 20.970 1.00 0.00 68 ASP A C 9
ATOM 11098 O O . ASP A 1 68 ? 21.746 12.248 21.203 1.00 0.00 68 ASP A O 9
ATOM 11107 N N . THR A 1 69 ? 21.685 10.535 19.746 1.00 0.00 69 THR A N 9
ATOM 11108 C CA . THR A 1 69 ? 21.454 11.385 18.584 1.00 0.00 69 THR A CA 9
ATOM 11109 C C . THR A 1 69 ? 20.220 10.936 17.810 1.00 0.00 69 THR A C 9
ATOM 11110 O O . THR A 1 69 ? 19.806 9.780 17.899 1.00 0.00 69 THR A O 9
ATOM 11121 N N . PRO A 1 70 ? 19.637 11.858 17.051 1.00 0.00 70 PRO A N 9
ATOM 11122 C CA . PRO A 1 70 ? 18.497 11.539 16.199 1.00 0.00 70 PRO A CA 9
ATOM 11123 C C . PRO A 1 70 ? 18.821 10.387 15.255 1.00 0.00 70 PRO A C 9
ATOM 11124 O O . PRO A 1 70 ? 19.941 10.276 14.758 1.00 0.00 70 PRO A O 9
ATOM 11135 N N . ILE A 1 71 ? 17.834 9.534 15.012 1.00 0.00 71 ILE A N 9
ATOM 11136 C CA . ILE A 1 71 ? 18.002 8.404 14.104 1.00 0.00 71 ILE A CA 9
ATOM 11137 C C . ILE A 1 71 ? 16.924 8.398 13.028 1.00 0.00 71 ILE A C 9
ATOM 11138 O O . ILE A 1 71 ? 15.841 8.954 13.216 1.00 0.00 71 ILE A O 9
ATOM 11154 N N . GLU A 1 72 ? 17.225 7.765 11.899 1.00 0.00 72 GLU A N 9
ATOM 11155 C CA . GLU A 1 72 ? 16.271 7.656 10.802 1.00 0.00 72 GLU A CA 9
ATOM 11156 C C . GLU A 1 72 ? 15.710 6.243 10.699 1.00 0.00 72 GLU A C 9
ATOM 11157 O O . GLU A 1 72 ? 16.389 5.270 11.026 1.00 0.00 72 GLU A O 9
ATOM 11169 N N . PHE A 1 73 ? 14.468 6.136 10.238 1.00 0.00 73 PHE A N 9
ATOM 11170 C CA . PHE A 1 73 ? 13.905 4.851 9.844 1.00 0.00 73 PHE A CA 9
ATOM 11171 C C . PHE A 1 73 ? 13.465 4.866 8.386 1.00 0.00 73 PHE A C 9
ATOM 11172 O O . PHE A 1 73 ? 12.956 5.872 7.890 1.00 0.00 73 PHE A O 9
ATOM 11189 N N . ARG A 1 74 ? 13.666 3.745 7.702 1.00 0.00 74 ARG A N 9
ATOM 11190 C CA . ARG A 1 74 ? 13.132 3.563 6.357 1.00 0.00 74 ARG A CA 9
ATOM 11191 C C . ARG A 1 74 ? 12.031 2.508 6.340 1.00 0.00 74 ARG A C 9
ATOM 11192 O O . ARG A 1 74 ? 12.260 1.352 6.697 1.00 0.00 74 ARG A O 9
ATOM 11213 N N . ILE A 1 75 ? 10.837 2.914 5.923 1.00 0.00 75 ILE A N 9
ATOM 11214 C CA . ILE A 1 75 ? 9.655 2.068 6.044 1.00 0.00 75 ILE A CA 9
ATOM 11215 C C . ILE A 1 75 ? 9.160 1.616 4.676 1.00 0.00 75 ILE A C 9
ATOM 11216 O O . ILE A 1 75 ? 8.887 2.438 3.801 1.00 0.00 75 ILE A O 9
ATOM 11232 N N . ARG A 1 76 ? 9.047 0.304 4.499 1.00 0.00 76 ARG A N 9
ATOM 11233 C CA . ARG A 1 76 ? 8.496 -0.259 3.271 1.00 0.00 76 ARG A CA 9
ATOM 11234 C C . ARG A 1 76 ? 7.202 -1.013 3.542 1.00 0.00 76 ARG A C 9
ATOM 11235 O O . ARG A 1 76 ? 7.137 -1.850 4.443 1.00 0.00 76 ARG A O 9
ATOM 11256 N N . GLU A 1 77 ? 6.172 -0.715 2.757 1.00 0.00 77 GLU A N 9
ATOM 11257 C CA . GLU A 1 77 ? 4.865 -1.338 2.935 1.00 0.00 77 GLU A CA 9
ATOM 11258 C C . GLU A 1 77 ? 4.543 -2.281 1.783 1.00 0.00 77 GLU A C 9
ATOM 11259 O O . GLU A 1 77 ? 4.944 -2.043 0.644 1.00 0.00 77 GLU A O 9
ATOM 11271 N N . GLU A 1 78 ? 3.818 -3.352 2.087 1.00 0.00 78 GLU A N 9
ATOM 11272 C CA . GLU A 1 78 ? 3.287 -4.235 1.055 1.00 0.00 78 GLU A CA 9
ATOM 11273 C C . GLU A 1 78 ? 1.764 -4.248 1.070 1.00 0.00 78 GLU A C 9
ATOM 11274 O O . GLU A 1 78 ? 1.152 -3.355 0.552 1.00 0.00 78 GLU A O 9
ATOM 11287 N N . THR A 1 1 ? 2.240 -0.195 -3.080 1.00 0.00 1 THR A N 10
ATOM 11288 C CA . THR A 1 1 ? 3.493 -0.137 -2.338 1.00 0.00 1 THR A CA 10
ATOM 11289 C C . THR A 1 1 ? 3.772 1.276 -1.837 1.00 0.00 1 THR A C 10
ATOM 11290 O O . THR A 1 1 ? 3.635 2.246 -2.582 1.00 0.00 1 THR A O 10
ATOM 11303 N N . ARG A 1 2 ? 4.162 1.383 -0.572 1.00 0.00 2 ARG A N 10
ATOM 11304 C CA . ARG A 1 2 ? 4.443 2.679 0.035 1.00 0.00 2 ARG A CA 10
ATOM 11305 C C . ARG A 1 2 ? 5.823 2.696 0.680 1.00 0.00 2 ARG A C 10
ATOM 11306 O O . ARG A 1 2 ? 6.249 1.713 1.284 1.00 0.00 2 ARG A O 10
ATOM 11327 N N . GLU A 1 3 ? 6.516 3.823 0.549 1.00 0.00 3 GLU A N 10
ATOM 11328 C CA . GLU A 1 3 ? 7.800 4.013 1.214 1.00 0.00 3 GLU A CA 10
ATOM 11329 C C . GLU A 1 3 ? 7.931 5.428 1.763 1.00 0.00 3 GLU A C 10
ATOM 11330 O O . GLU A 1 3 ? 7.648 6.403 1.065 1.00 0.00 3 GLU A O 10
ATOM 11342 N N . THR A 1 4 ? 8.362 5.534 3.016 1.00 0.00 4 THR A N 10
ATOM 11343 C CA . THR A 1 4 ? 8.563 6.832 3.649 1.00 0.00 4 THR A CA 10
ATOM 11344 C C . THR A 1 4 ? 9.721 6.788 4.637 1.00 0.00 4 THR A C 10
ATOM 11345 O O . THR A 1 4 ? 10.416 5.778 4.750 1.00 0.00 4 THR A O 10
ATOM 11356 N N . LYS A 1 5 ? 9.924 7.890 5.352 1.00 0.00 5 LYS A N 10
ATOM 11357 C CA . LYS A 1 5 ? 11.022 7.993 6.306 1.00 0.00 5 LYS A CA 10
ATOM 11358 C C . LYS A 1 5 ? 10.699 8.988 7.413 1.00 0.00 5 LYS A C 10
ATOM 11359 O O . LYS A 1 5 ? 10.123 10.046 7.160 1.00 0.00 5 LYS A O 10
ATOM 11378 N N . VAL A 1 6 ? 11.074 8.643 8.639 1.00 0.00 6 VAL A N 10
ATOM 11379 C CA . VAL A 1 6 ? 10.937 9.556 9.768 1.00 0.00 6 VAL A CA 10
ATOM 11380 C C . VAL A 1 6 ? 12.257 9.718 10.509 1.00 0.00 6 VAL A C 10
ATOM 11381 O O . VAL A 1 6 ? 13.073 8.798 10.553 1.00 0.00 6 VAL A O 10
ATOM 11394 N N . THR A 1 7 ? 12.462 10.896 11.091 1.00 0.00 7 THR A N 10
ATOM 11395 C CA . THR A 1 7 ? 13.620 11.139 11.942 1.00 0.00 7 THR A CA 10
ATOM 11396 C C . THR A 1 7 ? 13.214 11.247 13.406 1.00 0.00 7 THR A C 10
ATOM 11397 O O . THR A 1 7 ? 12.314 12.010 13.755 1.00 0.00 7 THR A O 10
ATOM 11408 N N . VAL A 1 8 ? 13.885 10.481 14.259 1.00 0.00 8 VAL A N 10
ATOM 11409 C CA . VAL A 1 8 ? 13.478 10.349 15.653 1.00 0.00 8 VAL A CA 10
ATOM 11410 C C . VAL A 1 8 ? 14.578 10.822 16.595 1.00 0.00 8 VAL A C 10
ATOM 11411 O O . VAL A 1 8 ? 15.726 10.387 16.491 1.00 0.00 8 VAL A O 10
ATOM 11424 N N . ASN A 1 9 ? 14.222 11.713 17.513 1.00 0.00 9 ASN A N 10
ATOM 11425 C CA . ASN A 1 9 ? 15.171 12.220 18.496 1.00 0.00 9 ASN A CA 10
ATOM 11426 C C . ASN A 1 9 ? 15.291 11.275 19.684 1.00 0.00 9 ASN A C 10
ATOM 11427 O O . ASN A 1 9 ? 14.377 10.501 19.970 1.00 0.00 9 ASN A O 10
ATOM 11438 N N . PRO A 1 10 ? 16.425 11.343 20.377 1.00 0.00 10 PRO A N 10
ATOM 11439 C CA . PRO A 1 10 ? 16.652 10.518 21.557 1.00 0.00 10 PRO A CA 10
ATOM 11440 C C . PRO A 1 10 ? 15.487 10.618 22.533 1.00 0.00 10 PRO A C 10
ATOM 11441 O O . PRO A 1 10 ? 15.098 11.714 22.939 1.00 0.00 10 PRO A O 10
ATOM 11452 N N . GLY A 1 11 ? 14.932 9.470 22.905 1.00 0.00 11 GLY A N 10
ATOM 11453 C CA . GLY A 1 11 ? 13.819 9.426 23.847 1.00 0.00 11 GLY A CA 10
ATOM 11454 C C . GLY A 1 11 ? 12.484 9.560 23.129 1.00 0.00 11 GLY A C 10
ATOM 11455 O O . GLY A 1 11 ? 11.439 9.192 23.666 1.00 0.00 11 GLY A O 10
ATOM 11459 N N . GLU A 1 12 ? 12.522 10.089 21.911 1.00 0.00 12 GLU A N 10
ATOM 11460 C CA . GLU A 1 12 ? 11.308 10.327 21.139 1.00 0.00 12 GLU A CA 10
ATOM 11461 C C . GLU A 1 12 ? 10.808 9.044 20.489 1.00 0.00 12 GLU A C 10
ATOM 11462 O O . GLU A 1 12 ? 11.595 8.165 20.138 1.00 0.00 12 GLU A O 10
ATOM 11474 N N . GLU A 1 13 ? 9.493 8.941 20.330 1.00 0.00 13 GLU A N 10
ATOM 11475 C CA . GLU 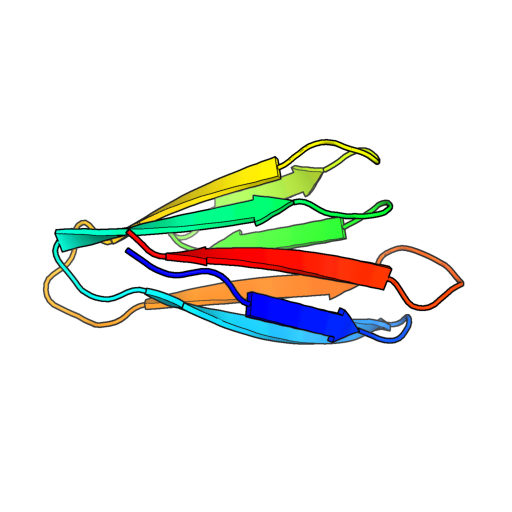A 1 13 ? 8.892 7.824 19.611 1.00 0.00 13 GLU A CA 10
ATOM 11476 C C . GLU A 1 13 ? 8.001 8.314 18.477 1.00 0.00 13 GLU A C 10
ATOM 11477 O O . GLU A 1 13 ? 7.296 9.314 18.616 1.00 0.00 13 GLU A O 10
ATOM 11489 N N . TYR A 1 14 ? 8.037 7.605 17.354 1.00 0.00 14 TYR A N 10
ATOM 11490 C CA . TYR A 1 14 ? 7.113 7.860 16.256 1.00 0.00 14 TYR A CA 10
ATOM 11491 C C . TYR A 1 14 ? 6.109 6.724 16.107 1.00 0.00 14 TYR A C 10
ATOM 11492 O O . TYR A 1 14 ? 6.411 5.572 16.415 1.00 0.00 14 TYR A O 10
ATOM 11510 N N . GLU A 1 15 ? 4.913 7.056 15.632 1.00 0.00 15 GLU A N 10
ATOM 11511 C CA . GLU A 1 15 ? 3.868 6.061 15.423 1.00 0.00 15 GLU A CA 10
ATOM 11512 C C . GLU A 1 15 ? 3.729 5.709 13.948 1.00 0.00 15 GLU A C 10
ATOM 11513 O O . GLU A 1 15 ? 3.591 6.590 13.100 1.00 0.00 15 GLU A O 10
ATOM 11525 N N . VAL A 1 16 ? 3.766 4.414 13.647 1.00 0.00 16 VAL A N 10
ATOM 11526 C CA . VAL A 1 16 ? 3.514 3.934 12.295 1.00 0.00 16 VAL A CA 10
ATOM 11527 C C . VAL A 1 16 ? 2.392 2.903 12.277 1.00 0.00 16 VAL A C 10
ATOM 11528 O O . VAL A 1 16 ? 2.354 1.999 13.111 1.00 0.00 16 VAL A O 10
ATOM 11541 N N . LYS A 1 17 ? 1.481 3.045 11.321 1.00 0.00 17 LYS A N 10
ATOM 11542 C CA . LYS A 1 17 ? 0.337 2.148 11.213 1.00 0.00 17 LYS A CA 10
ATOM 11543 C C . LYS A 1 17 ? 0.651 0.959 10.314 1.00 0.00 17 LYS A C 10
ATOM 11544 O O . LYS A 1 17 ? 1.421 1.076 9.362 1.00 0.00 17 LYS A O 10
ATOM 11563 N N . VAL A 1 18 ? 0.048 -0.184 10.622 1.00 0.00 18 VAL A N 10
ATOM 11564 C CA . VAL A 1 18 ? 0.121 -1.347 9.745 1.00 0.00 18 VAL A CA 10
ATOM 11565 C C . VAL A 1 18 ? -1.269 -1.802 9.317 1.00 0.00 18 VAL A C 10
ATOM 11566 O O . VAL A 1 18 ? -2.118 -2.112 10.155 1.00 0.00 18 VAL A O 10
ATOM 11579 N N . ASN A 1 19 ? -1.496 -1.842 8.008 1.00 0.00 19 ASN A N 10
ATOM 11580 C CA . ASN A 1 19 ? -2.813 -2.158 7.468 1.00 0.00 19 ASN A CA 10
ATOM 11581 C C . ASN A 1 19 ? -3.064 -3.661 7.474 1.00 0.00 19 ASN A C 10
ATOM 11582 O O . ASN A 1 19 ? -2.162 -4.451 7.195 1.00 0.00 19 ASN A O 10
ATOM 11593 N N . PRO A 1 20 ? -4.294 -4.049 7.792 1.00 0.00 20 PRO A N 10
ATOM 11594 C CA . PRO A 1 20 ? -4.679 -5.455 7.788 1.00 0.00 20 PRO A CA 10
ATOM 11595 C C . PRO A 1 20 ? -4.318 -6.120 6.466 1.00 0.00 20 PRO A C 10
ATOM 11596 O O . PRO A 1 20 ? -4.575 -5.572 5.394 1.00 0.00 20 PRO A O 10
ATOM 11607 N N . GLY A 1 21 ? -3.723 -7.306 6.547 1.00 0.00 21 GLY A N 10
ATOM 11608 C CA . GLY A 1 21 ? -3.437 -8.104 5.362 1.00 0.00 21 GLY A CA 10
ATOM 11609 C C . GLY A 1 21 ? -2.073 -7.756 4.781 1.00 0.00 21 GLY A C 10
ATOM 11610 O O . GLY A 1 21 ? -1.530 -8.497 3.962 1.00 0.00 21 GLY A O 10
ATOM 11614 N N . THR A 1 22 ? -1.523 -6.625 5.208 1.00 0.00 22 THR A N 10
ATOM 11615 C CA . THR A 1 22 ? -0.267 -6.127 4.659 1.00 0.00 22 THR A CA 10
ATOM 11616 C C . THR A 1 22 ? 0.894 -6.398 5.608 1.00 0.00 22 THR A C 10
ATOM 11617 O O . THR A 1 22 ? 0.691 -6.770 6.765 1.00 0.00 22 TH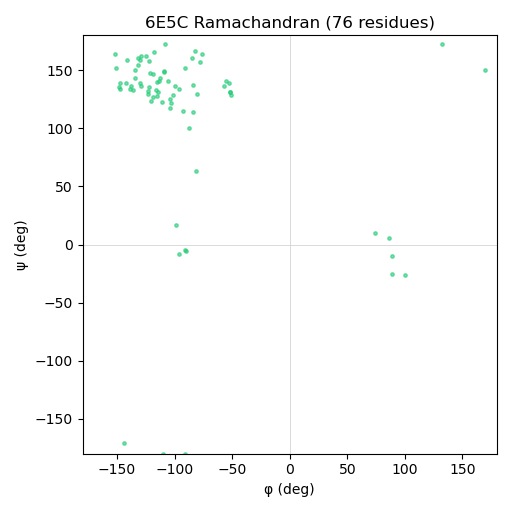R A O 10
ATOM 11628 N N . ARG A 1 23 ? 2.112 -6.212 5.113 1.00 0.00 23 ARG A N 10
ATOM 11629 C CA . ARG A 1 23 ? 3.297 -6.243 5.961 1.00 0.00 23 ARG A CA 10
ATOM 11630 C C . ARG A 1 23 ? 4.103 -4.956 5.830 1.00 0.00 23 ARG A C 10
ATOM 11631 O O . ARG A 1 23 ? 4.157 -4.354 4.758 1.00 0.00 23 ARG A O 10
ATOM 11652 N N . VAL A 1 24 ? 4.727 -4.541 6.926 1.00 0.00 24 VAL A N 10
ATOM 11653 C CA . VAL A 1 24 ? 5.564 -3.348 6.925 1.00 0.00 24 VAL A CA 10
ATOM 11654 C C . VAL A 1 24 ? 6.960 -3.653 7.457 1.00 0.00 24 VAL A C 10
ATOM 11655 O O . VAL A 1 24 ? 7.111 -4.233 8.533 1.00 0.00 24 VAL A O 10
ATOM 11668 N N . GLU A 1 25 ? 7.976 -3.258 6.698 1.00 0.00 25 GLU A N 10
ATOM 11669 C CA . GLU A 1 25 ? 9.361 -3.437 7.119 1.00 0.00 25 GLU A CA 10
ATOM 11670 C C . GLU A 1 25 ? 10.017 -2.100 7.438 1.00 0.00 25 GLU A C 10
ATOM 11671 O O . GLU A 1 25 ? 9.939 -1.156 6.650 1.00 0.00 25 GLU A O 10
ATOM 11683 N N . ILE A 1 26 ? 10.662 -2.024 8.596 1.00 0.00 26 ILE A N 10
ATOM 11684 C CA . ILE A 1 26 ? 11.359 -0.810 9.007 1.00 0.00 26 ILE A CA 10
ATOM 11685 C C . ILE A 1 26 ? 12.847 -1.072 9.213 1.00 0.00 26 ILE A C 10
ATOM 11686 O O . ILE A 1 26 ? 13.229 -1.970 9.963 1.00 0.00 26 ILE A O 10
ATOM 11702 N N . GLN A 1 27 ? 13.679 -0.284 8.542 1.00 0.00 27 GLN A N 10
ATOM 11703 C CA . GLN A 1 27 ? 15.124 -0.364 8.725 1.00 0.00 27 GLN A CA 10
ATOM 11704 C C . GLN A 1 27 ? 15.640 0.806 9.554 1.00 0.00 27 GLN A C 10
ATOM 11705 O O . GLN A 1 27 ? 15.286 1.959 9.305 1.00 0.00 27 GLN A O 10
ATOM 11719 N N . ALA A 1 28 ? 16.478 0.503 10.539 1.00 0.00 28 ALA A N 10
ATOM 11720 C CA . ALA A 1 28 ? 16.992 1.521 11.448 1.00 0.00 28 ALA A CA 10
ATOM 11721 C C . ALA A 1 28 ? 18.384 1.978 11.031 1.00 0.00 28 ALA A C 10
ATOM 11722 O O . ALA A 1 28 ? 19.197 1.179 10.565 1.00 0.00 28 ALA A O 10
ATOM 11729 N N . LYS A 1 29 ? 18.653 3.268 11.203 1.00 0.00 29 LYS A N 10
ATOM 11730 C CA . LYS A 1 29 ? 19.999 3.800 11.021 1.00 0.00 29 LYS A CA 10
ATOM 11731 C C . LYS A 1 29 ? 20.677 4.050 12.360 1.00 0.00 29 LYS A C 10
ATOM 11732 O O . LYS A 1 29 ? 21.672 4.773 12.438 1.00 0.00 29 LYS A O 10
ATOM 11751 N N . GLY A 1 30 ? 20.137 3.447 13.415 1.00 0.00 30 GLY A N 10
ATOM 11752 C CA . GLY A 1 30 ? 20.721 3.562 14.745 1.00 0.00 30 GLY A CA 10
ATOM 11753 C C . GLY A 1 30 ? 19.977 2.690 15.750 1.00 0.00 30 GLY A C 10
ATOM 11754 O O . GLY A 1 30 ? 18.900 2.172 15.458 1.00 0.00 30 GLY A O 10
ATOM 11758 N N . PRO A 1 31 ? 20.560 2.532 16.934 1.00 0.00 31 PRO A N 10
ATOM 11759 C CA . PRO A 1 31 ? 19.950 1.728 17.986 1.00 0.00 31 PRO A CA 10
ATOM 11760 C C . PRO A 1 31 ? 18.509 2.152 18.238 1.00 0.00 31 PRO A C 10
ATOM 11761 O O . PRO A 1 31 ? 18.221 3.336 18.409 1.00 0.00 31 PRO A O 10
ATOM 11772 N N . ALA A 1 32 ? 17.607 1.177 18.258 1.00 0.00 32 ALA A N 10
ATOM 11773 C CA . ALA A 1 32 ? 16.178 1.457 18.347 1.00 0.00 32 ALA A CA 10
ATOM 11774 C C . ALA A 1 32 ? 15.449 0.361 19.114 1.00 0.00 32 ALA A C 10
ATOM 11775 O O . ALA A 1 32 ? 15.918 -0.774 19.190 1.00 0.00 32 ALA A O 10
ATOM 11782 N N . GLU A 1 33 ? 14.296 0.708 19.679 1.00 0.00 33 GLU A N 10
ATOM 11783 C CA . GLU A 1 33 ? 13.395 -0.285 20.252 1.00 0.00 33 GLU A CA 10
ATOM 11784 C C . GLU A 1 33 ? 12.103 -0.383 19.451 1.00 0.00 33 GLU A C 10
ATOM 11785 O O . GLU A 1 33 ? 11.497 0.632 19.106 1.00 0.00 33 GLU A O 10
ATOM 11797 N N . PHE A 1 34 ? 11.688 -1.609 19.156 1.00 0.00 34 PHE A N 10
ATOM 11798 C CA . PHE A 1 34 ? 10.461 -1.842 18.403 1.00 0.00 34 PHE A CA 10
ATOM 11799 C C . PHE A 1 34 ? 9.414 -2.544 19.259 1.00 0.00 34 PHE A C 10
ATOM 11800 O O . PHE A 1 34 ? 9.733 -3.451 20.030 1.00 0.00 34 PHE A O 10
ATOM 11817 N N . GLU A 1 35 ? 8.163 -2.120 19.121 1.00 0.00 35 GLU A N 10
ATOM 11818 C CA . GLU A 1 35 ? 7.046 -2.811 19.754 1.00 0.00 35 GLU A CA 10
ATOM 11819 C C . GLU A 1 35 ? 5.799 -2.757 18.879 1.00 0.00 35 GLU A C 10
ATOM 11820 O O . GLU A 1 35 ? 5.481 -1.720 18.297 1.00 0.00 35 GLU A O 10
ATOM 11832 N N . GLY A 1 36 ? 5.096 -3.881 18.792 1.00 0.00 36 GLY A N 10
ATOM 11833 C CA . GLY A 1 36 ? 3.841 -3.943 18.053 1.00 0.00 36 GLY A CA 10
ATOM 11834 C C . GLY A 1 36 ? 3.594 -5.342 17.503 1.00 0.00 36 GLY A C 10
ATOM 11835 O O . GLY A 1 36 ? 4.518 -6.149 17.396 1.00 0.00 36 GLY A O 10
ATOM 11839 N N . GLY A 1 37 ? 2.342 -5.623 17.155 1.00 0.00 37 GLY A N 10
ATOM 11840 C CA . GLY A 1 37 ? 1.980 -6.910 16.573 1.00 0.00 37 GLY A CA 10
ATOM 11841 C C . GLY A 1 37 ? 2.011 -8.016 17.620 1.00 0.00 37 GLY A C 10
ATOM 11842 O O . GLY A 1 37 ? 1.940 -9.200 17.289 1.00 0.00 37 GLY A O 10
ATOM 11846 N N . GLY A 1 38 ? 2.117 -7.624 18.885 1.00 0.00 38 GLY A N 10
ATOM 11847 C CA . GLY A 1 38 ? 2.233 -8.582 19.976 1.00 0.00 38 GLY A CA 10
ATOM 11848 C C . GLY A 1 38 ? 3.687 -8.969 20.219 1.00 0.00 38 GLY A C 10
ATOM 11849 O O . GLY A 1 38 ? 3.980 -9.844 21.034 1.00 0.00 38 GLY A O 10
ATOM 11853 N N . THR A 1 39 ? 4.595 -8.312 19.505 1.00 0.00 39 THR A N 10
ATOM 11854 C CA . THR A 1 39 ? 6.019 -8.605 19.621 1.00 0.00 39 THR A CA 10
ATOM 11855 C C . THR A 1 39 ? 6.805 -7.364 20.022 1.00 0.00 39 THR A C 10
ATOM 11856 O O . THR A 1 39 ? 6.269 -6.256 20.038 1.00 0.00 39 THR A O 10
ATOM 11867 N N . ARG A 1 40 ? 8.078 -7.557 20.348 1.00 0.00 40 ARG A N 10
ATOM 11868 C CA . ARG A 1 40 ? 8.990 -6.440 20.575 1.00 0.00 40 ARG A CA 10
ATOM 11869 C C . ARG A 1 40 ? 10.443 -6.889 20.492 1.00 0.00 40 ARG A C 10
ATOM 11870 O O . ARG A 1 40 ? 10.753 -8.063 20.696 1.00 0.00 40 ARG A O 10
ATOM 11891 N N . THR A 1 41 ? 11.331 -5.949 20.190 1.00 0.00 41 THR A N 10
ATOM 11892 C CA . THR A 1 41 ? 12.757 -6.241 20.102 1.00 0.00 41 THR A CA 10
ATOM 11893 C C . THR A 1 41 ? 13.582 -4.960 20.082 1.00 0.00 41 THR A C 10
ATOM 11894 O O . THR A 1 41 ? 13.079 -3.892 19.736 1.00 0.00 41 THR A O 10
ATOM 11905 N N . ARG A 1 42 ? 14.850 -5.074 20.456 1.00 0.00 42 ARG A N 10
ATOM 11906 C CA . ARG A 1 42 ? 15.856 -4.095 20.063 1.00 0.00 42 ARG A CA 10
ATOM 11907 C C . ARG A 1 42 ? 16.343 -4.344 18.641 1.00 0.00 42 ARG A C 10
ATOM 11908 O O . ARG A 1 42 ? 16.260 -5.462 18.135 1.00 0.00 42 ARG A O 10
ATOM 11929 N N . LEU A 1 43 ? 16.850 -3.296 18.003 1.00 0.00 43 LEU A N 10
ATOM 11930 C CA . LEU A 1 43 ? 17.354 -3.400 16.639 1.00 0.00 43 LEU A CA 10
ATOM 11931 C C . LEU A 1 43 ? 18.633 -2.593 16.461 1.00 0.00 43 LEU A C 10
ATOM 11932 O O . LEU A 1 43 ? 18.745 -1.473 16.959 1.00 0.00 43 LEU A O 10
ATOM 11948 N N . ASN A 1 44 ? 19.595 -3.168 15.748 1.00 0.00 44 ASN A N 10
ATOM 11949 C CA . ASN A 1 44 ? 20.853 -2.485 15.468 1.00 0.00 44 ASN A CA 10
ATOM 11950 C C . ASN A 1 44 ? 20.785 -1.724 14.150 1.00 0.00 44 ASN A C 10
ATOM 11951 O O . ASN A 1 44 ? 19.979 -2.047 13.276 1.00 0.00 44 ASN A O 10
ATOM 11962 N N . PRO A 1 45 ? 21.633 -0.711 14.011 1.00 0.00 45 PRO A N 10
ATOM 11963 C CA . PRO A 1 45 ? 21.756 0.020 12.756 1.00 0.00 45 PRO A CA 10
ATOM 11964 C C . PRO A 1 45 ? 22.077 -0.919 11.600 1.00 0.00 45 PRO A C 10
ATOM 11965 O O . PRO A 1 45 ? 22.953 -1.777 11.710 1.00 0.00 45 PRO A O 10
ATOM 11976 N N . GLY A 1 46 ? 21.361 -0.752 10.494 1.00 0.00 46 GLY A N 10
ATOM 11977 C CA . GLY A 1 46 ? 21.550 -1.602 9.324 1.00 0.00 46 GLY A CA 10
ATOM 11978 C C . GLY A 1 46 ? 20.498 -2.701 9.266 1.00 0.00 46 GLY A C 10
ATOM 11979 O O . GLY A 1 46 ? 20.113 -3.150 8.187 1.00 0.00 46 GLY A O 10
ATOM 11983 N N . GLU A 1 47 ? 20.036 -3.132 10.434 1.00 0.00 47 GLU A N 10
ATOM 11984 C CA . GLU A 1 47 ? 19.065 -4.216 10.522 1.00 0.00 47 GLU A CA 10
ATOM 11985 C C . GLU A 1 47 ? 17.648 -3.708 10.292 1.00 0.00 47 GLU A C 10
ATOM 11986 O O . GLU A 1 47 ? 17.389 -2.507 10.369 1.00 0.00 47 GLU A O 10
ATOM 11998 N N . SER A 1 48 ? 16.733 -4.629 10.010 1.00 0.00 48 SER A N 10
ATOM 11999 C CA . SER A 1 48 ? 15.329 -4.282 9.823 1.00 0.00 48 SER A CA 10
ATOM 12000 C C . SER A 1 48 ? 14.419 -5.226 10.596 1.00 0.00 48 SER A C 10
ATOM 12001 O O . SER A 1 48 ? 14.822 -6.332 10.959 1.00 0.00 48 SER A O 10
ATOM 12009 N N . TYR A 1 49 ? 13.192 -4.785 10.848 1.00 0.00 49 TYR A N 10
ATOM 12010 C CA . TYR A 1 49 ? 12.211 -5.605 11.550 1.00 0.00 49 TYR A CA 10
ATOM 12011 C C . TYR A 1 49 ? 10.832 -5.478 10.914 1.00 0.00 49 TYR A C 10
ATOM 12012 O O . TYR A 1 49 ? 10.385 -4.378 10.591 1.00 0.00 49 TYR A O 10
ATOM 12030 N N . LYS A 1 50 ? 10.162 -6.613 10.738 1.00 0.00 50 LYS A N 10
ATOM 12031 C CA . LYS A 1 50 ? 8.915 -6.656 9.981 1.00 0.00 50 LYS A CA 10
ATOM 12032 C C . LYS A 1 50 ? 7.714 -6.796 10.907 1.00 0.00 50 LYS A C 10
ATOM 12033 O O . LYS A 1 50 ? 7.791 -7.449 11.947 1.00 0.00 50 LYS A O 10
ATOM 12052 N N . PHE A 1 51 ? 6.602 -6.178 10.521 1.00 0.00 51 PHE A N 10
ATOM 12053 C CA . PHE A 1 51 ? 5.329 -6.399 11.197 1.00 0.00 51 PHE A CA 10
ATOM 12054 C C . PHE A 1 51 ? 4.285 -6.957 10.238 1.00 0.00 51 PHE A C 10
ATOM 12055 O O . PHE A 1 51 ? 4.294 -6.647 9.047 1.00 0.00 51 PHE A O 10
ATOM 12072 N N . GLU A 1 52 ? 3.386 -7.781 10.765 1.00 0.00 52 GLU A N 10
ATOM 12073 C CA . GLU A 1 52 ? 2.268 -8.296 9.985 1.00 0.00 52 GLU A CA 10
ATOM 12074 C C . GLU A 1 52 ? 0.953 -8.142 10.737 1.00 0.00 52 GLU A C 10
ATOM 12075 O O . GLU A 1 52 ? 0.844 -8.526 11.902 1.00 0.00 52 GLU A O 10
ATOM 12087 N N . ASN A 1 53 ? -0.045 -7.577 10.065 1.00 0.00 53 ASN A N 10
ATOM 12088 C CA . ASN A 1 53 ? -1.340 -7.327 10.685 1.00 0.00 53 ASN A CA 10
ATOM 12089 C C . ASN A 1 53 ? -2.365 -8.371 10.262 1.00 0.00 53 ASN A C 10
ATOM 12090 O O . ASN A 1 53 ? -2.876 -8.336 9.142 1.00 0.00 53 ASN A O 10
ATOM 12101 N N . LEU A 1 54 ? -2.663 -9.301 11.164 1.00 0.00 54 LEU A N 10
ATOM 12102 C CA . LEU A 1 54 ? -3.611 -10.370 10.877 1.00 0.00 54 LEU A CA 10
ATOM 12103 C C . LEU A 1 54 ? -4.935 -10.142 11.596 1.00 0.00 54 LEU A C 10
ATOM 12104 O O . LEU A 1 54 ? -5.684 -11.085 11.852 1.00 0.00 54 LEU A O 10
ATOM 12120 N N . THR A 1 55 ? -5.215 -8.885 11.921 1.00 0.00 55 THR A N 10
ATOM 12121 C CA . THR A 1 55 ? -6.418 -8.538 12.666 1.00 0.00 55 THR A CA 10
ATOM 12122 C C . THR A 1 55 ? -7.439 -7.842 11.772 1.00 0.00 55 THR A C 10
ATOM 12123 O O . THR A 1 55 ? -7.229 -7.701 10.568 1.00 0.00 55 THR A O 10
ATOM 12134 N N . SER A 1 56 ? -8.544 -7.409 12.371 1.00 0.00 56 SER A N 10
ATOM 12135 C CA . SER A 1 56 ? -9.602 -6.735 11.629 1.00 0.00 56 SER A CA 10
ATOM 12136 C C . SER A 1 56 ? -9.460 -5.221 11.719 1.00 0.00 56 SER A C 10
ATOM 12137 O O . SER A 1 56 ? -10.324 -4.478 11.254 1.00 0.00 56 SER A O 10
ATOM 12145 N N . GLN A 1 57 ? -8.365 -4.771 12.323 1.00 0.00 57 GLN A N 10
ATOM 12146 C CA . GLN A 1 57 ? -8.133 -3.345 12.523 1.00 0.00 57 GLN A CA 10
ATOM 12147 C C . GLN A 1 57 ? -6.665 -2.992 12.320 1.00 0.00 57 GLN A C 10
ATOM 12148 O O . GLN A 1 57 ? -5.782 -3.819 12.543 1.00 0.00 57 GLN A O 10
ATOM 12162 N N . PRO A 1 58 ? -6.411 -1.759 11.897 1.00 0.00 58 PRO A N 10
ATOM 12163 C CA . PRO A 1 58 ? -5.050 -1.245 11.806 1.00 0.00 58 PRO A CA 10
ATOM 12164 C C . PRO A 1 58 ? -4.324 -1.367 13.140 1.00 0.00 58 PRO A C 10
ATOM 12165 O O . PRO A 1 58 ? -4.907 -1.128 14.197 1.00 0.00 58 PRO A O 10
ATOM 12176 N N . LEU A 1 59 ? -3.050 -1.738 13.082 1.00 0.00 59 LEU A N 10
ATOM 12177 C CA . LEU A 1 59 ? -2.224 -1.830 14.280 1.00 0.00 59 LEU A CA 10
ATOM 12178 C C . LEU A 1 59 ? -1.189 -0.715 14.323 1.00 0.00 59 LEU A C 10
ATOM 12179 O O . LEU A 1 59 ? -0.776 -0.199 13.284 1.00 0.00 59 LEU A O 10
ATOM 12195 N N . ARG A 1 60 ? -0.772 -0.347 15.530 1.00 0.00 60 ARG A N 10
ATOM 12196 C CA . ARG A 1 60 ? 0.263 0.665 15.707 1.00 0.00 60 ARG A CA 10
ATOM 12197 C C . ARG A 1 60 ? 1.567 0.041 16.187 1.00 0.00 60 ARG A C 10
ATOM 12198 O O . ARG A 1 60 ? 1.562 -0.885 16.999 1.00 0.00 60 ARG A O 10
ATOM 12219 N N . ILE A 1 61 ? 2.684 0.553 15.681 1.00 0.00 61 ILE A N 10
ATOM 12220 C CA . ILE A 1 61 ? 4.000 0.154 16.169 1.00 0.00 61 ILE A CA 10
ATOM 12221 C C . ILE A 1 61 ? 4.780 1.353 16.688 1.00 0.00 61 ILE A C 10
ATOM 12222 O O . ILE A 1 61 ? 4.627 2.469 16.192 1.00 0.00 61 ILE A O 10
ATOM 12238 N N . ARG A 1 62 ? 5.622 1.116 17.690 1.00 0.00 62 ARG A N 10
ATOM 12239 C CA . ARG A 1 62 ? 6.438 2.173 18.271 1.00 0.00 62 ARG A CA 10
ATOM 12240 C C . ARG A 1 62 ? 7.852 2.154 17.703 1.00 0.00 62 ARG A C 10
ATOM 12241 O O . ARG A 1 62 ? 8.495 1.105 17.649 1.00 0.00 62 ARG A O 10
ATOM 12262 N N . LEU A 1 63 ? 8.331 3.318 17.279 1.00 0.00 63 LEU A N 10
ATOM 12263 C CA . LEU A 1 63 ? 9.721 3.470 16.864 1.00 0.00 63 LEU A CA 10
ATOM 12264 C C . LEU A 1 63 ? 10.483 4.383 17.815 1.00 0.00 63 LEU A C 10
ATOM 12265 O O . LEU A 1 63 ? 10.394 5.607 17.721 1.00 0.00 63 LEU A O 10
ATOM 12281 N N . ARG A 1 64 ? 11.233 3.781 18.731 1.00 0.00 64 ARG A N 10
ATOM 12282 C CA . ARG A 1 64 ? 11.905 4.532 19.784 1.00 0.00 64 ARG A CA 10
ATOM 12283 C C . ARG A 1 64 ? 13.398 4.660 19.506 1.00 0.00 64 ARG A C 10
ATOM 12284 O O . ARG A 1 64 ? 14.062 3.680 19.170 1.00 0.00 64 ARG A O 10
ATOM 12305 N N . ASN A 1 65 ? 13.918 5.875 19.644 1.00 0.00 65 ASN A N 10
ATOM 12306 C CA . ASN A 1 65 ? 15.345 6.120 19.476 1.00 0.00 65 ASN A CA 10
ATOM 12307 C C . ASN A 1 65 ? 16.099 5.903 20.782 1.00 0.00 65 ASN A C 10
ATOM 12308 O O . ASN A 1 65 ? 15.901 6.633 21.753 1.00 0.00 65 ASN A O 10
ATOM 12319 N N . LEU A 1 66 ? 16.962 4.894 20.801 1.00 0.00 66 LEU A N 10
ATOM 12320 C CA . LEU A 1 66 ? 17.686 4.526 22.011 1.00 0.00 66 LEU A CA 10
ATOM 12321 C C . LEU A 1 66 ? 19.033 5.235 22.085 1.00 0.00 66 LEU A C 10
ATOM 12322 O O . LEU A 1 66 ? 19.737 5.146 23.091 1.00 0.00 66 LEU A O 10
ATOM 12338 N N . SER A 1 67 ? 19.385 5.938 21.015 1.00 0.00 67 SER A N 10
ATOM 12339 C CA . SER A 1 67 ? 20.731 6.476 20.861 1.00 0.00 67 SER A CA 10
ATOM 12340 C C . SER A 1 67 ? 20.868 7.824 21.554 1.00 0.00 67 SER A C 10
ATOM 12341 O O . SER A 1 67 ? 19.921 8.319 22.165 1.00 0.00 67 SER A O 10
ATOM 12349 N N . ASP A 1 68 ? 22.053 8.416 21.457 1.00 0.00 68 ASP A N 10
ATOM 12350 C CA . ASP A 1 68 ? 22.287 9.756 21.982 1.00 0.00 68 ASP A CA 10
ATOM 12351 C C . ASP A 1 68 ? 22.058 10.815 20.911 1.00 0.00 68 ASP A C 10
ATOM 12352 O O . ASP A 1 68 ? 21.955 12.005 21.212 1.00 0.00 68 ASP A O 10
ATOM 12361 N N . THR A 1 69 ? 21.980 10.377 19.660 1.00 0.00 69 THR A N 10
ATOM 12362 C CA . THR A 1 69 ? 21.742 11.283 18.543 1.00 0.00 69 THR A CA 10
ATOM 12363 C C . THR A 1 69 ? 20.519 10.860 17.741 1.00 0.00 69 THR A C 10
ATOM 12364 O O . THR A 1 69 ? 20.109 9.699 17.782 1.00 0.00 69 THR A O 10
ATOM 12375 N N . PRO A 1 70 ? 19.940 11.806 17.010 1.00 0.00 70 PRO A N 10
ATOM 12376 C CA . PRO A 1 70 ? 18.801 11.519 16.146 1.00 0.00 70 PRO A CA 10
ATOM 12377 C C . PRO A 1 70 ? 19.127 10.405 15.159 1.00 0.00 70 PRO A C 10
ATOM 12378 O O . PRO A 1 70 ? 20.237 10.334 14.632 1.00 0.00 70 PRO A O 10
ATOM 12389 N N . ILE A 1 71 ? 18.152 9.537 14.913 1.00 0.00 71 ILE A N 10
ATOM 12390 C CA . ILE A 1 71 ? 18.313 8.460 13.941 1.00 0.00 71 ILE A CA 10
ATOM 12391 C C . ILE A 1 71 ? 17.161 8.443 12.944 1.00 0.00 71 ILE A C 10
ATOM 12392 O O . ILE A 1 71 ? 16.102 9.019 13.193 1.00 0.00 71 ILE A O 10
ATOM 12408 N N . GLU A 1 72 ? 17.374 7.777 11.814 1.00 0.00 72 GLU A N 10
ATOM 12409 C CA . GLU A 1 72 ? 16.343 7.655 10.791 1.00 0.00 72 GLU A CA 10
ATOM 12410 C C . GLU A 1 72 ? 15.702 6.274 10.816 1.00 0.00 72 GLU A C 10
ATOM 12411 O O . GLU A 1 72 ? 16.355 5.281 11.140 1.00 0.00 72 GLU A O 10
ATOM 12423 N N . PHE A 1 73 ? 14.421 6.215 10.471 1.00 0.00 73 PHE A N 10
ATOM 12424 C CA . PHE A 1 73 ? 13.769 4.950 10.156 1.00 0.00 73 PHE A CA 10
ATOM 12425 C C . PHE A 1 73 ? 13.231 4.946 8.731 1.00 0.00 73 PHE A C 10
ATOM 12426 O O . PHE A 1 73 ? 12.550 5.882 8.312 1.00 0.00 73 PHE A O 10
ATOM 12443 N N . ARG A 1 74 ? 13.541 3.890 7.989 1.00 0.00 74 ARG A N 10
ATOM 12444 C CA . ARG A 1 74 ? 13.021 3.721 6.638 1.00 0.00 74 ARG A CA 10
ATOM 12445 C C . ARG A 1 74 ? 11.894 2.696 6.604 1.00 0.00 74 ARG A C 10
ATOM 12446 O O . ARG A 1 74 ? 12.098 1.526 6.931 1.00 0.00 74 ARG A O 10
ATOM 12467 N N . ILE A 1 75 ? 10.708 3.141 6.208 1.00 0.00 75 ILE A N 10
ATOM 12468 C CA . ILE A 1 75 ? 9.504 2.326 6.327 1.00 0.00 75 ILE A CA 10
ATOM 12469 C C . ILE A 1 75 ? 8.950 1.960 4.957 1.00 0.00 75 ILE A C 10
ATOM 12470 O O . ILE A 1 75 ? 8.680 2.834 4.132 1.00 0.00 75 ILE A O 10
ATOM 12486 N N . ARG A 1 76 ? 8.778 0.665 4.720 1.00 0.00 76 ARG A N 10
ATOM 12487 C CA . ARG A 1 76 ? 8.248 0.181 3.451 1.00 0.00 76 ARG A CA 10
ATOM 12488 C C . ARG A 1 76 ? 7.065 -0.754 3.668 1.00 0.00 76 ARG A C 10
ATOM 12489 O O . ARG A 1 76 ? 7.146 -1.703 4.447 1.00 0.00 76 ARG A O 10
ATOM 12510 N N . GLU A 1 77 ? 5.965 -0.480 2.975 1.00 0.00 77 GLU A N 10
ATOM 12511 C CA . GLU A 1 77 ? 4.759 -1.290 3.099 1.00 0.00 77 GLU A CA 10
ATOM 12512 C C . GLU A 1 77 ? 4.511 -2.103 1.836 1.00 0.00 77 GLU A C 10
ATOM 12513 O O . GLU A 1 77 ? 4.484 -1.561 0.730 1.00 0.00 77 GLU A O 10
ATOM 12525 N N . GLU A 1 78 ? 4.330 -3.409 2.004 1.00 0.00 78 GLU A N 10
ATOM 12526 C CA . GLU A 1 78 ? 4.086 -4.302 0.877 1.00 0.00 78 GLU A CA 10
ATOM 12527 C C . GLU A 1 78 ? 2.831 -5.136 1.097 1.00 0.00 78 GLU A C 10
ATOM 12528 O O . GLU A 1 78 ? 1.750 -4.659 0.890 1.00 0.00 78 GLU A O 10
#

Secondary structure (DSSP, 8-state):
-EEEEEEE-TT-EEEEEE-TT-EEEEEESS-EEEEETTEEEEE-TT-EEEEE--SSS-EEEEEEE-SSS-EEEEEEE-

Nearest PDB structures (foldseek):
  6e5c-assembly1_A  TM=9.910E-01  e=7.874E-13  synthetic construct
  3h8u-assembly1_B  TM=7.681E-01  e=2.511E-03  Klebsiella pneumoniae subsp. pneumoniae MGH 78578
  1yll-assembly1_B  TM=7.459E-01  e=2.251E-02  Pseudomonas aeruginosa PAO1
  1yll-assembly1_C  TM=7.640E-01  e=2.774E-02  Pseudomonas aeruginosa PAO1
  1yll-assembly1_A  TM=7.502E-01  e=5.470E-02  Pseudomonas aeruginosa PAO1

Radius of gyration: 11.78 Å; Cα contacts (8 Å, |Δi|>4): 204; chains: 1; bounding box: 32×23×26 Å

Foldseek 3Di:
DDKDKDKAFAQGKDKDKDDAPKKKKKAKQAWWWKDWQPDIDIDGHPDMDMHHHNDPDIIIMITHHNDNGMIMMMMDMD

Solvent-accessible surface area: 5078 Å² total; per-residue (Å²): 128,169,80,84,127,28,88,5,84,53,60,104,71,98,84,7,126,0,58,54,70,33,125,4,51,0,74,0,143,10,55,0,19,1,46,9,65,86,79,176,52,161,16,93,89,50,76,43,24,141,24,90,1,148,68,93,112,77,52,158,0,86,0,83,5,63,33,138,83,80,1,52,0,130,14,80,34,76

Sequence (78 aa):
TRETKVTVNPGEEYEVKVNPGTRVEIQAKGPAEFEGGGTRTRLNPGESYKFENLTSQPLRIRLRNLSDTPIEFRIREETRETKVTVNPGEEYEVKVNPGTRVEIQAKGPAEFEGGGTRTRLNPGESYKFENLTSQPLRIRLRNLSDTPIEFRIREETRETKVTVNPGEEYEVKVNPGTRVEIQAKGPAEFEGGGTRTRLNPGESYKFENLTSQPLRIRLRNLSDTPIEFRIREETRETKVTVNPGEEYEVKVNPGTRVEIQAKGPAEFEGGGTRTRLNPGESYKFENLTSQPLRIRLRNLSDTPIEFRIREETRETKVTVNPGEEYEVKVNPGTRVEIQAKGPAEFEGGGTRTRLNPGESYKFENLTSQPLRIRLRNLSDTPIEFRIREETRETKVTVNPGEEYEVKVNPGTRVEIQAKGPAEFEGGGTRTRLNPGESYKFENLTSQPLRIRLRNLSDTPIEFRIREETRETKVTVNPGEEYEVKVNPGTRVEIQAKGPAEFEGGGTRTRLNPGESYKFENLTSQPLRIRLRNLSDTPIEFRIREETRETKVTVNPGEEYEVKVNPGTRVEIQAKGPAEFEGGGTRTRLNPGESYKFENLTSQPLRIRLRNLSDTPIEFRIREETRETKVTVNPGEEYEVKVNPGTRVEIQAKGPAEFEGGGTRTRLNPGESYKFENLTSQPLRIRLRNLSDTPIEFRIREETRETKVTVNPGEEYEVKVNPGTRVEIQAKGPAEFEGGGTRTRLNPGESYKFENLTSQPLRIRLRNLSDTPIEFRIREE